Protein AF-0000000068882564 (afdb_homodimer)

Structure (mmCIF, N/CA/C/O backbone):
data_AF-0000000068882564-model_v1
#
loop_
_entity.id
_entity.type
_entity.pdbx_description
1 polymer 'Aryl-alcohol dehydrogenase, putative'
#
loop_
_atom_site.group_PDB
_atom_site.id
_atom_site.type_symbol
_atom_site.label_atom_id
_atom_site.label_alt_id
_atom_site.label_comp_id
_atom_site.label_asym_id
_atom_site.label_entity_id
_atom_site.label_seq_id
_atom_site.pdbx_PDB_ins_code
_atom_site.Cartn_x
_atom_site.Cartn_y
_atom_site.Cartn_z
_atom_site.occupancy
_atom_site.B_iso_or_equiv
_atom_site.auth_seq_id
_atom_site.auth_comp_id
_atom_site.auth_asym_id
_atom_site.auth_atom_id
_atom_site.pdbx_PDB_model_num
ATOM 1 N N . MET A 1 1 ? 10.969 13.859 -4.238 1 62.41 1 MET A N 1
ATOM 2 C CA . MET A 1 1 ? 9.977 13.25 -3.352 1 62.41 1 MET A CA 1
ATOM 3 C C . MET A 1 1 ? 8.797 14.195 -3.123 1 62.41 1 MET A C 1
ATOM 5 O O . MET A 1 1 ? 8.992 15.383 -2.855 1 62.41 1 MET A O 1
ATOM 9 N N . GLY A 1 2 ? 7.652 13.617 -3.479 1 63.91 2 GLY A N 1
ATOM 10 C CA . GLY A 1 2 ? 6.457 14.438 -3.377 1 63.91 2 GLY A CA 1
ATOM 11 C C . GLY A 1 2 ? 5.922 14.539 -1.962 1 63.91 2 GLY A C 1
ATOM 12 O O . GLY A 1 2 ? 6.246 13.711 -1.108 1 63.91 2 GLY A O 1
ATOM 13 N N . HIS A 1 3 ? 5.293 15.609 -1.608 1 79.38 3 HIS A N 1
ATOM 14 C CA . HIS A 1 3 ? 4.648 15.891 -0.331 1 79.38 3 HIS A CA 1
ATOM 15 C C . HIS A 1 3 ? 3.418 15.016 -0.127 1 79.38 3 HIS A C 1
ATOM 17 O O . HIS A 1 3 ? 2.646 14.789 -1.062 1 79.38 3 HIS A O 1
ATOM 23 N N . ILE A 1 4 ? 3.332 14.312 1.027 1 82.31 4 ILE A N 1
ATOM 24 C CA . ILE A 1 4 ? 2.111 13.609 1.411 1 82.31 4 ILE A CA 1
ATOM 25 C C . ILE A 1 4 ? 1.214 14.547 2.223 1 82.31 4 ILE A C 1
ATOM 27 O O . ILE A 1 4 ? 1.592 14.992 3.309 1 82.31 4 ILE A O 1
ATOM 31 N N . ASN A 1 5 ? 0.05 14.805 1.687 1 87.19 5 ASN A N 1
ATOM 32 C CA . ASN A 1 5 ? -0.824 15.727 2.404 1 87.19 5 ASN A CA 1
ATOM 33 C C . ASN A 1 5 ? -1.399 15.086 3.664 1 87.19 5 ASN A C 1
ATOM 35 O O . ASN A 1 5 ? -1.358 13.859 3.82 1 87.19 5 ASN A O 1
ATOM 39 N N . MET A 1 6 ? -1.905 15.859 4.504 1 89 6 MET A N 1
ATOM 40 C CA . MET A 1 6 ? -2.322 15.469 5.848 1 89 6 MET A CA 1
ATOM 41 C C . MET A 1 6 ? -3.443 14.43 5.793 1 89 6 MET A C 1
ATOM 43 O O . MET A 1 6 ? -3.41 13.438 6.516 1 89 6 MET A O 1
ATOM 47 N N . MET A 1 7 ? -4.391 14.625 4.977 1 92.5 7 MET A N 1
ATOM 48 C CA . MET A 1 7 ? -5.527 13.711 4.93 1 92.5 7 MET A CA 1
ATOM 49 C C . MET A 1 7 ? -5.109 12.352 4.371 1 92.5 7 MET A C 1
ATOM 51 O O . MET A 1 7 ? -5.613 11.32 4.805 1 92.5 7 MET A O 1
ATOM 55 N N . ASP A 1 8 ? -4.18 12.32 3.377 1 93.5 8 ASP A N 1
ATOM 56 C CA . ASP A 1 8 ? -3.637 11.055 2.887 1 93.5 8 ASP A CA 1
ATOM 57 C C . ASP A 1 8 ? -2.867 10.328 3.984 1 93.5 8 ASP A C 1
ATOM 59 O O . ASP A 1 8 ? -2.955 9.102 4.102 1 93.5 8 ASP A O 1
ATOM 63 N N . ASP A 1 9 ? -2.135 11.094 4.746 1 94 9 ASP A N 1
ATOM 64 C CA . ASP A 1 9 ? -1.394 10.5 5.855 1 94 9 ASP A CA 1
ATOM 65 C C . ASP A 1 9 ? -2.342 9.883 6.883 1 94 9 ASP A C 1
ATOM 67 O O . ASP A 1 9 ? -2.049 8.828 7.453 1 94 9 ASP A O 1
ATOM 71 N N . VAL A 1 10 ? -3.467 10.555 7.133 1 95.62 10 VAL A N 1
ATOM 72 C CA . VAL A 1 10 ? -4.484 10.031 8.039 1 95.62 10 VAL A CA 1
ATOM 73 C C . VAL A 1 10 ? -5.039 8.719 7.5 1 95.62 10 VAL A C 1
ATOM 75 O O . VAL A 1 10 ? -5.211 7.754 8.25 1 95.62 10 VAL A O 1
ATOM 78 N N . ILE A 1 11 ? -5.223 8.703 6.238 1 97.38 11 ILE A N 1
ATOM 79 C CA . ILE A 1 11 ? -5.734 7.496 5.609 1 97.38 11 ILE A CA 1
ATOM 80 C C . ILE A 1 11 ? -4.723 6.363 5.766 1 97.38 11 ILE A C 1
ATOM 82 O O . ILE A 1 11 ? -5.07 5.27 6.215 1 97.38 11 ILE A O 1
ATOM 86 N N . ILE A 1 12 ? -3.475 6.57 5.461 1 96.94 12 ILE A N 1
ATOM 87 C CA . ILE A 1 12 ? -2.43 5.555 5.547 1 96.94 12 ILE A CA 1
ATOM 88 C C . ILE A 1 12 ? -2.346 5.023 6.977 1 96.94 12 ILE A C 1
ATOM 90 O O . ILE A 1 12 ? -2.234 3.814 7.191 1 96.94 12 ILE A O 1
ATOM 94 N N . GLY A 1 13 ? -2.5 5.898 7.922 1 96 13 GLY A N 1
ATOM 95 C CA . GLY A 1 13 ? -2.318 5.535 9.32 1 96 13 GLY A CA 1
ATOM 96 C C . GLY A 1 13 ? -3.514 4.812 9.906 1 96 13 GLY A C 1
ATOM 97 O O . GLY A 1 13 ? -3.4 4.156 10.945 1 96 13 GLY A O 1
ATOM 98 N N . ASN A 1 14 ? -4.703 4.895 9.227 1 96.62 14 ASN A N 1
ATOM 99 C CA . ASN A 1 14 ? -5.906 4.402 9.883 1 96.62 14 ASN A CA 1
ATOM 100 C C . ASN A 1 14 ? -6.582 3.303 9.07 1 96.62 14 ASN A C 1
ATOM 102 O O . ASN A 1 14 ? -7.445 2.586 9.586 1 96.62 14 ASN A O 1
ATOM 106 N N . LEU A 1 15 ? -6.219 3.186 7.828 1 96.69 15 LEU A N 1
ATOM 107 C CA . LEU A 1 15 ? -6.871 2.213 6.961 1 96.69 15 LEU A CA 1
ATOM 108 C C . LEU A 1 15 ? -6.629 0.792 7.457 1 96.69 15 LEU A C 1
ATOM 110 O O . LEU A 1 15 ? -5.508 0.447 7.836 1 96.69 15 LEU A O 1
ATOM 114 N N . PRO A 1 16 ? -7.664 -0.031 7.535 1 95.19 16 PRO A N 1
ATOM 115 C CA . PRO A 1 16 ? -7.465 -1.428 7.93 1 95.19 16 PRO A CA 1
ATOM 116 C C . PRO A 1 16 ? -6.445 -2.15 7.055 1 95.19 16 PRO A C 1
ATOM 118 O O . PRO A 1 16 ? -6.352 -1.872 5.855 1 95.19 16 PRO A O 1
ATOM 121 N N . PRO A 1 17 ? -5.723 -3.115 7.633 1 94.81 17 PRO A N 1
ATOM 122 C CA . PRO A 1 17 ? -4.656 -3.797 6.895 1 94.81 17 PRO A CA 1
ATOM 123 C C . PRO A 1 17 ? -5.152 -4.43 5.594 1 94.81 17 PRO A C 1
ATOM 125 O O . PRO A 1 17 ? -4.453 -4.383 4.578 1 94.81 17 PRO A O 1
ATOM 128 N N . GLU A 1 18 ? -6.355 -5.02 5.586 1 95.12 18 GLU A N 1
ATOM 129 C CA . GLU A 1 18 ? -6.883 -5.645 4.379 1 95.12 18 GLU A CA 1
ATOM 130 C C . GLU A 1 18 ? -7.086 -4.617 3.268 1 95.12 18 GLU A C 1
ATOM 132 O O . GLU A 1 18 ? -6.836 -4.906 2.094 1 95.12 18 GLU A O 1
ATOM 137 N N . HIS A 1 19 ? -7.523 -3.412 3.662 1 95.69 19 HIS A N 1
ATOM 138 C CA . HIS A 1 19 ? -7.707 -2.352 2.678 1 95.69 19 HIS A CA 1
ATOM 139 C C . HIS A 1 19 ? -6.363 -1.797 2.213 1 95.69 19 HIS A C 1
ATOM 141 O O . HIS A 1 19 ? -6.211 -1.43 1.045 1 95.69 19 HIS A O 1
ATOM 147 N N . LEU A 1 20 ? -5.367 -1.725 3.18 1 97 20 LEU A N 1
ATOM 148 C CA . LEU A 1 20 ? -4.02 -1.322 2.789 1 97 20 LEU A CA 1
ATOM 149 C C . LEU A 1 20 ? -3.479 -2.234 1.694 1 97 20 LEU A C 1
ATOM 151 O O . LEU A 1 20 ? -2.914 -1.758 0.706 1 97 20 LEU A O 1
ATOM 155 N N . ARG A 1 21 ? -3.678 -3.498 1.852 1 97.06 21 ARG A N 1
ATOM 156 C CA . ARG A 1 21 ? -3.189 -4.488 0.898 1 97.06 21 ARG A CA 1
ATOM 157 C C . ARG A 1 21 ? -3.863 -4.32 -0.459 1 97.06 21 ARG A C 1
ATOM 159 O O . ARG A 1 21 ? -3.197 -4.336 -1.496 1 97.06 21 ARG A O 1
ATOM 166 N N . SER A 1 22 ? -5.168 -4.141 -0.417 1 95 22 SER A N 1
ATOM 167 C CA . SER A 1 22 ? -5.926 -3.98 -1.654 1 95 22 SER A CA 1
ATOM 168 C C . SER A 1 22 ? -5.504 -2.719 -2.4 1 95 22 SER A C 1
ATOM 170 O O . SER A 1 22 ? -5.355 -2.736 -3.625 1 95 22 SER A O 1
ATOM 172 N N . VAL A 1 23 ? -5.34 -1.654 -1.65 1 96.31 23 VAL A N 1
ATOM 173 C CA . VAL A 1 23 ? -4.93 -0.389 -2.248 1 96.31 23 VAL A CA 1
ATOM 174 C C . VAL A 1 23 ? -3.527 -0.529 -2.842 1 96.31 23 VAL A C 1
ATOM 176 O O . VAL A 1 23 ? -3.273 -0.073 -3.959 1 96.31 23 VAL A O 1
ATOM 179 N N . LEU A 1 24 ? -2.627 -1.156 -2.121 1 96.44 24 LEU A N 1
ATOM 180 C CA . LEU A 1 24 ? -1.271 -1.384 -2.609 1 96.44 24 LEU A CA 1
ATOM 181 C C . LEU A 1 24 ? -1.289 -2.182 -3.91 1 96.44 24 LEU A C 1
ATOM 183 O O . LEU A 1 24 ? -0.578 -1.845 -4.859 1 96.44 24 LEU A O 1
ATOM 187 N N . ARG A 1 25 ? -2.076 -3.211 -3.951 1 94 25 ARG A N 1
ATOM 188 C CA . ARG A 1 25 ? -2.209 -4.023 -5.156 1 94 25 ARG A CA 1
ATOM 189 C C . ARG A 1 25 ? -2.668 -3.176 -6.34 1 94 25 ARG A C 1
ATOM 191 O O . ARG A 1 25 ? -2.143 -3.311 -7.445 1 94 25 ARG A O 1
ATOM 198 N N . SER A 1 26 ? -3.641 -2.314 -6.109 1 92.12 26 SER A N 1
ATOM 199 C CA . SER A 1 26 ? -4.141 -1.427 -7.156 1 92.12 26 SER A CA 1
ATOM 200 C C . SER A 1 26 ? -3.041 -0.516 -7.684 1 92.12 26 SER A C 1
ATOM 202 O O . SER A 1 26 ? -2.957 -0.268 -8.891 1 92.12 26 SER A O 1
ATOM 204 N N . LEU A 1 27 ? -2.203 -0.008 -6.801 1 94.25 27 LEU A N 1
ATOM 205 C CA . LEU A 1 27 ? -1.11 0.866 -7.215 1 94.25 27 LEU A CA 1
ATOM 206 C C . LEU A 1 27 ? -0.096 0.104 -8.062 1 94.25 27 LEU A C 1
ATOM 208 O O . LEU A 1 27 ? 0.388 0.62 -9.07 1 94.25 27 LEU A O 1
ATOM 212 N N . LEU A 1 28 ? 0.193 -1.15 -7.73 1 91.69 28 LEU A N 1
ATOM 213 C CA . LEU A 1 28 ? 1.182 -1.952 -8.445 1 91.69 28 LEU A CA 1
ATOM 214 C C . LEU A 1 28 ? 0.703 -2.281 -9.852 1 91.69 28 LEU A C 1
ATOM 216 O O . LEU A 1 28 ? 1.515 -2.469 -10.766 1 91.69 28 LEU A O 1
ATOM 220 N N . SER A 1 29 ? -0.594 -2.324 -10.016 1 84.56 29 SER A N 1
ATOM 221 C CA . SER A 1 29 ? -1.167 -2.688 -11.312 1 84.56 29 SER A CA 1
ATOM 222 C C . SER A 1 29 ? -1.028 -1.548 -12.312 1 84.56 29 SER A C 1
ATOM 224 O O . SER A 1 29 ? -1.325 -1.719 -13.5 1 84.56 29 SER A O 1
ATOM 226 N N . THR A 1 30 ? -0.481 -0.341 -11.836 1 83.69 30 THR A N 1
ATOM 227 C CA . THR A 1 30 ? -0.379 0.814 -12.719 1 83.69 30 THR A CA 1
ATOM 228 C C . THR A 1 30 ? 0.802 0.664 -13.672 1 83.69 30 THR A C 1
ATOM 230 O O . THR A 1 30 ? 0.832 1.286 -14.734 1 83.69 30 THR A O 1
ATOM 233 N N . GLY A 1 31 ? 1.863 -0.155 -13.227 1 81.44 31 GLY A N 1
ATOM 234 C CA . GLY A 1 31 ? 2.936 -0.37 -14.188 1 81.44 31 GLY A CA 1
ATOM 235 C C . GLY A 1 31 ? 4.242 -0.785 -13.539 1 81.44 31 GLY A C 1
ATOM 236 O O . GLY A 1 31 ? 4.348 -0.812 -12.305 1 81.44 31 GLY A O 1
ATOM 237 N N . PRO A 1 32 ? 5.242 -1.063 -14.359 1 83.38 32 PRO A N 1
ATOM 238 C CA . PRO A 1 32 ? 6.508 -1.621 -13.883 1 83.38 32 PRO A CA 1
ATOM 239 C C . PRO A 1 32 ? 7.316 -0.624 -13.055 1 83.38 32 PRO A C 1
ATOM 241 O O . PRO A 1 32 ? 8.055 -1.021 -12.148 1 83.38 32 PRO A O 1
ATOM 244 N N . GLU A 1 33 ? 7.113 0.671 -13.312 1 85.75 33 GLU A N 1
ATOM 245 C CA . GLU A 1 33 ? 7.875 1.673 -12.57 1 85.75 33 GLU A CA 1
ATOM 246 C C . GLU A 1 33 ? 7.48 1.682 -11.094 1 85.75 33 GLU A C 1
ATOM 248 O O . GLU A 1 33 ? 8.344 1.771 -10.219 1 85.75 33 GLU A O 1
ATOM 253 N N . ILE A 1 34 ? 6.195 1.552 -10.859 1 90.81 34 ILE A N 1
ATOM 254 C CA . ILE A 1 34 ? 5.699 1.548 -9.484 1 90.81 34 ILE A CA 1
ATOM 255 C C . ILE A 1 34 ? 6.102 0.246 -8.797 1 90.81 34 ILE A C 1
ATOM 257 O O . ILE A 1 34 ? 6.414 0.239 -7.602 1 90.81 34 ILE A O 1
ATOM 261 N N . GLN A 1 35 ? 6.168 -0.816 -9.547 1 90.75 35 GLN A N 1
ATOM 262 C CA . GLN A 1 35 ? 6.594 -2.098 -8.992 1 90.75 35 GLN A CA 1
ATOM 263 C C . GLN A 1 35 ? 8.055 -2.051 -8.547 1 90.75 35 GLN A C 1
ATOM 265 O O . GLN A 1 35 ? 8.414 -2.635 -7.523 1 90.75 35 GLN A O 1
ATOM 270 N N . THR A 1 36 ? 8.852 -1.339 -9.289 1 91 36 THR A N 1
ATOM 271 C CA . THR A 1 36 ? 10.258 -1.194 -8.945 1 91 36 THR A CA 1
ATOM 272 C C . THR A 1 36 ? 10.414 -0.449 -7.621 1 91 36 THR A C 1
ATOM 274 O O . THR A 1 36 ? 11.18 -0.87 -6.75 1 91 36 THR A O 1
ATOM 277 N N . VAL A 1 37 ? 9.641 0.677 -7.48 1 92.31 37 VAL A N 1
ATOM 278 C CA . VAL A 1 37 ? 9.688 1.449 -6.242 1 92.31 37 VAL A CA 1
ATOM 279 C C . VAL A 1 37 ? 9.172 0.601 -5.082 1 92.31 37 VAL A C 1
ATOM 281 O O . VAL A 1 37 ? 9.727 0.634 -3.984 1 92.31 37 VAL A O 1
ATOM 284 N N . PHE A 1 38 ? 8.164 -0.149 -5.383 1 95.81 38 PHE A N 1
ATOM 285 C CA . PHE A 1 38 ? 7.59 -1.048 -4.391 1 95.81 38 PHE A CA 1
ATOM 286 C C . PHE A 1 38 ? 8.633 -2.035 -3.883 1 95.81 38 PHE A C 1
ATOM 288 O O . PHE A 1 38 ? 8.859 -2.145 -2.676 1 95.81 38 PHE A O 1
ATOM 295 N N . ARG A 1 39 ? 9.297 -2.744 -4.707 1 95.06 39 ARG A N 1
ATOM 296 C CA . ARG A 1 39 ? 10.273 -3.764 -4.328 1 95.06 39 ARG A CA 1
ATOM 297 C C . ARG A 1 39 ? 11.438 -3.152 -3.562 1 95.06 39 ARG A C 1
ATOM 299 O O . ARG A 1 39 ? 11.898 -3.717 -2.568 1 95.06 39 ARG A O 1
ATOM 306 N N . ALA A 1 40 ? 11.859 -2.004 -4.055 1 94.81 40 ALA A N 1
ATOM 307 C CA . ALA A 1 40 ? 12.961 -1.326 -3.375 1 94.81 40 ALA A CA 1
ATOM 308 C C . ALA A 1 40 ? 12.562 -0.927 -1.955 1 94.81 40 ALA A C 1
ATOM 310 O O . ALA A 1 40 ? 13.352 -1.082 -1.019 1 94.81 40 ALA A O 1
ATOM 311 N N . SER A 1 41 ? 11.352 -0.419 -1.795 1 94.75 41 SER A N 1
ATOM 312 C CA . SER A 1 41 ? 10.867 0.011 -0.487 1 94.75 41 SER A CA 1
ATOM 313 C C . SER A 1 41 ? 10.703 -1.174 0.459 1 94.75 41 SER A C 1
ATOM 315 O O . SER A 1 41 ? 11.062 -1.089 1.635 1 94.75 41 SER A O 1
ATOM 317 N N . VAL A 1 42 ? 10.18 -2.256 -0.01 1 97.06 42 VAL A N 1
ATOM 318 C CA . VAL A 1 42 ? 10 -3.467 0.784 1 97.06 42 VAL A CA 1
ATOM 319 C C . VAL A 1 42 ? 11.359 -3.971 1.272 1 97.06 42 VAL A C 1
ATOM 321 O O . VAL A 1 42 ? 11.523 -4.277 2.455 1 97.06 42 VAL A O 1
ATOM 324 N N . ARG A 1 43 ? 12.32 -4.051 0.33 1 96.56 43 ARG A N 1
ATOM 325 C CA . ARG A 1 43 ? 13.648 -4.523 0.69 1 96.56 43 ARG A CA 1
ATOM 326 C C . ARG A 1 43 ? 14.258 -3.666 1.794 1 96.56 43 ARG A C 1
ATOM 328 O O . ARG A 1 43 ? 14.812 -4.191 2.764 1 96.56 43 ARG A O 1
ATOM 335 N N . GLN A 1 44 ? 14.07 -2.379 1.646 1 92.56 44 GLN A N 1
ATOM 336 C CA . GLN A 1 44 ? 14.617 -1.47 2.646 1 92.56 44 GLN A CA 1
ATOM 337 C C . GLN A 1 44 ? 13.984 -1.704 4.012 1 92.56 44 GLN A C 1
ATOM 339 O O . GLN A 1 44 ? 14.672 -1.738 5.031 1 92.56 44 GLN A O 1
ATOM 344 N N . ARG A 1 45 ? 12.656 -1.91 4.062 1 93.75 45 ARG A N 1
ATOM 345 C CA . ARG A 1 45 ? 11.961 -2.145 5.324 1 93.75 45 ARG A CA 1
ATOM 346 C C . ARG A 1 45 ? 12.453 -3.428 5.988 1 93.75 45 ARG A C 1
ATOM 348 O O . ARG A 1 45 ? 12.695 -3.457 7.195 1 93.75 45 ARG A O 1
ATOM 355 N N . LEU A 1 46 ? 12.609 -4.453 5.207 1 95.62 46 LEU A N 1
ATOM 356 C CA . LEU A 1 46 ? 12.977 -5.766 5.734 1 95.62 46 LEU A CA 1
ATOM 357 C C . LEU A 1 46 ? 14.422 -5.766 6.234 1 95.62 46 LEU A C 1
ATOM 359 O O . LEU A 1 46 ? 14.758 -6.484 7.176 1 95.62 46 LEU A O 1
ATOM 363 N N . LEU A 1 47 ? 15.258 -4.973 5.586 1 93.12 47 LEU A N 1
ATOM 364 C CA . LEU A 1 47 ? 16.641 -4.863 6.023 1 93.12 47 LEU A CA 1
ATOM 365 C C . LEU A 1 47 ? 16.75 -4 7.273 1 93.12 47 LEU A C 1
ATOM 367 O O . LEU A 1 47 ? 17.562 -4.293 8.164 1 93.12 47 LEU A O 1
ATOM 371 N N . ASP A 1 48 ? 15.906 -2.941 7.328 1 89.19 48 ASP A N 1
ATOM 372 C CA . ASP A 1 48 ? 15.922 -2.043 8.477 1 89.19 48 ASP A CA 1
ATOM 373 C C . ASP A 1 48 ? 15.336 -2.725 9.719 1 89.19 48 ASP A C 1
ATOM 375 O O . ASP A 1 48 ? 15.75 -2.434 10.844 1 89.19 48 ASP A O 1
ATOM 379 N N . PHE A 1 49 ? 14.359 -3.578 9.492 1 89.56 49 PHE A N 1
ATOM 380 C CA . PHE A 1 49 ? 13.656 -4.246 10.578 1 89.56 49 PHE A CA 1
ATOM 381 C C . PHE A 1 49 ? 13.594 -5.75 10.344 1 89.56 49 PHE A C 1
ATOM 383 O O . PHE A 1 49 ? 12.523 -6.301 10.078 1 89.56 49 PHE A O 1
ATOM 390 N N . PRO A 1 50 ? 14.672 -6.445 10.539 1 89.81 50 PRO A N 1
ATOM 391 C CA . PRO A 1 50 ? 14.711 -7.891 10.305 1 89.81 50 PRO A CA 1
ATOM 392 C C . PRO A 1 50 ? 13.875 -8.68 11.312 1 89.81 50 PRO A C 1
ATOM 394 O O . PRO A 1 50 ? 13.5 -8.141 12.359 1 89.81 50 PRO A O 1
ATOM 397 N N . ALA A 1 51 ? 13.523 -9.914 11.016 1 88.31 51 ALA A N 1
ATOM 398 C CA . ALA A 1 51 ? 12.68 -10.766 11.852 1 88.31 51 ALA A CA 1
ATOM 399 C C . ALA A 1 51 ? 13.391 -11.141 13.148 1 88.31 51 ALA A C 1
ATOM 401 O O . ALA A 1 51 ? 12.75 -11.523 14.125 1 88.31 51 ALA A O 1
ATOM 402 N N . GLY A 1 52 ? 14.68 -11.102 13.195 1 91.31 52 GLY A N 1
ATOM 403 C CA . GLY A 1 52 ? 15.43 -11.531 14.359 1 91.31 52 GLY A CA 1
ATOM 404 C C . GLY A 1 52 ? 15.453 -13.039 14.531 1 91.31 52 GLY A C 1
ATOM 405 O O . GLY A 1 52 ? 15.336 -13.781 13.555 1 91.31 52 GLY A O 1
ATOM 406 N N . ALA A 1 53 ? 15.789 -13.586 15.664 1 95.62 53 ALA A N 1
ATOM 407 C CA . ALA A 1 53 ? 15.852 -15.008 16.016 1 95.62 53 ALA A CA 1
ATOM 408 C C . ALA A 1 53 ? 15.156 -15.266 17.359 1 95.62 53 ALA A C 1
ATOM 410 O O . ALA A 1 53 ? 15.812 -15.484 18.375 1 95.62 53 ALA A O 1
ATOM 411 N N . PRO A 1 54 ? 13.805 -15.234 17.25 1 96.62 54 PRO A N 1
ATOM 412 C CA . PRO A 1 54 ? 13.086 -15.523 18.484 1 96.62 54 PRO A CA 1
ATOM 413 C C . PRO A 1 54 ? 13.484 -16.859 19.109 1 96.62 54 PRO A C 1
ATOM 415 O O . PRO A 1 54 ? 13.844 -17.797 18.375 1 96.62 54 PRO A O 1
ATOM 418 N N . ALA A 1 55 ? 13.336 -16.938 20.438 1 97.44 55 ALA A N 1
ATOM 419 C CA . ALA A 1 55 ? 13.633 -18.203 21.125 1 97.44 55 ALA A CA 1
ATOM 420 C C . ALA A 1 55 ? 12.766 -19.328 20.578 1 97.44 55 ALA A C 1
ATOM 422 O O . ALA A 1 55 ? 11.578 -19.141 20.297 1 97.44 55 ALA A O 1
ATOM 423 N N . PRO A 1 56 ? 13.406 -20.516 20.406 1 97.12 56 PRO A N 1
ATOM 424 C CA . PRO A 1 56 ? 12.625 -21.656 19.891 1 97.12 56 PRO A CA 1
ATOM 425 C C . PRO A 1 56 ? 11.328 -21.875 20.656 1 97.12 56 PRO A C 1
ATOM 427 O O . PRO A 1 56 ? 10.289 -22.172 20.047 1 97.12 56 PRO A O 1
ATOM 430 N N . SER A 1 57 ? 11.328 -21.625 21.969 1 96.25 57 SER A N 1
ATOM 431 C CA . SER A 1 57 ? 10.148 -21.828 22.797 1 96.25 57 SER A CA 1
ATOM 432 C C . SER A 1 57 ? 9.086 -20.766 22.516 1 96.25 57 SER A C 1
ATOM 434 O O . SER A 1 57 ? 7.906 -20.969 22.812 1 96.25 57 SER A O 1
ATOM 436 N N . ALA A 1 58 ? 9.484 -19.672 21.969 1 96.62 58 ALA A N 1
ATOM 437 C CA . ALA A 1 58 ? 8.531 -18.625 21.594 1 96.62 58 ALA A CA 1
ATOM 438 C C . ALA A 1 58 ? 7.789 -19 20.312 1 96.62 58 ALA A C 1
ATOM 440 O O . ALA A 1 58 ? 6.629 -18.625 20.125 1 96.62 58 ALA A O 1
ATOM 441 N N . LEU A 1 59 ? 8.469 -19.75 19.422 1 96.69 59 LEU A N 1
ATOM 442 C CA . LEU A 1 59 ? 7.879 -20.172 18.156 1 96.69 59 LEU A CA 1
ATOM 443 C C . LEU A 1 59 ? 6.996 -21.406 18.359 1 96.69 59 LEU A C 1
ATOM 445 O O . LEU A 1 59 ? 5.91 -21.484 17.781 1 96.69 59 LEU A O 1
ATOM 449 N N . PHE A 1 60 ? 7.508 -22.312 19.234 1 96.75 60 PHE A N 1
ATOM 450 C CA . PHE A 1 60 ? 6.812 -23.578 19.484 1 96.75 60 PHE A CA 1
ATOM 451 C C . PHE A 1 60 ? 6.66 -23.828 20.969 1 96.75 60 PHE A C 1
ATOM 453 O O . PHE A 1 60 ? 7.324 -24.703 21.531 1 96.75 60 PHE A O 1
ATOM 460 N N . PRO A 1 61 ? 5.66 -23.203 21.547 1 94.94 61 PRO A N 1
ATOM 461 C CA . PRO A 1 61 ? 5.57 -23.25 23.016 1 94.94 61 PRO A CA 1
ATOM 462 C C . PRO A 1 61 ? 4.918 -24.531 23.516 1 94.94 61 PRO A C 1
ATOM 464 O O . PRO A 1 61 ? 5.258 -25.016 24.609 1 94.94 61 PRO A O 1
ATOM 467 N N . THR A 1 62 ? 3.818 -25.016 22.859 1 93 62 THR A N 1
ATOM 468 C CA . THR A 1 62 ? 3.064 -26.188 23.297 1 93 62 THR A CA 1
ATOM 469 C C . THR A 1 62 ? 2.713 -27.094 22.125 1 93 62 THR A C 1
ATOM 471 O O . THR A 1 62 ? 2.689 -26.625 20.969 1 93 62 THR A O 1
ATOM 474 N N . PRO A 1 63 ? 2.564 -28.328 22.375 1 90.88 63 PRO A N 1
ATOM 475 C CA . PRO A 1 63 ? 2.217 -29.25 21.297 1 90.88 63 PRO A CA 1
ATOM 476 C C . PRO A 1 63 ? 0.978 -28.797 20.516 1 90.88 63 PRO A C 1
ATOM 478 O O . PRO A 1 63 ? 0.021 -28.297 21.109 1 90.88 63 PRO A O 1
ATOM 481 N N . ASP A 1 64 ? 1.054 -28.844 19.25 1 91.94 64 ASP A N 1
ATOM 482 C CA . ASP A 1 64 ? -0.046 -28.734 18.297 1 91.94 64 ASP A CA 1
ATOM 483 C C . ASP A 1 64 ? -0.563 -27.312 18.219 1 91.94 64 ASP A C 1
ATOM 485 O O . ASP A 1 64 ? -1.606 -27.047 17.609 1 91.94 64 ASP A O 1
ATOM 489 N N . VAL A 1 65 ? 0.139 -26.453 18.922 1 88.88 65 VAL A N 1
ATOM 490 C CA . VAL A 1 65 ? -0.282 -25.047 18.891 1 88.88 65 VAL A CA 1
ATOM 491 C C . VAL A 1 65 ? 0.746 -24.219 18.141 1 88.88 65 VAL A C 1
ATOM 493 O O . VAL A 1 65 ? 1.952 -24.438 18.266 1 88.88 65 VAL A O 1
ATOM 496 N N . VAL A 1 66 ? 0.226 -23.344 17.266 1 90 66 VAL A N 1
ATOM 497 C CA . VAL A 1 66 ? 1.075 -22.391 16.562 1 90 66 VAL A CA 1
ATOM 498 C C . VAL A 1 66 ? 1.05 -21.047 17.297 1 90 66 VAL A C 1
ATOM 500 O O . VAL A 1 66 ? 0.011 -20.391 17.375 1 90 66 VAL A O 1
ATOM 503 N N . ALA A 1 67 ? 2.115 -20.656 17.859 1 94.75 67 ALA A N 1
ATOM 504 C CA . ALA A 1 67 ? 2.197 -19.375 18.562 1 94.75 67 ALA A CA 1
ATOM 505 C C . ALA A 1 67 ? 2.082 -18.203 17.594 1 94.75 67 ALA A C 1
ATOM 507 O O . ALA A 1 67 ? 2.547 -18.281 16.453 1 94.75 67 ALA A O 1
ATOM 508 N N . PRO A 1 68 ? 1.451 -17.062 18.016 1 94.31 68 PRO A N 1
ATOM 509 C CA . PRO A 1 68 ? 1.418 -15.867 17.172 1 94.31 68 PRO A CA 1
ATOM 510 C C . PRO A 1 68 ? 2.809 -15.43 16.703 1 94.31 68 PRO A C 1
ATOM 512 O O . PRO A 1 68 ? 2.979 -15.008 15.555 1 94.31 68 PRO A O 1
ATOM 515 N N . ALA A 1 69 ? 3.73 -15.633 17.562 1 95.38 69 ALA A N 1
ATOM 516 C CA . ALA A 1 69 ? 5.105 -15.266 17.219 1 95.38 69 ALA A CA 1
ATOM 517 C C . ALA A 1 69 ? 5.625 -16.094 16.047 1 95.38 69 ALA A C 1
ATOM 519 O O . ALA A 1 69 ? 6.391 -15.594 15.219 1 95.38 69 ALA A O 1
ATOM 520 N N . CYS A 1 70 ? 5.25 -17.344 16 1 96.94 70 CYS A N 1
ATOM 521 C CA . CYS A 1 70 ? 5.652 -18.203 14.898 1 96.94 70 CYS A CA 1
ATOM 522 C C . CYS A 1 70 ? 5.023 -17.75 13.586 1 96.94 70 CYS A C 1
ATOM 524 O O . CYS A 1 70 ? 5.711 -17.641 12.57 1 96.94 70 CYS A O 1
ATOM 526 N N . ALA A 1 71 ? 3.746 -17.469 13.672 1 96 71 ALA A N 1
ATOM 527 C CA . ALA A 1 71 ? 3.035 -17 12.484 1 96 71 ALA A CA 1
ATOM 528 C C . ALA A 1 71 ? 3.641 -15.703 11.953 1 96 71 ALA A C 1
ATOM 530 O O . ALA A 1 71 ? 3.83 -15.547 10.75 1 96 71 ALA A O 1
ATOM 531 N N . GLU A 1 72 ? 3.975 -14.781 12.836 1 96 72 GLU A N 1
ATOM 532 C CA . GLU A 1 72 ? 4.574 -13.508 12.461 1 96 72 GLU A CA 1
ATOM 533 C C . GLU A 1 72 ? 5.961 -13.703 11.852 1 96 72 GLU A C 1
ATOM 535 O O . GLU A 1 72 ? 6.305 -13.062 10.859 1 96 72 GLU A O 1
ATOM 540 N N . TYR A 1 73 ? 6.727 -14.562 12.469 1 97.62 73 TYR A N 1
ATOM 541 C CA . TYR A 1 73 ? 8.07 -14.852 11.992 1 97.62 73 TYR A CA 1
ATOM 542 C C . TYR A 1 73 ? 8.039 -15.422 10.578 1 97.62 73 TYR A C 1
ATOM 544 O O . TYR A 1 73 ? 8.797 -14.984 9.711 1 97.62 73 TYR A O 1
ATOM 552 N N . LEU A 1 74 ? 7.137 -16.344 10.344 1 97.81 74 LEU A N 1
ATOM 553 C CA . LEU A 1 74 ? 7.023 -16.984 9.039 1 97.81 74 LEU A CA 1
ATOM 554 C C . LEU A 1 74 ? 6.543 -15.992 7.984 1 97.81 74 LEU A C 1
ATOM 556 O O . LEU A 1 74 ? 6.965 -16.047 6.828 1 97.81 74 LEU A O 1
ATOM 560 N N . ALA A 1 75 ? 5.66 -15.086 8.375 1 97.19 75 ALA A N 1
ATOM 561 C CA . ALA A 1 75 ? 5.195 -14.055 7.453 1 97.19 75 ALA A CA 1
ATOM 562 C C . ALA A 1 75 ? 6.352 -13.188 6.965 1 97.19 75 ALA A C 1
ATOM 564 O O . ALA A 1 75 ? 6.473 -12.914 5.77 1 97.19 75 ALA A O 1
ATOM 565 N N . VAL A 1 76 ? 7.227 -12.789 7.859 1 97.88 76 VAL A N 1
ATOM 566 C CA . VAL A 1 76 ? 8.367 -11.953 7.504 1 97.88 76 VAL A CA 1
ATOM 567 C C . VAL A 1 76 ? 9.352 -12.758 6.656 1 97.88 76 VAL A C 1
ATOM 569 O O . VAL A 1 76 ? 9.945 -12.227 5.711 1 97.88 76 VAL A O 1
ATOM 572 N N . LEU A 1 77 ? 9.516 -14.031 6.98 1 98 77 LEU A N 1
ATOM 573 C CA . LEU A 1 77 ? 10.383 -14.906 6.188 1 98 77 LEU A CA 1
ATOM 574 C C . LEU A 1 77 ? 9.891 -14.984 4.746 1 98 77 LEU A C 1
ATOM 576 O O . LEU A 1 77 ? 10.688 -14.867 3.811 1 98 77 LEU A O 1
ATOM 580 N N . ARG A 1 78 ? 8.578 -15.156 4.555 1 98.12 78 ARG A N 1
ATOM 581 C CA . ARG A 1 78 ? 7.973 -15.219 3.229 1 98.12 78 ARG A CA 1
ATOM 582 C C . ARG A 1 78 ? 8.25 -13.938 2.445 1 98.12 78 ARG A C 1
ATOM 584 O O . ARG A 1 78 ? 8.578 -13.984 1.26 1 98.12 78 ARG A O 1
ATOM 591 N N . CYS A 1 79 ? 8.117 -12.82 3.143 1 98.31 79 CYS A N 1
ATOM 592 C CA . CYS A 1 79 ? 8.406 -11.547 2.492 1 98.31 79 CYS A CA 1
ATOM 593 C C . CYS A 1 79 ? 9.883 -11.438 2.133 1 98.31 79 CYS A C 1
ATOM 595 O O . CYS A 1 79 ? 10.227 -10.953 1.056 1 98.31 79 CYS A O 1
ATOM 597 N N . THR A 1 80 ? 10.766 -11.914 2.957 1 98.19 80 THR A N 1
ATOM 598 C CA . THR A 1 80 ? 12.211 -11.75 2.816 1 98.19 80 THR A CA 1
ATOM 599 C C . THR A 1 80 ? 12.727 -12.516 1.606 1 98.19 80 THR A C 1
ATOM 601 O O . THR A 1 80 ? 13.469 -11.969 0.783 1 98.19 80 THR A O 1
ATOM 604 N N . PHE A 1 81 ? 12.32 -13.758 1.47 1 97.88 81 PHE A N 1
ATOM 605 C CA . PHE A 1 81 ? 12.828 -14.492 0.312 1 97.88 81 PHE A CA 1
ATOM 606 C C . PHE A 1 81 ? 12.117 -14.039 -0.96 1 97.88 81 PHE A C 1
ATOM 608 O O . PHE A 1 81 ? 12.703 -14.07 -2.045 1 97.88 81 PHE A O 1
ATOM 615 N N . SER A 1 82 ? 10.828 -13.633 -0.848 1 97.56 82 SER A N 1
ATOM 616 C CA . SER A 1 82 ? 10.109 -13.133 -2.016 1 97.56 82 SER A CA 1
ATOM 617 C C . SER A 1 82 ? 10.727 -11.836 -2.533 1 97.56 82 SER A C 1
ATOM 619 O O . SER A 1 82 ? 10.648 -11.539 -3.727 1 97.56 82 SER A O 1
ATOM 621 N N . ALA A 1 83 ? 11.336 -11.094 -1.621 1 97.25 83 ALA A N 1
ATOM 622 C CA . ALA A 1 83 ? 12.031 -9.859 -1.99 1 97.25 83 ALA A CA 1
ATOM 623 C C . ALA A 1 83 ? 13.453 -10.148 -2.459 1 97.25 83 ALA A C 1
ATOM 625 O O . ALA A 1 83 ? 14.258 -9.227 -2.633 1 97.25 83 ALA A O 1
ATOM 626 N N . LYS A 1 84 ? 13.844 -11.391 -2.58 1 97.06 84 LYS A N 1
ATOM 627 C CA . LYS A 1 84 ? 15.133 -11.844 -3.08 1 97.06 84 LYS A CA 1
ATOM 628 C C . LYS A 1 84 ? 16.266 -11.43 -2.145 1 97.06 84 LYS A C 1
ATOM 630 O O . LYS A 1 84 ? 17.359 -11.078 -2.598 1 97.06 84 LYS A O 1
ATOM 635 N N . LEU A 1 85 ? 15.945 -11.375 -0.878 1 97.12 85 LEU A N 1
ATOM 636 C CA . LEU A 1 85 ? 16.969 -11.07 0.119 1 97.12 85 LEU A CA 1
ATOM 637 C C . LEU A 1 85 ? 17.578 -12.352 0.673 1 97.12 85 LEU A C 1
ATOM 639 O O . LEU A 1 85 ? 17.391 -12.68 1.843 1 97.12 85 LEU A O 1
ATOM 643 N N . PHE A 1 86 ? 18.453 -12.961 -0.093 1 96.69 86 PHE A N 1
ATOM 644 C CA . PHE A 1 86 ? 19.062 -14.266 0.154 1 96.69 86 PHE A CA 1
ATOM 645 C C . PHE A 1 86 ? 19.812 -14.266 1.479 1 96.69 86 PHE A C 1
ATOM 647 O O . PHE A 1 86 ? 19.609 -15.141 2.318 1 96.69 86 PHE A O 1
ATOM 654 N N . ALA A 1 87 ? 20.594 -13.25 1.709 1 95.88 87 ALA A N 1
ATOM 655 C CA . ALA A 1 87 ? 21.484 -13.203 2.867 1 95.88 87 ALA A CA 1
ATOM 656 C C . ALA A 1 87 ? 20.688 -13.133 4.168 1 95.88 87 ALA A C 1
ATOM 658 O O . ALA A 1 87 ? 21.141 -13.633 5.203 1 95.88 87 ALA A O 1
ATOM 659 N N . ALA A 1 88 ? 19.531 -12.562 4.098 1 96.69 88 ALA A N 1
ATOM 660 C CA . ALA A 1 88 ? 18.672 -12.438 5.281 1 96.69 88 ALA A CA 1
ATOM 661 C C . ALA A 1 88 ? 17.75 -13.641 5.426 1 96.69 88 ALA A C 1
ATOM 663 O O . ALA A 1 88 ? 17.438 -14.062 6.543 1 96.69 88 ALA A O 1
ATOM 664 N N . ALA A 1 89 ? 17.297 -14.258 4.359 1 97.81 89 ALA A N 1
ATOM 665 C CA . ALA A 1 89 ? 16.281 -15.305 4.359 1 97.81 89 ALA A CA 1
ATOM 666 C C . ALA A 1 89 ? 16.859 -16.625 4.852 1 97.81 89 ALA A C 1
ATOM 668 O O . ALA A 1 89 ? 16.203 -17.375 5.578 1 97.81 89 ALA A O 1
ATOM 669 N N . ILE A 1 90 ? 18.125 -16.938 4.512 1 97.75 90 ILE A N 1
ATOM 670 C CA . ILE A 1 90 ? 18.688 -18.25 4.746 1 97.75 90 ILE A CA 1
ATOM 671 C C . ILE A 1 90 ? 18.875 -18.484 6.246 1 97.75 90 ILE A C 1
ATOM 673 O O . ILE A 1 90 ? 18.422 -19.484 6.789 1 97.75 90 ILE A O 1
ATOM 677 N N . PRO A 1 91 ? 19.484 -17.484 6.953 1 97.62 91 PRO A N 1
ATOM 678 C CA . PRO A 1 91 ? 19.609 -17.688 8.398 1 97.62 91 PRO A CA 1
ATOM 679 C C . PRO A 1 91 ? 18.25 -17.828 9.078 1 97.62 91 PRO A C 1
ATOM 681 O O . PRO A 1 91 ? 18.094 -18.641 10.008 1 97.62 91 PRO A O 1
ATOM 684 N N . SER A 1 92 ? 17.266 -17.094 8.672 1 97.88 92 SER A N 1
ATOM 685 C CA . SER A 1 92 ? 15.922 -17.172 9.242 1 97.88 92 SER A CA 1
ATOM 686 C C . SER A 1 92 ? 15.281 -18.531 8.984 1 97.88 92 SER A C 1
ATOM 688 O O . SER A 1 92 ? 14.625 -19.094 9.867 1 97.88 92 SER A O 1
ATOM 690 N N . LEU A 1 93 ? 15.438 -19.031 7.762 1 98.12 93 LEU A N 1
ATOM 691 C CA . LEU A 1 93 ? 14.922 -20.344 7.379 1 98.12 93 LEU A CA 1
ATOM 692 C C . LEU A 1 93 ? 15.555 -21.438 8.219 1 98.12 93 LEU A C 1
ATOM 694 O O . LEU A 1 93 ? 14.852 -22.312 8.75 1 98.12 93 LEU A O 1
ATOM 698 N N . CYS A 1 94 ? 16.875 -21.406 8.367 1 98.31 94 CYS A N 1
ATOM 699 C CA . CYS A 1 94 ? 17.594 -22.391 9.164 1 98.31 94 CYS A CA 1
ATOM 700 C C . CYS A 1 94 ? 17.141 -22.344 10.625 1 98.31 94 CYS A C 1
ATOM 702 O O . CYS A 1 94 ? 16.953 -23.375 11.258 1 98.31 94 CYS A O 1
ATOM 704 N N . HIS A 1 95 ? 16.891 -21.141 11.078 1 98.31 95 HIS A N 1
ATOM 705 C CA . HIS A 1 95 ? 16.531 -20.953 12.477 1 98.31 95 HIS A CA 1
ATOM 706 C C . HIS A 1 95 ? 15.188 -21.609 12.781 1 98.31 95 HIS A C 1
ATOM 708 O O . HIS A 1 95 ? 15.07 -22.344 13.773 1 98.31 95 HIS A O 1
ATOM 714 N N . VAL A 1 96 ? 14.188 -21.375 11.977 1 98.12 96 VAL A N 1
ATOM 715 C CA . VAL A 1 96 ? 12.852 -21.891 12.289 1 98.12 96 VAL A CA 1
ATOM 716 C C . VAL A 1 96 ? 12.836 -23.406 12.156 1 98.12 96 VAL A C 1
ATOM 718 O O . VAL A 1 96 ? 12.164 -24.094 12.93 1 98.12 96 VAL A O 1
ATOM 721 N N . VAL A 1 97 ? 13.539 -24 11.203 1 98.25 97 VAL A N 1
ATOM 722 C CA . VAL A 1 97 ? 13.594 -25.438 11.031 1 98.25 97 VAL A CA 1
ATOM 723 C C . VAL A 1 97 ? 14.297 -26.078 12.227 1 98.25 97 VAL A C 1
ATOM 725 O O . VAL A 1 97 ? 13.812 -27.062 12.797 1 98.25 97 VAL A O 1
ATOM 728 N N . ALA A 1 98 ? 15.414 -25.469 12.648 1 98.12 98 ALA A N 1
ATOM 729 C CA . ALA A 1 98 ? 16.156 -25.984 13.805 1 98.12 98 ALA A CA 1
ATOM 730 C C . ALA A 1 98 ? 15.328 -25.844 15.086 1 98.12 98 ALA A C 1
ATOM 732 O O . ALA A 1 98 ? 15.438 -26.672 15.992 1 98.12 98 ALA A O 1
ATOM 733 N N . ALA A 1 99 ? 14.523 -24.812 15.141 1 97.69 99 ALA A N 1
ATOM 734 C CA . ALA A 1 99 ? 13.734 -24.516 16.328 1 97.69 99 ALA A CA 1
ATOM 735 C C . ALA A 1 99 ? 12.734 -25.641 16.625 1 97.69 99 ALA A C 1
ATOM 737 O O . ALA A 1 99 ? 12.305 -25.812 17.766 1 97.69 99 ALA A O 1
ATOM 738 N N . VAL A 1 100 ? 12.336 -26.391 15.586 1 97.75 100 VAL A N 1
ATOM 739 C CA . VAL A 1 100 ? 11.414 -27.5 15.773 1 97.75 100 VAL A CA 1
ATOM 740 C C . VAL A 1 100 ? 12.008 -28.516 16.75 1 97.75 100 VAL A C 1
ATOM 742 O O . VAL A 1 100 ? 11.359 -28.922 17.703 1 97.75 100 VAL A O 1
ATOM 745 N N . ALA A 1 101 ? 13.297 -28.844 16.5 1 97.81 101 ALA A N 1
ATOM 746 C CA . ALA A 1 101 ? 13.992 -29.781 17.375 1 97.81 101 ALA A CA 1
ATOM 747 C C . ALA A 1 101 ? 14.352 -29.125 18.703 1 97.81 101 ALA A C 1
ATOM 749 O O . ALA A 1 101 ? 14.18 -29.734 19.766 1 97.81 101 ALA A O 1
ATOM 750 N N . ASP A 1 102 ? 14.812 -27.906 18.641 1 97.69 102 ASP A N 1
ATOM 751 C CA . ASP A 1 102 ? 15.297 -27.203 19.828 1 97.69 102 ASP A CA 1
ATOM 752 C C . ASP A 1 102 ? 14.18 -27.016 20.844 1 97.69 102 ASP A C 1
ATOM 754 O O . ASP A 1 102 ? 14.422 -27.031 22.047 1 97.69 102 ASP A O 1
ATOM 758 N N . ALA A 1 103 ? 12.984 -26.844 20.359 1 97.38 103 ALA A N 1
ATOM 759 C CA . ALA A 1 103 ? 11.836 -26.625 21.25 1 97.38 103 ALA A CA 1
ATOM 760 C C . ALA A 1 103 ? 11.125 -27.938 21.547 1 97.38 103 ALA A C 1
ATOM 762 O O . ALA A 1 103 ? 10.133 -27.953 22.281 1 97.38 103 ALA A O 1
ATOM 763 N N . ARG A 1 104 ? 11.586 -29.016 20.891 1 96.88 104 ARG A N 1
ATOM 764 C CA . ARG A 1 104 ? 10.938 -30.328 21 1 96.88 104 ARG A CA 1
ATOM 765 C C . ARG A 1 104 ? 9.461 -30.234 20.625 1 96.88 104 ARG A C 1
ATOM 767 O O . ARG A 1 104 ? 8.594 -30.703 21.359 1 96.88 104 ARG A O 1
ATOM 774 N N . ALA A 1 105 ? 9.25 -29.531 19.578 1 97.44 105 ALA A N 1
ATOM 775 C CA . ALA A 1 105 ? 7.883 -29.406 19.062 1 97.44 105 ALA A CA 1
ATOM 776 C C . ALA A 1 105 ? 7.309 -30.766 18.688 1 97.44 105 ALA A C 1
ATOM 778 O O . ALA A 1 105 ? 8.016 -31.609 18.156 1 97.44 105 ALA A O 1
ATOM 779 N N . SER A 1 106 ? 6.043 -31 18.953 1 97.25 106 SER A N 1
ATOM 780 C CA . SER A 1 106 ? 5.359 -32.25 18.609 1 97.25 106 SER A CA 1
ATOM 781 C C . SER A 1 106 ? 3.963 -31.969 18.062 1 97.25 106 SER A C 1
ATOM 783 O O . SER A 1 106 ? 3.311 -31 18.469 1 97.25 106 SER A O 1
ATOM 785 N N . TRP A 1 107 ? 3.59 -32.812 17.062 1 96.81 107 TRP A N 1
ATOM 786 C CA . TRP A 1 107 ? 2.316 -32.562 16.391 1 96.81 107 TRP A CA 1
ATOM 787 C C . TRP A 1 107 ? 1.632 -33.875 16.031 1 96.81 107 TRP A C 1
ATOM 789 O O . TRP A 1 107 ? 2.27 -34.938 16.016 1 96.81 107 TRP A O 1
ATOM 799 N N . THR A 1 108 ? 0.335 -33.812 15.852 1 95.75 108 THR A N 1
ATOM 800 C CA . THR A 1 108 ? -0.474 -34.938 15.375 1 95.75 108 THR A CA 1
ATOM 801 C C . THR A 1 108 ? -0.981 -34.656 13.961 1 95.75 108 THR A C 1
ATOM 803 O O . THR A 1 108 ? -1.012 -33.5 13.516 1 95.75 108 THR A O 1
ATOM 806 N N . PRO A 1 109 ? -1.269 -35.75 13.227 1 91.5 109 PRO A N 1
ATOM 807 C CA . PRO A 1 109 ? -1.784 -35.562 11.875 1 91.5 109 PRO A CA 1
ATOM 808 C C . PRO A 1 109 ? -3.016 -34.656 11.836 1 91.5 109 PRO A C 1
ATOM 810 O O . PRO A 1 109 ? -3.963 -34.844 12.602 1 91.5 109 PRO A O 1
ATOM 813 N N . GLY A 1 110 ? -2.939 -33.688 11.031 1 90.88 110 GLY A N 1
ATOM 814 C CA . GLY A 1 110 ? -4.082 -32.781 10.852 1 90.88 110 GLY A CA 1
ATOM 815 C C . GLY A 1 110 ? -4.074 -31.609 11.797 1 90.88 110 GLY A C 1
ATOM 816 O O . GLY A 1 110 ? -4.898 -30.703 11.664 1 90.88 110 GLY A O 1
ATOM 817 N N . SER A 1 111 ? -3.143 -31.578 12.734 1 94.94 111 SER A N 1
ATOM 818 C CA . SER A 1 111 ? -3.092 -30.5 13.711 1 94.94 111 SER A CA 1
ATOM 819 C C . SER A 1 111 ? -2.66 -29.188 13.062 1 94.94 111 SER A C 1
ATOM 821 O O . SER A 1 111 ? -2.17 -29.172 11.93 1 94.94 111 SER A O 1
ATOM 823 N N . ALA A 1 112 ? -2.898 -28.125 13.781 1 94.38 112 ALA A N 1
ATOM 824 C CA . ALA A 1 112 ? -2.512 -26.797 13.297 1 94.38 112 ALA A CA 1
ATOM 825 C C . ALA A 1 112 ? -1.002 -26.703 13.102 1 94.38 112 ALA A C 1
ATOM 827 O O . ALA A 1 112 ? -0.529 -26.094 12.141 1 94.38 112 ALA A O 1
ATOM 828 N N . LEU A 1 113 ? -0.29 -27.328 13.977 1 96.19 113 LEU A N 1
ATOM 829 C CA . LEU A 1 113 ? 1.164 -27.266 13.875 1 96.19 113 LEU A CA 1
ATOM 830 C C . LEU A 1 113 ? 1.649 -28.062 12.664 1 96.19 113 LEU A C 1
ATOM 832 O O . LEU A 1 113 ? 2.527 -27.609 11.93 1 96.19 113 LEU A O 1
ATOM 836 N N . GLU A 1 114 ? 1.081 -29.234 12.453 1 95.62 114 GLU A N 1
ATOM 837 C CA . GLU A 1 114 ? 1.466 -30 11.273 1 95.62 114 GLU A CA 1
ATOM 838 C C . GLU A 1 114 ? 1.217 -29.188 9.992 1 95.62 114 GLU A C 1
ATOM 840 O O . GLU A 1 114 ? 2.074 -29.141 9.109 1 95.62 114 GLU A O 1
ATOM 845 N N . GLN A 1 115 ? 0.049 -28.562 9.953 1 94.81 115 GLN A N 1
ATOM 846 C CA . GLN A 1 115 ? -0.295 -27.766 8.781 1 94.81 115 GLN A CA 1
ATOM 847 C C . GLN A 1 115 ? 0.702 -26.641 8.57 1 94.81 115 GLN A C 1
ATOM 849 O O . GLN A 1 115 ? 1.065 -26.328 7.438 1 94.81 115 GLN A O 1
ATOM 854 N N . THR A 1 116 ? 1.11 -26.078 9.641 1 96.69 116 THR A N 1
ATOM 855 C CA . THR A 1 116 ? 2.086 -25 9.578 1 96.69 116 THR A CA 1
ATOM 856 C C . THR A 1 116 ? 3.426 -25.5 9.055 1 96.69 116 THR A C 1
ATOM 858 O O . THR A 1 116 ? 4.074 -24.828 8.242 1 96.69 116 THR A O 1
ATOM 861 N N . LEU A 1 117 ? 3.799 -26.641 9.453 1 97.25 117 LEU A N 1
ATOM 862 C CA . LEU A 1 117 ? 5.066 -27.219 9.016 1 97.25 117 LEU A CA 1
ATOM 863 C C . LEU A 1 117 ? 5.004 -27.609 7.551 1 97.25 117 LEU A C 1
ATOM 865 O O . LEU A 1 117 ? 5.977 -27.438 6.812 1 97.25 117 LEU A O 1
ATOM 869 N N . VAL A 1 118 ? 3.883 -28.109 7.148 1 96.56 118 VAL A N 1
ATOM 870 C CA . VAL A 1 118 ? 3.678 -28.453 5.746 1 96.56 118 VAL A CA 1
ATOM 871 C C . VAL A 1 118 ? 3.736 -27.188 4.891 1 96.56 118 VAL A C 1
ATOM 873 O O . VAL A 1 118 ? 4.32 -27.188 3.803 1 96.56 118 VAL A O 1
ATOM 876 N N . ARG A 1 119 ? 3.152 -26.141 5.387 1 96.81 119 ARG A N 1
ATOM 877 C CA . ARG A 1 119 ? 3.215 -24.875 4.68 1 96.81 119 ARG A CA 1
ATOM 878 C C . ARG A 1 119 ? 4.645 -24.344 4.621 1 96.81 119 ARG A C 1
ATOM 880 O O . ARG A 1 119 ? 5.07 -23.797 3.598 1 96.81 119 ARG A O 1
ATOM 887 N N . LEU A 1 120 ? 5.363 -24.484 5.719 1 98 120 LEU A N 1
ATOM 888 C CA . LEU A 1 120 ? 6.766 -24.094 5.75 1 98 120 LEU A CA 1
ATOM 889 C C . LEU A 1 120 ? 7.578 -24.875 4.723 1 98 120 LEU A C 1
ATOM 891 O O . LEU A 1 120 ? 8.477 -24.328 4.086 1 98 120 LEU A O 1
ATOM 895 N N . ASP A 1 121 ? 7.258 -26.141 4.594 1 97.69 121 ASP A N 1
ATOM 896 C CA . ASP A 1 121 ? 7.879 -26.969 3.561 1 97.69 121 ASP A CA 1
ATOM 897 C C . ASP A 1 121 ? 7.707 -26.344 2.178 1 97.69 121 ASP A C 1
ATOM 899 O O . ASP A 1 121 ? 8.664 -26.25 1.408 1 97.69 121 ASP A O 1
ATOM 903 N N . GLY A 1 122 ? 6.5 -25.875 1.909 1 96.81 122 GLY A N 1
ATOM 904 C CA . GLY A 1 122 ? 6.215 -25.172 0.664 1 96.81 122 GLY A CA 1
ATOM 905 C C . GLY A 1 122 ? 6.922 -23.844 0.553 1 96.81 122 GLY A C 1
ATOM 906 O O . GLY A 1 122 ? 7.348 -23.438 -0.534 1 96.81 122 GLY A O 1
ATOM 907 N N . ASP A 1 123 ? 7.055 -23.125 1.706 1 97.75 123 ASP A N 1
ATOM 908 C CA . ASP A 1 123 ? 7.773 -21.859 1.724 1 97.75 123 ASP A CA 1
ATOM 909 C C . ASP A 1 123 ? 9.227 -22.047 1.296 1 97.75 123 ASP A C 1
ATOM 911 O O . ASP A 1 123 ? 9.773 -21.219 0.551 1 97.75 123 ASP A O 1
ATOM 915 N N . VAL A 1 124 ? 9.805 -23.109 1.745 1 97.94 124 VAL A N 1
ATOM 916 C CA . VAL A 1 124 ? 11.203 -23.375 1.406 1 97.94 124 VAL A CA 1
ATOM 917 C C . VAL A 1 124 ? 11.32 -23.672 -0.086 1 97.94 124 VAL A C 1
ATOM 919 O O . VAL A 1 124 ? 12.273 -23.25 -0.738 1 97.94 124 VAL A O 1
ATOM 922 N N . VAL A 1 125 ? 10.352 -24.391 -0.616 1 97.31 125 VAL A N 1
ATOM 923 C CA . VAL A 1 125 ? 10.32 -24.656 -2.051 1 97.31 125 VAL A CA 1
ATOM 924 C C . VAL A 1 125 ? 10.32 -23.328 -2.816 1 97.31 125 VAL A C 1
ATOM 926 O O . VAL A 1 125 ? 11.102 -23.141 -3.754 1 97.31 125 VAL A O 1
ATOM 929 N N . GLN A 1 126 ? 9.508 -22.453 -2.393 1 96.88 126 GLN A N 1
ATOM 930 C CA . GLN A 1 126 ? 9.43 -21.156 -3.064 1 96.88 126 GLN A CA 1
ATOM 931 C C . GLN A 1 126 ? 10.703 -20.344 -2.854 1 96.88 126 GLN A C 1
ATOM 933 O O . GLN A 1 126 ? 11.141 -19.625 -3.754 1 96.88 126 GLN A O 1
ATOM 938 N N . ALA A 1 127 ? 11.289 -20.438 -1.656 1 97.94 127 ALA A N 1
ATOM 939 C CA . ALA A 1 127 ? 12.547 -19.75 -1.39 1 97.94 127 ALA A CA 1
ATOM 940 C C . ALA A 1 127 ? 13.641 -20.219 -2.346 1 97.94 127 ALA A C 1
ATOM 942 O O . ALA A 1 127 ? 14.43 -19.406 -2.836 1 97.94 127 ALA A O 1
ATOM 943 N N . MET A 1 128 ? 13.68 -21.484 -2.602 1 97.5 128 MET A N 1
ATOM 944 C CA . MET A 1 128 ? 14.664 -22.016 -3.545 1 97.5 128 MET A CA 1
ATOM 945 C C . MET A 1 128 ? 14.398 -21.5 -4.953 1 97.5 128 MET A C 1
ATOM 947 O O . MET A 1 128 ? 15.336 -21.234 -5.711 1 97.5 128 MET A O 1
ATOM 951 N N . GLN A 1 129 ? 13.109 -21.422 -5.262 1 96.19 129 GLN A N 1
ATOM 952 C CA . GLN A 1 129 ? 12.773 -20.828 -6.559 1 96.19 129 GLN A CA 1
ATOM 953 C C . GLN A 1 129 ? 13.281 -19.391 -6.66 1 96.19 129 GLN A C 1
ATOM 955 O O . GLN A 1 129 ? 13.805 -18.984 -7.699 1 96.19 129 GLN A O 1
ATOM 960 N N . ALA A 1 130 ? 13.125 -18.625 -5.609 1 96.19 130 ALA A N 1
ATOM 961 C CA . ALA A 1 130 ? 13.617 -17.25 -5.578 1 96.19 130 ALA A CA 1
ATOM 962 C C . ALA A 1 130 ? 15.125 -17.203 -5.809 1 96.19 130 ALA A C 1
ATOM 964 O O . ALA A 1 130 ? 15.625 -16.344 -6.535 1 96.19 130 ALA A O 1
ATOM 965 N N . ILE A 1 131 ? 15.828 -18.109 -5.254 1 96.94 131 ILE A N 1
ATOM 966 C CA . ILE A 1 131 ? 17.281 -18.203 -5.383 1 96.94 131 ILE A CA 1
ATOM 967 C C . ILE A 1 131 ? 17.656 -18.516 -6.832 1 96.94 131 ILE A C 1
ATOM 969 O O . ILE A 1 131 ? 18.594 -17.922 -7.379 1 96.94 131 ILE A O 1
ATOM 973 N N . LYS A 1 132 ? 16.906 -19.406 -7.445 1 95.06 132 LYS A N 1
ATOM 974 C CA . LYS A 1 132 ? 17.172 -19.75 -8.844 1 95.06 132 LYS A CA 1
ATOM 975 C C . LYS A 1 132 ? 16.922 -18.547 -9.75 1 95.06 132 LYS A C 1
ATOM 977 O O . LYS A 1 132 ? 17.609 -18.375 -10.758 1 95.06 132 LYS A O 1
ATOM 982 N N . GLU A 1 133 ? 15.984 -17.734 -9.375 1 92.56 133 GLU A N 1
ATOM 983 C CA . GLU A 1 133 ? 15.656 -16.562 -10.18 1 92.56 133 GLU A CA 1
ATOM 984 C C . GLU A 1 133 ? 16.703 -15.469 -10 1 92.56 133 GLU A C 1
ATOM 986 O O . GLU A 1 133 ? 16.938 -14.68 -10.914 1 92.56 133 GLU A O 1
ATOM 991 N N . ALA A 1 134 ? 17.203 -15.375 -8.789 1 93.94 134 ALA A N 1
ATOM 992 C CA . ALA A 1 134 ? 18.25 -14.406 -8.461 1 93.94 134 ALA A CA 1
ATOM 993 C C . ALA A 1 134 ? 19.344 -15.047 -7.629 1 93.94 134 ALA A C 1
ATOM 995 O O . ALA A 1 134 ? 19.438 -14.805 -6.422 1 93.94 134 ALA A O 1
ATOM 996 N N . PRO A 1 135 ? 20.203 -15.742 -8.281 1 95.94 135 PRO A N 1
ATOM 997 C CA . PRO A 1 135 ? 21.203 -16.531 -7.555 1 95.94 135 PRO A CA 1
ATOM 998 C C . PRO A 1 135 ? 22.266 -15.656 -6.891 1 95.94 135 PRO A C 1
ATOM 1000 O O . PRO A 1 135 ? 22.703 -14.664 -7.473 1 95.94 135 PRO A O 1
ATOM 1003 N N . PRO A 1 136 ? 22.609 -16.031 -5.641 1 96.88 136 PRO A N 1
ATOM 1004 C CA . PRO A 1 136 ? 23.812 -15.445 -5.055 1 96.88 136 PRO A CA 1
ATOM 1005 C C . PRO A 1 136 ? 25.094 -16 -5.664 1 96.88 136 PRO A C 1
ATOM 1007 O O . PRO A 1 136 ? 25.047 -16.75 -6.652 1 96.88 136 PRO A O 1
ATOM 1010 N N . SER A 1 137 ? 26.297 -15.586 -5.078 1 96.56 137 SER A N 1
ATOM 1011 C CA . SER A 1 137 ? 27.562 -16.172 -5.527 1 96.56 137 SER A CA 1
ATOM 1012 C C . SER A 1 137 ? 27.609 -17.672 -5.215 1 96.56 137 SER A C 1
ATOM 1014 O O . SER A 1 137 ? 26.953 -18.141 -4.277 1 96.56 137 SER A O 1
ATOM 1016 N N . ALA A 1 138 ? 28.328 -18.391 -5.992 1 96.56 138 ALA A N 1
ATOM 1017 C CA . ALA A 1 138 ? 28.484 -19.828 -5.785 1 96.56 138 ALA A CA 1
ATOM 1018 C C . ALA A 1 138 ? 28.969 -20.125 -4.371 1 96.56 138 ALA A C 1
ATOM 1020 O O . ALA A 1 138 ? 28.516 -21.062 -3.732 1 96.56 138 ALA A O 1
ATOM 1021 N N . ALA A 1 139 ? 29.859 -19.312 -3.91 1 96.75 139 ALA A N 1
ATOM 1022 C CA . ALA A 1 139 ? 30.422 -19.516 -2.578 1 96.75 139 ALA A CA 1
ATOM 1023 C C . ALA A 1 139 ? 29.359 -19.328 -1.498 1 96.75 139 ALA A C 1
ATOM 1025 O O . ALA A 1 139 ? 29.266 -20.109 -0.558 1 96.75 139 ALA A O 1
ATOM 1026 N N . GLU A 1 140 ? 28.578 -18.281 -1.657 1 97.31 140 GLU A N 1
ATOM 1027 C CA . GLU A 1 140 ? 27.516 -18 -0.697 1 97.31 140 GLU A CA 1
ATOM 1028 C C . GLU A 1 140 ? 26.453 -19.109 -0.705 1 97.31 140 GLU A C 1
ATOM 1030 O O . GLU A 1 140 ? 25.984 -19.516 0.353 1 97.31 140 GLU A O 1
ATOM 1035 N N . LEU A 1 141 ? 26.125 -19.516 -1.896 1 97.81 141 LEU A N 1
ATOM 1036 C CA . LEU A 1 141 ? 25.109 -20.562 -2.016 1 97.81 141 LEU A CA 1
ATOM 1037 C C . LEU A 1 141 ? 25.625 -21.891 -1.439 1 97.81 141 LEU A C 1
ATOM 1039 O O . LEU A 1 141 ? 24.875 -22.609 -0.792 1 97.81 141 LEU A O 1
ATOM 1043 N N . ASP A 1 142 ? 26.859 -22.188 -1.71 1 97.75 142 ASP A N 1
ATOM 1044 C CA . ASP A 1 142 ? 27.469 -23.406 -1.194 1 97.75 142 ASP A CA 1
ATOM 1045 C C . ASP A 1 142 ? 27.375 -23.469 0.33 1 97.75 142 ASP A C 1
ATOM 1047 O O . ASP A 1 142 ? 26.953 -24.469 0.899 1 97.75 142 ASP A O 1
ATOM 1051 N N . ALA A 1 143 ? 27.766 -22.375 0.944 1 97.44 143 ALA A N 1
ATOM 1052 C CA . ALA A 1 143 ? 27.703 -22.281 2.4 1 97.44 143 ALA A CA 1
ATOM 1053 C C . ALA A 1 143 ? 26.25 -22.359 2.891 1 97.44 143 ALA A C 1
ATOM 1055 O O . ALA A 1 143 ? 25.984 -22.984 3.92 1 97.44 143 ALA A O 1
ATOM 1056 N N . ALA A 1 144 ? 25.375 -21.75 2.217 1 97.5 144 ALA A N 1
ATOM 1057 C CA . ALA A 1 144 ? 23.953 -21.75 2.578 1 97.5 144 ALA A CA 1
ATOM 1058 C C . ALA A 1 144 ? 23.391 -23.172 2.516 1 97.5 144 ALA A C 1
ATOM 1060 O O . ALA A 1 144 ? 22.641 -23.578 3.404 1 97.5 144 ALA A O 1
ATOM 1061 N N . VAL A 1 145 ? 23.703 -23.906 1.442 1 97.38 145 VAL A N 1
ATOM 1062 C CA . VAL A 1 145 ? 23.203 -25.266 1.271 1 97.38 145 VAL A CA 1
ATOM 1063 C C . VAL A 1 145 ? 23.672 -26.141 2.438 1 97.38 145 VAL A C 1
ATOM 1065 O O . VAL A 1 145 ? 22.891 -26.906 2.988 1 97.38 145 VAL A O 1
ATOM 1068 N N . ASP A 1 146 ? 24.922 -25.984 2.828 1 97.06 146 ASP A N 1
ATOM 1069 C CA . ASP A 1 146 ? 25.453 -26.719 3.971 1 97.06 146 ASP A CA 1
ATOM 1070 C C . ASP A 1 146 ? 24.656 -26.406 5.238 1 97.06 146 ASP A C 1
ATOM 1072 O O . ASP A 1 146 ? 24.297 -27.297 5.992 1 97.06 146 ASP A O 1
ATOM 1076 N N . SER A 1 147 ? 24.422 -25.125 5.465 1 97.5 147 SER A N 1
ATOM 1077 C CA . SER A 1 147 ? 23.703 -24.688 6.652 1 97.5 147 SER A CA 1
ATOM 1078 C C . SER A 1 147 ? 22.266 -25.219 6.652 1 97.5 147 SER A C 1
ATOM 1080 O O . SER A 1 147 ? 21.766 -25.656 7.688 1 97.5 147 SER A O 1
ATOM 1082 N N . ILE A 1 148 ? 21.594 -25.203 5.543 1 97.69 148 ILE A N 1
ATOM 1083 C CA . ILE A 1 148 ? 20.219 -25.656 5.414 1 97.69 148 ILE A CA 1
ATOM 1084 C C . ILE A 1 148 ? 20.141 -27.156 5.68 1 97.69 148 ILE A C 1
ATOM 1086 O O . ILE A 1 148 ? 19.312 -27.609 6.469 1 97.69 148 ILE A O 1
ATOM 1090 N N . LEU A 1 149 ? 21.031 -27.844 5.055 1 95.25 149 LEU A N 1
ATOM 1091 C CA . LEU A 1 149 ? 21.031 -29.297 5.199 1 95.25 149 LEU A CA 1
ATOM 1092 C C . LEU A 1 149 ? 21.312 -29.703 6.641 1 95.25 149 LEU A C 1
ATOM 1094 O O . LEU A 1 149 ? 20.781 -30.703 7.133 1 95.25 149 LEU A O 1
ATOM 1098 N N . ALA A 1 150 ? 22.188 -28.938 7.266 1 96.5 150 ALA A N 1
ATOM 1099 C CA . ALA A 1 150 ? 22.469 -29.203 8.672 1 96.5 150 ALA A CA 1
ATOM 1100 C C . ALA A 1 150 ? 21.219 -29.016 9.523 1 96.5 150 ALA A C 1
ATOM 1102 O O . ALA A 1 150 ? 20.922 -29.844 10.391 1 96.5 150 ALA A O 1
ATOM 1103 N N . ALA A 1 151 ? 20.5 -27.953 9.328 1 97.88 151 ALA A N 1
ATOM 1104 C CA . ALA A 1 151 ? 19.25 -27.688 10.062 1 97.88 151 ALA A CA 1
ATOM 1105 C C . ALA A 1 151 ? 18.219 -28.781 9.789 1 97.88 151 ALA A C 1
ATOM 1107 O O . ALA A 1 151 ? 17.531 -29.234 10.711 1 97.88 151 ALA A O 1
ATOM 1108 N N . PHE A 1 152 ? 18.125 -29.219 8.555 1 96.94 152 PHE A N 1
ATOM 1109 C CA . PHE A 1 152 ? 17.172 -30.234 8.164 1 96.94 152 PHE A CA 1
ATOM 1110 C C . PHE A 1 152 ? 17.531 -31.594 8.773 1 96.94 152 PHE A C 1
ATOM 1112 O O . PHE A 1 152 ? 16.656 -32.344 9.211 1 96.94 152 PHE A O 1
ATOM 1119 N N . SER A 1 153 ? 18.797 -31.859 8.766 1 95.94 153 SER A N 1
ATOM 1120 C CA . SER A 1 153 ? 19.266 -33.094 9.375 1 95.94 153 SER A CA 1
ATOM 1121 C C . SER A 1 153 ? 18.953 -33.125 10.867 1 95.94 153 SER A C 1
ATOM 1123 O O . SER A 1 153 ? 18.5 -34.156 11.391 1 95.94 153 SER A O 1
ATOM 1125 N N . LYS A 1 154 ? 19.172 -32.062 11.492 1 97.56 154 LYS A N 1
ATOM 1126 C CA . LYS A 1 154 ? 18.828 -31.938 12.906 1 97.56 154 LYS A CA 1
ATOM 1127 C C . LYS A 1 154 ? 17.344 -32.219 13.141 1 97.56 154 LYS A C 1
ATOM 1129 O O . LYS A 1 154 ? 17 -32.969 14.055 1 97.56 154 LYS A O 1
ATOM 1134 N N . CYS A 1 155 ? 16.547 -31.672 12.352 1 97.81 155 CYS A N 1
ATOM 1135 C CA . CYS A 1 155 ? 15.102 -31.875 12.484 1 97.81 155 CYS A CA 1
ATOM 1136 C C . CYS A 1 155 ? 14.734 -33.312 12.203 1 97.81 155 CYS A C 1
ATOM 1138 O O . CYS A 1 155 ? 13.898 -33.906 12.898 1 97.81 155 CYS A O 1
ATOM 1140 N N . GLN A 1 156 ? 15.32 -33.906 11.219 1 96.25 156 GLN A N 1
ATOM 1141 C CA . GLN A 1 156 ? 15.039 -35.312 10.852 1 96.25 156 GLN A CA 1
ATOM 1142 C C . GLN A 1 156 ? 15.406 -36.25 11.992 1 96.25 156 GLN A C 1
ATOM 1144 O O . GLN A 1 156 ? 14.625 -37.156 12.328 1 96.25 156 GLN A O 1
ATOM 1149 N N . ILE A 1 157 ? 16.547 -36.031 12.547 1 97.5 157 ILE A N 1
ATOM 1150 C CA . ILE A 1 157 ? 17.016 -36.844 13.656 1 97.5 157 ILE A CA 1
ATOM 1151 C C . ILE A 1 157 ? 16.016 -36.75 14.812 1 97.5 157 ILE A C 1
ATOM 1153 O O . ILE A 1 157 ? 15.633 -37.781 15.391 1 97.5 157 ILE A O 1
ATOM 1157 N N . TYR A 1 158 ? 15.617 -35.594 15.039 1 98.31 158 TYR A N 1
ATOM 1158 C CA . TYR A 1 158 ? 14.641 -35.375 16.109 1 98.31 158 TYR A CA 1
ATOM 1159 C C . TYR A 1 158 ? 13.336 -36.125 15.797 1 98.31 158 TYR A C 1
ATOM 1161 O O . TYR A 1 158 ? 12.781 -36.781 16.672 1 98.31 158 TYR A O 1
ATOM 1169 N N . CYS A 1 159 ? 12.797 -35.938 14.602 1 97.56 159 CYS A N 1
ATOM 1170 C CA . CYS A 1 159 ? 11.531 -36.562 14.227 1 97.56 159 CYS A CA 1
ATOM 1171 C C . CYS A 1 159 ? 11.617 -38.094 14.359 1 97.56 159 CYS A C 1
ATOM 1173 O O . CYS A 1 159 ? 10.703 -38.719 14.883 1 97.56 159 CYS A O 1
ATOM 1175 N N . ASP A 1 160 ? 12.719 -38.625 13.969 1 96.81 160 ASP A N 1
ATOM 1176 C CA . ASP A 1 160 ? 12.922 -40.062 14.07 1 96.81 160 ASP A CA 1
ATOM 1177 C C . ASP A 1 160 ? 12.906 -40.5 15.523 1 96.81 160 ASP A C 1
ATOM 1179 O O . ASP A 1 160 ? 12.258 -41.5 15.859 1 96.81 160 ASP A O 1
ATOM 1183 N N . ALA A 1 161 ? 13.547 -39.781 16.281 1 98 161 ALA A N 1
ATOM 1184 C CA . ALA A 1 161 ? 13.648 -40.156 17.703 1 98 161 ALA A CA 1
ATOM 1185 C C . ALA A 1 161 ? 12.297 -40 18.406 1 98 161 ALA A C 1
ATOM 1187 O O . ALA A 1 161 ? 11.969 -40.781 19.297 1 98 161 ALA A O 1
ATOM 1188 N N . ALA A 1 162 ? 11.562 -39.062 17.984 1 97.06 162 ALA A N 1
ATOM 1189 C CA . ALA A 1 162 ? 10.312 -38.719 18.656 1 97.06 162 ALA A CA 1
ATOM 1190 C C . ALA A 1 162 ? 9.133 -39.469 18.031 1 97.06 162 ALA A C 1
ATOM 1192 O O . ALA A 1 162 ? 8 -39.375 18.516 1 97.06 162 ALA A O 1
ATOM 1193 N N . GLY A 1 163 ? 9.328 -40.188 16.953 1 96.38 163 GLY A N 1
ATOM 1194 C CA . GLY A 1 163 ? 8.266 -40.906 16.266 1 96.38 163 GLY A CA 1
ATOM 1195 C C . GLY A 1 163 ? 7.34 -40 15.5 1 96.38 163 GLY A C 1
ATOM 1196 O O . GLY A 1 163 ? 6.129 -40.219 15.445 1 96.38 163 GLY A O 1
ATOM 1197 N N . LEU A 1 164 ? 7.816 -38.875 15.055 1 96.12 164 LEU A N 1
ATOM 1198 C CA . LEU A 1 164 ? 7.055 -37.906 14.281 1 96.12 164 LEU A CA 1
ATOM 1199 C C . LEU A 1 164 ? 7.336 -38.062 12.789 1 96.12 164 LEU A C 1
ATOM 1201 O O . LEU A 1 164 ? 8.445 -38.406 12.398 1 96.12 164 LEU A O 1
ATOM 1205 N N . GLN A 1 165 ? 6.355 -37.812 11.969 1 93.81 165 GLN A N 1
ATOM 1206 C CA . GLN A 1 165 ? 6.578 -37.812 10.523 1 93.81 165 GLN A CA 1
ATOM 1207 C C . GLN A 1 165 ? 7.383 -36.562 10.102 1 93.81 165 GLN A C 1
ATOM 1209 O O . GLN A 1 165 ? 7.016 -35.438 10.43 1 93.81 165 GLN A O 1
ATOM 1214 N N . TYR A 1 166 ? 8.438 -36.812 9.414 1 94.94 166 TYR A N 1
ATOM 1215 C CA . TYR A 1 166 ? 9.273 -35.75 8.922 1 94.94 166 TYR A CA 1
ATOM 1216 C C . TYR A 1 166 ? 8.523 -34.875 7.902 1 94.94 166 TYR A C 1
ATOM 1218 O O . TYR A 1 166 ? 8.094 -35.406 6.863 1 94.94 166 TYR A O 1
ATOM 1226 N N . PRO A 1 167 ? 8.398 -33.562 8.086 1 95.19 167 PRO A N 1
ATOM 1227 C CA . PRO A 1 167 ? 7.484 -32.75 7.262 1 95.19 167 PRO A CA 1
ATOM 1228 C C . PRO A 1 167 ? 8.18 -32.125 6.062 1 95.19 167 PRO A C 1
ATOM 1230 O O . PRO A 1 167 ? 7.516 -31.531 5.203 1 95.19 167 PRO A O 1
ATOM 1233 N N . PHE A 1 168 ? 9.5 -32.188 5.867 1 96.06 168 PHE A N 1
ATOM 1234 C CA . PHE A 1 168 ? 10.211 -31.344 4.918 1 96.06 168 PHE A CA 1
ATOM 1235 C C . PHE A 1 168 ? 10.758 -32.188 3.76 1 96.06 168 PHE A C 1
ATOM 1237 O O . PHE A 1 168 ? 11.906 -32 3.352 1 96.06 168 PHE A O 1
ATOM 1244 N N . GLN A 1 169 ? 9.938 -33.031 3.189 1 92.38 169 GLN A N 1
ATOM 1245 C CA . GLN A 1 169 ? 10.359 -33.875 2.078 1 92.38 169 GLN A CA 1
ATOM 1246 C C . GLN A 1 169 ? 10.484 -33.062 0.789 1 92.38 169 GLN A C 1
ATOM 1248 O O . GLN A 1 169 ? 11.453 -33.219 0.043 1 92.38 169 GLN A O 1
ATOM 1253 N N . ARG A 1 170 ? 9.523 -32.219 0.512 1 94.44 170 ARG A N 1
ATOM 1254 C CA . ARG A 1 170 ? 9.508 -31.438 -0.714 1 94.44 170 ARG A CA 1
ATOM 1255 C C . ARG A 1 170 ? 10.68 -30.453 -0.749 1 94.44 170 ARG A C 1
ATOM 1257 O O . ARG A 1 170 ? 11.359 -30.328 -1.771 1 94.44 170 ARG A O 1
ATOM 1264 N N . SER A 1 171 ? 10.898 -29.797 0.419 1 95.62 171 SER A N 1
ATOM 1265 C CA . SER A 1 171 ? 11.984 -28.828 0.512 1 95.62 171 SER A CA 1
ATOM 1266 C C . SER A 1 171 ? 13.344 -29.5 0.32 1 95.62 171 SER A C 1
ATOM 1268 O O . SER A 1 171 ? 14.219 -28.953 -0.352 1 95.62 171 SER A O 1
ATOM 1270 N N . THR A 1 172 ? 13.484 -30.656 0.844 1 93.81 172 THR A N 1
ATOM 1271 C CA . THR A 1 172 ? 14.75 -31.375 0.709 1 93.81 172 THR A CA 1
ATOM 1272 C C . THR A 1 172 ? 15.039 -31.672 -0.756 1 93.81 172 THR A C 1
ATOM 1274 O O . THR A 1 172 ? 16.172 -31.484 -1.223 1 93.81 172 THR A O 1
ATOM 1277 N N . ARG A 1 173 ? 14.039 -32.125 -1.456 1 93.12 173 ARG A N 1
ATOM 1278 C CA . ARG A 1 173 ? 14.18 -32.406 -2.881 1 93.12 173 ARG A CA 1
ATOM 1279 C C . ARG A 1 173 ? 14.523 -31.141 -3.658 1 93.12 173 ARG A C 1
ATOM 1281 O O . ARG A 1 173 ? 15.391 -31.156 -4.535 1 93.12 173 ARG A O 1
ATOM 1288 N N . GLN A 1 174 ? 13.859 -30.047 -3.361 1 95.75 174 GLN A N 1
ATOM 1289 C CA . GLN A 1 174 ? 14.07 -28.781 -4.066 1 95.75 174 GLN A CA 1
ATOM 1290 C C . GLN A 1 174 ? 15.461 -28.234 -3.789 1 95.75 174 GLN A C 1
ATOM 1292 O O . GLN A 1 174 ? 16.078 -27.625 -4.672 1 95.75 174 GLN A O 1
ATOM 1297 N N . ILE A 1 175 ? 15.938 -28.328 -2.557 1 96.44 175 ILE A N 1
ATOM 1298 C CA . ILE A 1 175 ? 17.266 -27.859 -2.195 1 96.44 175 ILE A CA 1
ATOM 1299 C C . ILE A 1 175 ? 18.312 -28.625 -3.002 1 96.44 175 ILE A C 1
ATOM 1301 O O . ILE A 1 175 ? 19.25 -28.031 -3.541 1 96.44 175 ILE A O 1
ATOM 1305 N N . ARG A 1 176 ? 18.172 -29.906 -3.131 1 94.75 176 ARG A N 1
ATOM 1306 C CA . ARG A 1 176 ? 19.078 -30.734 -3.916 1 94.75 176 ARG A CA 1
ATOM 1307 C C . ARG A 1 176 ? 19.062 -30.328 -5.387 1 94.75 176 ARG A C 1
ATOM 1309 O O . ARG A 1 176 ? 20.109 -30.266 -6.031 1 94.75 176 ARG A O 1
ATOM 1316 N N . ASP A 1 177 ? 17.891 -30.094 -5.871 1 96.06 177 ASP A N 1
ATOM 1317 C CA . ASP A 1 177 ? 17.734 -29.641 -7.254 1 96.06 177 ASP A CA 1
ATOM 1318 C C . ASP A 1 177 ? 18.453 -28.312 -7.477 1 96.06 177 ASP A C 1
ATOM 1320 O O . ASP A 1 177 ? 19.125 -28.125 -8.492 1 96.06 177 ASP A O 1
ATOM 1324 N N . THR A 1 178 ? 18.266 -27.359 -6.527 1 97 178 THR A N 1
ATOM 1325 C CA . THR A 1 178 ? 18.906 -26.062 -6.621 1 97 178 THR A CA 1
ATOM 1326 C C . THR A 1 178 ? 20.422 -26.188 -6.625 1 97 178 THR A C 1
ATOM 1328 O O . THR A 1 178 ? 21.109 -25.547 -7.414 1 97 178 THR A O 1
ATOM 1331 N N . ALA A 1 179 ? 20.922 -27.062 -5.785 1 96.12 179 ALA A N 1
ATOM 1332 C CA . ALA A 1 179 ? 22.359 -27.328 -5.746 1 96.12 179 ALA A CA 1
ATOM 1333 C C . ALA A 1 179 ? 22.844 -27.938 -7.059 1 96.12 179 ALA A C 1
ATOM 1335 O O . ALA A 1 179 ? 23.906 -27.547 -7.578 1 96.12 179 ALA A O 1
ATOM 1336 N N . ALA A 1 180 ? 22.125 -28.844 -7.598 1 94 180 ALA A N 1
ATOM 1337 C CA . ALA A 1 180 ? 22.5 -29.5 -8.852 1 94 180 ALA A CA 1
ATOM 1338 C C . ALA A 1 180 ? 22.578 -28.484 -9.984 1 94 180 ALA A C 1
ATOM 1340 O O . ALA A 1 180 ? 23.453 -28.594 -10.859 1 94 180 ALA A O 1
ATOM 1341 N N . LEU A 1 181 ? 21.703 -27.594 -9.953 1 94.69 181 LEU A N 1
ATOM 1342 C CA . LEU A 1 181 ? 21.625 -26.594 -11.016 1 94.69 181 LEU A CA 1
ATOM 1343 C C . LEU A 1 181 ? 22.734 -25.547 -10.867 1 94.69 181 LEU A C 1
ATOM 1345 O O . LEU A 1 181 ? 23.391 -25.188 -11.844 1 94.69 181 LEU A O 1
ATOM 1349 N N . LEU A 1 182 ? 22.969 -25.062 -9.633 1 96.12 182 LEU A N 1
ATOM 1350 C CA . LEU A 1 182 ? 23.781 -23.859 -9.453 1 96.12 182 LEU A CA 1
ATOM 1351 C C . LEU A 1 182 ? 25.156 -24.203 -8.883 1 96.12 182 LEU A C 1
ATOM 1353 O O . LEU A 1 182 ? 26.062 -23.375 -8.906 1 96.12 182 LEU A O 1
ATOM 1357 N N . LEU A 1 183 ? 25.266 -25.438 -8.328 1 96.56 183 LEU A N 1
ATOM 1358 C CA . LEU A 1 183 ? 26.516 -25.953 -7.781 1 96.56 183 LEU A CA 1
ATOM 1359 C C . LEU A 1 183 ? 26.828 -27.328 -8.336 1 96.56 183 LEU A C 1
ATOM 1361 O O . LEU A 1 183 ? 26.922 -28.297 -7.586 1 96.56 183 LEU A O 1
ATOM 1365 N N . PRO A 1 184 ? 27.141 -27.406 -9.57 1 92.12 184 PRO A N 1
ATOM 1366 C CA . PRO A 1 184 ? 27.281 -28.719 -10.211 1 92.12 184 PRO A CA 1
ATOM 1367 C C . PRO A 1 184 ? 28.406 -29.562 -9.609 1 92.12 184 PRO A C 1
ATOM 1369 O O . PRO A 1 184 ? 28.375 -30.797 -9.672 1 92.12 184 PRO A O 1
ATOM 1372 N N . ASP A 1 185 ? 29.359 -28.969 -8.969 1 93.94 185 ASP A N 1
ATOM 1373 C CA . ASP A 1 185 ? 30.516 -29.688 -8.445 1 93.94 185 ASP A CA 1
ATOM 1374 C C . ASP A 1 185 ? 30.297 -30.078 -6.984 1 93.94 185 ASP A C 1
ATOM 1376 O O . ASP A 1 185 ? 31.125 -30.781 -6.398 1 93.94 185 ASP A O 1
ATOM 1380 N N . LYS A 1 186 ? 29.219 -29.609 -6.387 1 95.12 186 LYS A N 1
ATOM 1381 C CA . LYS A 1 186 ? 28.969 -29.922 -4.984 1 95.12 186 LYS A CA 1
ATOM 1382 C C . LYS A 1 186 ? 28.469 -31.359 -4.828 1 95.12 186 LYS A C 1
ATOM 1384 O O . LYS A 1 186 ? 27.547 -31.781 -5.539 1 95.12 186 LYS A O 1
ATOM 1389 N N . VAL A 1 187 ? 29.016 -32.031 -3.928 1 93 187 VAL A N 1
ATOM 1390 C CA . VAL A 1 187 ? 28.625 -33.406 -3.65 1 93 187 VAL A CA 1
ATOM 1391 C C . VAL A 1 187 ? 27.656 -33.438 -2.471 1 93 187 VAL A C 1
ATOM 1393 O O . VAL A 1 187 ? 27.969 -32.938 -1.392 1 93 187 VAL A O 1
ATOM 1396 N N . LEU A 1 188 ? 26.484 -34 -2.707 1 92 188 LEU A N 1
ATOM 1397 C CA . LEU A 1 188 ? 25.469 -34.125 -1.662 1 92 188 LEU A CA 1
ATOM 1398 C C . LEU A 1 188 ? 25.266 -35.562 -1.274 1 92 188 LEU A C 1
ATOM 1400 O O . LEU A 1 188 ? 25.562 -36.469 -2.062 1 92 188 LEU A O 1
ATOM 1404 N N . PRO A 1 189 ? 24.781 -35.781 -0.019 1 86 189 PRO A N 1
ATOM 1405 C CA . PRO A 1 189 ? 24.438 -37.156 0.339 1 86 189 PRO A CA 1
ATOM 1406 C C . PRO A 1 189 ? 23.359 -37.75 -0.573 1 86 189 PRO A C 1
ATOM 1408 O O . PRO A 1 189 ? 22.562 -37 -1.144 1 86 189 PRO A O 1
ATOM 1411 N N . PRO A 1 190 ? 23.422 -39.031 -0.682 1 83.5 190 PRO A N 1
ATOM 1412 C CA . PRO A 1 190 ? 22.422 -39.656 -1.557 1 83.5 190 PRO A CA 1
ATOM 1413 C C . PRO A 1 190 ? 21 -39.406 -1.087 1 83.5 190 PRO A C 1
ATOM 1415 O O . PRO A 1 190 ? 20.734 -39.344 0.118 1 83.5 190 PRO A O 1
ATOM 1418 N N . ALA A 1 191 ? 20.078 -39.375 -2.061 1 81.56 191 ALA A N 1
ATOM 1419 C CA . ALA A 1 191 ? 18.656 -39.219 -1.763 1 81.56 191 ALA A CA 1
ATOM 1420 C C . ALA A 1 191 ? 18.094 -40.531 -1.223 1 81.56 191 ALA A C 1
ATOM 1422 O O . ALA A 1 191 ? 18.625 -41.625 -1.497 1 81.56 191 ALA A O 1
ATOM 1423 N N . PRO A 1 192 ? 17.078 -40.344 -0.393 1 77.94 192 PRO A N 1
ATOM 1424 C CA . PRO A 1 192 ? 16.438 -41.594 0.083 1 77.94 192 PRO A CA 1
ATOM 1425 C C . PRO A 1 192 ? 15.891 -42.438 -1.055 1 77.94 192 PRO A C 1
ATOM 1427 O O . PRO A 1 192 ? 15.539 -41.938 -2.115 1 77.94 192 PRO A O 1
ATOM 1430 N N . PRO A 1 193 ? 15.859 -43.75 -0.777 1 77.19 193 PRO A N 1
ATOM 1431 C CA . PRO A 1 193 ? 15.344 -44.656 -1.815 1 77.19 193 PRO A CA 1
ATOM 1432 C C . PRO A 1 193 ? 13.859 -44.438 -2.092 1 77.19 193 PRO A C 1
ATOM 1434 O O . PRO A 1 193 ? 13.117 -44 -1.204 1 77.19 193 PRO A O 1
ATOM 1437 N N . SER A 1 194 ? 13.531 -44.625 -3.371 1 82 194 SER A N 1
ATOM 1438 C CA . SER A 1 194 ? 12.133 -44.5 -3.764 1 82 194 SER A CA 1
ATOM 1439 C C . SER A 1 194 ? 11.516 -45.844 -4.105 1 82 194 SER A C 1
ATOM 1441 O O . SER A 1 194 ? 12.211 -46.75 -4.559 1 82 194 SER A O 1
ATOM 1443 N N . HIS A 1 195 ? 10.289 -46.031 -3.734 1 89.44 195 HIS A N 1
ATOM 1444 C CA . HIS A 1 195 ? 9.562 -47.25 -4.023 1 89.44 195 HIS A CA 1
ATOM 1445 C C . HIS A 1 195 ? 8.68 -47.094 -5.258 1 89.44 195 HIS A C 1
ATOM 1447 O O . HIS A 1 195 ? 8.242 -46 -5.578 1 89.44 195 HIS A O 1
ATOM 1453 N N . ALA A 1 196 ? 8.422 -48.219 -5.883 1 93.19 196 ALA A N 1
ATOM 1454 C CA . ALA A 1 196 ? 7.555 -48.219 -7.059 1 93.19 196 ALA A CA 1
ATOM 1455 C C . ALA A 1 196 ? 6.105 -47.906 -6.68 1 93.19 196 ALA A C 1
ATOM 1457 O O . ALA A 1 196 ? 5.672 -48.219 -5.57 1 93.19 196 ALA A O 1
ATOM 1458 N N . LEU A 1 197 ? 5.449 -47.281 -7.621 1 95.06 197 LEU A N 1
ATOM 1459 C CA . LEU A 1 197 ? 4.031 -46.969 -7.465 1 95.06 197 LEU A CA 1
ATOM 1460 C C . LEU A 1 197 ? 3.193 -47.719 -8.492 1 95.06 197 LEU A C 1
ATOM 1462 O O . LEU A 1 197 ? 3.471 -47.656 -9.695 1 95.06 197 LEU A O 1
ATOM 1466 N N . THR A 1 198 ? 2.248 -48.406 -8.016 1 95.12 198 THR A N 1
ATOM 1467 C CA . THR A 1 198 ? 1.391 -49.156 -8.93 1 95.12 198 THR A CA 1
ATOM 1468 C C . THR A 1 198 ? 0.072 -48.406 -9.156 1 95.12 198 THR A C 1
ATOM 1470 O O . THR A 1 198 ? -0.623 -48.062 -8.203 1 95.12 198 THR A O 1
ATOM 1473 N N . VAL A 1 199 ? -0.213 -48.156 -10.438 1 94.62 199 VAL A N 1
ATOM 1474 C CA . VAL A 1 199 ? -1.473 -47.531 -10.805 1 94.62 199 VAL A CA 1
ATOM 1475 C C . VAL A 1 199 ? -2.154 -48.312 -11.906 1 94.62 199 VAL A C 1
ATOM 1477 O O . VAL A 1 199 ? -1.508 -48.75 -12.867 1 94.62 199 VAL A O 1
ATOM 1480 N N . THR A 1 200 ? -3.404 -48.594 -11.719 1 91.56 200 THR A N 1
ATOM 1481 C CA . THR A 1 200 ? -4.215 -49.219 -12.75 1 91.56 200 THR A CA 1
ATOM 1482 C C . THR A 1 200 ? -5.008 -48.188 -13.539 1 91.56 200 THR A C 1
ATOM 1484 O O . THR A 1 200 ? -5.781 -47.438 -12.961 1 91.56 200 THR A O 1
ATOM 1487 N N . LEU A 1 201 ? -4.809 -48.188 -14.836 1 90.88 201 LEU A N 1
ATOM 1488 C CA . LEU A 1 201 ? -5.566 -47.281 -15.695 1 90.88 201 LEU A CA 1
ATOM 1489 C C . LEU A 1 201 ? -7.004 -47.781 -15.859 1 90.88 201 LEU A C 1
ATOM 1491 O O . LEU A 1 201 ? -7.266 -48.969 -15.797 1 90.88 201 LEU A O 1
ATOM 1495 N N . PRO A 1 202 ? -7.867 -46.875 -16.016 1 87.94 202 PRO A N 1
ATOM 1496 C CA . PRO A 1 202 ? -9.25 -47.344 -16.219 1 87.94 202 PRO A CA 1
ATOM 1497 C C . PRO A 1 202 ? -9.453 -48.062 -17.547 1 87.94 202 PRO A C 1
ATOM 1499 O O . PRO A 1 202 ? -8.812 -47.719 -18.547 1 87.94 202 PRO A O 1
ATOM 1502 N N . ALA A 1 203 ? -10.352 -49.062 -17.484 1 84.19 203 ALA A N 1
ATOM 1503 C CA . ALA A 1 203 ? -10.672 -49.812 -18.688 1 84.19 203 ALA A CA 1
ATOM 1504 C C . ALA A 1 203 ? -11.344 -48.938 -19.734 1 84.19 203 ALA A C 1
ATOM 1506 O O . ALA A 1 203 ? -11.086 -49.062 -20.938 1 84.19 203 ALA A O 1
ATOM 1507 N N . SER A 1 204 ? -12.227 -48.062 -19.297 1 81.5 204 SER A N 1
ATOM 1508 C CA . SER A 1 204 ? -12.883 -47.062 -20.141 1 81.5 204 SER A CA 1
ATOM 1509 C C . SER A 1 204 ? -12.898 -45.688 -19.453 1 81.5 204 SER A C 1
ATOM 1511 O O . SER A 1 204 ? -12.961 -45.625 -18.234 1 81.5 204 SER A O 1
ATOM 1513 N N . SER A 1 205 ? -12.57 -44.75 -20.344 1 79.38 205 SER A N 1
ATOM 1514 C CA . SER A 1 205 ? -12.555 -43.406 -19.781 1 79.38 205 SER A CA 1
ATOM 1515 C C . SER A 1 205 ? -13.609 -42.5 -20.438 1 79.38 205 SER A C 1
ATOM 1517 O O . SER A 1 205 ? -13.844 -42.594 -21.641 1 79.38 205 SER A O 1
ATOM 1519 N N . ALA A 1 206 ? -14.305 -41.844 -19.562 1 81.12 206 ALA A N 1
ATOM 1520 C CA . ALA A 1 206 ? -15.32 -40.906 -20.062 1 81.12 206 ALA A CA 1
ATOM 1521 C C . ALA A 1 206 ? -14.672 -39.625 -20.594 1 81.12 206 ALA A C 1
ATOM 1523 O O . ALA A 1 206 ? -15.344 -38.781 -21.219 1 81.12 206 ALA A O 1
ATOM 1524 N N . VAL A 1 207 ? -13.359 -39.562 -20.516 1 88.81 207 VAL A N 1
ATOM 1525 C CA . VAL A 1 207 ? -12.68 -38.312 -20.891 1 88.81 207 VAL A CA 1
ATOM 1526 C C . VAL A 1 207 ? -12.547 -38.25 -22.406 1 88.81 207 VAL A C 1
ATOM 1528 O O . VAL A 1 207 ? -12.078 -39.188 -23.047 1 88.81 207 VAL A O 1
ATOM 1531 N N . GLU A 1 208 ? -13.023 -37.125 -22.922 1 94.75 208 GLU A N 1
ATOM 1532 C CA . GLU A 1 208 ? -12.812 -36.906 -24.344 1 94.75 208 GLU A CA 1
ATOM 1533 C C . GLU A 1 208 ? -11.336 -36.719 -24.672 1 94.75 208 GLU A C 1
ATOM 1535 O O . GLU A 1 208 ? -10.555 -36.312 -23.797 1 94.75 208 GLU A O 1
ATOM 1540 N N . THR A 1 209 ? -10.977 -37.062 -25.906 1 95.62 209 THR A N 1
ATOM 1541 C CA . THR A 1 209 ? -9.57 -36.938 -26.297 1 95.62 209 THR A CA 1
ATOM 1542 C C . THR A 1 209 ? -9.43 -36.094 -27.547 1 95.62 209 THR A C 1
ATOM 1544 O O . THR A 1 209 ? -10.43 -35.75 -28.203 1 95.62 209 THR A O 1
ATOM 1547 N N . PHE A 1 210 ? -8.336 -35.656 -27.859 1 96.88 210 PHE A N 1
ATOM 1548 C CA . PHE A 1 210 ? -7.941 -34.969 -29.062 1 96.88 210 PHE A CA 1
ATOM 1549 C C . PHE A 1 210 ? -6.504 -35.312 -29.438 1 96.88 210 PHE A C 1
ATOM 1551 O O . PHE A 1 210 ? -5.785 -35.938 -28.672 1 96.88 210 PHE A O 1
ATOM 1558 N N . THR A 1 211 ? -6.164 -34.938 -30.594 1 95.75 211 THR A N 1
ATOM 1559 C CA . THR A 1 211 ? -4.812 -35.25 -31.062 1 95.75 211 THR A CA 1
ATOM 1560 C C . THR A 1 211 ? -3.941 -34 -31 1 95.75 211 THR A C 1
ATOM 1562 O O . THR A 1 211 ? -4.344 -32.906 -31.469 1 95.75 211 THR A O 1
ATOM 1565 N N . LEU A 1 212 ? -2.84 -34.125 -30.438 1 95.19 212 LEU A N 1
ATOM 1566 C CA . LEU A 1 212 ? -1.81 -33.094 -30.359 1 95.19 212 LEU A CA 1
ATOM 1567 C C . LEU A 1 212 ? -0.466 -33.625 -30.844 1 95.19 212 LEU A C 1
ATOM 1569 O O . LEU A 1 212 ? 0.123 -34.5 -30.203 1 95.19 212 LEU A O 1
ATOM 1573 N N . GLY A 1 213 ? -0.014 -33.094 -31.906 1 87.56 213 GLY A N 1
ATOM 1574 C CA . GLY A 1 213 ? 1.116 -33.781 -32.531 1 87.56 213 GLY A CA 1
ATOM 1575 C C . GLY A 1 213 ? 0.823 -35.219 -32.906 1 87.56 213 GLY A C 1
ATOM 1576 O O . GLY A 1 213 ? -0.136 -35.5 -33.625 1 87.56 213 GLY A O 1
ATOM 1577 N N . ALA A 1 214 ? 1.605 -36.156 -32.281 1 86.5 214 ALA A N 1
ATOM 1578 C CA . ALA A 1 214 ? 1.434 -37.562 -32.625 1 86.5 214 ALA A CA 1
ATOM 1579 C C . ALA A 1 214 ? 0.764 -38.312 -31.484 1 86.5 214 ALA A C 1
ATOM 1581 O O . ALA A 1 214 ? 0.707 -39.531 -31.5 1 86.5 214 ALA A O 1
ATOM 1582 N N . ARG A 1 215 ? 0.175 -37.5 -30.531 1 93.75 215 ARG A N 1
ATOM 1583 C CA . ARG A 1 215 ? -0.375 -38.156 -29.344 1 93.75 215 ARG A CA 1
ATOM 1584 C C . ARG A 1 215 ? -1.865 -37.844 -29.203 1 93.75 215 ARG A C 1
ATOM 1586 O O . ARG A 1 215 ? -2.316 -36.75 -29.5 1 93.75 215 ARG A O 1
ATOM 1593 N N . THR A 1 216 ? -2.582 -38.844 -28.828 1 94.88 216 THR A N 1
ATOM 1594 C CA . THR A 1 216 ? -3.961 -38.656 -28.391 1 94.88 216 THR A CA 1
ATOM 1595 C C . THR A 1 216 ? -4.023 -38.375 -26.891 1 94.88 216 THR A C 1
ATOM 1597 O O . THR A 1 216 ? -3.518 -39.156 -26.094 1 94.88 216 THR A O 1
ATOM 1600 N N . LEU A 1 217 ? -4.574 -37.312 -26.547 1 96.38 217 LEU A N 1
ATOM 1601 C CA . LEU A 1 217 ? -4.523 -36.812 -25.172 1 96.38 217 LEU A CA 1
ATOM 1602 C C . LEU A 1 217 ? -5.922 -36.469 -24.672 1 96.38 217 LEU A C 1
ATOM 1604 O O . LEU A 1 217 ? -6.824 -36.188 -25.453 1 96.38 217 LEU A O 1
ATOM 1608 N N . PRO A 1 218 ? -6.09 -36.594 -23.359 1 95.81 218 PRO A N 1
ATOM 1609 C CA . PRO A 1 218 ? -7.367 -36.125 -22.812 1 95.81 218 PRO A CA 1
ATOM 1610 C C . PRO A 1 218 ? -7.602 -34.625 -23.047 1 95.81 218 PRO A C 1
ATOM 1612 O O . PRO A 1 218 ? -6.648 -33.844 -23.062 1 95.81 218 PRO A O 1
ATOM 1615 N N . ARG A 1 219 ? -8.812 -34.156 -23.156 1 97.81 219 ARG A N 1
ATOM 1616 C CA . ARG A 1 219 ? -9.141 -32.75 -23.406 1 97.81 219 ARG A CA 1
ATOM 1617 C C . ARG A 1 219 ? -9.172 -31.938 -22.125 1 97.81 219 ARG A C 1
ATOM 1619 O O . ARG A 1 219 ? -9.672 -30.812 -22.094 1 97.81 219 ARG A O 1
ATOM 1626 N N . LEU A 1 220 ? -8.656 -32.562 -21.062 1 96.56 220 LEU A N 1
ATOM 1627 C CA . LEU A 1 220 ? -8.445 -31.891 -19.781 1 96.56 220 LEU A CA 1
ATOM 1628 C C . LEU A 1 220 ? -7.066 -32.219 -19.219 1 96.56 220 LEU A C 1
ATOM 1630 O O . LEU A 1 220 ? -6.727 -33.406 -19.031 1 96.56 220 LEU A O 1
ATOM 1634 N N . PHE A 1 221 ? -6.27 -31.219 -19.016 1 97.5 221 PHE A N 1
ATOM 1635 C CA . PHE A 1 221 ? -4.961 -31.344 -18.391 1 97.5 221 PHE A CA 1
ATOM 1636 C C . PHE A 1 221 ? -5.012 -30.922 -16.922 1 97.5 221 PHE A C 1
ATOM 1638 O O . PHE A 1 221 ? -5.75 -30 -16.562 1 97.5 221 PHE A O 1
ATOM 1645 N N . ASN A 1 222 ? -4.254 -31.609 -16.078 1 96.88 222 ASN A N 1
ATOM 1646 C CA . ASN A 1 222 ? -4.043 -31.172 -14.711 1 96.88 222 ASN A CA 1
ATOM 1647 C C . ASN A 1 222 ? -2.984 -30.078 -14.633 1 96.88 222 ASN A C 1
ATOM 1649 O O . ASN A 1 222 ? -1.793 -30.344 -14.797 1 96.88 222 ASN A O 1
ATOM 1653 N N . GLY A 1 223 ? -3.426 -28.844 -14.398 1 97.06 223 GLY A N 1
ATOM 1654 C CA . GLY A 1 223 ? -2.49 -27.734 -14.258 1 97.06 223 GLY A CA 1
ATOM 1655 C C . GLY A 1 223 ? -1.888 -27.641 -12.867 1 97.06 223 GLY A C 1
ATOM 1656 O O . GLY A 1 223 ? -2.611 -27.656 -11.867 1 97.06 223 GLY A O 1
ATOM 1657 N N . LEU A 1 224 ? -0.568 -27.406 -12.797 1 96.94 224 LEU A N 1
ATOM 1658 C CA . LEU A 1 224 ? 0.103 -27.484 -11.5 1 96.94 224 LEU A CA 1
ATOM 1659 C C . LEU A 1 224 ? 0.661 -26.141 -11.094 1 96.94 224 LEU A C 1
ATOM 1661 O O . LEU A 1 224 ? 1.588 -26.062 -10.281 1 96.94 224 LEU A O 1
ATOM 1665 N N . TRP A 1 225 ? 0.106 -25.016 -11.586 1 94.31 225 TRP A N 1
ATOM 1666 C CA . TRP A 1 225 ? 0.587 -23.688 -11.25 1 94.31 225 TRP A CA 1
ATOM 1667 C C . TRP A 1 225 ? 0.475 -23.422 -9.75 1 94.31 225 TRP A C 1
ATOM 1669 O O . TRP A 1 225 ? 1.245 -22.641 -9.188 1 94.31 225 TRP A O 1
ATOM 1679 N N . GLN A 1 226 ? -0.413 -24.078 -9.062 1 91.81 226 GLN A N 1
ATOM 1680 C CA . GLN A 1 226 ? -0.654 -23.859 -7.641 1 91.81 226 GLN A CA 1
ATOM 1681 C C . GLN A 1 226 ? 0.506 -24.391 -6.801 1 91.81 226 GLN A C 1
ATOM 1683 O O . GLN A 1 226 ? 0.598 -24.094 -5.609 1 91.81 226 GLN A O 1
ATOM 1688 N N . MET A 1 227 ? 1.359 -25.156 -7.41 1 93.38 227 MET A N 1
ATOM 1689 C CA . MET A 1 227 ? 2.541 -25.641 -6.707 1 93.38 227 MET A CA 1
ATOM 1690 C C . MET A 1 227 ? 3.615 -24.562 -6.629 1 93.38 227 MET A C 1
ATOM 1692 O O . MET A 1 227 ? 4.613 -24.719 -5.922 1 93.38 227 MET A O 1
ATOM 1696 N N . ALA A 1 228 ? 3.342 -23.453 -7.277 1 92.62 228 ALA A N 1
ATOM 1697 C CA . ALA A 1 228 ? 4.32 -22.359 -7.309 1 92.62 228 ALA A CA 1
ATOM 1698 C C . ALA A 1 228 ? 4.387 -21.641 -5.965 1 92.62 228 ALA A C 1
ATOM 1700 O O . ALA A 1 228 ? 5.352 -20.938 -5.684 1 92.62 228 ALA A O 1
ATOM 1701 N N . SER A 1 229 ? 3.312 -21.844 -5.137 1 94.38 229 SER A N 1
ATOM 1702 C CA . SER A 1 229 ? 3.289 -21.141 -3.859 1 94.38 229 SER A CA 1
ATOM 1703 C C . SER A 1 229 ? 2.355 -21.828 -2.869 1 94.38 229 SER A C 1
ATOM 1705 O O . SER A 1 229 ? 1.287 -22.312 -3.246 1 94.38 229 SER A O 1
ATOM 1707 N N . PRO A 1 230 ? 2.709 -21.734 -1.608 1 94.56 230 PRO A N 1
ATOM 1708 C CA . PRO A 1 230 ? 1.79 -22.25 -0.589 1 94.56 230 PRO A CA 1
ATOM 1709 C C . PRO A 1 230 ? 0.548 -21.375 -0.419 1 94.56 230 PRO A C 1
ATOM 1711 O O . PRO A 1 230 ? -0.369 -21.734 0.322 1 94.56 230 PRO A O 1
ATOM 1714 N N . ALA A 1 231 ? 0.518 -20.297 -1.091 1 91.62 231 ALA A N 1
ATOM 1715 C CA . ALA A 1 231 ? -0.611 -19.375 -0.99 1 91.62 231 ALA A CA 1
ATOM 1716 C C . ALA A 1 231 ? -1.907 -20.047 -1.438 1 91.62 231 ALA A C 1
ATOM 1718 O O . ALA A 1 231 ? -3 -19.594 -1.085 1 91.62 231 ALA A O 1
ATOM 1719 N N . TRP A 1 232 ? -1.816 -21.125 -2.229 1 91.81 232 TRP A N 1
ATOM 1720 C CA . TRP A 1 232 ? -2.996 -21.875 -2.625 1 91.81 232 TRP A CA 1
ATOM 1721 C C . TRP A 1 232 ? -3.275 -23 -1.639 1 91.81 232 TRP A C 1
ATOM 1723 O O . TRP A 1 232 ? -4.215 -23.781 -1.824 1 91.81 232 TRP A O 1
ATOM 1733 N N . GLY A 1 233 ? -2.477 -23.109 -0.667 1 88.81 233 GLY A N 1
ATOM 1734 C CA . GLY A 1 233 ? -2.449 -24.281 0.198 1 88.81 233 GLY A CA 1
ATOM 1735 C C . GLY A 1 233 ? -1.245 -25.172 -0.042 1 88.81 233 GLY A C 1
ATOM 1736 O O . GLY A 1 233 ? -0.594 -25.078 -1.085 1 88.81 233 GLY A O 1
ATOM 1737 N N . SER A 1 234 ? -0.946 -25.922 0.96 1 89.31 234 SER A N 1
ATOM 1738 C CA . SER A 1 234 ? 0.204 -26.797 0.838 1 89.31 234 SER A CA 1
ATOM 1739 C C . SER A 1 234 ? -0.13 -28.203 1.329 1 89.31 234 SER A C 1
ATOM 1741 O O . SER A 1 234 ? -1.017 -28.391 2.166 1 89.31 234 SER A O 1
ATOM 1743 N N . SER A 1 235 ? 0.537 -29.141 0.696 1 92.5 235 SER A N 1
ATOM 1744 C CA . SER A 1 235 ? 0.384 -30.547 1.069 1 92.5 235 SER A CA 1
ATOM 1745 C C . SER A 1 235 ? 1.738 -31.234 1.187 1 92.5 235 SER A C 1
ATOM 1747 O O . SER A 1 235 ? 2.746 -30.734 0.687 1 92.5 235 SER A O 1
ATOM 1749 N N . SER A 1 236 ? 1.693 -32.406 1.876 1 92.19 236 SER A N 1
ATOM 1750 C CA . SER A 1 236 ? 2.91 -33.188 2.01 1 92.19 236 SER A CA 1
ATOM 1751 C C . SER A 1 236 ? 3.225 -33.938 0.722 1 92.19 236 SER A C 1
ATOM 1753 O O . SER A 1 236 ? 2.365 -34.062 -0.152 1 92.19 236 SER A O 1
ATOM 1755 N N . GLY A 1 237 ? 4.465 -34.406 0.652 1 91.31 237 GLY A N 1
ATOM 1756 C CA . GLY A 1 237 ? 4.84 -35.25 -0.486 1 91.31 237 GLY A CA 1
ATOM 1757 C C . GLY A 1 237 ? 3.967 -36.469 -0.644 1 91.31 237 GLY A C 1
ATOM 1758 O O . GLY A 1 237 ? 3.572 -36.812 -1.759 1 91.31 237 GLY A O 1
ATOM 1759 N N . SER A 1 238 ? 3.625 -37.031 0.453 1 90.25 238 SER A N 1
ATOM 1760 C CA . SER A 1 238 ? 2.793 -38.219 0.429 1 90.25 238 SER A CA 1
ATOM 1761 C C . SER A 1 238 ? 1.389 -37.906 -0.079 1 90.25 238 SER A C 1
ATOM 1763 O O . SER A 1 238 ? 0.812 -38.688 -0.841 1 90.25 238 SER A O 1
ATOM 1765 N N . GLN A 1 239 ? 0.884 -36.812 0.372 1 92.12 239 GLN A N 1
ATOM 1766 C CA . GLN A 1 239 ? -0.439 -36.406 -0.083 1 92.12 239 GLN A CA 1
ATOM 1767 C C . GLN A 1 239 ? -0.44 -36.094 -1.582 1 92.12 239 GLN A C 1
ATOM 1769 O O . GLN A 1 239 ? -1.402 -36.438 -2.281 1 92.12 239 GLN A O 1
ATOM 1774 N N . GLN A 1 240 ? 0.613 -35.531 -2.051 1 94.12 240 GLN A N 1
ATOM 1775 C CA . GLN A 1 240 ? 0.731 -35.25 -3.477 1 94.12 240 GLN A CA 1
ATOM 1776 C C . GLN A 1 240 ? 0.811 -36.531 -4.293 1 94.12 240 GLN A C 1
ATOM 1778 O O . GLN A 1 240 ? 0.171 -36.656 -5.344 1 94.12 240 GLN A O 1
ATOM 1783 N N . GLU A 1 241 ? 1.55 -37.469 -3.787 1 93 241 GLU A N 1
ATOM 1784 C CA . GLU A 1 241 ? 1.687 -38.75 -4.453 1 93 241 GLU A CA 1
ATOM 1785 C C . GLU A 1 241 ? 0.341 -39.469 -4.562 1 93 241 GLU A C 1
ATOM 1787 O O . GLU A 1 241 ? -0.011 -39.969 -5.625 1 93 241 GLU A O 1
ATOM 1792 N N . GLN A 1 242 ? -0.365 -39.438 -3.49 1 92.94 242 GLN A N 1
ATOM 1793 C CA . GLN A 1 242 ? -1.68 -40.062 -3.486 1 92.94 242 GLN A CA 1
ATOM 1794 C C . GLN A 1 242 ? -2.615 -39.406 -4.492 1 92.94 242 GLN A C 1
ATOM 1796 O O . GLN A 1 242 ? -3.381 -40.062 -5.18 1 92.94 242 GLN A O 1
ATOM 1801 N N . ALA A 1 243 ? -2.541 -38.156 -4.559 1 94.38 243 ALA A N 1
ATOM 1802 C CA . ALA A 1 243 ? -3.371 -37.406 -5.504 1 94.38 243 ALA A CA 1
ATOM 1803 C C . ALA A 1 243 ? -3.021 -37.75 -6.945 1 94.38 243 ALA A C 1
ATOM 1805 O O . ALA A 1 243 ? -3.91 -37.938 -7.781 1 94.38 243 ALA A O 1
ATOM 18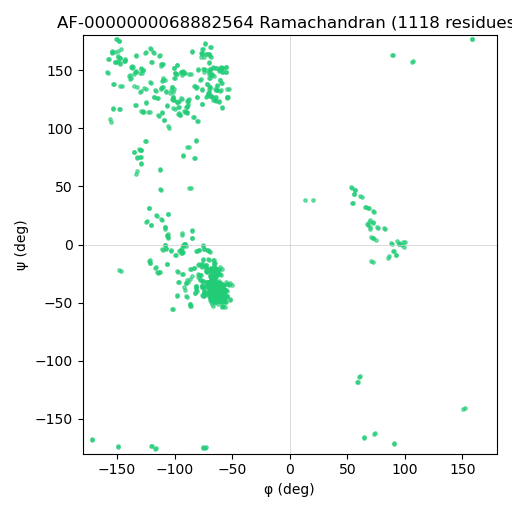06 N N . LEU A 1 244 ? -1.739 -37.875 -7.242 1 95.62 244 LEU A N 1
ATOM 1807 C CA . LEU A 1 244 ? -1.285 -38.219 -8.586 1 95.62 244 LEU A CA 1
ATOM 1808 C C . LEU A 1 244 ? -1.76 -39.594 -8.977 1 95.62 244 LEU A C 1
ATOM 1810 O O . LEU A 1 244 ? -2.221 -39.812 -10.102 1 95.62 244 LEU A O 1
ATOM 1814 N N . VAL A 1 245 ? -1.67 -40.5 -8.016 1 94.5 245 VAL A N 1
ATOM 1815 C CA . VAL A 1 245 ? -2.129 -41.875 -8.25 1 94.5 245 VAL A CA 1
ATOM 1816 C C . VAL A 1 245 ? -3.615 -41.875 -8.602 1 94.5 245 VAL A C 1
ATOM 1818 O O . VAL A 1 245 ? -4.039 -42.531 -9.555 1 94.5 245 VAL A O 1
ATOM 1821 N N . ALA A 1 246 ? -4.328 -41.094 -7.855 1 92.69 246 ALA A N 1
ATOM 1822 C CA . ALA A 1 246 ? -5.773 -41.031 -8.062 1 92.69 246 ALA A CA 1
ATOM 1823 C C . ALA A 1 246 ? -6.109 -40.406 -9.414 1 92.69 246 ALA A C 1
ATOM 1825 O O . ALA A 1 246 ? -7.02 -40.875 -10.109 1 92.69 246 ALA A O 1
ATOM 1826 N N . LEU A 1 247 ? -5.414 -39.375 -9.812 1 93.06 247 LEU A N 1
ATOM 1827 C CA . LEU A 1 247 ? -5.668 -38.688 -11.078 1 93.06 247 LEU A CA 1
ATOM 1828 C C . LEU A 1 247 ? -5.371 -39.625 -12.266 1 93.06 247 LEU A C 1
ATOM 1830 O O . LEU A 1 247 ? -6.215 -39.781 -13.148 1 93.06 247 LEU A O 1
ATOM 1834 N N . VAL A 1 248 ? -4.227 -40.25 -12.25 1 93.38 248 VAL A N 1
ATOM 1835 C CA . VAL A 1 248 ? -3.836 -41.125 -13.336 1 93.38 248 VAL A CA 1
ATOM 1836 C C . VAL A 1 248 ? -4.762 -42.344 -13.367 1 93.38 248 VAL A C 1
ATOM 1838 O O . VAL A 1 248 ? -5.191 -42.781 -14.438 1 93.38 248 VAL A O 1
ATOM 1841 N N . GLY A 1 249 ? -5.074 -42.812 -12.172 1 91.31 249 GLY A N 1
ATOM 1842 C CA . GLY A 1 249 ? -6.004 -43.938 -12.078 1 91.31 249 GLY A CA 1
ATOM 1843 C C . GLY A 1 249 ? -7.387 -43.594 -12.602 1 91.31 249 GLY A C 1
ATOM 1844 O O . GLY A 1 249 ? -8.133 -44.5 -13.016 1 91.31 249 GLY A O 1
ATOM 1845 N N . GLY A 1 250 ? -7.742 -42.344 -12.609 1 88.75 250 GLY A N 1
ATOM 1846 C CA . GLY A 1 250 ? -9.031 -41.906 -13.109 1 88.75 250 GLY A CA 1
ATOM 1847 C C . GLY A 1 250 ? -8.992 -41.531 -14.586 1 88.75 250 GLY A C 1
ATOM 1848 O O . GLY A 1 250 ? -10.016 -41.156 -15.156 1 88.75 250 GLY A O 1
ATOM 1849 N N . GLY A 1 251 ? -7.82 -41.656 -15.203 1 89.88 251 GLY A N 1
ATOM 1850 C CA . GLY A 1 251 ? -7.699 -41.406 -16.625 1 89.88 251 GLY A CA 1
ATOM 1851 C C . GLY A 1 251 ? -7.254 -39.969 -16.938 1 89.88 251 GLY A C 1
ATOM 1852 O O . GLY A 1 251 ? -7.199 -39.594 -18.109 1 89.88 251 GLY A O 1
ATOM 1853 N N . LEU A 1 252 ? -7.027 -39.188 -16 1 92.75 252 LEU A N 1
ATOM 1854 C CA . LEU A 1 252 ? -6.504 -37.844 -16.188 1 92.75 252 LEU A CA 1
ATOM 1855 C C . LEU A 1 252 ? -4.98 -37.844 -16.188 1 92.75 252 LEU A C 1
ATOM 1857 O O . LEU A 1 252 ? -4.355 -37.438 -15.203 1 92.75 252 LEU A O 1
ATOM 1861 N N . THR A 1 253 ? -4.406 -38.125 -17.328 1 95.44 253 THR A N 1
ATOM 1862 C CA . THR A 1 253 ? -3.01 -38.531 -17.406 1 95.44 253 THR A CA 1
ATOM 1863 C C . THR A 1 253 ? -2.129 -37.375 -17.891 1 95.44 253 THR A C 1
ATOM 1865 O O . THR A 1 253 ? -0.912 -37.531 -18.016 1 95.44 253 THR A O 1
ATOM 1868 N N . ALA A 1 254 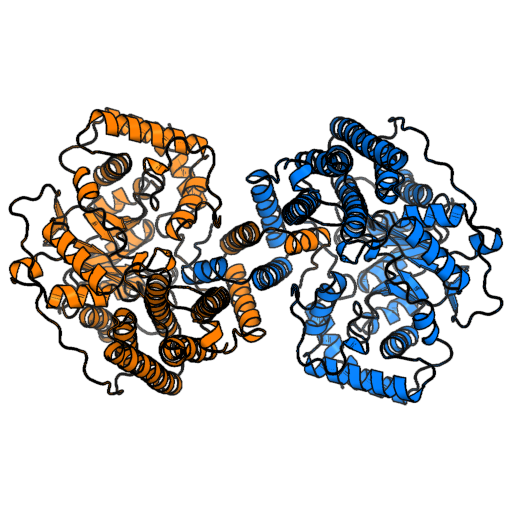? -2.738 -36.281 -18.266 1 97.25 254 ALA A N 1
ATOM 1869 C CA . ALA A 1 254 ? -1.961 -35.156 -18.797 1 97.25 254 ALA A CA 1
ATOM 1870 C C . ALA A 1 254 ? -1.748 -34.094 -17.75 1 97.25 254 ALA A C 1
ATOM 1872 O O . ALA A 1 254 ? -2.686 -33.688 -17.047 1 97.25 254 ALA A O 1
ATOM 1873 N N . PHE A 1 255 ? -0.497 -33.594 -17.625 1 97.94 255 PHE A N 1
ATOM 1874 C CA . PHE A 1 255 ? -0.124 -32.594 -16.625 1 97.94 255 PHE A CA 1
ATOM 1875 C C . PHE A 1 255 ? 0.548 -31.406 -17.281 1 97.94 255 PHE A C 1
ATOM 1877 O O . PHE A 1 255 ? 1.351 -31.562 -18.203 1 97.94 255 PHE A O 1
ATOM 1884 N N . ASP A 1 256 ? 0.146 -30.281 -16.891 1 98.5 256 ASP A N 1
ATOM 1885 C CA . ASP A 1 256 ? 0.782 -29.031 -17.297 1 98.5 256 ASP A CA 1
ATOM 1886 C C . ASP A 1 256 ? 1.572 -28.406 -16.156 1 98.5 256 ASP A C 1
ATOM 1888 O O . ASP A 1 256 ? 1.077 -28.328 -15.023 1 98.5 256 ASP A O 1
ATOM 1892 N N . MET A 1 257 ? 2.773 -28.016 -16.375 1 98.19 257 MET A N 1
ATOM 1893 C CA . MET A 1 257 ? 3.643 -27.422 -15.367 1 98.19 257 MET A CA 1
ATOM 1894 C C . MET A 1 257 ? 4.605 -26.422 -16 1 98.19 257 MET A C 1
ATOM 1896 O O . MET A 1 257 ? 4.426 -26.031 -17.156 1 98.19 257 MET A O 1
ATOM 1900 N N . SER A 1 258 ? 5.523 -25.906 -15.234 1 97.69 258 SER A N 1
ATOM 1901 C CA . SER A 1 258 ? 6.488 -24.922 -15.711 1 97.69 258 SER A CA 1
ATOM 1902 C C . SER A 1 258 ? 7.816 -25.047 -14.969 1 97.69 258 SER A C 1
ATOM 1904 O O . SER A 1 258 ? 7.887 -25.672 -13.906 1 97.69 258 SER A O 1
ATOM 1906 N N . ASP A 1 259 ? 8.797 -24.469 -15.594 1 96.69 259 ASP A N 1
ATOM 1907 C CA . ASP A 1 259 ? 10.141 -24.453 -15.008 1 96.69 259 ASP A CA 1
ATOM 1908 C C . ASP A 1 259 ? 10.164 -23.625 -13.727 1 96.69 259 ASP A C 1
ATOM 1910 O O . ASP A 1 259 ? 11.062 -23.781 -12.898 1 96.69 259 ASP A O 1
ATOM 1914 N N . HIS A 1 260 ? 9.117 -22.797 -13.5 1 93.81 260 HIS A N 1
ATOM 1915 C CA . HIS A 1 260 ? 9.156 -21.938 -12.32 1 93.81 260 HIS A CA 1
ATOM 1916 C C . HIS A 1 260 ? 7.988 -22.219 -11.391 1 93.81 260 HIS A C 1
ATOM 1918 O O . HIS A 1 260 ? 7.648 -21.391 -10.547 1 93.81 260 HIS A O 1
ATOM 1924 N N . TYR A 1 261 ? 7.344 -23.344 -11.562 1 95.81 261 TYR A N 1
ATOM 1925 C CA . TYR A 1 261 ? 6.293 -23.766 -10.648 1 95.81 261 TYR A CA 1
ATOM 1926 C C . TYR A 1 261 ? 6.875 -24.547 -9.477 1 95.81 261 TYR A C 1
ATOM 1928 O O . TYR A 1 261 ? 6.445 -25.672 -9.188 1 95.81 261 TYR A O 1
ATOM 1936 N N . GLY A 1 262 ? 7.906 -24.031 -8.836 1 94.62 262 GLY A N 1
ATOM 1937 C CA . GLY A 1 262 ? 8.508 -24.688 -7.676 1 94.62 262 GLY A CA 1
ATOM 1938 C C . GLY A 1 262 ? 9.055 -26.062 -7.98 1 94.62 262 GLY A C 1
ATOM 1939 O O . GLY A 1 262 ? 9.938 -26.219 -8.828 1 94.62 262 GLY A O 1
ATOM 1940 N N . ASP A 1 263 ? 8.414 -27.078 -7.363 1 96.5 263 ASP A N 1
ATOM 1941 C CA . ASP A 1 263 ? 8.93 -28.438 -7.496 1 96.5 263 ASP A CA 1
ATOM 1942 C C . ASP A 1 263 ? 7.992 -29.312 -8.328 1 96.5 263 ASP A C 1
ATOM 1944 O O . ASP A 1 263 ? 8.023 -30.531 -8.234 1 96.5 263 ASP A O 1
ATOM 1948 N N . ALA A 1 264 ? 7.164 -28.656 -9.125 1 97.12 264 ALA A N 1
ATOM 1949 C CA . ALA A 1 264 ? 6.172 -29.391 -9.906 1 97.12 264 ALA A CA 1
ATOM 1950 C C . ALA A 1 264 ? 6.836 -30.406 -10.82 1 97.12 264 ALA A C 1
ATOM 1952 O O . ALA A 1 264 ? 6.422 -31.562 -10.867 1 97.12 264 ALA A O 1
ATOM 1953 N N . GLU A 1 265 ? 7.875 -29.969 -11.57 1 98.12 265 GLU A N 1
ATOM 1954 C CA . GLU A 1 265 ? 8.578 -30.891 -12.461 1 98.12 265 GLU A CA 1
ATOM 1955 C C . GLU A 1 265 ? 9.195 -32.031 -11.672 1 98.12 265 GLU A C 1
ATOM 1957 O O . GLU A 1 265 ? 9.148 -33.188 -12.102 1 98.12 265 GLU A O 1
ATOM 1962 N N . LEU A 1 266 ? 9.727 -31.719 -10.523 1 96.94 266 LEU A N 1
ATOM 1963 C CA . LEU A 1 266 ? 10.383 -32.719 -9.695 1 96.94 266 LEU A CA 1
ATOM 1964 C C . LEU A 1 266 ? 9.375 -33.75 -9.18 1 96.94 266 LEU A C 1
ATOM 1966 O O . LEU A 1 266 ? 9.633 -34.969 -9.203 1 96.94 266 LEU A O 1
ATOM 1970 N N . VAL A 1 267 ? 8.297 -33.281 -8.703 1 96.38 267 VAL A N 1
ATOM 1971 C CA . VAL A 1 267 ? 7.242 -34.125 -8.156 1 96.38 267 VAL A CA 1
ATOM 1972 C C . VAL A 1 267 ? 6.699 -35.031 -9.258 1 96.38 267 VAL A C 1
ATOM 1974 O O . VAL A 1 267 ? 6.59 -36.25 -9.062 1 96.38 267 VAL A O 1
ATOM 1977 N N . CYS A 1 268 ? 6.418 -34.5 -10.398 1 96.94 268 CYS A N 1
ATOM 1978 C CA . CYS A 1 268 ? 5.871 -35.281 -11.508 1 96.94 268 CYS A CA 1
ATOM 1979 C C . CYS A 1 268 ? 6.91 -36.25 -12.07 1 96.94 268 CYS A C 1
ATOM 1981 O O . CYS A 1 268 ? 6.582 -37.375 -12.445 1 96.94 268 CYS A O 1
ATOM 1983 N N . GLY A 1 269 ? 8.156 -35.75 -12.195 1 96.75 269 GLY A N 1
ATOM 1984 C CA . GLY A 1 269 ? 9.227 -36.594 -12.664 1 96.75 269 GLY A CA 1
ATOM 1985 C C . GLY A 1 269 ? 9.453 -37.812 -11.789 1 96.75 269 GLY A C 1
ATOM 1986 O O . GLY A 1 269 ? 9.578 -38.938 -12.281 1 96.75 269 GLY A O 1
ATOM 1987 N N . ASP A 1 270 ? 9.539 -37.562 -10.5 1 95.19 270 ASP A N 1
ATOM 1988 C CA . ASP A 1 270 ? 9.695 -38.656 -9.547 1 95.19 270 ASP A CA 1
ATOM 1989 C C . ASP A 1 270 ? 8.531 -39.625 -9.641 1 95.19 270 ASP A C 1
ATOM 1991 O O . ASP A 1 270 ? 8.734 -40.844 -9.633 1 95.19 270 ASP A O 1
ATOM 1995 N N . PHE A 1 271 ? 7.363 -39.156 -9.695 1 96.12 271 PHE A N 1
ATOM 1996 C CA . PHE A 1 271 ? 6.156 -39.969 -9.805 1 96.12 271 PHE A CA 1
ATOM 1997 C C . PHE A 1 271 ? 6.207 -40.844 -11.055 1 96.12 271 PHE A C 1
ATOM 1999 O O . PHE A 1 271 ? 6.055 -42.062 -10.969 1 96.12 271 PHE A O 1
ATOM 2006 N N . ARG A 1 272 ? 6.453 -40.219 -12.234 1 96.38 272 ARG A N 1
ATOM 2007 C CA . ARG A 1 272 ? 6.457 -40.906 -13.508 1 96.38 272 ARG A CA 1
ATOM 2008 C C . ARG A 1 272 ? 7.52 -42 -13.516 1 96.38 272 ARG A C 1
ATOM 2010 O O . ARG A 1 272 ? 7.277 -43.125 -14 1 96.38 272 ARG A O 1
ATOM 2017 N N . ALA A 1 273 ? 8.68 -41.688 -12.992 1 94.94 273 ALA A N 1
ATOM 2018 C CA . ALA A 1 273 ? 9.797 -42.625 -12.992 1 94.94 273 ALA A CA 1
ATOM 2019 C C . ALA A 1 273 ? 9.469 -43.875 -12.164 1 94.94 273 ALA A C 1
ATOM 2021 O O . ALA A 1 273 ? 9.992 -44.969 -12.43 1 94.94 273 ALA A O 1
ATOM 2022 N N . ARG A 1 274 ? 8.578 -43.719 -11.227 1 95.25 274 ARG A N 1
ATOM 2023 C CA . ARG A 1 274 ? 8.281 -44.812 -10.289 1 95.25 274 ARG A CA 1
ATOM 2024 C C . ARG A 1 274 ? 7.012 -45.562 -10.695 1 95.25 274 ARG A C 1
ATOM 2026 O O . ARG A 1 274 ? 6.668 -46.562 -10.102 1 95.25 274 ARG A O 1
ATOM 2033 N N . LEU A 1 275 ? 6.383 -45.062 -11.586 1 95.69 275 LEU A N 1
ATOM 2034 C CA . LEU A 1 275 ? 5.07 -45.594 -11.961 1 95.69 275 LEU A CA 1
ATOM 2035 C C . LEU A 1 275 ? 5.199 -46.938 -12.641 1 95.69 275 LEU A C 1
ATOM 2037 O O . LEU A 1 275 ? 6.035 -47.125 -13.523 1 95.69 275 LEU A O 1
ATOM 2041 N N . ARG A 1 276 ? 4.41 -47.938 -12.156 1 94.88 276 ARG A N 1
ATOM 2042 C CA . ARG A 1 276 ? 4.281 -49.25 -12.734 1 94.88 276 ARG A CA 1
ATOM 2043 C C . ARG A 1 276 ? 2.816 -49.625 -12.953 1 94.88 276 ARG A C 1
ATOM 2045 O O . ARG A 1 276 ? 1.942 -49.188 -12.203 1 94.88 276 ARG A O 1
ATOM 2052 N N . PRO A 1 277 ? 2.531 -50.438 -14.031 1 95.06 277 PRO A N 1
ATOM 2053 C CA . PRO A 1 277 ? 3.449 -50.938 -15.039 1 95.06 277 PRO A CA 1
ATOM 2054 C C . PRO A 1 277 ? 3.871 -49.906 -16.062 1 95.06 277 PRO A C 1
ATOM 2056 O O . PRO A 1 277 ? 3.432 -48.75 -15.977 1 95.06 277 PRO A O 1
ATOM 2059 N N . ASP A 1 278 ? 4.598 -50.25 -17.047 1 93.38 278 ASP A N 1
ATOM 2060 C CA . ASP A 1 278 ? 5.113 -49.344 -18.062 1 93.38 278 ASP A CA 1
ATOM 2061 C C . ASP A 1 278 ? 3.973 -48.656 -18.828 1 93.38 278 ASP A C 1
ATOM 2063 O O . ASP A 1 278 ? 4.094 -47.5 -19.234 1 93.38 278 ASP A O 1
ATOM 2067 N N . ALA A 1 279 ? 2.93 -49.375 -18.938 1 92.12 279 ALA A N 1
ATOM 2068 C CA . ALA A 1 279 ? 1.775 -48.812 -19.641 1 92.12 279 ALA A CA 1
ATOM 2069 C C . ALA A 1 279 ? 1.26 -47.562 -18.953 1 92.12 279 ALA A C 1
ATOM 2071 O O . ALA A 1 279 ? 0.839 -46.625 -19.609 1 92.12 279 ALA A O 1
ATOM 2072 N N . ALA A 1 280 ? 1.229 -47.625 -17.672 1 92.94 280 ALA A N 1
ATOM 2073 C CA . ALA A 1 280 ? 0.812 -46.438 -16.906 1 92.94 280 ALA A CA 1
ATOM 2074 C C . ALA A 1 280 ? 1.794 -45.281 -17.094 1 92.94 280 ALA A C 1
ATOM 2076 O O . ALA A 1 280 ? 1.386 -44.125 -17.219 1 92.94 280 ALA A O 1
ATOM 2077 N N . ARG A 1 281 ? 3.049 -45.562 -17.156 1 94.12 281 ARG A N 1
ATOM 2078 C CA . ARG A 1 281 ? 4.09 -44.562 -17.375 1 94.12 281 ARG A CA 1
ATOM 2079 C C . ARG A 1 281 ? 3.947 -43.938 -18.75 1 94.12 281 ARG A C 1
ATOM 2081 O O . ARG A 1 281 ? 4.027 -42.719 -18.875 1 94.12 281 ARG A O 1
ATOM 2088 N N . HIS A 1 282 ? 3.678 -44.75 -19.703 1 92.44 282 HIS A N 1
ATOM 2089 C CA . HIS A 1 282 ? 3.584 -44.281 -21.094 1 92.44 282 HIS A CA 1
ATOM 2090 C C . HIS A 1 282 ? 2.305 -43.469 -21.312 1 92.44 282 HIS A C 1
ATOM 2092 O O . HIS A 1 282 ? 2.232 -42.656 -22.234 1 92.44 282 HIS A O 1
ATOM 2098 N N . ALA A 1 283 ? 1.35 -43.719 -20.453 1 92.75 283 ALA A N 1
ATOM 2099 C CA . ALA A 1 283 ? 0.072 -43.031 -20.594 1 92.75 283 ALA A CA 1
ATOM 2100 C C . ALA A 1 283 ? 0.174 -41.594 -20.094 1 92.75 283 ALA A C 1
ATOM 2102 O O . ALA A 1 283 ? -0.645 -40.75 -20.469 1 92.75 283 ALA A O 1
ATOM 2103 N N . THR A 1 284 ? 1.179 -41.281 -19.297 1 96.31 284 THR A N 1
ATOM 2104 C CA . THR A 1 284 ? 1.305 -39.938 -18.75 1 96.31 284 THR A CA 1
ATOM 2105 C C . THR A 1 284 ? 1.859 -38.969 -19.812 1 96.31 284 THR A C 1
ATOM 2107 O O . THR A 1 284 ? 2.617 -39.406 -20.688 1 96.31 284 THR A O 1
ATOM 2110 N N . TYR A 1 285 ? 1.393 -37.812 -19.844 1 97.56 285 TYR A N 1
ATOM 2111 C CA . TYR A 1 285 ? 1.848 -36.719 -20.703 1 97.56 285 TYR A CA 1
ATOM 2112 C C . TYR A 1 285 ? 2.287 -35.531 -19.875 1 97.56 285 TYR A C 1
ATOM 2114 O O . TYR A 1 285 ? 1.476 -34.906 -19.188 1 97.56 285 TYR A O 1
ATOM 2122 N N . MET A 1 286 ? 3.576 -35.219 -19.922 1 98.25 286 MET A N 1
ATOM 2123 C CA . MET A 1 286 ? 4.152 -34.125 -19.141 1 98.25 286 MET A CA 1
ATOM 2124 C C . MET A 1 286 ? 4.457 -32.906 -20.031 1 98.25 286 MET A C 1
ATOM 2126 O O . MET A 1 286 ? 5.477 -32.906 -20.734 1 98.25 286 MET A O 1
ATOM 2130 N N . ALA A 1 287 ? 3.576 -31.906 -20 1 98.56 287 ALA A N 1
ATOM 2131 C CA . ALA A 1 287 ? 3.781 -30.625 -20.688 1 98.56 287 ALA A CA 1
ATOM 2132 C C . ALA A 1 287 ? 4.371 -29.578 -19.75 1 98.56 287 ALA A C 1
ATOM 2134 O O . ALA A 1 287 ? 3.725 -29.172 -18.781 1 98.56 287 ALA A O 1
ATOM 2135 N N . THR A 1 288 ? 5.613 -29.156 -19.938 1 98.62 288 THR A N 1
ATOM 2136 C CA . THR A 1 288 ? 6.254 -28.156 -19.094 1 98.62 288 THR A CA 1
ATOM 2137 C C . THR A 1 288 ? 6.598 -26.906 -19.922 1 98.62 288 THR A C 1
ATOM 2139 O O . THR A 1 288 ? 6.125 -26.75 -21.047 1 98.62 288 THR A O 1
ATOM 2142 N N . LYS A 1 289 ? 7.258 -25.953 -19.328 1 98.56 289 LYS A N 1
ATOM 2143 C CA . LYS A 1 289 ? 7.516 -24.688 -20 1 98.56 289 LYS A CA 1
ATOM 2144 C C . LYS A 1 289 ? 8.969 -24.25 -19.812 1 98.56 289 LYS A C 1
ATOM 2146 O O . LYS A 1 289 ? 9.625 -24.656 -18.859 1 98.56 289 LYS A O 1
ATOM 2151 N N . TRP A 1 290 ? 9.453 -23.594 -20.766 1 98.38 290 TRP A N 1
ATOM 2152 C CA . TRP A 1 290 ? 10.625 -22.734 -20.656 1 98.38 290 TRP A CA 1
ATOM 2153 C C . TRP A 1 290 ? 10.227 -21.266 -20.766 1 98.38 290 TRP A C 1
ATOM 2155 O O . TRP A 1 290 ? 9.93 -20.781 -21.859 1 98.38 290 TRP A O 1
ATOM 2165 N N . CYS A 1 291 ? 10.258 -20.547 -19.641 1 96.56 291 CYS A N 1
ATOM 2166 C CA . CYS A 1 291 ? 9.805 -19.172 -19.609 1 96.56 291 CYS A CA 1
ATOM 2167 C C . CYS A 1 291 ? 10.992 -18.203 -19.5 1 96.56 291 CYS A C 1
ATOM 2169 O O . CYS A 1 291 ? 11.734 -18.234 -18.531 1 96.56 291 CYS A O 1
ATOM 2171 N N . VAL A 1 292 ? 11.133 -17.359 -20.484 1 95.69 292 VAL A N 1
ATOM 2172 C CA . VAL A 1 292 ? 12.141 -16.297 -20.469 1 95.69 292 VAL A CA 1
ATOM 2173 C C . VAL A 1 292 ? 11.508 -14.977 -20.078 1 95.69 292 VAL A C 1
ATOM 2175 O O . VAL A 1 292 ? 10.688 -14.422 -20.812 1 95.69 292 VAL A O 1
ATOM 2178 N N . PHE A 1 293 ? 11.945 -14.43 -18.938 1 91.12 293 PHE A N 1
ATOM 2179 C CA . PHE A 1 293 ? 11.266 -13.273 -18.359 1 91.12 293 PHE A CA 1
ATOM 2180 C C . PHE A 1 293 ? 12.141 -12.023 -18.469 1 91.12 293 PHE A C 1
ATOM 2182 O O . PHE A 1 293 ? 11.727 -10.938 -18.062 1 91.12 293 PHE A O 1
ATOM 2189 N N . ARG A 1 294 ? 13.367 -12.211 -18.969 1 90 294 ARG A N 1
ATOM 2190 C CA . ARG A 1 294 ? 14.289 -11.094 -19.109 1 90 294 ARG A CA 1
ATOM 2191 C C . ARG A 1 294 ? 15.211 -11.281 -20.312 1 90 294 ARG A C 1
ATOM 2193 O O . ARG A 1 294 ? 15.164 -12.32 -20.969 1 90 294 ARG A O 1
ATOM 2200 N N . ASP A 1 295 ? 15.969 -10.289 -20.531 1 92.81 295 ASP A N 1
ATOM 2201 C CA . ASP A 1 295 ? 16.938 -10.344 -21.625 1 92.81 295 ASP A CA 1
ATOM 2202 C C . ASP A 1 295 ? 17.922 -11.492 -21.422 1 92.81 295 ASP A C 1
ATOM 2204 O O . ASP A 1 295 ? 18.453 -11.672 -20.328 1 92.81 295 ASP A O 1
ATOM 2208 N N . ILE A 1 296 ? 18.109 -12.227 -22.453 1 94.31 296 ILE A N 1
ATOM 2209 C CA . ILE A 1 296 ? 18.953 -13.414 -22.312 1 94.31 296 ILE A CA 1
ATOM 2210 C C . ILE A 1 296 ? 20.422 -13.008 -22.312 1 94.31 296 ILE A C 1
ATOM 2212 O O . ILE A 1 296 ? 21.266 -13.711 -21.766 1 94.31 296 ILE A O 1
ATOM 2216 N N . GLY A 1 297 ? 20.734 -11.891 -23.016 1 93.44 297 GLY A N 1
ATOM 2217 C CA . GLY A 1 297 ? 22.078 -11.328 -22.953 1 93.44 297 GLY A CA 1
ATOM 2218 C C . GLY A 1 297 ? 23.125 -12.203 -23.594 1 93.44 297 GLY A C 1
ATOM 2219 O O . GLY A 1 297 ? 24.297 -12.172 -23.203 1 93.44 297 GLY A O 1
ATOM 2220 N N . ARG A 1 298 ? 22.734 -13.141 -24.406 1 95.31 298 ARG A N 1
ATOM 2221 C CA . ARG A 1 298 ? 23.656 -14.055 -25.062 1 95.31 298 ARG A CA 1
ATOM 2222 C C . ARG A 1 298 ? 23.141 -14.453 -26.453 1 95.31 298 ARG A C 1
ATOM 2224 O O . ARG A 1 298 ? 21.953 -14.258 -26.75 1 95.31 298 ARG A O 1
ATOM 2231 N N . PRO A 1 299 ? 24.078 -14.953 -27.312 1 96.44 299 PRO A N 1
ATOM 2232 C CA . PRO A 1 299 ? 23.609 -15.453 -28.609 1 96.44 299 PRO A CA 1
ATOM 2233 C C . PRO A 1 299 ? 22.797 -16.734 -28.5 1 96.44 299 PRO A C 1
ATOM 2235 O O . PRO A 1 299 ? 23.062 -17.562 -27.609 1 96.44 299 PRO A O 1
ATOM 2238 N N . VAL A 1 300 ? 21.891 -16.906 -29.438 1 98.12 300 VAL A N 1
ATOM 2239 C CA . VAL A 1 300 ? 21.094 -18.125 -29.5 1 98.12 300 VAL A CA 1
ATOM 2240 C C . VAL A 1 300 ? 21.875 -19.219 -30.234 1 98.12 300 VAL A C 1
ATOM 2242 O O . VAL A 1 300 ? 22.125 -19.109 -31.438 1 98.12 300 VAL A O 1
ATOM 2245 N N . THR A 1 301 ? 22.297 -20.188 -29.516 1 97.62 301 THR A N 1
ATOM 2246 C CA . THR A 1 301 ? 23.016 -21.312 -30.109 1 97.62 301 THR A CA 1
ATOM 2247 C C . THR A 1 301 ? 22.266 -22.625 -29.844 1 97.62 301 THR A C 1
ATOM 2249 O O . THR A 1 301 ? 21.469 -22.719 -28.922 1 97.62 301 THR A O 1
ATOM 2252 N N . THR A 1 302 ? 22.547 -23.547 -30.672 1 97.19 302 THR A N 1
ATOM 2253 C CA . THR A 1 302 ? 21.938 -24.875 -30.5 1 97.19 302 THR A CA 1
ATOM 2254 C C . THR A 1 302 ? 22.297 -25.453 -29.141 1 97.19 302 THR A C 1
ATOM 2256 O O . THR A 1 302 ? 21.453 -26.016 -28.453 1 97.19 302 THR A O 1
ATOM 2259 N N . ALA A 1 303 ? 23.531 -25.266 -28.797 1 97.69 303 ALA A N 1
ATOM 2260 C CA . ALA A 1 303 ? 24.016 -25.812 -27.531 1 97.69 303 ALA A CA 1
ATOM 2261 C C . ALA A 1 303 ? 23.281 -25.188 -26.344 1 97.69 303 ALA A C 1
ATOM 2263 O O . ALA A 1 303 ? 22.922 -25.891 -25.391 1 97.69 303 ALA A O 1
ATOM 2264 N N . TRP A 1 304 ? 23.078 -23.938 -26.391 1 97.88 304 TRP A N 1
ATOM 2265 C CA . TRP A 1 304 ? 22.422 -23.25 -25.281 1 97.88 304 TRP A CA 1
ATOM 2266 C C . TRP A 1 304 ? 20.969 -23.672 -25.172 1 97.88 304 TRP A C 1
ATOM 2268 O O . TRP A 1 304 ? 20.484 -24 -24.078 1 97.88 304 TRP A O 1
ATOM 2278 N N . VAL A 1 305 ? 20.281 -23.656 -26.297 1 98.62 305 VAL A N 1
ATOM 2279 C CA . VAL A 1 305 ? 18.875 -24.016 -26.281 1 98.62 305 VAL A CA 1
ATOM 2280 C C . VAL A 1 305 ? 18.719 -25.484 -25.859 1 98.62 305 VAL A C 1
ATOM 2282 O O . VAL A 1 305 ? 17.828 -25.812 -25.062 1 98.62 305 VAL A O 1
ATOM 2285 N N . LEU A 1 306 ? 19.625 -26.328 -26.375 1 98.44 306 LEU A N 1
ATOM 2286 C CA . LEU A 1 306 ? 19.594 -27.734 -25.984 1 98.44 306 LEU A CA 1
ATOM 2287 C C . LEU A 1 306 ? 19.781 -27.891 -24.484 1 98.44 306 LEU A C 1
ATOM 2289 O O . LEU A 1 306 ? 19.141 -28.734 -23.859 1 98.44 306 LEU A O 1
ATOM 2293 N N . SER A 1 307 ? 20.625 -27.125 -23.922 1 97.5 307 SER A N 1
ATOM 2294 C CA . SER A 1 307 ? 20.859 -27.203 -22.484 1 97.5 307 SER A CA 1
ATOM 2295 C C . SER A 1 307 ? 19.609 -26.875 -21.688 1 97.5 307 SER A C 1
ATOM 2297 O O . SER A 1 307 ? 19.391 -27.438 -20.609 1 97.5 307 SER A O 1
ATOM 2299 N N . GLN A 1 308 ? 18.766 -25.938 -22.172 1 97.75 308 GLN A N 1
ATOM 2300 C CA . GLN A 1 308 ? 17.5 -25.625 -21.5 1 97.75 308 GLN A CA 1
ATOM 2301 C C . GLN A 1 308 ? 16.531 -26.781 -21.562 1 97.75 308 GLN A C 1
ATOM 2303 O O . GLN A 1 308 ? 15.82 -27.062 -20.594 1 97.75 308 GLN A O 1
ATOM 2308 N N . VAL A 1 309 ? 16.516 -27.5 -22.672 1 98.5 309 VAL A N 1
ATOM 2309 C CA . VAL A 1 309 ? 15.672 -28.688 -22.828 1 98.5 309 VAL A CA 1
ATOM 2310 C C . VAL A 1 309 ? 16.141 -29.797 -21.891 1 98.5 309 VAL A C 1
ATOM 2312 O O . VAL A 1 309 ? 15.344 -30.422 -21.203 1 98.5 309 VAL A O 1
ATOM 2315 N N . GLU A 1 310 ? 17.438 -29.938 -21.844 1 98.06 310 GLU A N 1
ATOM 2316 C CA . GLU A 1 310 ? 18.031 -30.984 -21.016 1 98.06 310 GLU A CA 1
ATOM 2317 C C . GLU A 1 310 ? 17.734 -30.75 -19.531 1 98.06 310 GLU A C 1
ATOM 2319 O O . GLU A 1 310 ? 17.531 -31.703 -18.781 1 98.06 310 GLU A O 1
ATOM 2324 N N . GLU A 1 311 ? 17.703 -29.562 -19.125 1 96.94 311 GLU A N 1
ATOM 2325 C CA . GLU A 1 311 ? 17.391 -29.234 -17.734 1 96.94 311 GLU A CA 1
ATOM 2326 C C . GLU A 1 311 ? 15.961 -29.641 -17.391 1 96.94 311 GLU A C 1
ATOM 2328 O O . GLU A 1 311 ? 15.711 -30.156 -16.297 1 96.94 311 GLU A O 1
ATOM 2333 N N . ARG A 1 312 ? 15 -29.391 -18.281 1 97.69 312 ARG A N 1
ATOM 2334 C CA . ARG A 1 312 ? 13.625 -29.844 -18.078 1 97.69 312 ARG A CA 1
ATOM 2335 C C . ARG A 1 312 ? 13.57 -31.359 -17.938 1 97.69 312 ARG A C 1
ATOM 2337 O O . ARG A 1 312 ? 12.891 -31.891 -17.062 1 97.69 312 ARG A O 1
ATOM 2344 N N . CYS A 1 313 ? 14.305 -32.031 -18.766 1 97.69 313 CYS A N 1
ATOM 2345 C CA . CYS A 1 313 ? 14.312 -33.5 -18.781 1 97.69 313 CYS A CA 1
ATOM 2346 C C . CYS A 1 313 ? 14.953 -34.031 -17.516 1 97.69 313 CYS A C 1
ATOM 2348 O O . CYS A 1 313 ? 14.508 -35.062 -16.984 1 97.69 313 CYS A O 1
ATOM 2350 N N . ARG A 1 314 ? 16.016 -33.406 -17.109 1 95.94 314 ARG A N 1
ATOM 2351 C CA . ARG A 1 314 ? 16.641 -33.812 -15.859 1 95.94 314 ARG A CA 1
ATOM 2352 C C . ARG A 1 314 ? 15.656 -33.75 -14.695 1 95.94 314 ARG A C 1
ATOM 2354 O O . ARG A 1 314 ? 15.539 -34.719 -13.93 1 95.94 314 ARG A O 1
ATOM 2361 N N . ARG A 1 315 ? 14.93 -32.688 -14.57 1 97.44 315 ARG A N 1
ATOM 2362 C CA . ARG A 1 315 ? 13.977 -32.5 -13.477 1 97.44 315 ARG A CA 1
ATOM 2363 C C . ARG A 1 315 ? 12.812 -33.469 -13.594 1 97.44 315 ARG A C 1
ATOM 2365 O O . ARG A 1 315 ? 12.344 -34 -12.586 1 97.44 315 ARG A O 1
ATOM 2372 N N . LEU A 1 316 ? 12.391 -33.75 -14.812 1 97.5 316 LEU A N 1
ATOM 2373 C CA . LEU A 1 316 ? 11.281 -34.688 -15.055 1 97.5 316 LEU A CA 1
ATOM 2374 C C . LEU A 1 316 ? 11.742 -36.125 -14.992 1 97.5 316 LEU A C 1
ATOM 2376 O O . LEU A 1 316 ? 10.93 -37.062 -15.07 1 97.5 316 LEU A O 1
ATOM 2380 N N . ARG A 1 317 ? 13.094 -36.406 -14.836 1 93.75 317 ARG A N 1
ATOM 2381 C CA . ARG A 1 317 ? 13.695 -37.719 -14.82 1 93.75 317 ARG A CA 1
ATOM 2382 C C . ARG A 1 317 ? 13.312 -38.531 -16.078 1 93.75 317 ARG A C 1
ATOM 2384 O O . ARG A 1 317 ? 12.844 -39.656 -15.977 1 93.75 317 ARG A O 1
ATOM 2391 N N . GLY A 1 318 ? 13.492 -37.812 -17.188 1 93.44 318 GLY A N 1
ATOM 2392 C CA . GLY A 1 318 ? 13.133 -38.375 -18.469 1 93.44 318 GLY A CA 1
ATOM 2393 C C . GLY A 1 318 ? 12.742 -37.312 -19.5 1 93.44 318 GLY A C 1
ATOM 2394 O O . GLY A 1 318 ? 13.359 -36.25 -19.547 1 93.44 318 GLY A O 1
ATOM 2395 N N . ARG A 1 319 ? 11.75 -37.625 -20.266 1 94.44 319 ARG A N 1
ATOM 2396 C CA . ARG A 1 319 ? 11.422 -36.781 -21.391 1 94.44 319 ARG A CA 1
ATOM 2397 C C . ARG A 1 319 ? 10.367 -35.75 -21 1 94.44 319 ARG A C 1
ATOM 2399 O O . ARG A 1 319 ? 9.531 -36 -20.141 1 94.44 319 ARG A O 1
ATOM 2406 N N . ALA A 1 320 ? 10.406 -34.594 -21.609 1 97.25 320 ALA A N 1
ATOM 2407 C CA . ALA A 1 320 ? 9.289 -33.656 -21.703 1 97.25 320 ALA A CA 1
ATOM 2408 C C . ALA A 1 320 ? 8.43 -33.938 -22.938 1 97.25 320 ALA A C 1
ATOM 2410 O O . ALA A 1 320 ? 8.906 -33.812 -24.062 1 97.25 320 ALA A O 1
ATOM 2411 N N . ASP A 1 321 ? 7.195 -34.375 -22.688 1 97.88 321 ASP A N 1
ATOM 2412 C CA . ASP A 1 321 ? 6.352 -34.656 -23.844 1 97.88 321 ASP A CA 1
ATOM 2413 C C . ASP A 1 321 ? 6.102 -33.375 -24.672 1 97.88 321 ASP A C 1
ATOM 2415 O O . ASP A 1 321 ? 6.004 -33.438 -25.891 1 97.88 321 ASP A O 1
ATOM 2419 N N . MET A 1 322 ? 6.031 -32.281 -23.984 1 98.25 322 MET A N 1
ATOM 2420 C CA . MET A 1 322 ? 5.875 -31 -24.641 1 98.25 322 MET A CA 1
ATOM 2421 C C . MET A 1 322 ? 6.605 -29.906 -23.875 1 98.25 322 MET A C 1
ATOM 2423 O O . MET A 1 322 ? 6.566 -29.875 -22.641 1 98.25 322 MET A O 1
ATOM 2427 N N . LEU A 1 323 ? 7.312 -29.047 -24.578 1 98.75 323 LEU A N 1
ATOM 2428 C CA . LEU A 1 323 ? 7.906 -27.844 -24.031 1 98.75 323 LEU A CA 1
ATOM 2429 C C . LEU A 1 323 ? 7.211 -26.594 -24.562 1 98.75 323 LEU A C 1
ATOM 2431 O O . LEU A 1 323 ? 7.23 -26.344 -25.781 1 98.75 323 LEU A O 1
ATOM 2435 N N . GLN A 1 324 ? 6.547 -25.875 -23.734 1 98.81 324 GLN A N 1
ATOM 2436 C CA . GLN A 1 324 ? 5.863 -24.641 -24.094 1 98.81 324 GLN A CA 1
ATOM 2437 C C . GLN A 1 324 ? 6.746 -23.422 -23.844 1 98.81 324 GLN A C 1
ATOM 2439 O O . GLN A 1 324 ? 7.242 -23.234 -22.719 1 98.81 324 GLN A O 1
ATOM 2444 N N . PHE A 1 325 ? 6.949 -22.609 -24.812 1 98.81 325 PHE A N 1
ATOM 2445 C CA . PHE A 1 325 ? 7.926 -21.516 -24.75 1 98.81 325 PHE A CA 1
ATOM 2446 C C . PHE A 1 325 ? 7.238 -20.188 -24.484 1 98.81 325 PHE A C 1
ATOM 2448 O O . PHE A 1 325 ? 6.27 -19.828 -25.156 1 98.81 325 PHE A O 1
ATOM 2455 N N . HIS A 1 326 ? 7.668 -19.484 -23.453 1 98 326 HIS A N 1
ATOM 2456 C CA . HIS A 1 326 ? 7.227 -18.141 -23.141 1 98 326 HIS A CA 1
ATOM 2457 C C . HIS A 1 326 ? 8.344 -17.125 -23.375 1 98 326 HIS A C 1
ATOM 2459 O O . HIS A 1 326 ? 9.508 -17.391 -23.047 1 98 326 HIS A O 1
ATOM 2465 N N . TRP A 1 327 ? 7.977 -15.93 -23.906 1 97.12 327 TRP A N 1
ATOM 2466 C CA . TRP A 1 327 ? 8.93 -14.867 -24.203 1 97.12 327 TRP A CA 1
ATOM 2467 C C . TRP A 1 327 ? 8.5 -13.547 -23.562 1 97.12 327 TRP A C 1
ATOM 2469 O O . TRP A 1 327 ? 7.309 -13.25 -23.484 1 97.12 327 TRP A O 1
ATOM 2479 N N . HIS A 1 328 ? 9.398 -12.68 -23.203 1 92.69 328 HIS A N 1
ATOM 2480 C CA . HIS A 1 328 ? 9.133 -11.562 -22.312 1 92.69 328 HIS A CA 1
ATOM 2481 C C . HIS A 1 328 ? 8.859 -10.281 -23.094 1 92.69 328 HIS A C 1
ATOM 2483 O O . HIS A 1 328 ? 8.117 -9.414 -22.625 1 92.69 328 HIS A O 1
ATOM 2489 N N . ASN A 1 329 ? 9.516 -10.141 -24.281 1 94.06 329 ASN A N 1
ATOM 2490 C CA . ASN A 1 329 ? 9.492 -8.867 -25 1 94.06 329 ASN A CA 1
ATOM 2491 C C . ASN A 1 329 ? 9.539 -9.086 -26.5 1 94.06 329 ASN A C 1
ATOM 2493 O O . ASN A 1 329 ? 10.594 -9.422 -27.047 1 94.06 329 ASN A O 1
ATOM 2497 N N . TYR A 1 330 ? 8.508 -8.68 -27.156 1 95.25 330 TYR A N 1
ATOM 2498 C CA . TYR A 1 330 ? 8.383 -8.977 -28.578 1 95.25 330 TYR A CA 1
ATOM 2499 C C . TYR A 1 330 ? 9.289 -8.078 -29.406 1 95.25 330 TYR A C 1
ATOM 2501 O O . TYR A 1 330 ? 9.547 -8.352 -30.578 1 95.25 330 TYR A O 1
ATOM 2509 N N . GLU A 1 331 ? 9.75 -6.98 -28.781 1 94 331 GLU A N 1
ATOM 2510 C CA . GLU A 1 331 ? 10.688 -6.121 -29.484 1 94 331 GLU A CA 1
ATOM 2511 C C . GLU A 1 331 ? 12.031 -6.816 -29.688 1 94 331 GLU A C 1
ATOM 2513 O O . GLU A 1 331 ? 12.805 -6.461 -30.578 1 94 331 GLU A O 1
ATOM 2518 N N . LYS A 1 332 ? 12.336 -7.734 -28.828 1 95.12 332 LYS A N 1
ATOM 2519 C CA . LYS A 1 332 ? 13.516 -8.586 -28.953 1 95.12 332 LYS A CA 1
ATOM 2520 C C . LYS A 1 332 ? 13.188 -9.859 -29.734 1 95.12 332 LYS A C 1
ATOM 2522 O O . LYS A 1 332 ? 12.516 -10.758 -29.219 1 95.12 332 LYS A O 1
ATOM 2527 N N . LYS A 1 333 ? 13.711 -10.062 -30.844 1 97.31 333 LYS A N 1
ATOM 2528 C CA . LYS A 1 333 ? 13.227 -11.062 -31.797 1 97.31 333 LYS A CA 1
ATOM 2529 C C . LYS A 1 333 ? 13.984 -12.383 -31.625 1 97.31 333 LYS A C 1
ATOM 2531 O O . LYS A 1 333 ? 13.773 -13.32 -32.406 1 97.31 333 LYS A O 1
ATOM 2536 N N . GLU A 1 334 ? 14.797 -12.508 -30.594 1 97.94 334 GLU A N 1
ATOM 2537 C CA . GLU A 1 334 ? 15.57 -13.727 -30.375 1 97.94 334 GLU A CA 1
ATOM 2538 C C . GLU A 1 334 ? 14.664 -14.938 -30.234 1 97.94 334 GLU A C 1
ATOM 2540 O O . GLU A 1 334 ? 15.094 -16.078 -30.438 1 97.94 334 GLU A O 1
ATOM 2545 N N . TYR A 1 335 ? 13.359 -14.688 -29.891 1 98.12 335 TYR A N 1
ATOM 2546 C CA . TYR A 1 335 ? 12.453 -15.805 -29.672 1 98.12 335 TYR A CA 1
ATOM 2547 C C . TYR A 1 335 ? 12.234 -16.594 -30.953 1 98.12 335 TYR A C 1
ATOM 2549 O O . TYR A 1 335 ? 11.984 -17.797 -30.922 1 98.12 335 TYR A O 1
ATOM 2557 N N . LEU A 1 336 ? 12.398 -15.969 -32.125 1 98.62 336 LEU A N 1
ATOM 2558 C CA . LEU A 1 336 ? 12.227 -16.641 -33.406 1 98.62 336 LEU A CA 1
ATOM 2559 C C . LEU A 1 336 ? 13.328 -17.672 -33.625 1 98.62 336 LEU A C 1
ATOM 2561 O O . LEU A 1 336 ? 13.047 -18.812 -34 1 98.62 336 LEU A O 1
ATOM 2565 N N . ASP A 1 337 ? 14.539 -17.25 -33.375 1 98.56 337 ASP A N 1
ATOM 2566 C CA . ASP A 1 337 ? 15.664 -18.172 -33.531 1 98.56 337 ASP A CA 1
ATOM 2567 C C . ASP A 1 337 ? 15.594 -19.297 -32.5 1 98.56 337 ASP A C 1
ATOM 2569 O O . ASP A 1 337 ? 15.961 -20.438 -32.781 1 98.56 337 ASP A O 1
ATOM 2573 N N . ILE A 1 338 ? 15.172 -18.984 -31.297 1 98.81 338 ILE A N 1
ATOM 2574 C CA . ILE A 1 338 ? 15.016 -19.984 -30.25 1 98.81 338 ILE A CA 1
ATOM 2575 C C . ILE A 1 338 ? 14 -21.031 -30.688 1 98.81 338 ILE A C 1
ATOM 2577 O O . ILE A 1 338 ? 14.227 -22.234 -30.516 1 98.81 338 ILE A O 1
ATOM 2581 N N . LEU A 1 3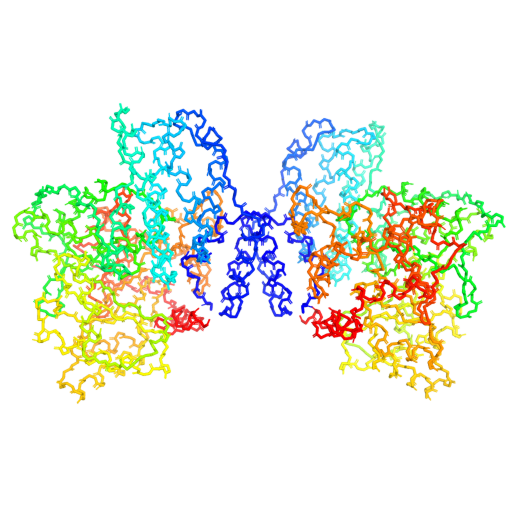39 ? 12.938 -20.609 -31.312 1 98.88 339 LEU A N 1
ATOM 2582 C CA . LEU A 1 339 ? 11.883 -21.516 -31.75 1 98.88 339 LEU A CA 1
ATOM 2583 C C . LEU A 1 339 ? 12.391 -22.438 -32.875 1 98.88 339 LEU A C 1
ATOM 2585 O O . LEU A 1 339 ? 12.023 -23.609 -32.938 1 98.88 339 LEU A O 1
ATOM 2589 N N . VAL A 1 340 ? 13.227 -21.859 -33.75 1 98.69 340 VAL A N 1
ATOM 2590 C CA . VAL A 1 340 ? 13.836 -22.688 -34.781 1 98.69 340 VAL A CA 1
ATOM 2591 C C . VAL A 1 340 ? 14.672 -23.797 -34.156 1 98.69 340 VAL A C 1
ATOM 2593 O O . VAL A 1 340 ? 14.578 -24.969 -34.531 1 98.69 340 VAL A O 1
ATOM 2596 N N . GLU A 1 341 ? 15.469 -23.406 -33.156 1 98.62 341 GLU A N 1
ATOM 2597 C CA . GLU A 1 341 ? 16.297 -24.375 -32.438 1 98.62 341 GLU A CA 1
ATOM 2598 C C . GLU A 1 341 ? 15.43 -25.438 -31.75 1 98.62 341 GLU A C 1
ATOM 2600 O O . GLU A 1 341 ? 15.742 -26.625 -31.797 1 98.62 341 GLU A O 1
ATOM 2605 N N . LEU A 1 342 ? 14.375 -25.047 -31.125 1 98.75 342 LEU A N 1
ATOM 2606 C CA . LEU A 1 342 ? 13.516 -25.953 -30.375 1 98.75 342 LEU A CA 1
ATOM 2607 C C . LEU A 1 342 ? 12.844 -26.969 -31.312 1 98.75 342 LEU A C 1
ATOM 2609 O O . LEU A 1 342 ? 12.82 -28.156 -31.031 1 98.75 342 LEU A O 1
ATOM 2613 N N . VAL A 1 343 ? 12.328 -26.484 -32.438 1 98.06 343 VAL A N 1
ATOM 2614 C CA . VAL A 1 343 ? 11.68 -27.359 -33.406 1 98.06 343 VAL A CA 1
ATOM 2615 C C . VAL A 1 343 ? 12.703 -28.344 -34 1 98.06 343 VAL A C 1
ATOM 2617 O O . VAL A 1 343 ? 12.398 -29.531 -34.156 1 98.06 343 VAL A O 1
ATOM 2620 N N . THR A 1 344 ? 13.898 -27.844 -34.219 1 97.88 344 THR A N 1
ATOM 2621 C CA . THR A 1 344 ? 14.969 -28.703 -34.75 1 97.88 344 THR A CA 1
ATOM 2622 C C . THR A 1 344 ? 15.328 -29.781 -33.719 1 97.88 344 THR A C 1
ATOM 2624 O O . THR A 1 344 ? 15.555 -30.938 -34.094 1 97.88 344 THR A O 1
ATOM 2627 N N . ILE A 1 345 ? 15.352 -29.438 -32.5 1 97.88 345 ILE A N 1
ATOM 2628 C CA . ILE A 1 345 ? 15.727 -30.344 -31.406 1 97.88 345 ILE A CA 1
ATOM 2629 C C . ILE A 1 345 ? 14.719 -31.484 -31.312 1 97.88 345 ILE A C 1
ATOM 2631 O O . ILE A 1 345 ? 15.086 -32.625 -31.016 1 97.88 345 ILE A O 1
ATOM 2635 N N . THR A 1 346 ? 13.406 -31.281 -31.609 1 97.12 346 THR A N 1
ATOM 2636 C CA . THR A 1 346 ? 12.406 -32.344 -31.578 1 97.12 346 THR A CA 1
ATOM 2637 C C . THR A 1 346 ? 12.742 -33.406 -32.594 1 97.12 346 THR A C 1
ATOM 2639 O O . THR A 1 346 ? 12.367 -34.594 -32.438 1 97.12 346 THR A O 1
ATOM 2642 N N . LYS A 1 347 ? 13.508 -33.062 -33.656 1 96.25 347 LYS A N 1
ATOM 2643 C CA . LYS A 1 347 ? 13.891 -34.031 -34.688 1 96.25 347 LYS A CA 1
ATOM 2644 C C . LYS A 1 347 ? 15.211 -34.688 -34.375 1 96.25 347 LYS A C 1
ATOM 2646 O O . LYS A 1 347 ? 15.359 -35.906 -34.562 1 96.25 347 LYS A O 1
ATOM 2651 N N . THR A 1 348 ? 16.094 -33.906 -33.812 1 97.31 348 THR A N 1
ATOM 2652 C CA . THR A 1 348 ? 17.438 -34.406 -33.594 1 97.31 348 THR A CA 1
ATOM 2653 C C . THR A 1 348 ? 17.5 -35.156 -32.25 1 97.31 348 THR A C 1
ATOM 2655 O O . THR A 1 348 ? 18.328 -36.062 -32.062 1 97.31 348 THR A O 1
ATOM 2658 N N . HIS A 1 349 ? 16.641 -34.75 -31.266 1 97.69 349 HIS A N 1
ATOM 2659 C CA . HIS A 1 349 ? 16.625 -35.344 -29.938 1 97.69 349 HIS A CA 1
ATOM 2660 C C . HIS A 1 349 ? 15.211 -35.688 -29.5 1 97.69 349 HIS A C 1
ATOM 2662 O O . HIS A 1 349 ? 14.742 -35.219 -28.453 1 97.69 349 HIS A O 1
ATOM 2668 N N . PRO A 1 350 ? 14.5 -36.625 -30.219 1 95.81 350 PRO A N 1
ATOM 2669 C CA . PRO A 1 350 ? 13.117 -36.969 -29.891 1 95.81 350 PRO A CA 1
ATOM 2670 C C . PRO A 1 350 ? 12.984 -37.656 -28.531 1 95.81 350 PRO A C 1
ATOM 2672 O O . PRO A 1 350 ? 11.883 -37.719 -27.969 1 95.81 350 PRO A O 1
ATOM 2675 N N . GLU A 1 351 ? 14.078 -38.188 -28 1 96 351 GLU A N 1
ATOM 2676 C CA . GLU A 1 351 ? 14.062 -38.812 -26.688 1 96 351 GLU A CA 1
ATOM 2677 C C . GLU A 1 351 ? 13.938 -37.781 -25.562 1 96 351 GLU A C 1
ATOM 2679 O O . GLU A 1 351 ? 13.555 -38.125 -24.438 1 96 351 GLU A O 1
ATOM 2684 N N . LEU A 1 352 ? 14.234 -36.5 -25.891 1 97.81 352 LEU A N 1
ATOM 2685 C CA . LEU A 1 352 ? 14.188 -35.438 -24.875 1 97.81 352 LEU A CA 1
ATOM 2686 C C . LEU A 1 352 ? 12.867 -34.688 -24.938 1 97.81 352 LEU A C 1
ATOM 2688 O O . LEU A 1 352 ? 12.281 -34.375 -23.906 1 97.81 352 LEU A O 1
ATOM 2692 N N . VAL A 1 353 ? 12.43 -34.375 -26.109 1 97.69 353 VAL A N 1
ATOM 2693 C CA . VAL A 1 353 ? 11.219 -33.594 -26.281 1 97.69 353 VAL A CA 1
ATOM 2694 C C . VAL A 1 353 ? 10.586 -33.906 -27.641 1 97.69 353 VAL A C 1
ATOM 2696 O O . VAL A 1 353 ? 11.281 -34.031 -28.641 1 97.69 353 VAL A O 1
ATOM 2699 N N . THR A 1 354 ? 9.258 -34.031 -27.656 1 96.19 354 THR A N 1
ATOM 2700 C CA . THR A 1 354 ? 8.609 -34.5 -28.891 1 96.19 354 THR A CA 1
ATOM 2701 C C . THR A 1 354 ? 7.762 -33.375 -29.484 1 96.19 354 THR A C 1
ATOM 2703 O O . THR A 1 354 ? 7.457 -33.375 -30.688 1 96.19 354 THR A O 1
ATOM 2706 N N . SER A 1 355 ? 7.336 -32.406 -28.672 1 97.5 355 SER A N 1
ATOM 2707 C CA . SER A 1 355 ? 6.453 -31.359 -29.156 1 97.5 355 SER A CA 1
ATOM 2708 C C . SER A 1 355 ? 6.832 -30 -28.578 1 97.5 355 SER A C 1
ATOM 2710 O O . SER A 1 355 ? 7.285 -29.922 -27.438 1 97.5 355 SER A O 1
ATOM 2712 N N . ILE A 1 356 ? 6.66 -28.953 -29.375 1 98.56 356 ILE A N 1
ATOM 2713 C CA . ILE A 1 356 ? 6.895 -27.578 -28.953 1 98.56 356 ILE A CA 1
ATOM 2714 C C . ILE A 1 356 ? 5.594 -26.781 -29.031 1 98.56 356 ILE A C 1
ATOM 2716 O O . ILE A 1 356 ? 4.871 -26.859 -30.031 1 98.56 356 ILE A O 1
ATOM 2720 N N . GLY A 1 357 ? 5.195 -26.141 -28.016 1 98.69 357 GLY A N 1
ATOM 2721 C CA . GLY A 1 357 ? 4.074 -25.219 -27.984 1 98.69 357 GLY A CA 1
ATOM 2722 C C . GLY A 1 357 ? 4.465 -23.828 -27.562 1 98.69 357 GLY A C 1
ATOM 2723 O O . GLY A 1 357 ? 5.613 -23.578 -27.172 1 98.69 357 GLY A O 1
ATOM 2724 N N . LEU A 1 358 ? 3.572 -22.875 -27.734 1 98.81 358 LEU A N 1
ATOM 2725 C CA . LEU A 1 358 ? 3.719 -21.5 -27.25 1 98.81 358 LEU A CA 1
ATOM 2726 C C . LEU A 1 358 ? 2.92 -21.281 -25.969 1 98.81 358 LEU A C 1
ATOM 2728 O O . LEU A 1 358 ? 1.96 -22.016 -25.703 1 98.81 358 LEU A O 1
ATOM 2732 N N . CYS A 1 359 ? 3.387 -20.391 -25.203 1 98.38 359 CYS A N 1
ATOM 2733 C CA . CYS A 1 359 ? 2.664 -19.984 -24 1 98.38 359 CYS A CA 1
ATOM 2734 C C . CYS A 1 359 ? 2.49 -18.469 -23.969 1 98.38 359 CYS A C 1
ATOM 2736 O O . CYS A 1 359 ? 3.475 -17.719 -23.906 1 98.38 359 CYS A O 1
ATOM 2738 N N . ASN A 1 360 ? 1.271 -17.984 -24.047 1 97.25 360 ASN A N 1
ATOM 2739 C CA . ASN A 1 360 ? 0.868 -16.594 -23.875 1 97.25 360 ASN A CA 1
ATOM 2740 C C . ASN A 1 360 ? 1.392 -15.711 -25.016 1 97.25 360 ASN A C 1
ATOM 2742 O O . ASN A 1 360 ? 1.788 -14.57 -24.781 1 97.25 360 ASN A O 1
ATOM 2746 N N . PHE A 1 361 ? 1.519 -16.266 -26.188 1 98.38 361 PHE A N 1
ATOM 2747 C CA . PHE A 1 361 ? 1.786 -15.422 -27.359 1 98.38 361 PHE A CA 1
ATOM 2748 C C . PHE A 1 361 ? 0.5 -14.789 -27.875 1 98.38 361 PHE A C 1
ATOM 2750 O O . PHE A 1 361 ? -0.534 -15.461 -27.953 1 98.38 361 PHE A O 1
ATOM 2757 N N . ASP A 1 362 ? 0.586 -13.531 -28.172 1 97.69 362 ASP A N 1
ATOM 2758 C CA . ASP A 1 362 ? -0.579 -12.898 -28.797 1 97.69 362 ASP A CA 1
ATOM 2759 C C . ASP A 1 362 ? -0.738 -13.336 -30.25 1 97.69 362 ASP A C 1
ATOM 2761 O O . ASP A 1 362 ? 0.078 -14.102 -30.766 1 97.69 362 ASP A O 1
ATOM 2765 N N . THR A 1 363 ? -1.813 -12.938 -30.828 1 98.38 363 THR A N 1
ATOM 2766 C CA . THR A 1 363 ? -2.164 -13.414 -32.156 1 98.38 363 THR A CA 1
ATOM 2767 C C . THR A 1 363 ? -1.087 -13.031 -33.188 1 98.38 363 THR A C 1
ATOM 2769 O O . THR A 1 363 ? -0.614 -13.875 -33.938 1 98.38 363 THR A O 1
ATOM 2772 N N . GLN A 1 364 ? -0.698 -11.789 -33.094 1 98.12 364 GLN A N 1
ATOM 2773 C CA . GLN A 1 364 ? 0.281 -11.281 -34.062 1 98.12 364 GLN A CA 1
ATOM 2774 C C . GLN A 1 364 ? 1.591 -12.055 -33.969 1 98.12 364 GLN A C 1
ATOM 2776 O O . GLN A 1 364 ? 2.16 -12.445 -35 1 98.12 364 GLN A O 1
ATOM 2781 N N . HIS A 1 365 ? 2.023 -12.32 -32.875 1 98.38 365 HIS A N 1
ATOM 2782 C CA . HIS A 1 365 ? 3.334 -12.938 -32.719 1 98.38 365 HIS A CA 1
ATOM 2783 C C . HIS A 1 365 ? 3.246 -14.453 -32.812 1 98.38 365 HIS A C 1
ATOM 2785 O O . HIS A 1 365 ? 4.25 -15.117 -33.062 1 98.38 365 HIS A O 1
ATOM 2791 N N . THR A 1 366 ? 2.066 -15.062 -32.594 1 98.75 366 THR A N 1
ATOM 2792 C CA . THR A 1 366 ? 1.835 -16.453 -32.969 1 98.75 366 THR A CA 1
ATOM 2793 C C . THR A 1 366 ? 1.993 -16.641 -34.469 1 98.75 366 THR A C 1
ATOM 2795 O O . THR A 1 366 ? 2.699 -17.547 -34.906 1 98.75 366 THR A O 1
ATOM 2798 N N . ILE A 1 367 ? 1.385 -15.742 -35.25 1 98.75 367 ILE A N 1
ATOM 2799 C CA . ILE A 1 367 ? 1.474 -15.797 -36.688 1 98.75 367 ILE A CA 1
ATOM 2800 C C . ILE A 1 367 ? 2.924 -15.602 -37.125 1 98.75 367 ILE A C 1
ATOM 2802 O O . ILE A 1 367 ? 3.436 -16.359 -37.969 1 98.75 367 ILE A O 1
ATOM 2806 N N . GLU A 1 368 ? 3.551 -14.633 -36.5 1 98.81 368 GLU A N 1
ATOM 2807 C CA . GLU A 1 368 ? 4.949 -14.352 -36.812 1 98.81 368 GLU A CA 1
ATOM 2808 C C . GLU A 1 368 ? 5.82 -15.578 -36.594 1 98.81 368 GLU A C 1
ATOM 2810 O O . GLU A 1 368 ? 6.664 -15.914 -37.406 1 98.81 368 GLU A O 1
ATOM 2815 N N . ALA A 1 369 ? 5.633 -16.25 -35.5 1 98.81 369 ALA A N 1
ATOM 2816 C CA . ALA A 1 369 ? 6.395 -17.453 -35.156 1 98.81 369 ALA A CA 1
ATOM 2817 C C . ALA A 1 369 ? 6.145 -18.547 -36.188 1 98.81 369 ALA A C 1
ATOM 2819 O O . ALA A 1 369 ? 7.09 -19.172 -36.688 1 98.81 369 ALA A O 1
ATOM 2820 N N . CYS A 1 370 ? 4.898 -18.781 -36.562 1 98.75 370 CYS A N 1
ATOM 2821 C CA . CYS A 1 370 ? 4.535 -19.844 -37.5 1 98.75 370 CYS A CA 1
ATOM 2822 C C . CYS A 1 370 ? 5.137 -19.578 -38.875 1 98.75 370 CYS A C 1
ATOM 2824 O O . CYS A 1 370 ? 5.723 -20.469 -39.5 1 98.75 370 CYS A O 1
ATOM 2826 N N . GLU A 1 371 ? 4.984 -18.344 -39.312 1 98.7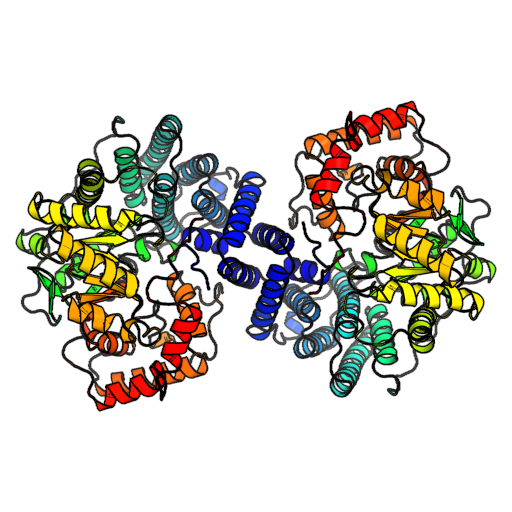5 371 GLU A N 1
ATOM 2827 C CA . GLU A 1 371 ? 5.496 -17.984 -40.625 1 98.75 371 GLU A CA 1
ATOM 2828 C C . GLU A 1 371 ? 7.016 -18.094 -40.688 1 98.75 371 GLU A C 1
ATOM 2830 O O . GLU A 1 371 ? 7.578 -18.562 -41.656 1 98.75 371 GLU A O 1
ATOM 2835 N N . TYR A 1 372 ? 7.617 -17.625 -39.625 1 98.75 372 TYR A N 1
ATOM 2836 C CA . TYR A 1 372 ? 9.078 -17.688 -39.562 1 98.75 372 TYR A CA 1
ATOM 2837 C C . TYR A 1 372 ? 9.562 -19.125 -39.562 1 98.75 372 TYR A C 1
ATOM 2839 O O . TYR A 1 372 ? 10.508 -19.453 -40.281 1 98.75 372 TYR A O 1
ATOM 2847 N N . LEU A 1 373 ? 8.969 -19.969 -38.812 1 98.62 373 LEU A N 1
ATOM 2848 C CA . LEU A 1 373 ? 9.336 -21.375 -38.75 1 98.62 373 LEU A CA 1
ATOM 2849 C C . LEU A 1 373 ? 9.117 -22.062 -40.094 1 98.62 373 LEU A C 1
ATOM 2851 O O . LEU A 1 373 ? 9.953 -22.844 -40.531 1 98.62 373 LEU A O 1
ATOM 2855 N N . LEU A 1 374 ? 8 -21.797 -40.719 1 97.88 374 LEU A N 1
ATOM 2856 C CA . LEU A 1 374 ? 7.715 -22.344 -42.031 1 97.88 374 LEU A CA 1
ATOM 2857 C C . LEU A 1 374 ? 8.805 -21.969 -43.031 1 97.88 374 LEU A C 1
ATOM 2859 O O . LEU A 1 374 ? 9.266 -22.812 -43.812 1 97.88 374 LEU A O 1
ATOM 2863 N N . ALA A 1 375 ? 9.203 -20.75 -42.969 1 98.12 375 ALA A N 1
ATOM 2864 C CA . ALA A 1 375 ? 10.219 -20.25 -43.906 1 98.12 375 ALA A CA 1
ATOM 2865 C C . ALA A 1 375 ? 11.578 -20.875 -43.594 1 98.12 375 ALA A C 1
ATOM 2867 O O . ALA A 1 375 ? 12.336 -21.172 -44.531 1 98.12 375 ALA A O 1
ATOM 2868 N N . LYS A 1 376 ? 11.852 -21.062 -42.375 1 97.62 376 LYS A N 1
ATOM 2869 C CA . LYS A 1 376 ? 13.195 -21.469 -41.969 1 97.62 376 LYS A CA 1
ATOM 2870 C C . LYS A 1 376 ? 13.336 -22.984 -41.969 1 97.62 376 LYS A C 1
ATOM 2872 O O . LYS A 1 376 ? 14.414 -23.516 -42.219 1 97.62 376 LYS A O 1
ATOM 2877 N N . THR A 1 377 ? 12.25 -23.703 -41.656 1 96.06 377 THR A N 1
ATOM 2878 C CA . THR A 1 377 ? 12.383 -25.125 -41.438 1 96.06 377 THR A CA 1
ATOM 2879 C C . THR A 1 377 ? 11.5 -25.922 -42.406 1 96.06 377 THR A C 1
ATOM 2881 O O . THR A 1 377 ? 11.586 -27.156 -42.469 1 96.06 377 THR A O 1
ATOM 2884 N N . GLY A 1 378 ? 10.594 -25.297 -43.062 1 95.69 378 GLY A N 1
ATOM 2885 C CA . GLY A 1 378 ? 9.672 -25.938 -44 1 95.69 378 GLY A CA 1
ATOM 2886 C C . GLY A 1 378 ? 8.414 -26.453 -43.312 1 95.69 378 GLY A C 1
ATOM 2887 O O . GLY A 1 378 ? 7.539 -27.031 -43.969 1 95.69 378 GLY A O 1
ATOM 2888 N N . SER A 1 379 ? 8.344 -26.234 -42.094 1 95.25 379 SER A N 1
ATOM 2889 C CA . SER A 1 379 ? 7.16 -26.641 -41.344 1 95.25 379 SER A CA 1
ATOM 2890 C C . SER A 1 379 ? 6.914 -25.703 -40.156 1 95.25 379 SER A C 1
ATOM 2892 O O . SER A 1 379 ? 7.84 -25.047 -39.656 1 95.25 379 SER A O 1
ATOM 2894 N N . VAL A 1 380 ? 5.695 -25.656 -39.688 1 96.06 380 VAL A N 1
ATOM 2895 C CA . VAL A 1 380 ? 5.363 -24.828 -38.531 1 96.06 380 VAL A CA 1
ATOM 2896 C C . VAL A 1 380 ? 6.012 -25.406 -37.281 1 96.06 380 VAL A C 1
ATOM 2898 O O . VAL A 1 380 ? 6.613 -24.672 -36.469 1 96.06 380 VAL A O 1
ATOM 2901 N N . GLY A 1 381 ? 5.859 -26.766 -37.125 1 96.69 381 GLY A N 1
ATOM 2902 C CA . GLY A 1 381 ? 6.543 -27.453 -36.062 1 96.69 381 GLY A CA 1
ATOM 2903 C C . GLY A 1 381 ? 5.965 -27.156 -34.688 1 96.69 381 GLY A C 1
ATOM 2904 O O . GLY A 1 381 ? 6.293 -27.828 -33.719 1 96.69 381 GLY A O 1
ATOM 2905 N N . LEU A 1 382 ? 5.152 -26.156 -34.5 1 98.38 382 LEU A N 1
ATOM 2906 C CA . LEU A 1 382 ? 4.43 -25.844 -33.281 1 98.38 382 LEU A CA 1
ATOM 2907 C C . LEU A 1 382 ? 3.107 -26.609 -33.219 1 98.38 382 LEU A C 1
ATOM 2909 O O . LEU A 1 382 ? 2.443 -26.781 -34.25 1 98.38 382 LEU A O 1
ATOM 2913 N N . VAL A 1 383 ? 2.682 -26.984 -32 1 98.44 383 VAL A N 1
ATOM 2914 C CA . VAL A 1 383 ? 1.474 -27.797 -31.953 1 98.44 383 VAL A CA 1
ATOM 2915 C C . VAL A 1 383 ? 0.373 -27.047 -31.203 1 98.44 383 VAL A C 1
ATOM 2917 O O . VAL A 1 383 ? -0.806 -27.406 -31.312 1 98.44 383 VAL A O 1
ATOM 2920 N N . SER A 1 384 ? 0.759 -26.047 -30.391 1 98.75 384 SER A N 1
ATOM 2921 C CA . SER A 1 384 ? -0.262 -25.438 -29.547 1 98.75 384 SER A CA 1
ATOM 2922 C C . SER A 1 384 ? 0.145 -24.031 -29.125 1 98.75 384 SER A C 1
ATOM 2924 O O . SER A 1 384 ? 1.304 -23.641 -29.281 1 98.75 384 SER A O 1
ATOM 2926 N N . ASN A 1 385 ? -0.777 -23.203 -28.719 1 98.81 385 ASN A N 1
ATOM 2927 C CA . ASN A 1 385 ? -0.616 -21.984 -27.922 1 98.81 385 ASN A CA 1
ATOM 2928 C C . ASN A 1 385 ? -1.479 -22.016 -26.672 1 98.81 385 ASN A C 1
ATOM 2930 O O . ASN A 1 385 ? -2.686 -22.266 -26.75 1 98.81 385 ASN A O 1
ATOM 2934 N N . GLN A 1 386 ? -0.846 -21.906 -25.516 1 98.75 386 GLN A N 1
ATOM 2935 C CA . GLN A 1 386 ? -1.549 -21.875 -24.25 1 98.75 386 GLN A CA 1
ATOM 2936 C C . GLN A 1 386 ? -1.95 -20.438 -23.875 1 98.75 386 GLN A C 1
ATOM 2938 O O . GLN A 1 386 ? -1.093 -19.562 -23.734 1 98.75 386 GLN A O 1
ATOM 2943 N N . VAL A 1 387 ? -3.246 -20.141 -23.703 1 98.06 387 VAL A N 1
ATOM 2944 C CA . VAL A 1 387 ? -3.727 -18.781 -23.469 1 98.06 387 VAL A CA 1
ATOM 2945 C C . VAL A 1 387 ? -4.898 -18.812 -22.484 1 98.06 387 VAL A C 1
ATOM 2947 O O . VAL A 1 387 ? -5.523 -19.859 -22.297 1 98.06 387 VAL A O 1
ATOM 2950 N N . PRO A 1 388 ? -5.18 -17.688 -21.828 1 96.62 388 PRO A N 1
ATOM 2951 C CA . PRO A 1 388 ? -6.395 -17.641 -21.016 1 96.62 388 PRO A CA 1
ATOM 2952 C C . PRO A 1 388 ? -7.672 -17.656 -21.844 1 96.62 388 PRO A C 1
ATOM 2954 O O . PRO A 1 388 ? -7.719 -17.031 -22.922 1 96.62 388 PRO A O 1
ATOM 2957 N N . PHE A 1 389 ? -8.633 -18.438 -21.484 1 98.19 389 PHE A N 1
ATOM 2958 C CA . PHE A 1 389 ? -9.898 -18.516 -22.188 1 98.19 389 PHE A CA 1
ATOM 2959 C C . PHE A 1 389 ? -11.016 -18.969 -21.266 1 98.19 389 PHE A C 1
ATOM 2961 O O . PHE A 1 389 ? -10.938 -20.047 -20.672 1 98.19 389 PHE A O 1
ATOM 2968 N N . SER A 1 390 ? -12.016 -18.172 -21.031 1 98.25 390 SER A N 1
ATOM 2969 C CA . SER A 1 390 ? -13.18 -18.469 -20.203 1 98.25 390 SER A CA 1
ATOM 2970 C C . SER A 1 390 ? -14.406 -17.703 -20.688 1 98.25 390 SER A C 1
ATOM 2972 O O . SER A 1 390 ? -14.312 -16.891 -21.609 1 98.25 390 SER A O 1
ATOM 2974 N N . VAL A 1 391 ? -15.461 -17.984 -20.031 1 98.19 391 VAL A N 1
ATOM 2975 C CA . VAL A 1 391 ? -16.688 -17.281 -20.344 1 98.19 391 VAL A CA 1
ATOM 2976 C C . VAL A 1 391 ? -16.531 -15.789 -20.016 1 98.19 391 VAL A C 1
ATOM 2978 O O . VAL A 1 391 ? -17.219 -14.945 -20.594 1 98.19 391 VAL A O 1
ATOM 2981 N N . LEU A 1 392 ? -15.547 -15.406 -19.141 1 97.19 392 LEU A N 1
ATOM 2982 C CA . LEU A 1 392 ? -15.297 -14.016 -18.781 1 97.19 392 LEU A CA 1
ATOM 2983 C C . LEU A 1 392 ? -14.227 -13.414 -19.688 1 97.19 392 LEU A C 1
ATOM 2985 O O . LEU A 1 392 ? -14.164 -12.195 -19.859 1 97.19 392 LEU A O 1
ATOM 2989 N N . ASP A 1 393 ? -13.375 -14.266 -20.219 1 97 393 ASP A N 1
ATOM 2990 C CA . ASP A 1 393 ? -12.25 -13.836 -21.047 1 97 393 ASP A CA 1
ATOM 2991 C C . ASP A 1 393 ? -12.266 -14.539 -22.391 1 97 393 ASP A C 1
ATOM 2993 O O . ASP A 1 393 ? -11.586 -15.547 -22.594 1 97 393 ASP A O 1
ATOM 2997 N N . ALA A 1 394 ? -12.969 -13.898 -23.328 1 97.44 394 ALA A N 1
ATOM 2998 C CA . ALA A 1 394 ? -13.148 -14.508 -24.641 1 97.44 394 ALA A CA 1
ATOM 2999 C C . ALA A 1 394 ? -12.281 -13.812 -25.688 1 97.44 394 ALA A C 1
ATOM 3001 O O . ALA A 1 394 ? -12.578 -13.875 -26.891 1 97.44 394 ALA A O 1
ATOM 3002 N N . ARG A 1 395 ? -11.195 -13.219 -25.312 1 96.19 395 ARG A N 1
ATOM 3003 C CA . ARG A 1 395 ? -10.281 -12.5 -26.203 1 96.19 395 ARG A CA 1
ATOM 3004 C C . ARG A 1 395 ? -9.82 -13.391 -27.359 1 96.19 395 ARG A C 1
ATOM 3006 O O . ARG A 1 395 ? -9.641 -12.914 -28.484 1 96.19 395 ARG A O 1
ATOM 3013 N N . PRO A 1 396 ? -9.648 -14.781 -27.094 1 97.69 396 PRO A N 1
ATOM 3014 C CA . PRO A 1 396 ? -9.164 -15.633 -28.172 1 97.69 396 PRO A CA 1
ATOM 3015 C C . PRO A 1 396 ? -10.117 -15.672 -29.375 1 97.69 396 PRO A C 1
ATOM 3017 O O . PRO A 1 396 ? -9.688 -15.914 -30.5 1 97.69 396 PRO A O 1
ATOM 3020 N N . LEU A 1 397 ? -11.359 -15.43 -29.156 1 97.12 397 LEU A N 1
ATOM 3021 C CA . LEU A 1 397 ? -12.367 -15.516 -30.203 1 97.12 397 LEU A CA 1
ATOM 3022 C C . LEU A 1 397 ? -12.18 -14.398 -31.234 1 97.12 397 LEU 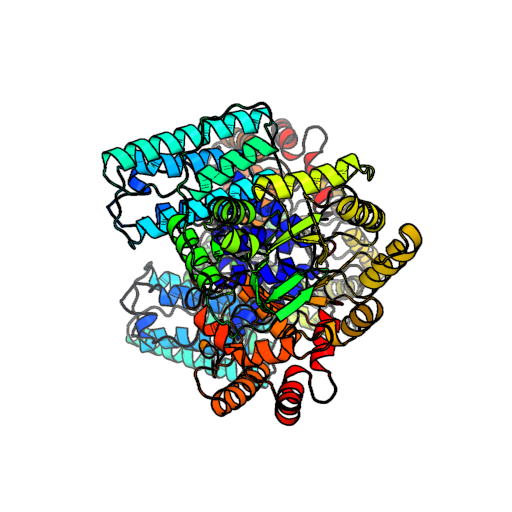A C 1
ATOM 3024 O O . LEU A 1 397 ? -12.68 -14.492 -32.344 1 97.12 397 LEU A O 1
ATOM 3028 N N . ARG A 1 398 ? -11.508 -13.391 -30.844 1 95.31 398 ARG A N 1
ATOM 3029 C CA . ARG A 1 398 ? -11.344 -12.242 -31.719 1 95.31 398 ARG A CA 1
ATOM 3030 C C . ARG A 1 398 ? -10.484 -12.594 -32.938 1 95.31 398 ARG A C 1
ATOM 3032 O O . ARG A 1 398 ? -10.867 -12.328 -34.062 1 95.31 398 ARG A O 1
ATOM 3039 N N . ALA A 1 399 ? -9.289 -13.188 -32.656 1 96.94 399 ALA A N 1
ATOM 3040 C CA . ALA A 1 399 ? -8.406 -13.445 -33.781 1 96.94 399 ALA A CA 1
ATOM 3041 C C . ALA A 1 399 ? -7.574 -14.703 -33.531 1 96.94 399 ALA A C 1
ATOM 3043 O O . ALA A 1 399 ? -7.133 -15.344 -34.5 1 96.94 399 ALA A O 1
ATOM 3044 N N . MET A 1 400 ? -7.371 -15.141 -32.375 1 98.31 400 MET A N 1
ATOM 3045 C CA . MET A 1 400 ? -6.469 -16.234 -32.031 1 98.31 400 MET A CA 1
ATOM 3046 C C . MET A 1 400 ? -6.973 -17.562 -32.625 1 98.31 400 MET A C 1
ATOM 3048 O O . MET A 1 400 ? -6.188 -18.344 -33.125 1 98.31 400 MET A O 1
ATOM 3052 N N . VAL A 1 401 ? -8.273 -17.797 -32.531 1 98.31 401 VAL A N 1
ATOM 3053 C CA . VAL A 1 401 ? -8.844 -19.047 -33 1 98.31 401 VAL A CA 1
ATOM 3054 C C . VAL A 1 401 ? -8.625 -19.172 -34.5 1 98.31 401 VAL A C 1
ATOM 3056 O O . VAL A 1 401 ? -8.398 -20.281 -35.031 1 98.31 401 VAL A O 1
ATOM 3059 N N . HIS A 1 402 ? -8.625 -18.062 -35.219 1 98.25 402 HIS A N 1
ATOM 3060 C CA . HIS A 1 402 ? -8.422 -18.078 -36.656 1 98.25 402 HIS A CA 1
ATOM 3061 C C . HIS A 1 402 ? -6.961 -18.359 -37 1 98.25 402 HIS A C 1
ATOM 3063 O O . HIS A 1 402 ? -6.676 -19.125 -37.938 1 98.25 402 HIS A O 1
ATOM 3069 N N . ALA A 1 403 ? -6.078 -17.719 -36.25 1 98.56 403 ALA A N 1
ATOM 3070 C CA . ALA A 1 403 ? -4.652 -18 -36.438 1 98.56 403 ALA A CA 1
ATOM 3071 C C . ALA A 1 403 ? -4.336 -19.469 -36.156 1 98.56 403 ALA A C 1
ATOM 3073 O O . ALA A 1 403 ? -3.6 -20.094 -36.938 1 98.56 403 ALA A O 1
ATOM 3074 N N . CYS A 1 404 ? -4.898 -19.984 -35.094 1 98.56 404 CYS A N 1
ATOM 3075 C CA . CYS A 1 404 ? -4.656 -21.391 -34.75 1 98.56 404 CYS A CA 1
ATOM 3076 C C . CYS A 1 404 ? -5.211 -22.328 -35.812 1 98.56 404 CYS A C 1
ATOM 3078 O O . CYS A 1 404 ? -4.59 -23.344 -36.125 1 98.56 404 CYS A O 1
ATOM 3080 N N . ALA A 1 405 ? -6.367 -21.969 -36.344 1 98.44 405 ALA A N 1
ATOM 3081 C CA . ALA A 1 405 ? -6.938 -22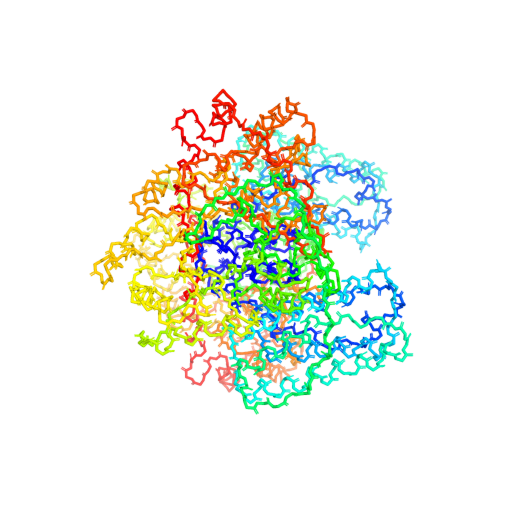.781 -37.438 1 98.44 405 ALA A CA 1
ATOM 3082 C C . ALA A 1 405 ? -6.035 -22.75 -38.656 1 98.44 405 ALA A C 1
ATOM 3084 O O . ALA A 1 405 ? -5.805 -23.797 -39.312 1 98.44 405 ALA A O 1
ATOM 3085 N N . LYS A 1 406 ? -5.582 -21.625 -39 1 98.38 406 LYS A N 1
ATOM 3086 C CA . LYS A 1 406 ? -4.762 -21.453 -40.188 1 98.38 406 LYS A CA 1
ATOM 3087 C C . LYS A 1 406 ? -3.49 -22.297 -40.125 1 98.38 406 LYS A C 1
ATOM 3089 O O . LYS A 1 406 ? -3.076 -22.891 -41.094 1 98.38 406 LYS A O 1
ATOM 3094 N N . TYR A 1 407 ? -2.867 -22.344 -39 1 98.19 407 TYR A N 1
ATOM 3095 C CA . TYR A 1 407 ? -1.557 -22.984 -38.875 1 98.19 407 TYR A CA 1
ATOM 3096 C C . TYR A 1 407 ? -1.658 -24.328 -38.156 1 98.19 407 TYR A C 1
ATOM 3098 O O . TYR A 1 407 ? -0.641 -24.938 -37.812 1 98.19 407 TYR A O 1
ATOM 3106 N N . ASN A 1 408 ? -2.908 -24.781 -37.875 1 97.25 408 ASN A N 1
ATOM 3107 C CA . ASN A 1 408 ? -3.215 -26.078 -37.281 1 97.25 408 ASN A CA 1
ATOM 3108 C C . ASN A 1 408 ? -2.611 -26.203 -35.875 1 97.25 408 ASN A C 1
ATOM 3110 O O . ASN A 1 408 ? -1.951 -27.188 -35.594 1 97.25 408 ASN A O 1
ATOM 3114 N N . LEU A 1 409 ? -2.691 -25.172 -35.125 1 98.38 409 LEU A N 1
ATOM 3115 C CA . LEU A 1 409 ? -2.363 -25.203 -33.719 1 98.38 409 LEU A CA 1
ATOM 3116 C C . LEU A 1 409 ? -3.609 -25.453 -32.875 1 98.38 409 LEU A C 1
ATOM 3118 O O . LEU A 1 409 ? -4.719 -25.094 -33.281 1 98.38 409 LEU A O 1
ATOM 3122 N N . ARG A 1 410 ? -3.438 -26.125 -31.781 1 98.69 410 ARG A N 1
ATOM 3123 C CA . ARG A 1 410 ? -4.516 -26.25 -30.812 1 98.69 410 ARG A CA 1
ATOM 3124 C C . ARG A 1 410 ? -4.332 -25.266 -29.656 1 98.69 410 ARG A C 1
ATOM 3126 O O . ARG A 1 410 ? -3.203 -24.969 -29.266 1 98.69 410 ARG A O 1
ATOM 3133 N N . LEU A 1 411 ? -5.43 -24.797 -29.125 1 98.75 411 LEU A N 1
ATOM 3134 C CA . LEU A 1 411 ? -5.387 -23.953 -27.922 1 98.75 411 LEU A CA 1
ATOM 3135 C C . LEU A 1 411 ? -5.422 -24.828 -26.672 1 98.75 411 LEU A C 1
ATOM 3137 O O . LEU A 1 411 ? -6.258 -25.719 -26.547 1 98.75 411 LEU A O 1
ATOM 3141 N N . LEU A 1 412 ? -4.488 -24.703 -25.828 1 98.81 412 LEU A N 1
ATOM 3142 C CA . LEU A 1 412 ? -4.562 -25.125 -24.438 1 98.81 412 LEU A CA 1
ATOM 3143 C C . LEU A 1 412 ? -4.945 -23.969 -23.531 1 98.81 412 LEU A C 1
ATOM 3145 O O . LEU A 1 412 ? -4.223 -22.969 -23.438 1 98.81 412 LEU A O 1
ATOM 3149 N N . THR A 1 413 ? -6.074 -24.078 -22.844 1 98.69 413 THR A N 1
ATOM 3150 C CA . THR A 1 413 ? -6.645 -22.891 -22.219 1 98.69 413 THR A CA 1
ATOM 3151 C C . THR A 1 413 ? -6.57 -22.984 -20.703 1 98.69 413 THR A C 1
ATOM 3153 O O . THR A 1 413 ? -6.797 -24.047 -20.125 1 98.69 413 THR A O 1
ATOM 3156 N N . TYR A 1 414 ? -6.145 -21.922 -20.078 1 97.81 414 TYR A N 1
ATOM 3157 C CA . TYR A 1 414 ? -6.152 -21.844 -18.625 1 97.81 414 TYR A CA 1
ATOM 3158 C C . TYR A 1 414 ? -7.047 -20.703 -18.141 1 97.81 414 TYR A C 1
ATOM 3160 O O . TYR A 1 414 ? -7.516 -19.906 -18.938 1 97.81 414 TYR A O 1
ATOM 3168 N N . GLY A 1 415 ? -7.355 -20.734 -16.859 1 96.81 415 GLY A N 1
ATOM 3169 C CA . GLY A 1 415 ? -8.242 -19.719 -16.312 1 96.81 415 GLY A CA 1
ATOM 3170 C C . GLY A 1 415 ? -9.703 -19.953 -16.656 1 96.81 415 GLY A C 1
ATOM 3171 O O . GLY A 1 415 ? -10.539 -19.062 -16.469 1 96.81 415 GLY A O 1
ATOM 3172 N N . SER A 1 416 ? -10.023 -21.109 -17.125 1 97.81 416 SER A N 1
ATOM 3173 C CA . SER A 1 416 ? -11.352 -21.406 -17.641 1 97.81 416 SER A CA 1
ATOM 3174 C C . SER A 1 416 ? -12.398 -21.422 -16.531 1 97.81 416 SER A C 1
ATOM 3176 O O . SER A 1 416 ? -13.586 -21.234 -16.797 1 97.81 416 SER A O 1
ATOM 3178 N N . LEU A 1 417 ? -11.883 -21.594 -15.312 1 96.81 417 LEU A N 1
ATOM 3179 C CA . LEU A 1 417 ? -12.789 -21.594 -14.172 1 96.81 417 LEU A CA 1
ATOM 3180 C C . LEU A 1 417 ? -12.633 -20.328 -13.344 1 96.81 417 LEU A C 1
ATOM 3182 O O . LEU A 1 417 ? -13.258 -20.188 -12.289 1 96.81 417 LEU A O 1
ATOM 3186 N N . CYS A 1 418 ? -11.781 -19.484 -13.727 1 96.5 418 CYS A N 1
ATOM 3187 C CA . CYS A 1 418 ? -11.547 -18.172 -13.117 1 96.5 418 CYS A CA 1
ATOM 3188 C C . CYS A 1 418 ? -11.219 -18.312 -11.633 1 96.5 418 CYS A C 1
ATOM 3190 O O . CYS A 1 418 ? -11.844 -17.656 -10.797 1 96.5 418 CYS A O 1
ATOM 3192 N N . GLY A 1 419 ? -10.32 -19.25 -11.391 1 94 419 GLY A N 1
ATOM 3193 C CA . GLY A 1 419 ? -9.875 -19.422 -10.023 1 94 419 GLY A CA 1
ATOM 3194 C C . GLY A 1 419 ? -10.945 -20 -9.117 1 94 419 GLY A C 1
ATOM 3195 O O . GLY A 1 419 ? -10.891 -19.844 -7.898 1 94 419 GLY A O 1
ATOM 3196 N N . GLY A 1 420 ? -12 -20.547 -9.68 1 94.69 420 GLY A N 1
ATOM 3197 C CA . GLY A 1 420 ? -13.07 -21.125 -8.883 1 94.69 420 GLY A CA 1
ATOM 3198 C C . GLY A 1 420 ? -14.258 -20.188 -8.703 1 94.69 420 GLY A C 1
ATOM 3199 O O . GLY A 1 420 ? -15.211 -20.516 -8 1 94.69 420 GLY A O 1
ATOM 3200 N N . PHE A 1 421 ? -14.227 -19.031 -9.289 1 96.62 421 PHE A N 1
ATOM 3201 C CA . PHE A 1 421 ? -15.359 -18.109 -9.188 1 96.62 421 PHE A CA 1
ATOM 3202 C C . PHE A 1 421 ? -16.562 -18.656 -9.938 1 96.62 421 PHE A C 1
ATOM 3204 O O . PHE A 1 421 ? -17.703 -18.344 -9.594 1 96.62 421 PHE A O 1
ATOM 3211 N N . LEU A 1 422 ? -16.328 -19.453 -11.039 1 97.75 422 LEU A N 1
ATOM 3212 C CA . LEU A 1 422 ? -17.406 -20.094 -11.773 1 97.75 422 LEU A CA 1
ATOM 3213 C C . LEU A 1 422 ? -17.844 -21.391 -11.078 1 97.75 422 LEU A C 1
ATOM 3215 O O . LEU A 1 422 ? -17.578 -22.484 -11.578 1 97.75 422 LEU A O 1
ATOM 3219 N N . ALA A 1 423 ? -18.547 -21.266 -9.984 1 96.25 423 ALA A N 1
ATOM 3220 C CA . ALA A 1 423 ? -18.969 -22.375 -9.133 1 96.25 423 ALA A CA 1
ATOM 3221 C C . ALA A 1 423 ? -20.219 -22.016 -8.352 1 96.25 423 ALA A C 1
ATOM 3223 O O . ALA A 1 423 ? -20.547 -20.828 -8.195 1 96.25 423 ALA A O 1
ATOM 3224 N N . GLU A 1 424 ? -20.891 -22.984 -7.773 1 96.38 424 GLU A N 1
ATOM 3225 C CA . GLU A 1 424 ? -22.125 -22.812 -7.027 1 96.38 424 GLU A CA 1
ATOM 3226 C C . GLU A 1 424 ? -21.906 -21.969 -5.773 1 96.38 424 GLU A C 1
ATOM 3228 O O . GLU A 1 424 ? -22.781 -21.219 -5.355 1 96.38 424 GLU A O 1
ATOM 3233 N N . ALA A 1 425 ? -20.719 -22.016 -5.27 1 94.5 425 ALA A N 1
ATOM 3234 C CA . ALA A 1 425 ? -20.391 -21.344 -4.02 1 94.5 425 ALA A CA 1
ATOM 3235 C C . ALA A 1 425 ? -20.531 -19.828 -4.168 1 94.5 425 ALA A C 1
ATOM 3237 O O . ALA A 1 425 ? -20.734 -19.109 -3.178 1 94.5 425 ALA A O 1
ATOM 3238 N N . TRP A 1 426 ? -20.5 -19.281 -5.355 1 96.69 426 TRP A N 1
ATOM 3239 C CA . TRP A 1 426 ? -20.516 -17.844 -5.578 1 96.69 426 TRP A CA 1
ATOM 3240 C C . TRP A 1 426 ? -21.875 -17.391 -6.129 1 96.69 426 TRP A C 1
ATOM 3242 O O . TRP A 1 426 ? -22.094 -16.203 -6.34 1 96.69 426 TRP A O 1
ATOM 3252 N N . LEU A 1 427 ? -22.75 -18.375 -6.387 1 97.06 427 LEU A N 1
ATOM 3253 C CA . LEU A 1 427 ? -24.078 -18.062 -6.891 1 97.06 427 LEU A CA 1
ATOM 3254 C C . LEU A 1 427 ? -24.891 -17.281 -5.859 1 97.06 427 LEU A C 1
ATOM 3256 O O . LEU A 1 427 ? -24.938 -17.672 -4.688 1 97.06 427 LEU A O 1
ATOM 3260 N N . ARG A 1 428 ? -25.422 -16.094 -6.168 1 95.12 428 ARG A N 1
ATOM 3261 C CA . ARG A 1 428 ? -26.281 -15.234 -5.367 1 95.12 428 ARG A CA 1
ATOM 3262 C C . ARG A 1 428 ? -25.5 -14.586 -4.234 1 95.12 428 ARG A C 1
ATOM 3264 O O . ARG A 1 428 ? -26.047 -14.328 -3.158 1 95.12 428 ARG A O 1
ATOM 3271 N N . HIS A 1 429 ? -24.219 -14.555 -4.363 1 93 429 HIS A N 1
ATOM 3272 C CA . HIS A 1 429 ? -23.438 -13.758 -3.432 1 93 429 HIS A CA 1
ATOM 3273 C C . HIS A 1 429 ? -23.75 -12.273 -3.59 1 93 429 HIS A C 1
ATOM 3275 O O . HIS A 1 429 ? -23.766 -11.75 -4.707 1 93 429 HIS A O 1
ATOM 3281 N N . PRO A 1 430 ? -23.953 -11.586 -2.547 1 88.69 430 PRO A N 1
ATOM 3282 C CA . PRO A 1 430 ? -24.5 -10.227 -2.625 1 88.69 430 PRO A CA 1
ATOM 3283 C C . PRO A 1 430 ? -23.484 -9.219 -3.166 1 88.69 430 PRO A C 1
ATOM 3285 O O . PRO A 1 430 ? -23.875 -8.188 -3.723 1 88.69 430 PRO A O 1
ATOM 3288 N N . ALA A 1 431 ? -22.172 -9.438 -2.883 1 88.31 431 ALA A N 1
ATOM 3289 C CA . ALA A 1 431 ? -21.125 -8.516 -3.305 1 88.31 431 ALA A CA 1
ATOM 3290 C C . ALA A 1 431 ? -19.828 -9.273 -3.605 1 88.31 431 ALA A C 1
ATOM 3292 O O . ALA A 1 431 ? -19.656 -10.414 -3.182 1 88.31 431 ALA A O 1
ATOM 3293 N N . PRO A 1 432 ? -19.016 -8.594 -4.457 1 90.25 432 PRO A N 1
ATOM 3294 C CA . PRO A 1 432 ? -17.703 -9.211 -4.625 1 90.25 432 PRO A CA 1
ATOM 3295 C C . PRO A 1 432 ? -16.938 -9.344 -3.309 1 90.25 432 PRO A C 1
ATOM 3297 O O . PRO A 1 432 ? -17.109 -8.516 -2.406 1 90.25 432 PRO A O 1
ATOM 3300 N N . PRO A 1 433 ? -16.125 -10.359 -3.18 1 91.75 433 PRO A N 1
ATOM 3301 C CA . PRO A 1 433 ? -15.312 -10.492 -1.968 1 91.75 433 PRO A CA 1
ATOM 3302 C C . PRO A 1 433 ? -14.211 -9.43 -1.879 1 91.75 433 PRO A C 1
ATOM 3304 O O . PRO A 1 433 ? -13.805 -8.875 -2.9 1 91.75 433 PRO A O 1
ATOM 3307 N N . ASP A 1 434 ? -13.82 -9.219 -0.628 1 89.5 434 ASP A N 1
ATOM 3308 C CA . ASP A 1 434 ? -12.656 -8.367 -0.425 1 89.5 434 ASP A CA 1
ATOM 3309 C C . ASP A 1 434 ? -11.375 -9.062 -0.886 1 89.5 434 ASP A C 1
ATOM 3311 O O . ASP A 1 434 ? -11.125 -10.219 -0.525 1 89.5 434 ASP A O 1
ATOM 3315 N N . VAL A 1 435 ? -10.57 -8.508 -1.636 1 92 435 VAL A N 1
ATOM 3316 C CA . VAL A 1 435 ? -9.414 -9.07 -2.322 1 92 435 VAL A CA 1
ATOM 3317 C C . VAL A 1 435 ? -8.461 -9.703 -1.306 1 92 435 VAL A C 1
ATOM 3319 O O . VAL A 1 435 ? -7.871 -10.75 -1.569 1 92 435 VAL A O 1
ATOM 3322 N N . TYR A 1 436 ? -8.273 -9.047 -0.144 1 93.12 436 TYR A N 1
ATOM 3323 C CA . TYR A 1 436 ? -7.41 -9.578 0.904 1 93.12 436 TYR A CA 1
ATOM 3324 C C . TYR A 1 436 ? -8.18 -9.742 2.211 1 93.12 436 TYR A C 1
ATOM 3326 O O . TYR A 1 436 ? -7.617 -9.555 3.295 1 93.12 436 TYR A O 1
ATOM 3334 N N . GLY A 1 437 ? -9.43 -10.016 2.125 1 91.19 437 GLY A N 1
ATOM 3335 C CA . GLY A 1 437 ? -10.281 -10.148 3.299 1 91.19 437 GLY A CA 1
ATOM 3336 C C . GLY A 1 437 ? -9.961 -11.383 4.125 1 91.19 437 GLY A C 1
ATOM 3337 O O . GLY A 1 437 ? -9.672 -12.445 3.576 1 91.19 437 GLY A O 1
ATOM 3338 N N . ALA A 1 438 ? -10.047 -11.266 5.406 1 84.25 438 ALA A N 1
ATOM 3339 C CA . ALA A 1 438 ? -9.766 -12.367 6.32 1 84.25 438 ALA A CA 1
ATOM 3340 C C . ALA A 1 438 ? -10.945 -13.328 6.398 1 84.25 438 ALA A C 1
ATOM 3342 O O . ALA A 1 438 ? -10.766 -14.531 6.633 1 84.25 438 ALA A O 1
ATOM 3343 N N . GLN A 1 439 ? -12.125 -12.805 6.129 1 83.06 439 GLN A N 1
ATOM 3344 C CA . GLN A 1 439 ? -13.328 -13.625 6.277 1 83.06 439 GLN A CA 1
ATOM 3345 C C . GLN A 1 439 ? -13.445 -14.641 5.145 1 83.06 439 GLN A C 1
ATOM 3347 O O . GLN A 1 439 ? -13.836 -15.781 5.371 1 83.06 439 GLN A O 1
ATOM 3352 N N . THR A 1 440 ? -13.086 -14.164 3.93 1 88.31 440 THR A N 1
ATOM 3353 C CA . THR A 1 440 ? -13.047 -15.016 2.746 1 88.31 440 THR A CA 1
ATOM 3354 C C . THR A 1 440 ? -11.703 -14.875 2.029 1 88.31 440 THR A C 1
ATOM 3356 O O . THR A 1 440 ? -11.602 -14.156 1.032 1 88.31 440 THR A O 1
ATOM 3359 N N . PRO A 1 441 ? -10.758 -15.602 2.574 1 90.81 441 PRO A N 1
ATOM 3360 C CA . PRO A 1 441 ? -9.438 -15.461 1.961 1 90.81 441 PRO A CA 1
ATOM 3361 C C . PRO A 1 441 ? -9.398 -15.961 0.519 1 90.81 441 PRO A C 1
ATOM 3363 O O . PRO A 1 441 ? -9.867 -17.062 0.233 1 90.81 441 PRO A O 1
ATOM 3366 N N . LEU A 1 442 ? -8.945 -15.125 -0.32 1 94.06 442 LEU A N 1
ATOM 3367 C CA . LEU A 1 442 ? -8.836 -15.469 -1.733 1 94.06 442 LEU A CA 1
ATOM 3368 C C . LEU A 1 442 ? -7.441 -15.992 -2.057 1 94.06 442 LEU A C 1
ATOM 3370 O O . LEU A 1 442 ? -6.449 -15.516 -1.503 1 94.06 442 LEU A O 1
ATOM 3374 N N . THR A 1 443 ? -7.344 -16.891 -3.01 1 93.12 443 THR A N 1
ATOM 3375 C CA . THR A 1 443 ? -6.07 -17.328 -3.578 1 93.12 443 THR A CA 1
ATOM 3376 C C . THR A 1 443 ? -5.523 -16.281 -4.539 1 93.12 443 THR A C 1
ATOM 3378 O O . THR A 1 443 ? -6.254 -15.375 -4.965 1 93.12 443 THR A O 1
ATOM 3381 N N . PRO A 1 444 ? -4.254 -16.406 -4.867 1 92.31 444 PRO A N 1
ATOM 3382 C CA . PRO A 1 444 ? -3.699 -15.5 -5.875 1 92.31 444 PRO A CA 1
ATOM 3383 C C . PRO A 1 444 ? -4.449 -15.562 -7.203 1 92.31 444 PRO A C 1
ATOM 3385 O O . PRO A 1 444 ? -4.66 -14.523 -7.844 1 92.31 444 PRO A O 1
ATOM 3388 N N . SER A 1 445 ? -4.93 -16.703 -7.582 1 93.38 445 SER A N 1
ATOM 3389 C CA . SER A 1 445 ? -5.695 -16.844 -8.82 1 93.38 445 SER A CA 1
ATOM 3390 C C . SER A 1 445 ? -7.023 -16.094 -8.734 1 93.38 445 SER A C 1
ATOM 3392 O O . SER A 1 445 ? -7.41 -15.398 -9.672 1 93.38 445 SER A O 1
ATOM 3394 N N . GLN A 1 446 ? -7.656 -16.281 -7.609 1 93.94 446 GLN A N 1
ATOM 3395 C CA . GLN A 1 446 ? -8.938 -15.609 -7.434 1 93.94 446 GLN A CA 1
ATOM 3396 C C . GLN A 1 446 ? -8.781 -14.094 -7.52 1 93.94 446 GLN A C 1
ATOM 3398 O O . GLN A 1 446 ? -9.602 -13.414 -8.133 1 93.94 446 GLN A O 1
ATOM 3403 N N . ARG A 1 447 ? -7.742 -13.625 -6.926 1 93.12 447 ARG A N 1
ATOM 3404 C CA . ARG A 1 447 ? -7.496 -12.188 -6.977 1 93.12 447 ARG A CA 1
ATOM 3405 C C . ARG A 1 447 ? -7.258 -11.719 -8.406 1 93.12 447 ARG A C 1
ATOM 3407 O O . ARG A 1 447 ? -7.785 -10.688 -8.828 1 93.12 447 ARG A O 1
ATOM 3414 N N . LYS A 1 448 ? -6.531 -12.492 -9.164 1 91.31 448 LYS A N 1
ATOM 3415 C CA . LYS A 1 448 ? -6.266 -12.195 -10.57 1 91.31 448 LYS A CA 1
ATOM 3416 C C . LYS A 1 448 ? -7.559 -12.18 -11.383 1 91.31 448 LYS A C 1
ATOM 3418 O O . LYS A 1 448 ? -7.793 -11.258 -12.164 1 91.31 448 LYS A O 1
ATOM 3423 N N . TYR A 1 449 ? -8.367 -13.125 -11.141 1 94.44 449 TYR A N 1
ATOM 3424 C CA . TYR A 1 449 ? -9.547 -13.258 -11.992 1 94.44 449 TYR A CA 1
ATOM 3425 C C . TYR A 1 449 ? -10.656 -12.328 -11.531 1 94.44 449 TYR A C 1
ATOM 3427 O O . TYR A 1 449 ? -11.586 -12.039 -12.289 1 94.44 449 TYR A O 1
ATOM 3435 N N . LEU A 1 450 ? -10.57 -11.898 -10.281 1 92.12 450 LEU A N 1
ATOM 3436 C CA . LEU A 1 450 ? -11.469 -10.82 -9.875 1 92.12 450 LEU A CA 1
ATOM 3437 C C . LEU A 1 450 ? -11.188 -9.547 -10.672 1 92.12 450 LEU A C 1
ATOM 3439 O O . LEU A 1 450 ? -12.117 -8.828 -11.039 1 92.12 450 LEU A O 1
ATOM 3443 N N . ASP A 1 451 ? -9.969 -9.305 -10.953 1 88.19 451 ASP A N 1
ATOM 3444 C CA . ASP A 1 451 ? -9.609 -8.195 -11.82 1 88.19 451 ASP A CA 1
ATOM 3445 C C . ASP A 1 451 ? -10.203 -8.367 -13.219 1 88.19 451 ASP A C 1
ATOM 3447 O O . ASP A 1 451 ? -10.711 -7.406 -13.805 1 88.19 451 ASP A O 1
ATOM 3451 N N . THR A 1 452 ? -10.117 -9.602 -13.719 1 91.62 452 THR A N 1
ATOM 3452 C CA . THR A 1 452 ? -10.688 -9.906 -15.023 1 91.62 452 THR A CA 1
ATOM 3453 C C . THR A 1 452 ? -12.195 -9.68 -15.016 1 91.62 452 THR A C 1
ATOM 3455 O O . THR A 1 452 ? -12.75 -9.141 -15.977 1 91.62 452 THR A O 1
ATOM 3458 N N . LEU A 1 453 ? -12.781 -10.117 -13.938 1 94.19 453 LEU A N 1
ATOM 3459 C CA . LEU A 1 453 ? -14.227 -9.93 -13.781 1 94.19 453 LEU A CA 1
ATOM 3460 C C . LEU A 1 453 ? -14.586 -8.445 -13.836 1 94.19 453 LEU A C 1
ATOM 3462 O O . LEU A 1 453 ? -15.523 -8.062 -14.531 1 94.19 453 LEU A O 1
ATOM 3466 N N . HIS A 1 454 ? -13.781 -7.578 -13.234 1 89.19 454 HIS A N 1
ATOM 3467 C CA . HIS A 1 454 ? -14.047 -6.145 -13.203 1 89.19 454 HIS A CA 1
ATOM 3468 C C . HIS A 1 454 ? -13.867 -5.516 -14.578 1 89.19 454 HIS A C 1
ATOM 3470 O O . HIS A 1 454 ? -14.555 -4.551 -14.922 1 89.19 454 HIS A O 1
ATOM 3476 N N . ALA A 1 455 ? -12.945 -6.047 -15.32 1 88.81 455 ALA A N 1
ATOM 3477 C CA . ALA A 1 455 ? -12.742 -5.574 -16.688 1 88.81 455 ALA A CA 1
ATOM 3478 C C . ALA A 1 455 ? -13.883 -6.023 -17.594 1 88.81 455 ALA A C 1
ATOM 3480 O O . ALA A 1 455 ? -14.188 -5.363 -18.594 1 88.81 455 ALA A O 1
ATOM 3481 N N . TRP A 1 456 ? -14.531 -7.062 -17.219 1 94.94 456 TRP A N 1
ATOM 3482 C CA . TRP A 1 456 ? -15.57 -7.707 -18.016 1 94.94 456 TRP A CA 1
ATOM 3483 C C . TRP A 1 456 ? -16.922 -7.059 -17.781 1 94.94 456 TRP A C 1
ATOM 3485 O O . TRP A 1 456 ? -17.609 -6.68 -18.734 1 94.94 456 TRP A O 1
ATOM 3495 N N . GLY A 1 457 ? -17.312 -6.957 -16.562 1 93.94 457 GLY A N 1
ATOM 3496 C CA . GLY A 1 457 ? -18.609 -6.41 -16.219 1 93.94 457 GLY A CA 1
ATOM 3497 C C . GLY A 1 457 ? -18.781 -6.195 -14.719 1 93.94 457 GLY A C 1
ATOM 3498 O O . GLY A 1 457 ? -17.828 -6.285 -13.961 1 93.94 457 GLY A O 1
ATOM 3499 N N . SER A 1 458 ? -20.062 -5.922 -14.281 1 93.25 458 SER A N 1
ATOM 3500 C CA . SER A 1 458 ? -20.391 -5.695 -12.875 1 93.25 458 SER A CA 1
ATOM 3501 C C . SER A 1 458 ? -20.625 -7.012 -12.141 1 93.25 458 SER A C 1
ATOM 3503 O O . SER A 1 458 ? -20.719 -8.07 -12.766 1 93.25 458 SER A O 1
ATOM 3505 N N . TRP A 1 459 ? -20.656 -6.961 -10.805 1 93.81 459 TRP A N 1
ATOM 3506 C CA . TRP A 1 459 ? -20.969 -8.141 -10.008 1 93.81 459 TRP A CA 1
ATOM 3507 C C . TRP A 1 459 ? -22.359 -8.648 -10.312 1 93.81 459 TRP A C 1
ATOM 3509 O O . TRP A 1 459 ? -22.609 -9.859 -10.32 1 93.81 459 TRP A O 1
ATOM 3519 N N . ALA A 1 460 ? -23.281 -7.703 -10.633 1 95.69 460 ALA A N 1
ATOM 3520 C CA . ALA A 1 460 ? -24.641 -8.094 -11.023 1 95.69 460 ALA A CA 1
ATOM 3521 C C . ALA A 1 460 ? -24.625 -8.867 -12.336 1 95.69 460 ALA A C 1
ATOM 3523 O O . ALA A 1 460 ? -25.359 -9.844 -12.492 1 95.69 460 ALA A O 1
ATOM 3524 N N . ASP A 1 461 ? -23.812 -8.438 -13.266 1 96.06 461 ASP A N 1
ATOM 3525 C CA . ASP A 1 461 ? -23.656 -9.164 -14.523 1 96.06 461 ASP A CA 1
ATOM 3526 C C . ASP A 1 461 ? -23.109 -10.57 -14.273 1 96.06 461 ASP A C 1
ATOM 3528 O O . ASP A 1 461 ? -23.547 -11.531 -14.914 1 96.06 461 ASP A O 1
ATOM 3532 N N . PHE A 1 462 ? -22.172 -10.656 -13.359 1 97.5 462 PHE A N 1
ATOM 3533 C CA . PHE A 1 462 ? -21.562 -11.938 -13.023 1 97.5 462 PHE A CA 1
ATOM 3534 C C . PHE A 1 462 ? -22.594 -12.883 -12.414 1 97.5 462 PHE A C 1
ATOM 3536 O O . PHE A 1 462 ? -22.625 -14.07 -12.742 1 97.5 462 PHE A O 1
ATOM 3543 N N . GLN A 1 463 ? -23.469 -12.352 -11.57 1 98 463 GLN A N 1
ATOM 3544 C CA . GLN A 1 463 ? -24.531 -13.172 -10.992 1 98 463 GLN A CA 1
ATOM 3545 C C . GLN A 1 463 ? -25.484 -13.664 -12.07 1 98 463 GLN A C 1
ATOM 3547 O O . GLN A 1 463 ? -25.938 -14.812 -12.023 1 98 463 GLN A O 1
ATOM 3552 N N . ALA A 1 464 ? -25.781 -12.805 -13.008 1 97.75 464 ALA A N 1
ATOM 3553 C CA . ALA A 1 464 ? -26.641 -13.211 -14.125 1 97.75 464 ALA A CA 1
ATOM 3554 C C . ALA A 1 464 ? -26 -14.344 -14.922 1 97.75 464 ALA A C 1
ATOM 3556 O O . ALA A 1 464 ? -26.688 -15.281 -15.344 1 97.75 464 ALA A O 1
ATOM 3557 N N . LEU A 1 465 ? -24.719 -14.273 -15.109 1 98.38 465 LEU A N 1
ATOM 3558 C CA . LEU A 1 465 ? -23.984 -15.328 -15.812 1 98.38 465 LEU A CA 1
ATOM 3559 C C . LEU A 1 465 ? -24.047 -16.641 -15.039 1 98.38 465 LEU A C 1
ATOM 3561 O O . LEU A 1 465 ? -24.312 -17.688 -15.617 1 98.38 465 LEU A O 1
ATOM 3565 N N . LEU A 1 466 ? -23.781 -16.562 -13.719 1 98.62 466 LEU A N 1
ATOM 3566 C CA . LEU A 1 466 ? -23.844 -17.766 -12.883 1 98.62 466 LEU A CA 1
ATOM 3567 C C . LEU A 1 466 ? -25.234 -18.391 -12.93 1 98.62 466 LEU A C 1
ATOM 3569 O O . LEU A 1 466 ? -25.359 -19.609 -12.938 1 98.62 466 LEU A O 1
ATOM 3573 N N . ASP A 1 467 ? -26.266 -17.547 -13.016 1 98.31 467 ASP A N 1
ATOM 3574 C CA . ASP A 1 467 ? -27.641 -18.031 -13.086 1 98.31 467 ASP A CA 1
ATOM 3575 C C . ASP A 1 467 ? -27.875 -18.828 -14.367 1 98.31 467 ASP A C 1
ATOM 3577 O O . ASP A 1 467 ? -28.5 -19.891 -14.328 1 98.31 467 ASP A O 1
ATOM 3581 N N . VAL A 1 468 ? -27.375 -18.297 -15.422 1 98.19 468 VAL A N 1
ATOM 3582 C CA . VAL A 1 468 ? -27.547 -18.969 -16.703 1 98.19 468 VAL A CA 1
ATOM 3583 C C . VAL A 1 468 ? -26.797 -20.297 -16.703 1 98.19 468 VAL A C 1
ATOM 3585 O O . VAL A 1 468 ? -27.312 -21.328 -17.141 1 98.19 468 VAL A O 1
ATOM 3588 N N . LEU A 1 469 ? -25.547 -20.312 -16.234 1 98.69 469 LEU A N 1
ATOM 3589 C CA . LEU A 1 469 ? -24.75 -21.531 -16.156 1 98.69 469 LEU A CA 1
ATOM 3590 C C . LEU A 1 469 ? -25.422 -22.562 -15.258 1 98.69 469 LEU A C 1
ATOM 3592 O O . LEU A 1 469 ? -25.438 -23.75 -15.578 1 98.69 469 LEU A O 1
ATOM 3596 N N . ASP A 1 470 ? -25.938 -22.062 -14.156 1 98.25 470 ASP A N 1
ATOM 3597 C CA . ASP A 1 470 ? -26.625 -22.938 -13.219 1 98.25 470 ASP A CA 1
ATOM 3598 C C . ASP A 1 470 ? -27.859 -23.562 -13.852 1 98.25 470 ASP A C 1
ATOM 3600 O O . ASP A 1 470 ? -28.141 -24.75 -13.656 1 98.25 470 ASP A O 1
ATOM 3604 N N . ALA A 1 471 ? -28.641 -22.766 -14.562 1 97.5 471 ALA A N 1
ATOM 3605 C CA . ALA A 1 471 ? -29.844 -23.266 -15.227 1 97.5 471 ALA A CA 1
ATOM 3606 C C . ALA A 1 471 ? -29.5 -24.359 -16.234 1 97.5 471 ALA A C 1
ATOM 3608 O O . ALA A 1 471 ? -30.203 -25.375 -16.312 1 97.5 471 ALA A O 1
ATOM 3609 N N . VAL A 1 472 ? -28.469 -24.125 -16.984 1 97.56 472 VAL A N 1
ATOM 3610 C CA . VAL A 1 472 ? -28.031 -25.125 -17.969 1 97.56 472 VAL A CA 1
ATOM 3611 C C . VAL A 1 472 ? -27.578 -26.391 -17.25 1 97.56 472 VAL A C 1
ATOM 3613 O O . VAL A 1 472 ? -27.875 -27.5 -17.688 1 97.56 472 VAL A O 1
ATOM 3616 N N . ALA A 1 473 ? -26.844 -26.266 -16.141 1 97.69 473 ALA A N 1
ATOM 3617 C CA . ALA A 1 473 ? -26.359 -27.406 -15.367 1 97.69 473 ALA A CA 1
ATOM 3618 C C . ALA A 1 473 ? -27.516 -28.25 -14.82 1 97.69 473 ALA A C 1
ATOM 3620 O O . ALA A 1 473 ? -27.484 -29.469 -14.898 1 97.69 473 ALA A O 1
ATOM 3621 N N . ARG A 1 474 ? -28.5 -27.609 -14.375 1 96.12 474 ARG A N 1
ATOM 3622 C CA . ARG A 1 474 ? -29.641 -28.297 -13.758 1 96.12 474 ARG A CA 1
ATOM 3623 C C . ARG A 1 474 ? -30.406 -29.109 -14.789 1 96.12 474 ARG A C 1
ATOM 3625 O O . ARG A 1 474 ? -30.953 -30.172 -14.461 1 96.12 474 ARG A O 1
ATOM 3632 N N . LYS A 1 475 ? -30.422 -28.672 -15.938 1 94.69 475 LYS A N 1
ATOM 3633 C CA . LYS A 1 475 ? -31.109 -29.391 -17 1 94.69 475 LYS A CA 1
ATOM 3634 C C . LYS A 1 475 ? -30.422 -30.719 -17.312 1 94.69 475 LYS A C 1
ATOM 3636 O O . LYS A 1 475 ? -31.062 -31.672 -17.766 1 94.69 475 LYS A O 1
ATOM 3641 N N . ARG A 1 476 ? -29.219 -30.766 -17.156 1 90.44 476 ARG A N 1
ATOM 3642 C CA . ARG A 1 476 ? -28.438 -31.953 -17.484 1 90.44 476 ARG A CA 1
ATOM 3643 C C . ARG A 1 476 ? -28.516 -32.969 -16.359 1 90.44 476 ARG A C 1
ATOM 3645 O O . ARG A 1 476 ? -28.562 -34.188 -16.609 1 90.44 476 ARG A O 1
ATOM 3652 N N . GLY A 1 477 ? -28.562 -32.531 -15.141 1 84.06 477 GLY A N 1
ATOM 3653 C CA . GLY A 1 477 ? -28.516 -33.438 -14 1 84.06 477 GLY A CA 1
ATOM 3654 C C . GLY A 1 477 ? -27.203 -34.188 -13.891 1 84.06 477 GLY A C 1
ATOM 3655 O O . GLY A 1 477 ? -26.188 -33.75 -14.43 1 84.06 477 GLY A O 1
ATOM 3656 N N . GLY A 1 478 ? -27.141 -35.281 -13.039 1 80.94 478 GLY A N 1
ATOM 3657 C CA . GLY A 1 478 ? -26.047 -36.25 -12.953 1 80.94 478 GLY A CA 1
ATOM 3658 C C . GLY A 1 478 ? -24.781 -35.656 -12.367 1 80.94 478 GLY A C 1
ATOM 3659 O O . GLY A 1 478 ? -23.672 -36.062 -12.734 1 80.94 478 GLY A O 1
ATOM 3660 N N . GLY A 1 479 ? -24.891 -34.594 -11.656 1 89.38 479 GLY A N 1
ATOM 3661 C CA . GLY A 1 479 ? -23.703 -34.062 -11 1 89.38 479 GLY A CA 1
ATOM 3662 C C . GLY A 1 479 ? -23.047 -32.938 -11.766 1 89.38 479 GLY A C 1
ATOM 3663 O O . GLY A 1 479 ? -22.031 -32.375 -11.328 1 89.38 479 GLY A O 1
ATOM 3664 N N . VAL A 1 480 ? -23.609 -32.594 -12.891 1 95.44 480 VAL A N 1
ATOM 3665 C CA . VAL A 1 480 ? -23.078 -31.484 -13.688 1 95.44 480 VAL A CA 1
ATOM 3666 C C . VAL A 1 480 ? -23.328 -30.172 -12.961 1 95.44 480 VAL A C 1
ATOM 3668 O O . VAL A 1 480 ? -24.453 -29.906 -12.508 1 95.44 480 VAL A O 1
ATOM 3671 N N . GLY A 1 481 ? -22.281 -29.406 -12.789 1 96.88 481 GLY A N 1
ATOM 3672 C CA . GLY A 1 481 ? -22.391 -28.125 -12.125 1 96.88 481 GLY A CA 1
ATOM 3673 C C . GLY A 1 481 ? -21.969 -26.969 -13 1 96.88 481 GLY A C 1
ATOM 3674 O O . GLY A 1 481 ? -21.688 -27.141 -14.188 1 96.88 481 GLY A O 1
ATOM 3675 N N . ILE A 1 482 ? -21.922 -25.781 -12.406 1 97.88 482 ILE A N 1
ATOM 3676 C CA . ILE A 1 482 ? -21.594 -24.547 -13.086 1 97.88 482 ILE A CA 1
ATOM 3677 C C . ILE A 1 482 ? -20.203 -24.656 -13.727 1 97.88 482 ILE A C 1
ATOM 3679 O O . ILE A 1 482 ? -20.016 -24.297 -14.891 1 97.88 482 ILE A O 1
ATOM 3683 N N . ALA A 1 483 ? -19.25 -25.203 -12.977 1 97.81 483 ALA A N 1
ATOM 3684 C CA . ALA A 1 483 ? -17.891 -25.344 -13.453 1 97.81 483 ALA A CA 1
ATOM 3685 C C . ALA A 1 483 ? -17.828 -26.234 -14.695 1 97.81 483 ALA A C 1
ATOM 3687 O O . ALA A 1 483 ? -17.047 -25.969 -15.625 1 97.81 483 ALA A O 1
ATOM 3688 N N . ASN A 1 484 ? -18.609 -27.234 -14.711 1 97.62 484 ASN A N 1
ATOM 3689 C CA . ASN A 1 484 ? -18.641 -28.141 -15.852 1 97.62 484 ASN A CA 1
ATOM 3690 C C . ASN A 1 484 ? -19.203 -27.469 -17.094 1 97.62 484 ASN A C 1
ATOM 3692 O O . ASN A 1 484 ? -18.672 -27.641 -18.203 1 97.62 484 ASN A O 1
ATOM 3696 N N . VAL A 1 485 ? -20.234 -26.719 -16.922 1 98.38 485 VAL A N 1
ATOM 3697 C CA . VAL A 1 485 ? -20.859 -26.016 -18.047 1 98.38 485 VAL A CA 1
ATOM 3698 C C . VAL A 1 485 ? -19.875 -24.984 -18.609 1 98.38 485 VAL A C 1
ATOM 3700 O O . VAL A 1 485 ? -19.719 -24.859 -19.828 1 98.38 485 VAL A O 1
ATOM 3703 N N . ALA A 1 486 ? -19.234 -24.25 -17.703 1 98.62 486 ALA A N 1
ATOM 3704 C CA . ALA A 1 486 ? -18.25 -23.25 -18.125 1 98.62 486 ALA A CA 1
ATOM 3705 C C . ALA A 1 486 ? -17.109 -23.922 -18.891 1 98.62 486 ALA A C 1
ATOM 3707 O O . ALA A 1 486 ? -16.672 -23.406 -19.922 1 98.62 486 ALA A O 1
ATOM 3708 N N . THR A 1 487 ? -16.625 -25.016 -18.438 1 98.06 487 THR A N 1
ATOM 3709 C CA . THR A 1 487 ? -15.562 -25.766 -19.094 1 98.06 487 THR A CA 1
ATOM 3710 C 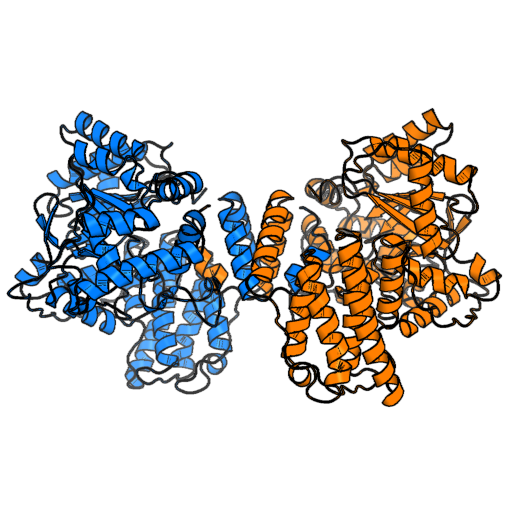C . THR A 1 487 ? -16.016 -26.266 -20.453 1 98.06 487 THR A C 1
ATOM 3712 O O . THR A 1 487 ? -15.273 -26.188 -21.438 1 98.06 487 THR A O 1
ATOM 3715 N N . ARG A 1 488 ? -17.219 -26.812 -20.516 1 98 488 ARG A N 1
ATOM 3716 C CA . ARG A 1 488 ? -17.781 -27.312 -21.766 1 98 488 ARG A CA 1
ATOM 3717 C C . ARG A 1 488 ? -17.875 -26.203 -22.797 1 98 488 ARG A C 1
ATOM 3719 O O . ARG A 1 488 ? -17.594 -26.422 -23.984 1 98 488 ARG A O 1
ATOM 3726 N N . TRP A 1 489 ? -18.297 -25.031 -22.344 1 98.75 489 TRP A N 1
ATOM 3727 C CA . TRP A 1 489 ? -18.375 -23.891 -23.234 1 98.75 489 TRP A CA 1
ATOM 3728 C C . TRP A 1 489 ? -17.031 -23.625 -23.906 1 98.75 489 TRP A C 1
ATOM 3730 O O . TRP A 1 489 ? -16.969 -23.422 -25.109 1 98.75 489 TRP A O 1
ATOM 3740 N N . VAL A 1 490 ? -15.945 -23.656 -23.172 1 98.75 490 VAL A N 1
ATOM 3741 C CA . VAL A 1 490 ? -14.609 -23.406 -23.688 1 98.75 490 VAL A CA 1
ATOM 3742 C C . VAL A 1 490 ? -14.203 -24.531 -24.641 1 98.75 490 VAL A C 1
ATOM 3744 O O . VAL A 1 490 ? -13.719 -24.281 -25.75 1 98.75 490 VAL A O 1
ATOM 3747 N N . LEU A 1 491 ? -14.461 -25.797 -24.25 1 98.5 491 LEU A N 1
ATOM 3748 C CA . LEU A 1 491 ? -14.047 -26.969 -25.016 1 98.5 491 LEU A CA 1
ATOM 3749 C C . LEU A 1 491 ? -14.734 -27 -26.375 1 98.5 491 LEU A C 1
ATOM 3751 O O . LEU A 1 491 ? -14.219 -27.609 -27.328 1 98.5 491 LEU A O 1
ATOM 3755 N N . GLN A 1 492 ? -15.867 -26.359 -26.5 1 98.38 492 GLN A N 1
ATOM 3756 C CA . GLN A 1 492 ? -16.641 -26.406 -27.75 1 98.38 492 GLN A CA 1
ATOM 3757 C C . GLN A 1 492 ? -16.281 -25.234 -28.656 1 98.38 492 GLN A C 1
ATOM 3759 O O . GLN A 1 492 ? -16.844 -25.094 -29.734 1 98.38 492 GLN A O 1
ATOM 3764 N N . GLN A 1 493 ? -15.391 -24.359 -28.219 1 98.25 493 GLN A N 1
ATOM 3765 C CA . GLN A 1 493 ? -14.938 -23.281 -29.078 1 98.25 493 GLN A CA 1
ATOM 3766 C C . GLN A 1 493 ? -13.977 -23.781 -30.141 1 98.25 493 GLN A C 1
ATOM 3768 O O . GLN A 1 493 ? -13.336 -24.828 -29.969 1 98.25 493 GLN A O 1
ATOM 3773 N N . PRO A 1 494 ? -13.805 -22.984 -31.188 1 97.62 494 PRO A N 1
ATOM 3774 C CA . PRO A 1 494 ? -12.93 -23.422 -32.25 1 97.62 494 PRO A CA 1
ATOM 3775 C C . PRO A 1 494 ? -11.477 -23.594 -31.812 1 97.62 494 PRO A C 1
ATOM 3777 O O . PRO A 1 494 ? -10.977 -22.781 -31.031 1 97.62 494 PRO A O 1
ATOM 3780 N N . THR A 1 495 ? -10.852 -24.672 -32.25 1 98.06 495 THR A N 1
ATOM 3781 C CA . THR A 1 495 ? -9.422 -24.953 -32.188 1 98.06 495 THR A CA 1
ATOM 3782 C C . THR A 1 495 ? -9 -25.234 -30.734 1 98.06 495 THR A C 1
ATOM 3784 O O . THR A 1 495 ? -7.812 -25.406 -30.469 1 98.06 495 THR A O 1
ATOM 3787 N N . VAL A 1 496 ? -9.961 -25.312 -29.812 1 98.75 496 VAL A N 1
ATOM 3788 C CA . VAL A 1 496 ? -9.586 -25.656 -28.438 1 98.75 496 VAL A CA 1
ATOM 3789 C C . VAL A 1 496 ? -9.305 -27.141 -28.344 1 98.75 496 VAL A C 1
ATOM 3791 O O . VAL A 1 496 ? -10.148 -27.969 -28.703 1 98.75 496 VAL A O 1
ATOM 3794 N N . GLY A 1 497 ? -8.141 -27.453 -27.953 1 98.56 497 GLY A N 1
ATOM 3795 C CA . GLY A 1 497 ? -7.781 -28.844 -27.719 1 98.56 497 GLY A CA 1
ATOM 3796 C C . GLY A 1 497 ? -8.117 -29.328 -26.328 1 98.56 497 GLY A C 1
ATOM 3797 O O . GLY A 1 497 ? -8.805 -30.344 -26.172 1 98.56 497 GLY A O 1
ATOM 3798 N N . ALA A 1 498 ? -7.684 -28.578 -25.359 1 98.56 498 ALA A N 1
ATOM 3799 C CA . ALA A 1 498 ? -7.898 -29 -23.984 1 98.56 498 ALA A CA 1
ATOM 3800 C C . ALA A 1 498 ? -7.973 -27.781 -23.047 1 98.56 498 ALA A C 1
ATOM 3802 O O . ALA A 1 498 ? -7.461 -26.719 -23.375 1 98.56 498 ALA A O 1
ATOM 3803 N N . VAL A 1 499 ? -8.641 -28.016 -21.891 1 98.12 499 VAL A N 1
ATOM 3804 C CA . VAL A 1 499 ? -8.664 -27.047 -20.797 1 98.12 499 VAL A CA 1
ATOM 3805 C C . VAL A 1 499 ? -7.691 -27.5 -19.703 1 98.12 499 VAL A C 1
ATOM 3807 O O . VAL A 1 499 ? -7.594 -28.688 -19.406 1 98.12 499 VAL A O 1
ATOM 3810 N N . LEU A 1 500 ? -6.93 -26.547 -19.203 1 97.81 500 LEU A N 1
ATOM 3811 C CA . LEU A 1 500 ? -6.09 -26.781 -18.031 1 97.81 500 LEU A CA 1
ATOM 3812 C C . LEU A 1 500 ? -6.828 -26.422 -16.75 1 97.81 500 LEU A C 1
ATOM 3814 O O . LEU A 1 500 ? -7.188 -25.25 -16.531 1 97.81 500 LEU A O 1
ATOM 3818 N N . VAL A 1 501 ? -7.078 -27.359 -15.953 1 95.12 501 VAL A N 1
ATOM 3819 C CA . VAL A 1 501 ? -7.754 -27.125 -14.68 1 95.12 501 VAL A CA 1
ATOM 3820 C C . VAL A 1 501 ? -6.73 -27.125 -13.547 1 95.12 501 VAL A C 1
ATOM 3822 O O . VAL A 1 501 ? -5.922 -28.047 -13.43 1 95.12 501 VAL A O 1
ATOM 3825 N N . GLY A 1 502 ? -6.797 -26.047 -12.797 1 92.06 502 GLY A N 1
ATOM 3826 C CA . GLY A 1 502 ? -5.887 -25.984 -11.656 1 92.06 502 GLY A CA 1
ATOM 3827 C C . GLY A 1 502 ? -6.113 -27.109 -10.656 1 92.06 502 GLY A C 1
ATOM 3828 O O . GLY A 1 502 ? -7.223 -27.281 -10.148 1 92.06 502 GLY A O 1
ATOM 3829 N N . THR A 1 503 ? -5.074 -27.828 -10.445 1 86.94 503 THR A N 1
ATOM 3830 C CA . THR A 1 503 ? -5.113 -28.938 -9.5 1 86.94 503 THR A CA 1
ATOM 3831 C C . THR A 1 503 ? -4.223 -28.656 -8.297 1 86.94 503 THR A C 1
ATOM 3833 O O . THR A 1 503 ? -2.998 -28.609 -8.414 1 86.94 503 THR A O 1
ATOM 3836 N N . ARG A 1 504 ? -4.836 -28.453 -7.18 1 86 504 ARG A N 1
ATOM 3837 C CA . ARG A 1 504 ? -4.074 -28.328 -5.941 1 86 504 ARG A CA 1
ATOM 3838 C C . ARG A 1 504 ? -3.707 -29.703 -5.387 1 86 504 ARG A C 1
ATOM 3840 O O . ARG A 1 504 ? -4.418 -30.234 -4.535 1 86 504 ARG A O 1
ATOM 3847 N N . LEU A 1 505 ? -2.621 -30.125 -5.805 1 88.81 505 LEU A N 1
ATOM 3848 C CA . LEU A 1 505 ? -2.201 -31.5 -5.547 1 88.81 505 LEU A CA 1
ATOM 3849 C C . LEU A 1 505 ? -2.133 -31.781 -4.047 1 88.81 505 LEU A C 1
ATOM 3851 O O . LEU A 1 505 ? -1.41 -31.094 -3.32 1 88.81 505 LEU A O 1
ATOM 3855 N N . GLY A 1 506 ? -2.916 -32.688 -3.586 1 86.88 506 GLY A N 1
ATOM 3856 C CA . GLY A 1 506 ? -2.922 -33.062 -2.184 1 86.88 506 GLY A CA 1
ATOM 3857 C C . GLY A 1 506 ? -3.809 -32.188 -1.324 1 86.88 506 GLY A C 1
ATOM 3858 O O . GLY A 1 506 ? -4.035 -32.469 -0.15 1 86.88 506 GLY A O 1
ATOM 3859 N N . VAL A 1 507 ? -4.242 -31.125 -1.866 1 83.44 507 VAL A N 1
ATOM 3860 C CA . VAL A 1 507 ? -5.145 -30.219 -1.171 1 83.44 507 VAL A CA 1
ATOM 3861 C C . VAL A 1 507 ? -6.574 -30.438 -1.669 1 83.44 507 VAL A C 1
ATOM 3863 O O . VAL A 1 507 ? -7.469 -30.766 -0.887 1 83.44 507 VAL A O 1
ATOM 3866 N N . SER A 1 508 ? -6.738 -30.328 -3.002 1 79.38 508 SER A N 1
ATOM 3867 C CA . SER A 1 508 ? -8.016 -30.562 -3.666 1 79.38 508 SER A CA 1
ATOM 3868 C C . SER A 1 508 ? -7.82 -30.953 -5.125 1 79.38 508 SER A C 1
ATOM 3870 O O . SER A 1 508 ? -7.266 -30.188 -5.91 1 79.38 508 SER A O 1
ATOM 3872 N N . ALA A 1 509 ? -8.023 -32.25 -5.645 1 71.69 509 ALA A N 1
ATOM 3873 C CA . ALA A 1 509 ? -7.801 -32.656 -7.023 1 71.69 509 ALA A CA 1
ATOM 3874 C C . ALA A 1 509 ? -9.125 -32.906 -7.742 1 71.69 509 ALA A C 1
ATOM 3876 O O . ALA A 1 509 ? -9.188 -32.812 -8.977 1 71.69 509 ALA A O 1
ATOM 3877 N N . ARG A 1 510 ? -10.219 -32.594 -7.383 1 77.25 510 ARG A N 1
ATOM 3878 C CA . ARG A 1 510 ? -11.594 -32.625 -7.855 1 77.25 510 ARG A CA 1
ATOM 3879 C C . ARG A 1 510 ? -11.727 -33.531 -9.086 1 77.25 510 ARG A C 1
ATOM 3881 O O . ARG A 1 510 ? -12.414 -33.188 -10.047 1 77.25 510 ARG A O 1
ATOM 3888 N N . GLY A 1 511 ? -11.023 -34.688 -9.164 1 79.5 511 GLY A N 1
ATOM 3889 C CA . GLY A 1 511 ? -11 -35.594 -10.297 1 79.5 511 GLY A CA 1
ATOM 3890 C C . GLY A 1 511 ? -12.383 -36 -10.758 1 79.5 511 GLY A C 1
ATOM 3891 O O . GLY A 1 511 ? -12.75 -35.781 -11.914 1 79.5 511 GLY A O 1
ATOM 3892 N N . ASP A 1 512 ? -13.195 -36.375 -9.859 1 82 512 ASP A N 1
ATOM 3893 C CA . ASP A 1 512 ? -14.531 -36.844 -10.188 1 82 512 ASP A CA 1
ATOM 3894 C C . ASP A 1 512 ? -15.422 -35.688 -10.688 1 82 512 ASP A C 1
ATOM 3896 O O . ASP A 1 512 ? -16.156 -35.875 -11.664 1 82 512 ASP A O 1
ATOM 3900 N N . ASP A 1 513 ? -15.25 -34.625 -10.125 1 88.31 513 ASP A N 1
ATOM 3901 C CA . ASP A 1 513 ? -16.031 -33.438 -10.531 1 88.31 513 ASP A CA 1
ATOM 3902 C C . ASP A 1 513 ? -15.664 -33.031 -11.953 1 88.31 513 ASP A C 1
ATOM 3904 O O . ASP A 1 513 ? -16.547 -32.625 -12.734 1 88.31 513 ASP A O 1
ATOM 3908 N N . ASN A 1 514 ? -14.406 -33.125 -12.258 1 90.62 514 ASN A N 1
ATOM 3909 C CA . ASN A 1 514 ? -13.945 -32.719 -13.586 1 90.62 514 ASN A CA 1
ATOM 3910 C C . ASN A 1 514 ? -14.461 -33.656 -14.664 1 90.62 514 ASN A C 1
ATOM 3912 O O . ASN A 1 514 ? -14.703 -33.25 -15.797 1 90.62 514 ASN A O 1
ATOM 3916 N N . LEU A 1 515 ? -14.656 -34.875 -14.273 1 89.75 515 LEU A N 1
ATOM 3917 C CA . LEU A 1 515 ? -15.109 -35.875 -15.234 1 89.75 515 LEU A CA 1
ATOM 3918 C C . LEU A 1 515 ? -16.547 -35.625 -15.672 1 89.75 515 LEU A C 1
ATOM 3920 O O . LEU A 1 515 ? -16.938 -36 -16.781 1 89.75 515 LEU A O 1
ATOM 3924 N N . ALA A 1 516 ? -17.281 -34.906 -14.852 1 92.38 516 ALA A N 1
ATOM 3925 C CA . ALA A 1 516 ? -18.672 -34.594 -15.156 1 92.38 516 ALA A CA 1
ATOM 3926 C C . ALA A 1 516 ? -18.781 -33.594 -16.328 1 92.38 516 ALA A C 1
ATOM 3928 O O . ALA A 1 516 ? -19.859 -33.406 -16.875 1 92.38 516 ALA A O 1
ATOM 3929 N N . THR A 1 517 ? -17.672 -33.094 -16.781 1 94.5 517 THR A N 1
ATOM 3930 C CA . THR A 1 517 ? -17.625 -32.188 -17.891 1 94.5 517 THR A CA 1
ATOM 3931 C C . THR A 1 517 ? -17.844 -32.906 -19.219 1 94.5 517 THR A C 1
ATOM 3933 O O . THR A 1 517 ? -18.125 -32.281 -20.25 1 94.5 517 THR A O 1
ATOM 3936 N N . PHE A 1 518 ? -17.781 -34.219 -19.203 1 93.75 518 PHE A N 1
ATOM 3937 C CA . PHE A 1 518 ? -17.766 -35 -20.438 1 93.75 518 PHE A CA 1
ATOM 3938 C C . PHE A 1 518 ? -19.047 -35.844 -20.562 1 93.75 518 PHE A C 1
ATOM 3940 O O . PHE A 1 518 ? -19.781 -36 -19.594 1 93.75 518 PHE A O 1
ATOM 3947 N N . GLY A 1 519 ? -19.281 -36.281 -21.781 1 91.56 519 GLY A N 1
ATOM 3948 C CA . GLY A 1 519 ? -20.438 -37.125 -22.047 1 91.56 519 GLY A CA 1
ATOM 3949 C C . GLY A 1 519 ? -21.641 -36.344 -22.531 1 91.56 519 GLY A C 1
ATOM 3950 O O . GLY A 1 519 ? -22.703 -36.938 -22.75 1 91.56 519 GLY A O 1
ATOM 3951 N N . TRP A 1 520 ? -21.516 -35.094 -22.656 1 94.5 520 TRP A N 1
ATOM 3952 C CA . TRP A 1 520 ? -22.578 -34.219 -23.141 1 94.5 520 TRP A CA 1
ATOM 3953 C C . TRP A 1 520 ? -22 -33 -23.828 1 94.5 520 TRP A C 1
ATOM 3955 O O . TRP A 1 520 ? -20.781 -32.75 -23.781 1 94.5 520 TRP A O 1
ATOM 3965 N N . GLU A 1 521 ? -22.844 -32.25 -24.578 1 96.31 521 GLU A N 1
ATOM 3966 C CA . GLU A 1 521 ? -22.453 -30.984 -25.219 1 96.31 521 GLU A CA 1
ATOM 3967 C C . GLU A 1 521 ? -23.516 -29.922 -25.062 1 96.31 521 GLU A C 1
ATOM 3969 O O . GLU A 1 521 ? -24.703 -30.234 -24.859 1 96.31 521 GLU A O 1
ATOM 3974 N N . LEU A 1 522 ? -23.094 -28.734 -25.094 1 98.19 522 LEU A N 1
ATOM 3975 C CA . LEU A 1 522 ? -24.031 -27.625 -25.141 1 98.19 522 LEU A CA 1
ATOM 3976 C C . LEU A 1 522 ? -24.75 -27.562 -26.484 1 98.19 522 LEU A C 1
ATOM 3978 O O . LEU A 1 522 ? -24.125 -27.672 -27.531 1 98.19 522 LEU A O 1
ATOM 3982 N N . THR A 1 523 ? -26.047 -27.359 -26.406 1 97.69 523 THR A N 1
ATOM 3983 C CA . THR A 1 523 ? -26.812 -27.125 -27.625 1 97.69 523 THR A CA 1
ATOM 3984 C C . THR A 1 523 ? -26.578 -25.719 -28.156 1 97.69 523 THR A C 1
ATOM 3986 O O . THR A 1 523 ? -26.031 -24.859 -27.453 1 97.69 523 THR A O 1
ATOM 3989 N N . ASP A 1 524 ? -27.047 -25.547 -29.391 1 97.62 524 ASP A N 1
ATOM 3990 C CA . ASP A 1 524 ? -26.953 -24.219 -29.984 1 97.62 524 ASP A CA 1
ATOM 3991 C C . ASP A 1 524 ? -27.719 -23.188 -29.156 1 97.62 524 ASP A C 1
ATOM 3993 O O . ASP A 1 524 ? -27.281 -22.047 -29 1 97.62 524 ASP A O 1
ATOM 3997 N N . GLU A 1 525 ? -28.812 -23.625 -28.688 1 97.25 525 GLU A N 1
ATOM 3998 C CA . GLU A 1 525 ? -29.656 -22.734 -27.891 1 97.25 525 GLU A CA 1
ATOM 3999 C C . GLU A 1 525 ? -28.969 -22.375 -26.562 1 97.25 525 GLU A C 1
ATOM 4001 O O . GLU A 1 525 ? -28.984 -21.219 -26.156 1 97.25 525 GLU A O 1
ATOM 4006 N N . GLU A 1 526 ? -28.406 -23.375 -25.953 1 97.75 526 GLU A N 1
ATOM 4007 C CA . GLU A 1 526 ? -27.703 -23.141 -24.688 1 97.75 526 GLU A CA 1
ATOM 4008 C C . GLU A 1 526 ? -26.484 -22.266 -24.891 1 97.75 526 GLU A C 1
ATOM 4010 O O . GLU A 1 526 ? -26.203 -21.359 -24.094 1 97.75 526 GLU A O 1
ATOM 4015 N N . MET A 1 527 ? -25.766 -22.5 -25.969 1 97.75 527 MET A N 1
ATOM 4016 C CA . MET A 1 527 ? -24.609 -21.672 -26.312 1 97.75 527 MET A CA 1
ATOM 4017 C C . MET A 1 527 ? -25.031 -20.219 -26.5 1 97.75 527 MET A C 1
ATOM 4019 O O . MET A 1 527 ? -24.344 -19.297 -26.031 1 97.75 527 MET A O 1
ATOM 4023 N N . ALA A 1 528 ? -26.156 -20.047 -27.141 1 97 528 ALA A N 1
ATOM 4024 C CA . ALA A 1 528 ? -26.656 -18.688 -27.406 1 97 528 ALA A CA 1
ATOM 4025 C C . ALA A 1 528 ? -27.031 -17.984 -26.109 1 97 528 ALA A C 1
ATOM 4027 O O . ALA A 1 528 ? -26.766 -16.781 -25.953 1 97 528 ALA A O 1
ATOM 4028 N N . LEU A 1 529 ? -27.625 -18.719 -25.219 1 96.56 529 LEU A N 1
ATOM 4029 C CA . LEU A 1 529 ? -28.016 -18.156 -23.922 1 96.56 529 LEU A CA 1
ATOM 4030 C C . LEU A 1 529 ? -26.797 -17.703 -23.141 1 96.56 529 LEU A C 1
ATOM 4032 O O . LEU A 1 529 ? -26.797 -16.625 -22.547 1 96.56 529 LEU A O 1
ATOM 4036 N N . ILE A 1 530 ? -25.766 -18.531 -23.109 1 98.19 530 ILE A N 1
ATOM 4037 C CA . ILE A 1 530 ? -24.547 -18.219 -22.391 1 98.19 530 ILE A CA 1
ATOM 4038 C C . ILE A 1 530 ? -23.844 -17.031 -23.062 1 98.19 530 ILE A C 1
ATOM 4040 O O . ILE A 1 530 ? -23.422 -16.094 -22.391 1 98.19 530 ILE A O 1
ATOM 4044 N N . ASN A 1 531 ? -23.797 -17.016 -24.391 1 97.88 531 ASN A N 1
ATOM 4045 C CA . ASN A 1 531 ? -23.125 -15.977 -25.141 1 97.88 531 ASN A CA 1
ATOM 4046 C C . ASN A 1 531 ? -23.766 -14.609 -24.906 1 97.88 531 ASN A C 1
ATOM 4048 O O . ASN A 1 531 ? -23.062 -13.594 -24.844 1 97.88 531 ASN A O 1
ATOM 4052 N N . GLU A 1 532 ? -25.031 -14.594 -24.797 1 96.75 532 GLU A N 1
ATOM 4053 C CA . GLU A 1 532 ? -25.734 -13.336 -24.594 1 96.75 532 GLU A CA 1
ATOM 4054 C C . GLU A 1 532 ? -25.234 -12.625 -23.328 1 96.75 532 GLU A C 1
ATOM 4056 O O . GLU A 1 532 ? -25.078 -11.398 -23.328 1 96.75 532 GLU A O 1
ATOM 4061 N N . VAL A 1 533 ? -24.969 -13.398 -22.328 1 96.88 533 VAL A N 1
ATOM 4062 C CA . VAL A 1 533 ? -24.531 -12.797 -21.062 1 96.88 533 VAL A CA 1
ATOM 4063 C C . VAL A 1 533 ? -23 -12.664 -21.062 1 96.88 533 VAL A C 1
ATOM 4065 O O . VAL A 1 533 ? -22.469 -11.617 -20.703 1 96.88 533 VAL A O 1
ATOM 4068 N N . ALA A 1 534 ? -22.281 -13.695 -21.484 1 97.5 534 ALA A N 1
ATOM 4069 C CA . ALA A 1 534 ? -20.828 -13.773 -21.391 1 97.5 534 ALA A CA 1
ATOM 4070 C C . ALA A 1 534 ? -20.156 -12.789 -22.359 1 97.5 534 ALA A C 1
ATOM 4072 O O . ALA A 1 534 ? -19.219 -12.094 -21.984 1 97.5 534 ALA A O 1
ATOM 4073 N N . LEU A 1 535 ? -20.688 -12.773 -23.578 1 96.69 535 LEU A N 1
ATOM 4074 C CA . LEU A 1 535 ? -20.047 -11.961 -24.625 1 96.69 535 LEU A CA 1
ATOM 4075 C C . LEU A 1 535 ? -20.766 -10.617 -24.766 1 96.69 535 LEU A C 1
ATOM 4077 O O . LEU A 1 535 ? -20.172 -9.641 -25.234 1 96.69 535 LEU A O 1
ATOM 4081 N N . GLY A 1 536 ? -21.969 -10.547 -24.375 1 92.81 536 GLY A N 1
ATOM 4082 C CA . GLY A 1 536 ? -22.828 -9.398 -24.641 1 92.81 536 GLY A CA 1
ATOM 4083 C C . GLY A 1 536 ? -23.594 -9.523 -25.953 1 92.81 536 GLY A C 1
ATOM 4084 O O . GLY A 1 536 ? -23.219 -10.32 -26.812 1 92.81 536 GLY A O 1
ATOM 4085 N N . ASN A 1 537 ? -24.609 -8.766 -26.141 1 88.06 537 ASN A N 1
ATOM 4086 C CA . ASN A 1 537 ? -25.484 -8.844 -27.297 1 88.06 537 ASN A CA 1
ATOM 4087 C C . ASN A 1 537 ? -24.703 -8.609 -28.594 1 88.06 537 ASN A C 1
ATOM 4089 O O . ASN A 1 537 ? -25 -9.211 -29.625 1 88.06 537 ASN A O 1
ATOM 4093 N N . ASN A 1 538 ? -23.719 -7.781 -28.5 1 88.44 538 ASN A N 1
ATOM 4094 C CA . ASN A 1 538 ? -22.922 -7.48 -29.688 1 88.44 538 ASN A CA 1
ATOM 4095 C C . ASN A 1 538 ? -21.438 -7.746 -29.438 1 88.44 538 ASN A C 1
ATOM 4097 O O . ASN A 1 538 ? -20.578 -7.141 -30.078 1 88.44 538 ASN A O 1
ATOM 4101 N N . GLY A 1 539 ? -21.172 -8.523 -28.453 1 90.81 539 GLY A N 1
ATOM 4102 C CA . GLY A 1 539 ? -19.781 -8.875 -28.156 1 90.81 539 GLY A CA 1
ATOM 4103 C C . GLY A 1 539 ? -19.078 -7.812 -27.328 1 90.81 539 GLY A C 1
ATOM 4104 O O . GLY A 1 539 ? -17.844 -7.82 -27.234 1 90.81 539 GLY A O 1
ATOM 4105 N N . GLU A 1 540 ? -19.766 -6.906 -26.766 1 91.5 540 GLU A N 1
ATOM 4106 C CA . GLU A 1 540 ? -19.188 -5.73 -26.125 1 91.5 540 GLU A CA 1
ATOM 4107 C C . GLU A 1 540 ? -18.406 -6.117 -24.875 1 91.5 540 GLU A C 1
ATOM 4109 O O . GLU A 1 540 ? -17.438 -5.445 -24.5 1 91.5 540 GLU A O 1
ATOM 4114 N N . ARG A 1 541 ? -18.781 -7.156 -24.219 1 92.62 541 ARG A N 1
ATOM 4115 C CA . ARG A 1 541 ? -18.062 -7.547 -23.016 1 92.62 541 ARG A CA 1
ATOM 4116 C C . ARG A 1 541 ? -16.703 -8.141 -23.359 1 92.62 541 ARG A C 1
ATOM 4118 O O . ARG A 1 541 ? -15.711 -7.891 -22.672 1 92.62 541 ARG A O 1
ATOM 4125 N N . ALA A 1 542 ? -16.688 -8.938 -24.375 1 90.5 542 ALA A N 1
ATOM 4126 C CA . ALA A 1 542 ? -15.414 -9.461 -24.844 1 90.5 542 ALA A CA 1
ATOM 4127 C C . ALA A 1 542 ? -14.492 -8.336 -25.312 1 90.5 542 ALA A C 1
ATOM 4129 O O . ALA A 1 542 ? -13.281 -8.367 -25.047 1 90.5 542 ALA A O 1
ATOM 4130 N N . GLU A 1 543 ? -15.047 -7.355 -25.906 1 92.06 543 GLU A N 1
ATOM 4131 C CA . GLU A 1 543 ? -14.281 -6.207 -26.375 1 92.06 543 GLU A CA 1
ATOM 4132 C C . GLU A 1 543 ? -13.758 -5.375 -25.219 1 92.06 543 GLU A C 1
ATOM 4134 O O . GLU A 1 543 ? -12.672 -4.805 -25.297 1 92.06 543 GLU A O 1
ATOM 4139 N N . ALA A 1 544 ? -14.555 -5.34 -24.234 1 91.94 544 ALA A N 1
ATOM 4140 C CA . ALA A 1 544 ? -14.148 -4.578 -23.062 1 91.94 544 ALA A CA 1
ATOM 4141 C C . ALA A 1 544 ? -12.891 -5.18 -22.422 1 91.94 544 ALA A C 1
ATOM 4143 O O . ALA A 1 544 ? -11.977 -4.453 -22.031 1 91.94 544 ALA A O 1
ATOM 4144 N N . VAL A 1 545 ? -12.812 -6.457 -22.328 1 92.56 545 VAL A N 1
ATOM 4145 C CA . VAL A 1 545 ? -11.648 -7.133 -21.75 1 92.56 545 VAL A CA 1
ATOM 4146 C C . VAL A 1 545 ? -10.43 -6.906 -22.656 1 92.56 545 VAL A C 1
ATOM 4148 O O . VAL A 1 545 ? -9.344 -6.598 -22.156 1 92.56 545 VAL A O 1
ATOM 4151 N N . PHE A 1 546 ? -10.664 -6.988 -23.953 1 93.12 546 PHE A N 1
ATOM 4152 C CA . PHE A 1 546 ? -9.586 -6.766 -24.906 1 93.12 546 PHE A CA 1
ATOM 4153 C C . PHE A 1 546 ? -9.062 -5.336 -24.812 1 93.12 546 PHE A C 1
ATOM 4155 O O . PHE A 1 546 ? -7.852 -5.109 -24.859 1 93.12 546 PHE A O 1
ATOM 4162 N N . ALA A 1 547 ? -9.945 -4.395 -24.672 1 91.75 547 ALA A N 1
ATOM 4163 C CA . ALA A 1 547 ? -9.578 -2.984 -24.578 1 91.75 547 ALA A CA 1
ATOM 4164 C C . ALA A 1 547 ? -8.789 -2.701 -23.312 1 91.75 547 ALA A C 1
ATOM 4166 O O . ALA A 1 547 ? -7.875 -1.875 -23.297 1 91.75 547 ALA A O 1
ATOM 4167 N N . ASN A 1 548 ? -9.141 -3.373 -22.281 1 88.12 548 ASN A N 1
ATOM 4168 C CA . ASN A 1 548 ? -8.531 -3.133 -20.969 1 88.12 548 ASN A CA 1
ATOM 4169 C C . ASN A 1 548 ? -7.188 -3.84 -20.844 1 88.12 548 ASN A C 1
ATOM 4171 O O . ASN A 1 548 ? -6.246 -3.291 -20.266 1 88.12 548 ASN A O 1
ATOM 4175 N N . ILE A 1 549 ? -7.023 -5.094 -21.422 1 88.5 549 ILE A N 1
ATOM 4176 C CA . ILE A 1 549 ? -5.871 -5.93 -21.109 1 88.5 549 ILE A CA 1
ATOM 4177 C C . ILE A 1 549 ? -5.004 -6.102 -22.359 1 88.5 549 ILE A C 1
ATOM 4179 O O . ILE A 1 549 ? -3.809 -6.383 -22.266 1 88.5 549 ILE A O 1
ATOM 4183 N N . GLY A 1 550 ? -5.613 -5.953 -23.562 1 91.12 550 GLY A N 1
ATOM 4184 C CA . GLY A 1 550 ? -4.934 -6.262 -24.812 1 91.12 550 GLY A CA 1
ATOM 4185 C C . GLY A 1 550 ? -5.137 -7.699 -25.25 1 91.12 550 GLY A C 1
ATOM 4186 O O . GLY A 1 550 ? -5.965 -8.422 -24.703 1 91.12 550 GLY A O 1
ATOM 4187 N N . ASP A 1 551 ? -4.426 -8.078 -26.25 1 94.56 551 ASP A N 1
ATOM 4188 C CA . ASP A 1 551 ? -4.535 -9.445 -26.766 1 94.56 551 ASP A CA 1
ATOM 4189 C C . ASP A 1 551 ? -3.977 -10.453 -25.766 1 94.56 551 ASP A C 1
ATOM 4191 O O . ASP A 1 551 ? -3.395 -10.078 -24.75 1 94.56 551 ASP A O 1
ATOM 4195 N N . CYS A 1 552 ? -4.203 -11.742 -26.031 1 92 552 CYS A N 1
ATOM 4196 C CA . CYS A 1 552 ? -3.803 -12.828 -25.141 1 92 552 CYS A CA 1
ATOM 4197 C C . CYS A 1 552 ? -2.314 -12.75 -24.812 1 92 552 CYS A C 1
ATOM 4199 O O . CYS A 1 552 ? -1.485 -12.648 -25.719 1 92 552 CYS A O 1
ATOM 4201 N N . GLY A 1 553 ? -2.037 -12.742 -23.516 1 90.44 553 GLY A N 1
ATOM 4202 C CA . GLY A 1 553 ? -0.646 -12.805 -23.094 1 90.44 553 GLY A CA 1
ATOM 4203 C C . GLY A 1 553 ? -0.027 -11.43 -22.891 1 90.44 553 GLY A C 1
ATOM 4204 O O . GLY A 1 553 ? 1.066 -11.32 -22.328 1 90.44 553 GLY A O 1
ATOM 4205 N N . GLN A 1 554 ? -0.686 -10.391 -23.266 1 88.12 554 GLN A N 1
ATOM 4206 C CA . GLN A 1 554 ? -0.141 -9.039 -23.156 1 88.12 554 GLN A CA 1
ATOM 4207 C C . GLN A 1 554 ? 0.162 -8.695 -21.703 1 88.12 554 GLN A C 1
ATOM 4209 O O . GLN A 1 554 ? 1.123 -7.977 -21.406 1 88.12 554 GLN A O 1
ATOM 4214 N N . GLU A 1 555 ? -0.584 -9.125 -20.75 1 85.5 555 GLU A N 1
ATOM 4215 C CA . GLU A 1 555 ? -0.438 -8.805 -19.328 1 85.5 555 GLU A CA 1
ATOM 4216 C C . GLU A 1 555 ? 0.857 -9.375 -18.766 1 85.5 555 GLU A C 1
ATOM 4218 O O . GLU A 1 555 ? 1.286 -9 -17.672 1 85.5 555 GLU A O 1
ATOM 4223 N N . TYR A 1 556 ? 1.504 -10.273 -19.516 1 87.69 556 TYR A N 1
ATOM 4224 C CA . TYR A 1 556 ? 2.719 -10.914 -19.016 1 87.69 556 TYR A CA 1
ATOM 4225 C C . TYR A 1 556 ? 3.951 -10.359 -19.719 1 87.69 556 TYR A C 1
ATOM 4227 O O . TYR A 1 556 ? 5.039 -10.93 -19.625 1 87.69 556 TYR A O 1
ATOM 4235 N N . ARG A 1 557 ? 3.746 -9.273 -20.531 1 84.69 557 ARG A N 1
ATOM 4236 C CA . ARG A 1 557 ? 4.867 -8.672 -21.25 1 84.69 557 ARG A CA 1
ATOM 4237 C C . ARG A 1 557 ? 5.512 -7.562 -20.422 1 84.69 557 ARG A C 1
ATOM 4239 O O . ARG A 1 557 ? 4.824 -6.832 -19.703 1 84.69 557 ARG A O 1
ATOM 4246 N N . ASN A 1 558 ? 6.676 -7.352 -20.516 1 66.06 558 ASN A N 1
ATOM 4247 C CA . ASN A 1 558 ? 7.492 -6.289 -19.938 1 66.06 558 ASN A CA 1
ATOM 4248 C C . ASN A 1 558 ? 7.32 -6.203 -18.422 1 66.06 558 ASN A C 1
ATOM 4250 O O . ASN A 1 558 ? 7.203 -5.105 -17.859 1 66.06 558 ASN A O 1
ATOM 4254 N N . MET A 1 559 ? 7.16 -7.266 -17.766 1 60.72 559 MET A N 1
ATOM 4255 C CA . MET A 1 559 ? 6.941 -7.328 -16.328 1 60.72 559 MET A CA 1
ATOM 4256 C C . MET A 1 559 ? 8.211 -6.965 -15.562 1 60.72 559 MET A C 1
ATOM 4258 O O . MET A 1 559 ? 8.148 -6.484 -14.43 1 60.72 559 MET A O 1
ATOM 4262 N N . HIS A 1 560 ? 9.328 -7.336 -16.141 1 56.19 560 HIS A N 1
ATOM 4263 C CA . HIS A 1 560 ? 10.57 -7.133 -15.398 1 56.19 560 HIS A CA 1
ATOM 4264 C C . HIS A 1 560 ? 11.445 -6.078 -16.062 1 56.19 560 HIS A C 1
ATOM 4266 O O . HIS A 1 560 ? 12.344 -6.414 -16.828 1 56.19 560 HIS A O 1
ATOM 4272 N N . LYS A 1 561 ? 10.977 -4.984 -16.078 1 48.91 561 LYS A N 1
ATOM 4273 C CA . LYS A 1 561 ? 11.906 -3.979 -16.562 1 48.91 561 LYS A CA 1
ATOM 4274 C C . LYS A 1 561 ? 12.977 -3.648 -15.523 1 48.91 561 LYS A C 1
ATOM 4276 O O . LYS A 1 561 ? 12.711 -3.701 -14.32 1 48.91 561 LYS A O 1
ATOM 4281 N N . MET B 1 1 ? -4.227 -2.781 -16.984 1 62.75 1 MET B N 1
ATOM 4282 C CA . MET B 1 1 ? -3.873 -3.281 -15.664 1 62.75 1 MET B CA 1
ATOM 4283 C C . MET B 1 1 ? -2.736 -4.297 -15.75 1 62.75 1 MET B C 1
ATOM 4285 O O . MET B 1 1 ? -2.76 -5.191 -16.594 1 62.75 1 MET B O 1
ATOM 4289 N N . GLY B 1 2 ? -1.7 -3.92 -14.992 1 64 2 GLY B N 1
ATOM 4290 C CA . GLY B 1 2 ? -0.521 -4.77 -15.047 1 64 2 GLY B CA 1
ATOM 4291 C C . GLY B 1 2 ? -0.644 -6.012 -14.188 1 64 2 GLY B C 1
ATOM 4292 O O . GLY B 1 2 ? -1.472 -6.062 -13.273 1 64 2 GLY B O 1
ATOM 4293 N N . HIS B 1 3 ? -0.015 -7.074 -14.523 1 79.5 3 HIS B N 1
ATOM 4294 C CA . HIS B 1 3 ? 0.054 -8.352 -13.828 1 79.5 3 HIS B CA 1
ATOM 4295 C C . HIS B 1 3 ? 0.845 -8.227 -12.523 1 79.5 3 HIS B C 1
ATOM 4297 O O . HIS B 1 3 ? 1.875 -7.555 -12.484 1 79.5 3 HIS B O 1
ATOM 4303 N N . ILE B 1 4 ? 0.258 -8.688 -11.398 1 82.44 4 ILE B N 1
ATOM 4304 C CA . ILE B 1 4 ? 1 -8.805 -10.148 1 82.44 4 ILE B CA 1
ATOM 4305 C C . ILE B 1 4 ? 1.635 -10.188 -10.047 1 82.44 4 ILE B C 1
ATOM 4307 O O . ILE B 1 4 ? 0.931 -11.203 -10.016 1 82.44 4 ILE B O 1
ATOM 4311 N N . ASN B 1 5 ? 2.943 -10.203 -9.992 1 87.31 5 ASN B N 1
ATOM 4312 C CA . ASN B 1 5 ? 3.596 -11.508 -9.945 1 87.31 5 ASN B CA 1
ATOM 4313 C C . ASN B 1 5 ? 3.408 -12.18 -8.586 1 87.31 5 ASN B C 1
ATOM 4315 O O . ASN B 1 5 ? 3.041 -11.523 -7.613 1 87.31 5 ASN B O 1
ATOM 4319 N N . MET B 1 6 ? 3.648 -13.406 -8.523 1 89.12 6 MET B N 1
ATOM 4320 C CA . MET B 1 6 ? 3.344 -14.258 -7.379 1 89.12 6 MET B CA 1
ATOM 4321 C C . MET B 1 6 ? 4.129 -13.82 -6.148 1 89.12 6 MET B C 1
ATOM 4323 O O . MET B 1 6 ? 3.572 -13.734 -5.051 1 89.12 6 MET B O 1
ATOM 4327 N N . MET B 1 7 ? 5.355 -13.539 -6.293 1 92.75 7 MET B N 1
ATOM 4328 C CA . MET B 1 7 ? 6.172 -13.172 -5.141 1 92.75 7 MET B CA 1
ATOM 4329 C C . MET B 1 7 ? 5.754 -11.82 -4.582 1 92.75 7 MET B C 1
ATOM 4331 O O . MET B 1 7 ? 5.777 -11.609 -3.365 1 92.75 7 MET B O 1
ATOM 4335 N N . ASP B 1 8 ? 5.367 -10.852 -5.457 1 93.56 8 ASP B N 1
ATOM 4336 C CA . ASP B 1 8 ? 4.832 -9.57 -4.992 1 93.56 8 ASP B CA 1
ATOM 4337 C C . ASP B 1 8 ? 3.52 -9.773 -4.23 1 93.56 8 ASP B C 1
ATOM 4339 O O . ASP B 1 8 ? 3.279 -9.117 -3.217 1 93.56 8 ASP B O 1
ATOM 4343 N N . ASP B 1 9 ? 2.717 -10.656 -4.742 1 94.12 9 ASP B N 1
ATOM 4344 C CA . ASP B 1 9 ? 1.457 -10.953 -4.066 1 94.12 9 ASP B CA 1
ATOM 4345 C C . ASP B 1 9 ? 1.702 -11.547 -2.682 1 94.12 9 ASP B C 1
ATOM 4347 O O . ASP B 1 9 ? 0.97 -11.25 -1.735 1 94.12 9 ASP B O 1
ATOM 4351 N N . VAL B 1 10 ? 2.723 -12.398 -2.572 1 95.75 10 VAL B N 1
ATOM 4352 C CA . VAL B 1 10 ? 3.105 -12.977 -1.286 1 95.75 10 VAL B CA 1
ATOM 4353 C C . VAL B 1 10 ? 3.535 -11.867 -0.33 1 95.75 10 VAL B C 1
ATOM 4355 O O . VAL B 1 10 ? 3.146 -11.859 0.841 1 95.75 10 VAL B O 1
ATOM 4358 N N . ILE B 1 11 ? 4.238 -10.953 -0.867 1 97.5 11 ILE B N 1
ATOM 4359 C CA . ILE B 1 11 ? 4.699 -9.836 -0.051 1 97.5 11 ILE B CA 1
ATOM 4360 C C . ILE B 1 11 ? 3.502 -9.023 0.435 1 97.5 11 ILE B C 1
ATOM 4362 O O . ILE B 1 11 ? 3.371 -8.758 1.631 1 97.5 11 ILE B O 1
ATOM 4366 N N . ILE B 1 12 ? 2.586 -8.656 -0.416 1 96.94 12 ILE B N 1
ATOM 4367 C CA . ILE B 1 12 ? 1.414 -7.859 -0.068 1 96.94 12 ILE B CA 1
ATOM 4368 C C . ILE B 1 12 ? 0.603 -8.578 1.007 1 96.94 12 ILE B C 1
ATOM 4370 O O . ILE B 1 12 ? 0.15 -7.957 1.972 1 96.94 12 ILE B O 1
ATOM 4374 N N . GLY B 1 13 ? 0.519 -9.859 0.899 1 96 13 GLY B N 1
ATOM 4375 C CA . GLY B 1 13 ? -0.33 -10.641 1.787 1 96 13 GLY B CA 1
ATOM 4376 C C . GLY B 1 13 ? 0.3 -10.891 3.143 1 96 13 GLY B C 1
ATOM 4377 O O . GLY B 1 13 ? -0.394 -11.242 4.102 1 96 13 GLY B O 1
ATOM 4378 N N . ASN B 1 14 ? 1.655 -10.703 3.252 1 96.69 14 ASN B N 1
ATOM 4379 C CA . ASN B 1 14 ? 2.312 -11.156 4.473 1 96.69 14 ASN B CA 1
ATOM 4380 C C . ASN B 1 14 ? 3.018 -10.008 5.188 1 96.69 14 ASN B C 1
ATOM 4382 O O . ASN B 1 14 ? 3.393 -10.141 6.355 1 96.69 14 ASN B O 1
ATOM 4386 N N . LEU B 1 15 ? 3.217 -8.922 4.504 1 96.75 15 LEU B N 1
ATOM 4387 C CA . LEU B 1 15 ? 3.955 -7.812 5.09 1 96.75 15 LEU B CA 1
ATOM 4388 C C . LEU B 1 15 ? 3.217 -7.242 6.301 1 96.75 15 LEU B C 1
ATOM 4390 O O . LEU B 1 15 ? 1.997 -7.066 6.258 1 96.75 15 LEU B O 1
ATOM 4394 N N . PRO B 1 16 ? 3.908 -7.02 7.41 1 95.25 16 PRO B N 1
ATOM 4395 C CA . PRO B 1 16 ? 3.256 -6.402 8.57 1 95.25 16 PRO B CA 1
ATOM 4396 C C . PRO B 1 16 ? 2.596 -5.066 8.234 1 95.25 16 PRO B C 1
ATOM 4398 O O . PRO B 1 16 ? 3.098 -4.32 7.387 1 95.25 16 PRO B O 1
ATOM 4401 N N . PRO B 1 17 ? 1.507 -4.738 8.922 1 94.94 17 PRO B N 1
ATOM 4402 C CA . PRO B 1 17 ? 0.751 -3.523 8.602 1 94.94 17 PRO B CA 1
ATOM 4403 C C . PRO B 1 17 ? 1.614 -2.264 8.648 1 94.94 17 PRO B C 1
ATOM 4405 O O . PRO B 1 17 ? 1.459 -1.376 7.801 1 94.94 17 PRO B O 1
ATOM 4408 N N . GLU B 1 18 ? 2.541 -2.146 9.609 1 95.25 18 GLU B N 1
ATOM 4409 C CA . GLU B 1 18 ? 3.395 -0.966 9.711 1 95.25 18 GLU B CA 1
ATOM 4410 C C . GLU B 1 18 ? 4.277 -0.819 8.477 1 95.25 18 GLU B C 1
ATOM 4412 O O . GLU B 1 18 ? 4.508 0.295 8 1 95.25 18 GLU B O 1
ATOM 4417 N N . HIS B 1 19 ? 4.746 -1.974 7.953 1 95.75 19 HIS B N 1
ATOM 4418 C CA . HIS B 1 19 ? 5.562 -1.938 6.746 1 95.75 19 HIS B CA 1
ATOM 4419 C C . HIS B 1 19 ? 4.715 -1.642 5.516 1 95.75 19 HIS B C 1
ATOM 4421 O O . HIS B 1 19 ? 5.168 -0.96 4.594 1 95.75 19 HIS B O 1
ATOM 4427 N N . LEU B 1 20 ? 3.438 -2.189 5.516 1 97.12 20 LEU B N 1
ATOM 4428 C CA . LEU B 1 20 ? 2.52 -1.854 4.43 1 97.12 20 LEU B CA 1
ATOM 4429 C C . LEU B 1 20 ? 2.322 -0.344 4.336 1 97.12 20 LEU B C 1
ATOM 4431 O O . LEU B 1 20 ? 2.363 0.223 3.24 1 97.12 20 LEU B O 1
ATOM 4435 N N . ARG B 1 21 ? 2.15 0.286 5.445 1 97.06 21 ARG B N 1
ATOM 4436 C CA . ARG B 1 21 ? 1.922 1.727 5.504 1 97.06 21 ARG B CA 1
ATOM 4437 C C . ARG B 1 21 ? 3.139 2.494 4.996 1 97.06 21 ARG B C 1
ATOM 4439 O O . ARG B 1 21 ? 3.006 3.424 4.199 1 97.06 21 ARG B O 1
ATOM 4446 N N . SER B 1 22 ? 4.305 2.066 5.453 1 95.12 22 SER B N 1
ATOM 4447 C CA . SER B 1 22 ? 5.539 2.73 5.047 1 95.12 22 SER B CA 1
ATOM 4448 C C . SER B 1 22 ? 5.77 2.598 3.545 1 95.12 22 SER B C 1
ATOM 4450 O O . SER B 1 22 ? 6.168 3.559 2.885 1 95.12 22 SER B O 1
ATOM 4452 N N . VAL B 1 23 ? 5.527 1.408 3.043 1 96.38 23 VAL B N 1
ATOM 4453 C CA . VAL B 1 23 ? 5.707 1.158 1.616 1 96.38 23 VAL B CA 1
ATOM 4454 C C . VAL B 1 23 ? 4.711 1.997 0.816 1 96.38 23 VAL B C 1
ATOM 4456 O O . VAL B 1 23 ? 5.074 2.607 -0.191 1 96.38 23 VAL B O 1
ATOM 4459 N N . LEU B 1 24 ? 3.477 2.039 1.257 1 96.5 24 LEU B N 1
ATOM 4460 C CA . LEU B 1 24 ? 2.455 2.844 0.595 1 96.5 24 LEU B CA 1
ATOM 4461 C C . LEU B 1 24 ? 2.861 4.312 0.556 1 96.5 24 LEU B C 1
ATOM 4463 O O . LEU B 1 24 ? 2.727 4.973 -0.479 1 96.5 24 LEU B O 1
ATOM 4467 N N . ARG B 1 25 ? 3.342 4.812 1.651 1 94.06 25 ARG B N 1
ATOM 4468 C CA . ARG B 1 25 ? 3.805 6.195 1.719 1 94.06 25 ARG B CA 1
ATOM 4469 C C . ARG B 1 25 ? 4.906 6.457 0.695 1 94.06 25 ARG B C 1
ATOM 4471 O O . ARG B 1 25 ? 4.898 7.488 0.017 1 94.06 25 ARG B O 1
ATOM 4478 N N . SER B 1 26 ? 5.84 5.535 0.587 1 92.25 26 SER B N 1
ATOM 4479 C CA . SER B 1 26 ? 6.926 5.656 -0.379 1 92.25 26 SER B CA 1
ATOM 4480 C C . SER B 1 26 ? 6.395 5.723 -1.806 1 92.25 26 SER B C 1
ATOM 4482 O O . SER B 1 26 ? 6.898 6.492 -2.629 1 92.25 26 SER B O 1
ATOM 4484 N N . LEU B 1 27 ? 5.391 4.934 -2.115 1 94.25 27 LEU B N 1
ATOM 4485 C CA . LEU B 1 27 ? 4.809 4.934 -3.453 1 94.25 27 LEU B CA 1
ATOM 4486 C C . LEU B 1 27 ? 4.117 6.262 -3.746 1 94.25 27 LEU B C 1
ATOM 4488 O O . LEU B 1 27 ? 4.238 6.797 -4.852 1 94.25 27 LEU B O 1
ATOM 4492 N N . LEU B 1 28 ? 3.451 6.863 -2.766 1 91.69 28 LEU B N 1
ATOM 4493 C CA . LEU B 1 28 ? 2.723 8.109 -2.949 1 91.69 28 LEU B CA 1
ATOM 4494 C C . LEU B 1 28 ? 3.684 9.273 -3.199 1 91.69 28 LEU B C 1
ATOM 4496 O O . LEU B 1 28 ? 3.328 10.242 -3.865 1 91.69 28 LEU B O 1
ATOM 4500 N N . SER B 1 29 ? 4.883 9.133 -2.691 1 84.5 29 SER B N 1
ATOM 4501 C CA . SER B 1 29 ? 5.867 10.203 -2.816 1 84.5 29 SER B CA 1
ATOM 4502 C C . SER B 1 29 ? 6.43 10.273 -4.23 1 84.5 29 SER B C 1
ATOM 4504 O O . SER B 1 29 ? 7.164 11.211 -4.566 1 84.5 29 SER B O 1
ATOM 4506 N N . THR B 1 30 ? 6 9.273 -5.133 1 83.69 30 THR B N 1
ATOM 4507 C CA . THR B 1 30 ? 6.547 9.234 -6.488 1 83.69 30 THR B CA 1
ATOM 4508 C C . THR B 1 30 ? 5.898 10.305 -7.363 1 83.69 30 THR B C 1
ATOM 4510 O O . THR B 1 30 ? 6.473 10.719 -8.375 1 83.69 30 THR B O 1
ATOM 4513 N N . GLY B 1 31 ? 4.598 10.719 -6.988 1 81.44 31 GLY B N 1
ATOM 4514 C CA . GLY B 1 31 ? 4.035 11.805 -7.773 1 81.44 31 GLY B CA 1
ATOM 4515 C C . GLY B 1 31 ? 2.52 11.859 -7.711 1 81.44 31 GLY B C 1
ATOM 4516 O O . GLY B 1 31 ? 1.883 10.984 -7.125 1 81.44 31 GLY B O 1
ATOM 4517 N N . PRO B 1 32 ? 1.946 12.859 -8.344 1 83.31 32 PRO B N 1
ATOM 4518 C CA . PRO B 1 32 ? 0.509 13.133 -8.242 1 83.31 32 PRO B CA 1
ATOM 4519 C C . PRO B 1 32 ? -0.339 12.062 -8.93 1 83.31 32 PRO B C 1
ATOM 4521 O O . PRO B 1 32 ? -1.463 11.789 -8.5 1 83.31 32 PRO B O 1
ATOM 4524 N N . GLU B 1 33 ? 0.233 11.406 -9.945 1 85.69 33 GLU B N 1
ATOM 4525 C CA . GLU B 1 33 ? -0.535 10.391 -10.656 1 85.69 33 GLU B CA 1
ATOM 4526 C C . GLU B 1 33 ? -0.833 9.195 -9.75 1 85.69 33 GLU B C 1
ATOM 4528 O O . GLU B 1 33 ? -1.948 8.672 -9.758 1 85.69 33 GLU B O 1
ATOM 4533 N N . ILE B 1 34 ? 0.158 8.82 -8.977 1 90.75 34 ILE B N 1
ATOM 4534 C CA . ILE B 1 34 ? -0.007 7.691 -8.07 1 90.75 34 ILE B CA 1
ATOM 4535 C C . ILE B 1 34 ? -0.945 8.078 -6.93 1 90.75 34 ILE B C 1
ATOM 4537 O O . ILE B 1 34 ? -1.738 7.254 -6.465 1 90.75 34 ILE B O 1
ATOM 4541 N N . GLN B 1 35 ? -0.909 9.312 -6.531 1 90.75 35 GLN B N 1
ATOM 4542 C CA . GLN B 1 35 ? -1.8 9.797 -5.48 1 90.75 35 GLN B CA 1
ATOM 4543 C C . GLN B 1 35 ? -3.258 9.742 -5.93 1 90.75 35 GLN B C 1
ATOM 4545 O O . GLN B 1 35 ? -4.145 9.422 -5.137 1 90.75 35 GLN B O 1
ATOM 4550 N N . THR B 1 36 ? -3.475 10.023 -7.188 1 91 36 THR B N 1
ATOM 4551 C CA . THR B 1 36 ? -4.828 9.977 -7.734 1 91 36 THR B CA 1
ATOM 4552 C C . THR B 1 36 ? -5.375 8.555 -7.699 1 91 36 THR B C 1
ATOM 4554 O O . THR B 1 36 ? -6.512 8.336 -7.281 1 91 36 THR B O 1
ATOM 4557 N N . VAL B 1 37 ? -4.52 7.582 -8.133 1 92.38 37 VAL B N 1
ATOM 4558 C CA . VAL B 1 37 ? -4.926 6.18 -8.117 1 92.38 37 VAL B CA 1
ATOM 4559 C C . VAL B 1 37 ? -5.164 5.73 -6.676 1 92.38 37 VAL B C 1
ATOM 4561 O O . VAL B 1 37 ? -6.121 5.004 -6.395 1 92.38 37 VAL B O 1
ATOM 4564 N N . PHE B 1 38 ? -4.324 6.199 -5.816 1 95.88 38 PHE B N 1
ATOM 4565 C CA . PHE B 1 38 ? -4.449 5.895 -4.395 1 95.88 38 PHE B CA 1
ATOM 4566 C C . PHE B 1 38 ? -5.797 6.359 -3.859 1 95.88 38 PHE B C 1
ATOM 4568 O O . PHE B 1 38 ? -6.543 5.57 -3.271 1 95.88 38 PHE B O 1
ATOM 4575 N N . ARG B 1 39 ? -6.176 7.566 -4.035 1 95 39 ARG B N 1
ATOM 4576 C CA . ARG B 1 39 ? -7.414 8.133 -3.508 1 95 39 ARG B CA 1
ATOM 4577 C C . ARG B 1 39 ? -8.633 7.426 -4.094 1 95 39 ARG B C 1
ATOM 4579 O O . ARG B 1 39 ? -9.586 7.129 -3.373 1 95 39 ARG B O 1
ATOM 4586 N N . ALA B 1 40 ? -8.531 7.16 -5.387 1 94.75 40 ALA B N 1
ATOM 4587 C CA . ALA B 1 40 ? -9.641 6.465 -6.031 1 94.75 40 ALA B CA 1
ATOM 4588 C C . ALA B 1 40 ? -9.82 5.066 -5.453 1 94.75 40 ALA B C 1
ATOM 4590 O O . ALA B 1 40 ? -10.953 4.629 -5.211 1 94.75 40 ALA B O 1
ATOM 4591 N N . SER B 1 41 ? -8.727 4.375 -5.215 1 94.69 41 SER B N 1
ATOM 4592 C CA . SER B 1 41 ? -8.773 3.021 -4.672 1 94.69 41 SER B CA 1
ATOM 4593 C C . SER B 1 41 ? -9.305 3.018 -3.244 1 94.69 41 SER B C 1
ATOM 4595 O O . SER B 1 41 ? -10.109 2.16 -2.877 1 94.69 41 SER B O 1
ATOM 4597 N N . VAL B 1 42 ? -8.883 3.932 -2.439 1 97 42 VAL B N 1
ATOM 4598 C CA . VAL B 1 42 ? -9.344 4.055 -1.059 1 97 42 VAL B CA 1
ATOM 4599 C C . VAL B 1 42 ? -10.852 4.293 -1.03 1 97 42 VAL B C 1
ATOM 4601 O O . VAL B 1 42 ? -11.578 3.633 -0.283 1 97 42 VAL B O 1
ATOM 4604 N N . ARG B 1 43 ? -11.297 5.258 -1.863 1 96.5 43 ARG B N 1
ATOM 4605 C CA . ARG B 1 43 ? -12.719 5.57 -1.909 1 96.5 43 ARG B CA 1
ATOM 4606 C C . ARG B 1 43 ? -13.539 4.336 -2.27 1 96.5 43 ARG B C 1
ATOM 4608 O O . ARG B 1 43 ? -14.562 4.059 -1.638 1 96.5 43 ARG B O 1
ATOM 4615 N N . GLN B 1 44 ? -13.023 3.602 -3.219 1 92.38 44 GLN B N 1
ATOM 4616 C CA . GLN B 1 44 ? -13.734 2.402 -3.645 1 92.38 44 GLN B CA 1
ATOM 4617 C C . GLN B 1 44 ? -13.828 1.384 -2.512 1 92.38 44 GLN B C 1
ATOM 4619 O O . GLN B 1 44 ? -14.883 0.791 -2.283 1 92.38 44 GLN B O 1
ATOM 4624 N N . ARG B 1 45 ? -12.734 1.192 -1.756 1 93.62 45 ARG B N 1
ATOM 4625 C CA . ARG B 1 45 ? -12.727 0.24 -0.65 1 93.62 45 ARG B CA 1
ATOM 4626 C C . ARG B 1 45 ? -13.727 0.651 0.428 1 93.62 45 ARG B C 1
ATOM 4628 O O . ARG B 1 45 ? -14.469 -0.187 0.948 1 93.62 45 ARG B O 1
ATOM 4635 N N . LEU B 1 46 ? -13.75 1.906 0.74 1 95.5 46 LEU B N 1
ATOM 4636 C CA . LEU B 1 46 ? -14.594 2.408 1.823 1 95.5 46 LEU B CA 1
ATOM 4637 C C . LEU B 1 46 ? -16.062 2.344 1.444 1 95.5 46 LEU B C 1
ATOM 4639 O O . LEU B 1 46 ? -16.922 2.154 2.309 1 95.5 46 LEU B O 1
ATOM 4643 N N . LEU B 1 47 ? -16.344 2.51 0.167 1 92.94 47 LEU B N 1
ATOM 4644 C CA . LEU B 1 47 ? -17.734 2.414 -0.302 1 92.94 47 LEU B CA 1
ATOM 4645 C C . LEU B 1 47 ? -18.188 0.958 -0.37 1 92.94 47 LEU B C 1
ATOM 4647 O O . LEU B 1 47 ? -19.328 0.646 -0.058 1 92.94 47 LEU B O 1
ATOM 4651 N N . ASP B 1 48 ? -17.234 0.068 -0.769 1 88.75 48 ASP B N 1
ATOM 4652 C CA . ASP B 1 48 ? -17.547 -1.354 -0.873 1 88.75 48 ASP B CA 1
ATOM 4653 C C . ASP B 1 48 ? -17.719 -1.979 0.509 1 88.75 48 ASP B C 1
ATOM 4655 O O . ASP B 1 48 ? -18.5 -2.916 0.674 1 88.75 48 ASP B O 1
ATOM 4659 N N . PHE B 1 49 ? -16.953 -1.479 1.461 1 89.38 49 PHE B N 1
ATOM 4660 C CA . PHE B 1 49 ? -16.953 -2.027 2.812 1 89.38 49 PHE B CA 1
ATOM 4661 C C . PHE B 1 49 ? -17.141 -0.922 3.846 1 89.38 49 PHE B C 1
ATOM 4663 O O . PHE B 1 49 ? -16.219 -0.614 4.598 1 89.38 49 PHE B O 1
ATOM 4670 N N . PRO B 1 50 ? -18.312 -0.415 3.994 1 89.75 50 PRO B N 1
ATOM 4671 C CA . PRO B 1 50 ? -18.562 0.676 4.941 1 89.75 50 PRO B CA 1
ATOM 4672 C C . PRO B 1 50 ? -18.438 0.234 6.398 1 89.75 50 PRO B C 1
ATOM 4674 O O . PRO B 1 50 ? -18.438 -0.966 6.684 1 89.75 50 PRO B O 1
ATOM 4677 N N . ALA B 1 51 ? -18.281 1.164 7.32 1 88.31 51 ALA B N 1
ATOM 4678 C CA . ALA B 1 51 ? -18.094 0.892 8.742 1 88.31 51 ALA B CA 1
ATOM 4679 C C . ALA B 1 51 ? -19.359 0.304 9.367 1 88.31 51 ALA B C 1
ATOM 4681 O O . ALA B 1 51 ? -19.312 -0.328 10.422 1 88.31 51 ALA B O 1
ATOM 4682 N N . GLY B 1 52 ? -20.5 0.525 8.797 1 91.38 52 GLY B N 1
ATOM 4683 C CA . GLY B 1 52 ? -21.75 0.082 9.375 1 91.38 52 GLY B CA 1
ATOM 4684 C C . GLY B 1 52 ? -22.188 0.901 10.578 1 91.38 52 GLY B C 1
ATOM 4685 O O . GLY B 1 52 ? -21.828 2.074 10.695 1 91.38 52 GLY B O 1
ATOM 4686 N N . ALA B 1 53 ? -23.078 0.452 11.406 1 95.62 53 ALA B N 1
ATOM 4687 C CA . ALA B 1 53 ? -23.609 1.081 12.617 1 95.62 53 ALA B CA 1
ATOM 4688 C C . ALA B 1 53 ? -23.625 0.094 13.781 1 95.62 53 ALA B C 1
ATOM 4690 O O . ALA B 1 53 ? -24.703 -0.388 14.172 1 95.62 53 ALA B O 1
ATOM 4691 N N . PRO B 1 54 ? -22.406 -0.138 14.289 1 96.62 54 PRO B N 1
ATOM 4692 C CA . PRO B 1 54 ? -22.375 -1.043 15.438 1 96.62 54 PRO B CA 1
ATOM 4693 C C . PRO B 1 54 ? -23.281 -0.583 16.578 1 96.62 54 PRO B C 1
ATOM 4695 O O . PRO B 1 54 ? -23.484 0.619 16.75 1 96.62 54 PRO B O 1
ATOM 4698 N N . ALA B 1 55 ? -23.75 -1.558 17.375 1 97.44 55 ALA B N 1
ATOM 4699 C CA . ALA B 1 55 ? -24.578 -1.214 18.516 1 97.44 55 ALA B CA 1
ATOM 4700 C C . ALA B 1 55 ? -23.828 -0.289 19.484 1 97.44 55 ALA B C 1
ATOM 4702 O O . ALA B 1 55 ? -22.641 -0.47 19.719 1 97.44 55 ALA B O 1
ATOM 4703 N N . PRO B 1 56 ? -24.594 0.714 20 1 97.19 56 PRO B N 1
ATOM 4704 C CA . PRO B 1 56 ? -23.922 1.636 20.922 1 97.19 56 PRO B CA 1
ATOM 4705 C C . PRO B 1 56 ? -23.188 0.913 22.047 1 97.19 56 PRO B C 1
ATOM 4707 O O . PRO B 1 56 ? -22.078 1.323 22.422 1 97.19 56 PRO B O 1
ATOM 4710 N N . SER B 1 57 ? -23.703 -0.229 22.516 1 96.31 57 SER B N 1
ATOM 4711 C CA . SER B 1 57 ? -23.078 -0.99 23.594 1 96.31 57 SER B CA 1
ATOM 4712 C C . SER B 1 57 ? -21.797 -1.67 23.109 1 96.31 57 SER B C 1
ATOM 4714 O O . SER B 1 57 ? -20.938 -2.018 23.922 1 96.31 57 SER B O 1
ATOM 4716 N N . ALA B 1 58 ? -21.656 -1.841 21.844 1 96.62 58 ALA B N 1
ATOM 4717 C CA . ALA B 1 58 ? -20.438 -2.416 21.297 1 96.62 58 ALA B CA 1
ATOM 4718 C C . ALA B 1 58 ? -19.312 -1.384 21.25 1 96.62 58 ALA B C 1
ATOM 4720 O O . ALA B 1 58 ? -18.141 -1.729 21.391 1 96.62 58 ALA B O 1
ATOM 4721 N N . LEU B 1 59 ? -19.688 -0.106 21.078 1 96.75 59 LEU B N 1
ATOM 4722 C CA . LEU B 1 59 ? -18.719 0.985 21.031 1 96.75 59 LEU B CA 1
ATOM 4723 C C . LEU B 1 59 ? -18.297 1.402 22.438 1 96.75 59 LEU B C 1
ATOM 4725 O O . LEU B 1 59 ? -17.109 1.654 22.688 1 96.75 59 LEU B O 1
ATOM 4729 N N . PHE B 1 60 ? -19.328 1.426 23.344 1 96.81 60 PHE B N 1
ATOM 4730 C CA . PHE B 1 60 ? -19.094 1.876 24.703 1 96.81 60 PHE B CA 1
ATOM 4731 C C . PHE B 1 60 ? -19.672 0.879 25.703 1 96.81 60 PHE B C 1
ATOM 4733 O O . PHE B 1 60 ? -20.672 1.155 26.359 1 96.81 60 PHE B O 1
ATOM 4740 N N . PRO B 1 61 ? -18.922 -0.16 25.969 1 95.06 61 PRO B N 1
ATOM 4741 C CA . PRO B 1 61 ? -19.484 -1.245 26.766 1 95.06 61 PRO B CA 1
ATOM 4742 C C . PRO B 1 61 ? -19.422 -0.97 28.266 1 95.06 61 PRO B C 1
ATOM 4744 O O . PRO B 1 61 ? -20.281 -1.411 29.016 1 95.06 61 PRO B O 1
ATOM 4747 N N . THR B 1 62 ? -18.266 -0.409 28.781 1 93.06 62 THR B N 1
ATOM 4748 C CA . THR B 1 62 ? -18.047 -0.18 30.203 1 93.06 62 THR B CA 1
ATOM 4749 C C . THR B 1 62 ? -17.422 1.188 30.438 1 93.06 62 THR B C 1
ATOM 4751 O O . THR B 1 62 ? -16.797 1.756 29.531 1 93.06 62 THR B O 1
ATOM 4754 N N . PRO B 1 63 ? -17.672 1.731 31.562 1 90.88 63 PRO B N 1
ATOM 4755 C CA . PRO B 1 63 ? -17.094 3.045 31.859 1 90.88 63 PRO B CA 1
ATOM 4756 C C . PRO B 1 63 ? -15.586 3.074 31.688 1 90.88 63 PRO B C 1
ATOM 4758 O O . PRO B 1 63 ? -14.898 2.105 32.031 1 90.88 63 PRO B O 1
ATOM 4761 N N . ASP B 1 64 ? -15.109 4.07 31.047 1 92.06 64 ASP B N 1
ATOM 4762 C CA . ASP B 1 64 ? -13.711 4.477 30.984 1 92.06 64 ASP B CA 1
ATOM 4763 C C . ASP B 1 64 ? -12.906 3.535 30.078 1 92.06 64 ASP B C 1
ATOM 4765 O O . ASP B 1 64 ? -11.68 3.611 30.031 1 92.06 64 ASP B O 1
ATOM 4769 N N . VAL B 1 65 ? -13.641 2.627 29.484 1 89.06 65 VAL B N 1
ATOM 4770 C CA . VAL B 1 65 ? -12.953 1.688 28.609 1 89.06 65 VAL B CA 1
ATOM 4771 C C . VAL B 1 65 ? -13.336 1.963 27.156 1 89.06 65 VAL B C 1
ATOM 4773 O O . VAL B 1 65 ? -14.492 2.26 26.859 1 89.06 65 VAL B O 1
ATOM 4776 N N . VAL B 1 66 ? -12.312 1.957 26.297 1 90.06 66 VAL B N 1
ATOM 4777 C CA . VAL B 1 66 ? -12.547 2.062 24.859 1 90.06 66 VAL B CA 1
ATOM 4778 C C . VAL B 1 66 ? -12.555 0.67 24.234 1 90.06 66 VAL B C 1
ATOM 4780 O O . VAL B 1 66 ? -11.531 -0.02 24.219 1 90.06 66 VAL B O 1
ATOM 4783 N N . ALA B 1 67 ? -13.633 0.235 23.75 1 94.81 67 ALA B N 1
ATOM 4784 C CA . ALA B 1 67 ? -13.734 -1.072 23.109 1 94.81 67 ALA B CA 1
ATOM 4785 C C . ALA B 1 67 ? -12.961 -1.1 21.781 1 94.81 67 ALA B C 1
ATOM 4787 O O . ALA B 1 67 ? -12.883 -0.09 21.078 1 94.81 67 ALA B O 1
ATOM 4788 N N . PRO B 1 68 ? -12.352 -2.27 21.406 1 94.31 68 PRO B N 1
ATOM 4789 C CA . PRO B 1 68 ? -11.695 -2.391 20.094 1 94.31 68 PRO B CA 1
ATOM 4790 C C . PRO B 1 68 ? -12.617 -2.014 18.938 1 94.31 68 PRO B C 1
ATOM 4792 O O . PRO B 1 68 ? -12.18 -1.376 17.984 1 94.31 68 PRO B O 1
ATOM 4795 N N . ALA B 1 69 ? -13.836 -2.324 19.125 1 95.31 69 ALA B N 1
ATOM 4796 C CA . ALA B 1 69 ? -14.812 -2.002 18.094 1 95.31 69 ALA B CA 1
ATOM 4797 C C . ALA B 1 69 ? -14.93 -0.494 17.906 1 95.31 69 ALA B C 1
ATOM 4799 O O . ALA B 1 69 ? -15.141 -0.018 16.781 1 95.31 69 ALA B O 1
ATOM 4800 N N . CYS B 1 70 ? -14.852 0.249 18.984 1 97 70 CYS B N 1
ATOM 4801 C CA . CYS B 1 70 ? -14.914 1.704 18.906 1 97 70 CYS B CA 1
ATOM 4802 C C . CYS B 1 70 ? -13.695 2.264 18.188 1 97 70 CYS B C 1
ATOM 4804 O O . CYS B 1 70 ? -13.828 3.104 17.297 1 97 70 CYS B O 1
ATOM 4806 N N . ALA B 1 71 ? -12.555 1.746 18.562 1 96 71 ALA B N 1
ATOM 4807 C CA . ALA B 1 71 ? -11.312 2.191 17.938 1 96 71 ALA B CA 1
ATOM 4808 C C . ALA B 1 71 ? -11.328 1.912 16.438 1 96 71 ALA B C 1
ATOM 4810 O O . ALA B 1 71 ? -10.93 2.764 15.633 1 96 71 ALA B O 1
ATOM 4811 N N . GLU B 1 72 ? -11.805 0.752 16.031 1 96 72 GLU B N 1
ATOM 4812 C CA . GLU B 1 72 ? -11.883 0.366 14.625 1 96 72 GLU B CA 1
ATOM 4813 C C . GLU B 1 72 ? -12.875 1.244 13.867 1 96 72 GLU B C 1
ATOM 4815 O O . GLU B 1 72 ? -12.602 1.666 12.742 1 96 72 GLU B O 1
ATOM 4820 N N . TYR B 1 73 ? -14 1.482 14.492 1 97.62 73 TYR B N 1
ATOM 4821 C CA . TYR B 1 73 ? -15.031 2.318 13.883 1 97.62 73 TYR B CA 1
ATOM 4822 C C . TYR B 1 73 ? -14.508 3.725 13.625 1 97.62 73 TYR B C 1
ATOM 4824 O O . TYR B 1 73 ? -14.703 4.273 12.539 1 97.62 73 TYR B O 1
ATOM 4832 N N . LEU B 1 74 ? -13.82 4.285 14.586 1 97.81 74 LEU B N 1
ATOM 4833 C CA . LEU B 1 74 ? -13.289 5.641 14.469 1 97.81 74 LEU B CA 1
ATOM 4834 C C . LEU B 1 74 ? -12.203 5.703 13.406 1 97.81 74 LEU B C 1
ATOM 4836 O O . LEU B 1 74 ? -12.078 6.703 12.695 1 97.81 74 LEU B O 1
ATOM 4840 N N . ALA B 1 75 ? -11.398 4.652 13.312 1 97.12 75 ALA B N 1
ATOM 4841 C CA . ALA B 1 75 ? -10.367 4.602 12.281 1 97.12 75 ALA B CA 1
ATOM 4842 C C . ALA B 1 75 ? -10.977 4.676 10.891 1 97.12 75 ALA B C 1
ATOM 4844 O O . ALA B 1 75 ? -10.492 5.43 10.031 1 97.12 75 ALA B O 1
ATOM 4845 N N . VAL B 1 76 ? -12.039 3.953 10.648 1 97.81 76 VAL B N 1
ATOM 4846 C CA . VAL B 1 76 ? -12.695 3.945 9.352 1 97.81 76 VAL B CA 1
ATOM 4847 C C . VAL B 1 76 ? -13.367 5.297 9.102 1 97.81 76 VAL B C 1
ATOM 4849 O O . VAL B 1 76 ? -13.352 5.801 7.977 1 97.81 76 VAL B O 1
ATOM 4852 N N . LEU B 1 77 ? -13.938 5.883 10.148 1 98 77 LEU B N 1
ATOM 4853 C CA . LEU B 1 77 ? -14.531 7.207 10.031 1 98 77 LEU B CA 1
ATOM 4854 C C . LEU B 1 77 ? -13.492 8.234 9.578 1 98 77 LEU B C 1
ATOM 4856 O O . LEU B 1 77 ? -13.758 9.039 8.68 1 98 77 LEU B O 1
ATOM 4860 N N . ARG B 1 78 ? -12.305 8.203 10.195 1 98.06 78 ARG B N 1
ATOM 4861 C CA . ARG B 1 78 ? -11.211 9.102 9.844 1 98.06 78 ARG B CA 1
ATOM 4862 C C . ARG B 1 78 ? -10.828 8.953 8.375 1 98.06 78 ARG B C 1
ATOM 4864 O O . ARG B 1 78 ? -10.609 9.945 7.68 1 98.06 78 ARG B O 1
ATOM 4871 N N . CYS B 1 79 ? -10.773 7.699 7.934 1 98.25 79 CYS B N 1
ATOM 4872 C CA . CYS B 1 79 ? -10.461 7.457 6.531 1 98.25 79 CYS B CA 1
ATOM 4873 C C . CYS B 1 79 ? -11.57 7.98 5.625 1 98.25 79 CYS B C 1
ATOM 4875 O O . CYS B 1 79 ? -11.297 8.555 4.574 1 98.25 79 CYS B O 1
ATOM 4877 N N . THR B 1 80 ? -12.805 7.855 6.012 1 98.12 80 THR B N 1
ATOM 4878 C CA . THR B 1 80 ? -13.961 8.172 5.188 1 98.12 80 THR B CA 1
ATOM 4879 C C . THR B 1 80 ? -14.055 9.672 4.938 1 98.12 80 THR B C 1
ATOM 4881 O O . THR B 1 80 ? -14.219 10.109 3.795 1 98.12 80 THR B O 1
ATOM 4884 N N . PHE B 1 81 ? -13.914 10.461 5.977 1 97.88 81 PHE B N 1
ATOM 4885 C CA . PHE B 1 81 ? -14.008 11.898 5.73 1 97.88 81 PHE B CA 1
ATOM 4886 C C . PHE B 1 81 ? -12.742 12.414 5.074 1 97.88 81 PHE B C 1
ATOM 4888 O O . PHE B 1 81 ? -12.781 13.375 4.297 1 97.88 81 PHE B O 1
ATOM 4895 N N . SER B 1 82 ? -11.57 11.797 5.383 1 97.5 82 SER B N 1
ATOM 4896 C CA . SER B 1 82 ? -10.328 12.203 4.738 1 97.5 82 SER B CA 1
ATOM 4897 C C . SER B 1 82 ? -10.359 11.922 3.242 1 97.5 82 SER B C 1
ATOM 4899 O O . SER B 1 82 ? -9.703 12.609 2.459 1 97.5 82 SER B O 1
ATOM 4901 N N . ALA B 1 83 ? -11.125 10.906 2.875 1 97.19 83 ALA B N 1
ATOM 4902 C CA . ALA B 1 83 ? -11.297 10.562 1.466 1 97.19 83 ALA B CA 1
ATOM 4903 C C . ALA B 1 83 ? -12.398 11.398 0.826 1 97.19 83 ALA B C 1
ATOM 4905 O O . ALA B 1 83 ? -12.828 11.125 -0.299 1 97.19 83 ALA B O 1
ATOM 4906 N N . LYS B 1 84 ? -12.961 12.344 1.52 1 97.06 84 LYS B N 1
ATOM 4907 C CA . LYS B 1 84 ? -13.977 13.289 1.051 1 97.06 84 LYS B CA 1
ATOM 4908 C C . LYS B 1 84 ? -15.273 12.57 0.713 1 97.06 84 LYS B C 1
ATOM 4910 O O . LYS B 1 84 ? -15.953 12.93 -0.254 1 97.06 84 LYS B O 1
ATOM 4915 N N . LEU B 1 85 ? -15.539 11.516 1.44 1 97.06 85 LEU B N 1
ATOM 4916 C CA . LEU B 1 85 ? -16.797 10.805 1.264 1 97.06 85 LEU B CA 1
ATOM 4917 C C . LEU B 1 85 ? -17.859 11.32 2.232 1 97.06 85 LEU B C 1
ATOM 4919 O O . LEU B 1 85 ? -18.266 10.609 3.152 1 97.06 85 LEU B O 1
ATOM 4923 N N . PHE B 1 86 ? -18.406 12.469 1.936 1 96.69 86 PHE B N 1
ATOM 4924 C CA . PHE B 1 86 ? -19.328 13.227 2.766 1 96.69 86 PHE B CA 1
ATOM 4925 C C . PHE B 1 86 ? -20.578 12.398 3.096 1 96.69 86 PHE B C 1
ATOM 4927 O O . PHE B 1 86 ? -20.953 12.273 4.262 1 96.69 86 PHE B O 1
ATOM 4934 N N . ALA B 1 87 ? -21.125 11.766 2.109 1 95.88 87 ALA B N 1
ATOM 4935 C CA . ALA B 1 87 ? -22.406 11.062 2.262 1 95.88 87 ALA B CA 1
ATOM 4936 C C . ALA B 1 87 ? -22.266 9.867 3.199 1 95.88 87 ALA B C 1
ATOM 4938 O O . ALA B 1 87 ? -23.203 9.5 3.898 1 95.88 87 ALA B O 1
ATOM 4939 N N . ALA B 1 88 ? -21.094 9.305 3.244 1 96.62 88 ALA B N 1
ATOM 4940 C CA . ALA B 1 88 ? -20.844 8.156 4.109 1 96.62 88 ALA B CA 1
ATOM 4941 C C . ALA B 1 88 ? -20.359 8.602 5.488 1 96.62 88 ALA B C 1
ATOM 4943 O O . ALA B 1 88 ? -20.672 7.957 6.496 1 96.62 88 ALA B O 1
ATOM 4944 N N . ALA B 1 89 ? -19.625 9.68 5.621 1 97.81 89 ALA B N 1
ATOM 4945 C CA . ALA B 1 89 ? -18.969 10.117 6.848 1 97.81 89 ALA B CA 1
ATOM 4946 C C . ALA B 1 89 ? -19.984 10.695 7.836 1 97.81 89 ALA B C 1
ATOM 4948 O O . ALA B 1 89 ? -19.875 10.469 9.039 1 97.81 89 ALA B O 1
ATOM 4949 N N . ILE B 1 90 ? -20.984 11.406 7.352 1 97.75 90 ILE B N 1
ATOM 4950 C CA . ILE B 1 90 ? -21.891 12.18 8.203 1 97.75 90 ILE B CA 1
ATOM 4951 C C . ILE B 1 90 ? -22.75 11.242 9.039 1 97.75 90 ILE B C 1
ATOM 4953 O O . ILE B 1 90 ? -22.812 11.367 10.266 1 97.75 90 ILE B O 1
ATOM 4957 N N . PRO B 1 91 ? -23.375 10.227 8.375 1 97.56 91 PRO B N 1
ATOM 4958 C CA . PRO B 1 91 ? -24.156 9.305 9.211 1 97.56 91 PRO B CA 1
ATOM 4959 C C . PRO B 1 91 ? -23.297 8.586 10.25 1 97.56 91 PRO B C 1
ATOM 4961 O O . PRO B 1 91 ? -23.75 8.359 11.375 1 97.56 91 PRO B O 1
ATOM 4964 N N . SER B 1 92 ? -22.094 8.211 9.922 1 97.88 92 SER B N 1
ATOM 4965 C CA . SER B 1 92 ? -21.188 7.535 10.844 1 97.88 92 SER B CA 1
ATOM 4966 C C . SER B 1 92 ? -20.812 8.438 12.016 1 97.88 92 SER B C 1
ATOM 4968 O O . SER B 1 92 ? -20.75 7.984 13.164 1 97.88 92 SER B O 1
ATOM 4970 N N . LEU B 1 93 ? -20.531 9.703 11.711 1 98.12 93 LEU B N 1
ATOM 4971 C CA . LEU B 1 93 ? -20.188 10.695 12.727 1 98.12 93 LEU B CA 1
ATOM 4972 C C . LEU B 1 93 ? -21.359 10.898 13.695 1 98.12 93 LEU B C 1
ATOM 4974 O O . LEU B 1 93 ? -21.156 10.883 14.914 1 98.12 93 LEU B O 1
ATOM 4978 N N . CYS B 1 94 ? -22.562 11.039 13.164 1 98.31 94 CYS B N 1
ATOM 4979 C CA . CYS B 1 94 ? -23.75 11.211 13.992 1 98.31 94 CYS B CA 1
ATOM 4980 C C . CYS B 1 94 ? -23.984 9.992 14.875 1 98.31 94 CYS B C 1
ATOM 4982 O O . CYS B 1 94 ? -24.328 10.125 16.047 1 98.31 94 CYS B O 1
ATOM 4984 N N . HIS B 1 95 ? -23.703 8.859 14.305 1 98.31 95 HIS B N 1
ATOM 4985 C CA . HIS B 1 95 ? -23.953 7.605 15.016 1 98.31 95 HIS B CA 1
ATOM 4986 C C . HIS B 1 95 ? -23.062 7.5 16.25 1 98.31 95 HIS B C 1
ATOM 4988 O O . HIS B 1 95 ? -23.547 7.184 17.344 1 98.31 95 HIS B O 1
ATOM 4994 N N . VAL B 1 96 ? -21.781 7.734 16.109 1 98.12 96 VAL B N 1
ATOM 4995 C CA . VAL B 1 96 ? -20.875 7.527 17.234 1 98.12 96 VAL B CA 1
ATOM 4996 C C . VAL B 1 96 ? -21.125 8.578 18.312 1 98.12 96 VAL B C 1
ATOM 4998 O O . VAL B 1 96 ? -21.031 8.281 19.5 1 98.12 96 VAL B O 1
ATOM 5001 N N . VAL B 1 97 ? -21.453 9.812 17.969 1 98.25 97 VAL B N 1
ATOM 5002 C CA . VAL B 1 97 ? -21.75 10.859 18.953 1 98.25 97 VAL B CA 1
ATOM 5003 C C . VAL B 1 97 ? -23.016 10.508 19.719 1 98.25 97 VAL B C 1
ATOM 5005 O O . VAL B 1 97 ? -23.062 10.594 20.938 1 98.25 97 VAL B O 1
ATOM 5008 N N . ALA B 1 98 ? -24.047 10.062 18.984 1 98.12 98 ALA B N 1
ATOM 5009 C CA . ALA B 1 98 ? -25.297 9.68 19.625 1 98.12 98 ALA B CA 1
ATOM 5010 C C . ALA B 1 98 ? -25.109 8.453 20.516 1 98.12 98 ALA B C 1
ATOM 5012 O O . ALA B 1 98 ? -25.781 8.312 21.547 1 98.12 98 ALA B O 1
ATOM 5013 N N . ALA B 1 99 ? -24.203 7.586 20.109 1 97.75 99 ALA B N 1
ATOM 5014 C CA . ALA B 1 99 ? -23.969 6.332 20.828 1 97.75 99 ALA B CA 1
ATOM 5015 C C . ALA B 1 99 ? -23.469 6.594 22.234 1 97.75 99 ALA B C 1
ATOM 5017 O O . ALA B 1 99 ? -23.641 5.754 23.125 1 97.75 99 ALA B O 1
ATOM 5018 N N . VAL B 1 100 ? -22.844 7.754 22.469 1 97.81 100 VAL B N 1
ATOM 5019 C CA . VAL B 1 100 ? -22.359 8.102 23.797 1 97.81 100 VAL B CA 1
ATOM 5020 C C . VAL B 1 100 ? -23.531 8.133 24.781 1 97.81 100 VAL B C 1
ATOM 5022 O O . VAL B 1 100 ? -23.469 7.527 25.844 1 97.81 100 VAL B O 1
ATOM 5025 N N . ALA B 1 101 ? -24.609 8.805 24.344 1 97.88 101 ALA B N 1
ATOM 5026 C CA . ALA B 1 101 ? -25.812 8.891 25.188 1 97.88 101 ALA B CA 1
ATOM 5027 C C . ALA B 1 101 ? -26.562 7.562 25.203 1 97.88 101 ALA B C 1
ATOM 5029 O O . ALA B 1 101 ? -27 7.109 26.25 1 97.88 101 ALA B O 1
ATOM 5030 N N . ASP B 1 102 ? -26.656 6.949 24.031 1 97.75 102 ASP B N 1
ATOM 5031 C CA . ASP B 1 102 ? -27.453 5.727 23.891 1 97.75 102 ASP B CA 1
ATOM 5032 C C . ASP B 1 102 ? -26.875 4.598 24.734 1 97.75 102 ASP B C 1
ATOM 5034 O O . ASP B 1 102 ? -27.609 3.754 25.25 1 97.75 102 ASP B O 1
ATOM 5038 N N . ALA B 1 103 ? -25.578 4.59 24.906 1 97.44 103 ALA B N 1
ATOM 5039 C CA . ALA B 1 103 ? -24.922 3.541 25.672 1 97.44 103 ALA B CA 1
ATOM 5040 C C . ALA B 1 103 ? -24.719 3.973 27.125 1 97.44 103 ALA B C 1
ATOM 5042 O O . ALA B 1 103 ? -24.172 3.213 27.938 1 97.44 103 ALA B O 1
ATOM 5043 N N . ARG B 1 104 ? -25.078 5.234 27.406 1 97 104 ARG B N 1
ATOM 5044 C CA . ARG B 1 104 ? -24.844 5.82 28.734 1 97 104 ARG B CA 1
ATOM 5045 C C . ARG B 1 104 ? -23.359 5.73 29.109 1 97 104 ARG B C 1
ATOM 5047 O O . ARG B 1 104 ? -23.031 5.273 30.203 1 97 104 ARG B O 1
ATOM 5054 N N . ALA B 1 105 ? -22.562 6.035 28.156 1 97.5 105 ALA B N 1
ATOM 5055 C CA . ALA B 1 105 ? -21.125 6.035 28.391 1 97.5 105 ALA B CA 1
ATOM 5056 C C . ALA B 1 105 ? -20.75 7.035 29.484 1 97.5 105 ALA B C 1
ATOM 5058 O O . ALA B 1 105 ? -21.312 8.133 29.547 1 97.5 105 ALA B O 1
ATOM 5059 N N . SER B 1 106 ? -19.812 6.715 30.344 1 97.25 106 SER B N 1
ATOM 5060 C CA . SER B 1 106 ? -19.344 7.594 31.406 1 97.25 106 SER B CA 1
ATOM 5061 C C . SER B 1 106 ? -17.828 7.531 31.547 1 97.25 106 SER B C 1
ATOM 5063 O O . SER B 1 106 ? -17.219 6.484 31.297 1 97.25 106 SER B O 1
ATOM 5065 N N . TRP B 1 107 ? -17.25 8.719 31.828 1 96.81 107 TRP B N 1
ATOM 5066 C CA . TRP B 1 107 ? -15.789 8.797 31.875 1 96.81 107 TRP B CA 1
ATOM 5067 C C . TRP B 1 107 ? -15.328 9.742 32.969 1 96.81 107 TRP B C 1
ATOM 5069 O O . TRP B 1 107 ? -16.109 10.547 33.469 1 96.81 107 TRP B O 1
ATOM 5079 N N . THR B 1 108 ? -14.109 9.562 33.406 1 95.81 108 THR B N 1
ATOM 5080 C CA . THR B 1 108 ? -13.445 10.445 34.375 1 95.81 108 THR B CA 1
ATOM 5081 C C . THR B 1 108 ? -12.32 11.219 33.688 1 95.81 108 THR B C 1
ATOM 5083 O O . THR B 1 108 ? -11.844 10.828 32.625 1 95.81 108 THR B O 1
ATOM 5086 N N . PRO B 1 109 ? -11.992 12.383 34.281 1 91.56 109 PRO B N 1
ATOM 5087 C CA . PRO B 1 109 ? -10.898 13.156 33.688 1 91.56 109 PRO B CA 1
ATOM 5088 C C . PRO B 1 109 ? -9.617 12.352 33.531 1 91.56 109 PRO B C 1
ATOM 5090 O O . PRO B 1 109 ? -9.172 11.703 34.469 1 91.56 109 PRO B O 1
ATOM 5093 N N . GLY B 1 110 ? -9.109 12.359 32.344 1 90.88 110 GLY B N 1
ATOM 5094 C CA . GLY B 1 110 ? -7.836 11.695 32.094 1 90.88 110 GLY B CA 1
ATOM 5095 C C . GLY B 1 110 ? -7.996 10.25 31.688 1 90.88 110 GLY B C 1
ATOM 5096 O O . GLY B 1 110 ? -7.023 9.602 31.297 1 90.88 110 GLY B O 1
ATOM 5097 N N . SER B 1 111 ? -9.219 9.727 31.719 1 95 111 SER B N 1
ATOM 5098 C CA . SER B 1 111 ? -9.453 8.328 31.359 1 95 111 SER B CA 1
ATOM 5099 C C . SER B 1 111 ? -9.258 8.102 29.859 1 95 111 SER B C 1
ATOM 5101 O O . SER B 1 111 ? -9.188 9.055 29.078 1 95 111 SER B O 1
ATOM 5103 N N . ALA B 1 112 ? -9.133 6.848 29.531 1 94.5 112 ALA B N 1
ATOM 5104 C CA . ALA B 1 112 ? -8.961 6.473 28.125 1 94.5 112 ALA B CA 1
ATOM 5105 C C . ALA B 1 112 ? -10.18 6.891 27.297 1 94.5 112 ALA B C 1
ATOM 5107 O O . ALA B 1 112 ? -10.039 7.336 26.156 1 94.5 112 ALA B O 1
ATOM 5108 N N . LEU B 1 113 ? -11.32 6.777 27.891 1 96.19 113 LEU B N 1
ATOM 5109 C CA . LEU B 1 113 ? -12.531 7.145 27.156 1 96.19 113 LEU B CA 1
ATOM 5110 C C . LEU B 1 113 ? -12.594 8.648 26.938 1 96.19 113 LEU B C 1
ATOM 5112 O O . LEU B 1 113 ? -12.945 9.109 25.859 1 96.19 113 LEU B O 1
ATOM 5116 N N . GLU B 1 114 ? -12.266 9.406 27.969 1 95.62 114 GLU B N 1
ATOM 5117 C CA . GLU B 1 114 ? -12.25 10.852 27.781 1 95.62 114 GLU B CA 1
ATOM 5118 C C . GLU B 1 114 ? -11.297 11.258 26.656 1 95.62 114 GLU B C 1
ATOM 5120 O O . GLU B 1 114 ? -11.656 12.078 25.812 1 95.62 114 GLU B O 1
ATOM 5125 N N . GLN B 1 115 ? -10.133 10.648 26.672 1 94.81 115 GLN B N 1
ATOM 5126 C CA . GLN B 1 115 ? -9.148 10.953 25.641 1 94.81 115 GLN B CA 1
ATOM 5127 C C . GLN B 1 115 ? -9.68 10.617 24.25 1 94.81 115 GLN B C 1
ATOM 5129 O O . GLN B 1 115 ? -9.43 11.352 23.281 1 94.81 115 GLN B O 1
ATOM 5134 N N . THR B 1 116 ? -10.375 9.562 24.172 1 96.69 116 THR B N 1
ATOM 5135 C CA . THR B 1 116 ? -10.969 9.141 22.906 1 96.69 116 THR B CA 1
ATOM 5136 C C . THR B 1 116 ? -12.023 10.148 22.453 1 96.69 116 THR B C 1
ATOM 5138 O O . THR B 1 116 ? -12.086 10.477 21.266 1 96.69 116 THR B O 1
ATOM 5141 N N . LEU B 1 117 ? -12.766 10.641 23.344 1 97.31 117 LEU B N 1
ATOM 5142 C CA . LEU B 1 117 ? -13.812 11.609 23 1 97.31 117 LEU B CA 1
ATOM 5143 C C . LEU B 1 117 ? -13.203 12.945 22.609 1 97.31 117 LEU B C 1
ATOM 5145 O O . LEU B 1 117 ? -13.695 13.602 21.688 1 97.31 117 LEU B O 1
ATOM 5149 N N . VAL B 1 118 ? -12.156 13.305 23.25 1 96.56 118 VAL B N 1
ATOM 5150 C CA . VAL B 1 118 ? -11.445 14.531 22.906 1 96.56 118 VAL B CA 1
ATOM 5151 C C . VAL B 1 118 ? -10.844 14.398 21.516 1 96.56 118 VAL B C 1
ATOM 5153 O O . VAL B 1 118 ? -10.883 15.344 20.719 1 96.56 118 VAL B O 1
ATOM 5156 N N . ARG B 1 119 ? -10.32 13.25 21.219 1 96.81 119 ARG B N 1
ATOM 5157 C CA . ARG B 1 119 ? -9.789 13 19.891 1 96.81 119 ARG B CA 1
ATOM 5158 C C . ARG B 1 119 ? -10.898 13.023 18.844 1 96.81 119 ARG B C 1
ATOM 5160 O O . ARG B 1 119 ? -10.703 13.547 17.734 1 96.81 119 ARG B O 1
ATOM 5167 N N . LEU B 1 120 ? -12.031 12.445 19.188 1 98 120 LEU B N 1
ATOM 5168 C CA . LEU B 1 120 ? -13.18 12.477 18.297 1 98 120 LEU B CA 1
ATOM 5169 C C . LEU B 1 120 ? -13.609 13.914 18.016 1 98 120 LEU B C 1
ATOM 5171 O O . LEU B 1 120 ? -14 14.242 16.891 1 98 120 LEU B O 1
ATOM 5175 N N . ASP B 1 121 ? -13.562 14.734 19.047 1 97.69 121 ASP B N 1
ATOM 5176 C CA . ASP B 1 121 ? -13.836 16.156 18.875 1 97.69 121 ASP B CA 1
ATOM 5177 C C . ASP B 1 121 ? -12.953 16.766 17.797 1 97.69 121 ASP B C 1
ATOM 5179 O O . ASP B 1 121 ? -13.43 17.484 16.922 1 97.69 121 ASP B O 1
ATOM 5183 N N . GLY B 1 122 ? -11.672 16.422 17.828 1 96.75 122 GLY B N 1
ATOM 5184 C CA . GLY B 1 122 ? -10.727 16.859 16.812 1 96.75 122 GLY B CA 1
ATOM 5185 C C . GLY B 1 122 ? -11.008 16.266 15.453 1 96.75 122 GLY B C 1
ATOM 5186 O O . GLY B 1 122 ? -10.82 16.922 14.43 1 96.75 122 GLY B O 1
ATOM 5187 N N . ASP B 1 123 ? -11.461 14.977 15.43 1 97.69 123 ASP B N 1
ATOM 5188 C CA . ASP B 1 123 ? -11.82 14.328 14.172 1 97.69 123 ASP B CA 1
ATOM 5189 C C . ASP B 1 123 ? -12.945 15.086 13.469 1 97.69 123 ASP B C 1
ATOM 5191 O O . ASP B 1 123 ? -12.922 15.25 12.242 1 97.69 123 ASP B O 1
ATOM 5195 N N . VAL B 1 124 ? -13.875 15.531 14.234 1 97.94 124 VAL B N 1
ATOM 5196 C CA . VAL B 1 124 ? -15.008 16.266 13.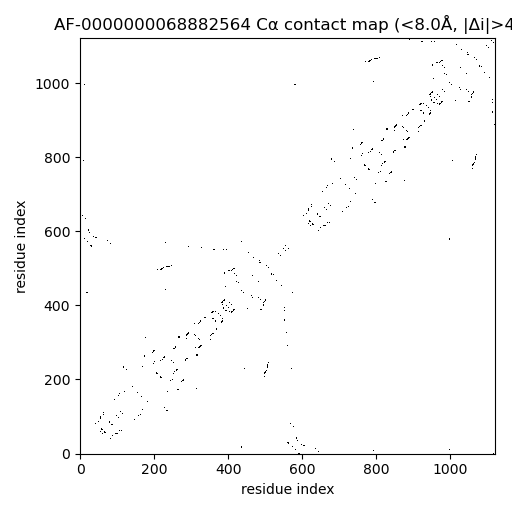664 1 97.94 124 VAL B CA 1
ATOM 5197 C C . VAL B 1 124 ? -14.531 17.594 13.094 1 97.94 124 VAL B C 1
ATOM 5199 O O . VAL B 1 124 ? -14.984 18.016 12.031 1 97.94 124 VAL B O 1
ATOM 5202 N N . VAL B 1 125 ? -13.617 18.234 13.789 1 97.25 125 VAL B N 1
ATOM 5203 C CA . VAL B 1 125 ? -13.023 19.469 13.281 1 97.25 125 VAL B CA 1
ATOM 5204 C C . VAL B 1 125 ? -12.398 19.219 11.906 1 97.25 125 VAL B C 1
ATOM 5206 O O . VAL B 1 125 ? -12.633 19.969 10.969 1 97.25 125 VAL B O 1
ATOM 5209 N N . GLN B 1 126 ? -11.688 18.156 11.812 1 96.75 126 GLN B N 1
ATOM 5210 C CA . GLN B 1 126 ? -11.039 17.844 10.539 1 96.75 126 GLN B CA 1
ATOM 5211 C C . GLN B 1 126 ? -12.07 17.453 9.484 1 96.75 126 GLN B C 1
ATOM 5213 O O . GLN B 1 126 ? -11.906 17.781 8.305 1 96.75 126 GLN B O 1
ATOM 5218 N N . ALA B 1 127 ? -13.117 16.75 9.898 1 97.88 127 ALA B N 1
ATOM 5219 C CA . ALA B 1 127 ? -14.18 16.391 8.969 1 97.88 127 ALA B CA 1
ATOM 5220 C C . ALA B 1 127 ? -14.82 17.625 8.367 1 97.88 127 ALA B C 1
ATOM 5222 O O . ALA B 1 127 ? -15.125 17.672 7.168 1 97.88 127 ALA B O 1
ATOM 5223 N N . MET B 1 128 ? -15.023 18.625 9.172 1 97.5 128 MET B N 1
ATOM 5224 C CA . MET B 1 128 ? -15.586 19.891 8.672 1 97.5 128 MET B CA 1
ATOM 5225 C C . MET B 1 128 ? -14.625 20.562 7.703 1 97.5 128 MET B C 1
ATOM 5227 O O . MET B 1 128 ? -15.055 21.172 6.723 1 97.5 128 MET B O 1
ATOM 5231 N N . GLN B 1 129 ? -13.352 20.453 8.047 1 96.12 129 GLN B N 1
ATOM 5232 C CA . GLN B 1 129 ? -12.359 20.984 7.109 1 96.12 129 GLN B CA 1
ATOM 5233 C C . GLN B 1 129 ? -12.445 20.281 5.762 1 96.12 129 GLN B C 1
ATOM 5235 O O . GLN B 1 129 ? -12.359 20.922 4.711 1 96.12 129 GLN B O 1
ATOM 5240 N N . ALA B 1 130 ? -12.602 18.969 5.766 1 96.06 130 ALA B N 1
ATOM 5241 C CA . ALA B 1 130 ? -12.75 18.203 4.535 1 96.06 130 ALA B CA 1
ATOM 5242 C C . ALA B 1 130 ? -13.953 18.672 3.73 1 96.06 130 ALA B C 1
ATOM 5244 O O . ALA B 1 130 ? -13.891 18.797 2.506 1 96.06 130 ALA B O 1
ATOM 5245 N N . ILE B 1 131 ? -15.008 18.984 4.391 1 96.94 131 ILE B N 1
ATOM 5246 C CA . ILE B 1 131 ? -16.234 19.453 3.75 1 96.94 131 ILE B CA 1
ATOM 5247 C C . ILE B 1 131 ? -15.992 20.812 3.104 1 96.94 131 ILE B C 1
ATOM 5249 O O . ILE B 1 131 ? -16.438 21.062 1.979 1 96.94 131 ILE B O 1
ATOM 5253 N N . LYS B 1 132 ? -15.273 21.672 3.797 1 95.06 132 LYS B N 1
ATOM 5254 C CA . LYS B 1 132 ? -14.969 23 3.244 1 95.06 132 LYS B CA 1
ATOM 5255 C C . LYS B 1 132 ? -14.102 22.875 1.996 1 95.06 132 LYS B C 1
ATOM 5257 O O . LYS B 1 132 ? -14.234 23.672 1.067 1 95.06 132 LYS B O 1
ATOM 5262 N N . GLU B 1 133 ? -13.266 21.875 1.99 1 92.5 133 GLU B N 1
ATOM 5263 C CA . GLU B 1 133 ? -12.375 21.688 0.853 1 92.5 133 GLU B CA 1
ATOM 5264 C C . GLU B 1 133 ? -13.117 21.094 -0.34 1 92.5 133 GLU B C 1
ATOM 5266 O O . GLU B 1 133 ? -12.758 21.328 -1.491 1 92.5 133 GLU B O 1
ATOM 5271 N N . ALA B 1 134 ? -14.07 20.234 -0.025 1 94 134 ALA B N 1
ATOM 5272 C CA . ALA B 1 134 ? -14.906 19.609 -1.047 1 94 134 ALA B CA 1
ATOM 5273 C C . ALA B 1 134 ? -16.375 19.625 -0.634 1 94 134 ALA B C 1
ATOM 5275 O O . ALA B 1 134 ? -16.922 18.578 -0.26 1 94 134 ALA B O 1
ATOM 5276 N N . PRO B 1 135 ? -16.984 20.734 -0.809 1 95.88 135 PRO B N 1
ATOM 5277 C CA . PRO B 1 135 ? -18.344 20.891 -0.289 1 95.88 135 PRO B CA 1
ATOM 5278 C C . PRO B 1 135 ? -19.375 20.094 -1.076 1 95.88 135 PRO B C 1
ATOM 5280 O O . PRO B 1 135 ? -19.297 20 -2.305 1 95.88 135 PRO B O 1
ATOM 5283 N N . PRO B 1 136 ? -20.297 19.469 -0.32 1 96.88 136 PRO B N 1
ATOM 5284 C CA . PRO B 1 136 ? -21.484 18.922 -0.994 1 96.88 136 PRO B CA 1
ATOM 5285 C C . PRO B 1 136 ? -22.469 20.016 -1.432 1 96.88 136 PRO B C 1
ATOM 5287 O O . PRO B 1 136 ? -22.156 21.203 -1.339 1 96.88 136 PRO B O 1
ATOM 5290 N N . SER B 1 137 ? -23.688 19.578 -1.984 1 96.62 137 SER B N 1
ATOM 5291 C CA . SER B 1 137 ? -24.719 20.547 -2.311 1 96.62 137 SER B CA 1
ATOM 5292 C C . SER B 1 137 ? -25.219 21.25 -1.057 1 96.62 137 SER B C 1
ATOM 5294 O O . SER B 1 137 ? -25.156 20.703 0.043 1 96.62 137 SER B O 1
ATOM 5296 N N . ALA B 1 138 ? -25.672 22.438 -1.228 1 96.56 138 ALA B N 1
ATOM 5297 C CA . ALA B 1 138 ? -26.203 23.219 -0.107 1 96.56 138 ALA B CA 1
ATOM 5298 C C . ALA B 1 138 ? -27.312 22.453 0.604 1 96.56 138 ALA B C 1
ATOM 5300 O O . ALA B 1 138 ? -27.391 22.453 1.835 1 96.56 138 ALA B O 1
ATOM 5301 N N . ALA B 1 139 ? -28.109 21.797 -0.144 1 96.75 139 ALA B N 1
ATOM 5302 C CA . ALA B 1 139 ? -29.219 21.031 0.423 1 96.75 139 ALA B CA 1
ATOM 5303 C C . ALA B 1 139 ? -28.719 19.875 1.272 1 96.75 139 ALA B C 1
ATOM 5305 O O . ALA B 1 139 ? -29.219 19.641 2.375 1 96.75 139 ALA B O 1
ATOM 5306 N N . GLU B 1 140 ? -27.75 19.172 0.75 1 97.38 140 GLU B N 1
ATOM 5307 C CA . GLU B 1 140 ? -27.172 18.047 1.479 1 97.38 140 GLU B CA 1
ATOM 5308 C C . GLU B 1 140 ? -26.5 18.516 2.762 1 97.38 140 GLU B C 1
ATOM 5310 O O . GLU B 1 140 ? -26.625 17.875 3.807 1 97.38 140 GLU B O 1
ATOM 5315 N N . LEU B 1 141 ? -25.766 19.594 2.621 1 97.81 141 LEU B N 1
ATOM 5316 C CA . LEU B 1 141 ? -25.062 20.125 3.787 1 97.81 141 LEU B CA 1
ATOM 5317 C C . LEU B 1 141 ? -26.047 20.625 4.84 1 97.81 141 LEU B C 1
ATOM 5319 O O . LEU B 1 141 ? -25.828 20.422 6.039 1 97.81 141 LEU B O 1
ATOM 5323 N N . ASP B 1 142 ? -27.078 21.281 4.402 1 97.81 142 ASP B N 1
ATOM 5324 C CA . ASP B 1 142 ? -28.094 21.781 5.316 1 97.81 142 ASP B CA 1
ATOM 5325 C C . ASP B 1 142 ? -28.688 20.656 6.148 1 97.81 142 ASP B C 1
ATOM 5327 O O . ASP B 1 142 ? -28.781 20.766 7.375 1 97.81 142 ASP B O 1
ATOM 5331 N N . ALA B 1 143 ? -29.062 19.594 5.465 1 97.44 143 ALA B N 1
ATOM 5332 C CA . ALA B 1 143 ? -29.609 18.422 6.145 1 97.44 143 ALA B CA 1
ATOM 5333 C C . ALA B 1 143 ? -28.578 17.797 7.082 1 97.44 143 ALA B C 1
ATOM 5335 O O . ALA B 1 143 ? -28.922 17.359 8.18 1 97.44 143 ALA B O 1
ATOM 5336 N N . ALA B 1 144 ? -27.391 17.734 6.66 1 97.5 144 ALA B N 1
ATOM 5337 C CA . ALA B 1 144 ? -26.312 17.156 7.461 1 97.5 144 ALA B CA 1
ATOM 5338 C C . ALA B 1 144 ? -26.094 17.953 8.742 1 97.5 144 ALA B C 1
ATOM 5340 O O . ALA B 1 144 ? -25.922 17.391 9.82 1 97.5 144 ALA B O 1
ATOM 5341 N N . VAL B 1 145 ? -26.062 19.297 8.625 1 97.44 145 VAL B N 1
ATOM 5342 C CA . VAL B 1 145 ? -25.859 20.172 9.781 1 97.44 145 VAL B CA 1
ATOM 5343 C C . VAL B 1 145 ? -26.953 19.938 10.805 1 97.44 145 VAL B C 1
ATOM 5345 O O . VAL B 1 145 ? -26.688 19.844 12.008 1 97.44 145 VAL B O 1
ATOM 5348 N N . ASP B 1 146 ? -28.188 19.812 10.344 1 97.06 146 ASP B N 1
ATOM 5349 C CA . ASP B 1 146 ? -29.312 19.531 11.242 1 97.06 146 ASP B CA 1
ATOM 5350 C C . ASP B 1 146 ? -29.109 18.203 11.977 1 97.06 146 ASP B C 1
ATOM 5352 O O . ASP B 1 146 ? -29.297 18.125 13.188 1 97.06 146 ASP B O 1
ATOM 5356 N N . SER B 1 147 ? -28.719 17.203 11.234 1 97.5 147 SER B N 1
ATOM 5357 C CA . SER B 1 147 ? -28.5 15.875 11.812 1 97.5 147 SER B CA 1
ATOM 5358 C C . SER B 1 147 ? -27.359 15.891 12.828 1 97.5 147 SER B C 1
ATOM 5360 O O . SER B 1 147 ? -27.469 15.273 13.891 1 97.5 147 SER B O 1
ATOM 5362 N N . ILE B 1 148 ? -26.297 16.562 12.555 1 97.75 148 ILE B N 1
ATOM 5363 C CA . ILE B 1 148 ? -25.125 16.641 13.43 1 97.75 148 ILE B CA 1
ATOM 5364 C C . ILE B 1 148 ? -25.5 17.359 14.727 1 97.75 148 ILE B C 1
ATOM 5366 O O . ILE B 1 148 ? -25.219 16.875 15.82 1 97.75 148 ILE B O 1
ATOM 5370 N N . LEU B 1 149 ? -26.156 18.469 14.547 1 95.31 149 LEU B N 1
ATOM 5371 C CA . LEU B 1 149 ? -26.531 19.266 15.719 1 95.31 149 LEU B CA 1
ATOM 5372 C C . LEU B 1 149 ? -27.5 18.5 16.609 1 95.31 149 LEU B C 1
ATOM 5374 O O . LEU B 1 149 ? -27.469 18.625 17.828 1 95.31 149 LEU B O 1
ATOM 5378 N N . ALA B 1 150 ? -28.375 17.734 15.953 1 96.56 150 ALA B N 1
ATOM 5379 C CA . ALA B 1 150 ? -29.281 16.906 16.734 1 96.56 150 ALA B CA 1
ATOM 5380 C C . ALA B 1 150 ? -28.516 15.867 17.562 1 96.56 150 ALA B C 1
ATOM 5382 O O . ALA B 1 150 ? -28.812 15.664 18.734 1 96.56 150 ALA B O 1
ATOM 5383 N N . ALA B 1 151 ? -27.578 15.203 16.984 1 97.88 151 ALA B N 1
ATOM 5384 C CA . ALA B 1 151 ? -26.75 14.219 17.688 1 97.88 151 ALA B CA 1
ATOM 5385 C C . ALA B 1 151 ? -25.969 14.867 18.828 1 97.88 151 ALA B C 1
ATOM 5387 O O . ALA B 1 151 ? -25.875 14.312 19.922 1 97.88 151 ALA B O 1
ATOM 5388 N N . PHE B 1 152 ? -25.453 16.047 18.578 1 97 152 PHE B N 1
ATOM 5389 C CA . PHE B 1 152 ? -24.656 16.766 19.562 1 97 152 PHE B CA 1
ATOM 5390 C C . PHE B 1 152 ? -25.531 17.234 20.719 1 97 152 PHE B C 1
ATOM 5392 O O . PHE B 1 152 ? -25.125 17.188 21.875 1 97 152 PHE B O 1
ATOM 5399 N N . SER B 1 153 ? -26.703 17.688 20.375 1 95.94 153 SER B N 1
ATOM 5400 C CA . SER B 1 153 ? -27.656 18.109 21.406 1 95.94 153 SER B CA 1
ATOM 5401 C C . SER B 1 153 ? -28.016 16.938 22.312 1 95.94 153 SER B C 1
ATOM 5403 O O . SER B 1 153 ? -28.094 17.094 23.531 1 95.94 153 SER B O 1
ATOM 5405 N N . LYS B 1 154 ? -28.25 15.844 21.719 1 97.62 154 LYS B N 1
ATOM 5406 C CA . LYS B 1 154 ? -28.547 14.641 22.484 1 97.62 154 LYS B CA 1
ATOM 5407 C C . LYS B 1 154 ? -27.422 14.32 23.453 1 97.62 154 LYS B C 1
ATOM 5409 O O . LYS B 1 154 ? -27.672 14.023 24.625 1 97.62 154 LYS B O 1
ATOM 5414 N N . CYS B 1 155 ? -26.25 14.383 23 1 97.88 155 CYS B N 1
ATOM 5415 C CA . CYS B 1 155 ? -25.094 14.094 23.844 1 97.88 155 CYS B CA 1
ATOM 5416 C C . CYS B 1 155 ? -24.969 15.133 24.953 1 97.88 155 CYS B C 1
ATOM 5418 O O . CYS B 1 155 ? -24.672 14.781 26.094 1 97.88 155 CYS B O 1
ATOM 5420 N N . GLN B 1 156 ? -25.188 16.375 24.656 1 96.31 156 GLN B N 1
ATOM 5421 C CA . GLN B 1 156 ? -25.078 17.453 25.641 1 96.31 156 GLN B CA 1
ATOM 5422 C C . GLN B 1 156 ? -26.094 17.266 26.75 1 96.31 156 GLN B C 1
ATOM 5424 O O . GLN B 1 156 ? -25.766 17.406 27.938 1 96.31 156 GLN B O 1
ATOM 5429 N N . ILE B 1 157 ? -27.297 16.953 26.359 1 97.5 157 ILE B N 1
ATOM 5430 C CA . ILE B 1 157 ? -28.359 16.734 27.328 1 97.5 157 ILE B CA 1
ATOM 5431 C C . ILE B 1 157 ? -27.969 15.594 28.266 1 97.5 157 ILE B C 1
ATOM 5433 O O . ILE B 1 157 ? -28.125 15.711 29.484 1 97.5 157 ILE B O 1
ATOM 5437 N N . TYR B 1 158 ? -27.469 14.609 27.672 1 98.31 158 TYR B N 1
ATOM 5438 C CA . TYR B 1 158 ? -27.047 13.469 28.469 1 98.31 158 TYR B CA 1
ATOM 5439 C C . TYR B 1 158 ? -25.922 13.859 29.422 1 98.31 158 TYR B C 1
ATOM 5441 O O . TYR B 1 158 ? -25.969 13.516 30.609 1 98.31 158 TYR B O 1
ATOM 5449 N N . CYS B 1 159 ? -24.891 14.531 28.938 1 97.62 159 CYS B N 1
ATOM 5450 C CA . CYS B 1 159 ? -23.766 14.93 29.781 1 97.62 159 CYS B CA 1
ATOM 5451 C C . CYS B 1 159 ? -24.234 15.797 30.938 1 97.62 159 CYS B C 1
ATOM 5453 O O . CYS B 1 159 ? -23.797 15.594 32.094 1 97.62 159 CYS B O 1
ATOM 5455 N N . ASP B 1 160 ? -25.141 16.672 30.672 1 96.81 160 ASP B N 1
ATOM 5456 C CA . ASP B 1 160 ? -25.672 17.531 31.719 1 96.81 160 ASP B CA 1
ATOM 5457 C C . ASP B 1 160 ? -26.391 16.719 32.781 1 96.81 160 ASP B C 1
ATOM 5459 O O . ASP B 1 160 ? -26.188 16.953 34 1 96.81 160 ASP B O 1
ATOM 5463 N N . ALA B 1 161 ? -27.125 15.828 32.344 1 98 161 ALA B N 1
ATOM 5464 C CA . ALA B 1 161 ? -27.906 15.016 33.281 1 98 161 ALA B CA 1
ATOM 5465 C C . ALA B 1 161 ? -27 14.102 34.094 1 98 161 ALA B C 1
ATOM 5467 O O . ALA B 1 161 ? -27.281 13.836 35.281 1 98 161 ALA B O 1
ATOM 5468 N N . ALA B 1 162 ? -25.969 13.664 33.5 1 97.06 162 ALA B N 1
ATOM 5469 C CA . ALA B 1 162 ? -25.109 12.672 34.156 1 97.06 162 ALA B CA 1
ATOM 5470 C C . ALA B 1 162 ? -23.969 13.352 34.906 1 97.06 162 ALA B C 1
ATOM 5472 O O . ALA B 1 162 ? -23.172 12.68 35.562 1 97.06 162 ALA B O 1
ATOM 5473 N N . GLY B 1 163 ? -23.828 14.664 34.844 1 96.38 163 GLY B N 1
ATOM 5474 C CA . GLY B 1 163 ? -22.75 15.391 35.5 1 96.38 163 GLY B CA 1
ATOM 5475 C C . GLY B 1 163 ? -21.406 15.188 34.812 1 96.38 163 GLY B C 1
ATOM 5476 O O . GLY B 1 163 ? -20.375 15.117 35.5 1 96.38 163 GLY B O 1
ATOM 5477 N N . LEU B 1 164 ? -21.391 14.945 33.562 1 96.19 164 LEU B N 1
ATOM 5478 C CA . LEU B 1 164 ? -20.172 14.75 32.781 1 96.19 164 LEU B CA 1
ATOM 5479 C C . LEU B 1 164 ? -19.797 16.031 32.031 1 96.19 164 LEU B C 1
ATOM 5481 O O . LEU B 1 164 ? -20.688 16.797 31.609 1 96.19 164 LEU B O 1
ATOM 5485 N N . GLN B 1 165 ? -18.531 16.281 31.844 1 93.88 165 GLN B N 1
ATOM 5486 C CA . GLN B 1 165 ? -18.094 17.406 31.016 1 93.88 165 GLN B CA 1
ATOM 5487 C C . GLN B 1 165 ? -18.359 17.125 29.547 1 93.88 165 GLN B C 1
ATOM 5489 O O . GLN B 1 165 ? -17.922 16.094 29.016 1 93.88 165 GLN B O 1
ATOM 5494 N N . TYR B 1 166 ? -19.016 18.031 28.922 1 95 166 TYR B N 1
ATOM 5495 C CA . TYR B 1 166 ? -19.297 17.906 27.5 1 95 166 TYR B CA 1
ATOM 5496 C C . TYR B 1 166 ? -18.016 17.984 26.688 1 95 166 TYR B C 1
ATOM 5498 O O . TYR B 1 166 ? -17.297 18.984 26.734 1 95 166 TYR B O 1
ATOM 5506 N N . PRO B 1 167 ? -17.688 16.984 25.828 1 95.25 167 PRO B N 1
ATOM 5507 C CA . PRO B 1 167 ? -16.359 16.906 25.219 1 95.25 167 PRO B CA 1
ATOM 5508 C C . PRO B 1 167 ? -16.312 17.578 23.844 1 95.25 167 PRO B C 1
ATOM 5510 O O . PRO B 1 167 ? -15.227 17.719 23.266 1 95.25 167 PRO B O 1
ATOM 5513 N N . PHE B 1 168 ? -17.391 18.047 23.234 1 96.12 168 PHE B N 1
ATOM 5514 C CA . PHE B 1 168 ? -17.422 18.391 21.812 1 96.12 168 PHE B CA 1
ATOM 5515 C C . PHE B 1 168 ? -17.578 19.891 21.625 1 96.12 168 PHE B C 1
ATOM 5517 O O . PHE B 1 168 ? -18.359 20.344 20.781 1 96.12 168 PHE B O 1
ATOM 5524 N N . GLN B 1 169 ? -16.812 20.672 22.344 1 92.5 169 GLN B N 1
ATOM 5525 C CA . GLN B 1 169 ? -16.891 22.125 22.234 1 92.5 169 GLN B CA 1
ATOM 5526 C C . GLN B 1 169 ? -16.25 22.625 20.938 1 92.5 169 GLN B C 1
ATOM 5528 O O . GLN B 1 169 ? -16.812 23.484 20.266 1 92.5 169 GLN B O 1
ATOM 5533 N N . ARG B 1 170 ? -15.109 22.094 20.578 1 94.5 170 ARG B N 1
ATOM 5534 C CA . ARG B 1 170 ? -14.391 22.516 19.391 1 94.5 170 ARG B CA 1
ATOM 5535 C C . ARG B 1 170 ? -15.18 22.188 18.125 1 94.5 170 ARG B C 1
ATOM 5537 O O . ARG B 1 170 ? -15.305 23.031 17.234 1 94.5 170 ARG B O 1
ATOM 5544 N N . SER B 1 171 ? -15.727 20.938 18.125 1 95.69 171 SER B N 1
ATOM 5545 C CA . SER B 1 171 ? -16.5 20.5 16.969 1 95.69 171 SER B CA 1
ATOM 5546 C C . SER B 1 171 ? -17.75 21.359 16.781 1 95.69 171 SER B C 1
ATOM 5548 O O . SER B 1 171 ? -18.109 21.719 15.656 1 95.69 171 SER B O 1
ATOM 5550 N N . THR B 1 172 ? -18.359 21.719 17.844 1 94 172 THR B N 1
ATOM 5551 C CA . THR B 1 172 ? -19.562 22.547 17.766 1 94 172 THR B CA 1
ATOM 5552 C C . THR B 1 172 ? -19.25 23.906 17.141 1 94 172 THR B C 1
ATOM 5554 O O . THR B 1 172 ? -19.984 24.375 16.281 1 94 172 THR B O 1
ATOM 5557 N N . ARG B 1 173 ? -18.172 24.484 17.562 1 93.25 173 ARG B N 1
ATOM 5558 C CA . ARG B 1 173 ? -17.734 25.766 17 1 93.25 173 ARG B CA 1
ATOM 5559 C C . ARG B 1 173 ? -17.422 25.625 15.516 1 93.25 173 ARG B C 1
ATOM 5561 O O . ARG B 1 173 ? -17.797 26.484 14.719 1 93.25 173 ARG B O 1
ATOM 5568 N N . GLN B 1 174 ? -16.719 24.578 15.141 1 95.81 174 GLN B N 1
ATOM 5569 C CA . GLN B 1 174 ? -16.328 24.375 13.758 1 95.81 174 GLN B CA 1
ATOM 5570 C C . GLN B 1 174 ? -17.531 24.109 12.867 1 95.81 174 GLN B C 1
ATOM 5572 O O . GLN B 1 174 ? -17.562 24.547 11.711 1 95.81 174 GLN B O 1
ATOM 5577 N N . ILE B 1 175 ? -18.516 23.359 13.352 1 96.5 175 ILE B N 1
ATOM 5578 C CA . ILE B 1 175 ? -19.734 23.094 12.602 1 96.5 175 ILE B CA 1
ATOM 5579 C C . ILE B 1 175 ? -20.453 24.391 12.312 1 96.5 175 ILE B C 1
ATOM 5581 O O . ILE B 1 175 ? -20.906 24.625 11.188 1 96.5 175 ILE B O 1
ATOM 5585 N N . ARG B 1 176 ? -20.562 25.266 13.273 1 94.94 176 ARG B N 1
ATOM 5586 C CA . ARG B 1 176 ? -21.203 26.562 13.102 1 94.94 176 ARG B CA 1
ATOM 5587 C C . ARG B 1 176 ? -20.453 27.406 12.07 1 94.94 176 ARG B C 1
ATOM 5589 O O . ARG B 1 176 ? -21.062 28.078 11.242 1 94.94 176 ARG B O 1
ATOM 5596 N N . ASP B 1 177 ? -19.156 27.375 12.164 1 96.12 177 ASP B N 1
ATOM 5597 C CA . ASP B 1 177 ? -18.328 28.109 11.203 1 96.12 177 ASP B CA 1
ATOM 5598 C C . ASP B 1 177 ? -18.562 27.594 9.789 1 96.12 177 ASP B C 1
ATOM 5600 O O . ASP B 1 177 ? -18.656 28.391 8.844 1 96.12 177 ASP B O 1
ATOM 5604 N N . THR B 1 178 ? -18.594 26.25 9.633 1 97.06 178 THR B N 1
ATOM 5605 C CA . THR B 1 178 ? -18.828 25.641 8.328 1 97.06 178 THR B CA 1
ATOM 5606 C C . THR B 1 178 ? -20.188 26.062 7.762 1 97.06 178 THR B C 1
ATOM 5608 O O . THR B 1 178 ? -20.297 26.391 6.582 1 97.06 178 THR B O 1
ATOM 5611 N N . ALA B 1 179 ? -21.172 26.078 8.617 1 96.19 179 ALA B N 1
ATOM 5612 C CA . ALA B 1 179 ? -22.516 26.516 8.203 1 96.19 179 ALA B CA 1
ATOM 5613 C C . ALA B 1 179 ? -22.5 27.984 7.793 1 96.19 179 ALA B C 1
ATOM 5615 O O . ALA B 1 179 ? -23.094 28.375 6.785 1 96.19 179 ALA B O 1
ATOM 5616 N N . ALA B 1 180 ? -21.828 28.812 8.531 1 94 180 ALA B N 1
ATOM 5617 C CA . ALA B 1 180 ? -21.766 30.25 8.227 1 94 180 ALA B CA 1
ATOM 5618 C C . ALA B 1 180 ? -21.125 30.484 6.867 1 94 180 ALA B C 1
ATOM 5620 O O . ALA B 1 180 ? -21.516 31.391 6.137 1 94 180 ALA B O 1
ATOM 5621 N N . LEU B 1 181 ? -20.156 29.703 6.594 1 94.75 181 LEU B N 1
ATOM 5622 C CA . LEU B 1 181 ? -19.406 29.875 5.352 1 94.75 181 LEU B CA 1
ATOM 5623 C C . LEU B 1 181 ? -20.219 29.344 4.164 1 94.75 181 LEU B C 1
ATOM 5625 O O . LEU B 1 181 ? -20.281 30 3.121 1 94.75 181 LEU B O 1
ATOM 5629 N N . LEU B 1 182 ? -20.859 28.156 4.312 1 96.12 182 LEU B N 1
ATOM 5630 C CA . LEU B 1 182 ? -21.375 27.453 3.146 1 96.12 182 LEU B CA 1
ATOM 5631 C C . LEU B 1 182 ? -22.891 27.547 3.088 1 96.12 182 LEU B C 1
ATOM 5633 O O . LEU B 1 182 ? -23.5 27.234 2.055 1 96.12 182 LEU B O 1
ATOM 5637 N N . LEU B 1 183 ? -23.5 27.922 4.246 1 96.56 183 LEU B N 1
ATOM 5638 C CA . LEU B 1 183 ? -24.938 28.109 4.352 1 96.56 183 LEU B CA 1
ATOM 5639 C C . LEU B 1 183 ? -25.266 29.453 4.98 1 96.56 183 LEU B C 1
ATOM 5641 O O . LEU B 1 183 ? -25.891 29.516 6.047 1 96.56 183 LEU B O 1
ATOM 5645 N N . PRO B 1 184 ? -25.031 30.5 4.289 1 92.19 184 PRO B N 1
ATOM 5646 C CA . PRO B 1 184 ? -25.172 31.828 4.898 1 92.19 184 PRO B CA 1
ATOM 5647 C C . PRO B 1 184 ? -26.594 32.156 5.332 1 92.19 184 PRO B C 1
ATOM 5649 O O . PRO B 1 184 ? -26.812 32.938 6.238 1 92.19 184 PRO B O 1
ATOM 5652 N N . ASP B 1 185 ? -27.562 31.5 4.801 1 94.06 185 ASP B N 1
ATOM 5653 C CA . ASP B 1 185 ? -28.953 31.812 5.105 1 94.06 185 ASP B CA 1
ATOM 5654 C C . ASP B 1 185 ? -29.5 30.906 6.207 1 94.06 185 ASP B C 1
ATOM 5656 O O . ASP B 1 185 ? -30.625 31.094 6.676 1 94.06 185 ASP B O 1
ATOM 5660 N N . LYS B 1 186 ? -28.719 29.938 6.625 1 95.12 186 LYS B N 1
ATOM 5661 C CA . LYS B 1 186 ? -29.188 29.031 7.672 1 95.12 186 LYS B CA 1
ATOM 5662 C C . LYS B 1 186 ? -29.125 29.688 9.039 1 95.12 186 LYS B C 1
ATOM 5664 O O . LYS B 1 186 ? -28.109 30.297 9.406 1 95.12 186 LYS B O 1
ATOM 5669 N N . VAL B 1 187 ? -30.141 29.562 9.758 1 93.06 187 VAL B N 1
ATOM 5670 C CA . VAL B 1 187 ? -30.219 30.109 11.102 1 93.06 187 VAL B CA 1
ATOM 5671 C C . VAL B 1 187 ? -29.891 29.031 12.133 1 93.06 187 VAL B C 1
ATOM 5673 O O . VAL B 1 187 ? -30.516 27.969 12.148 1 93.06 187 VAL B O 1
ATOM 5676 N N . LEU B 1 188 ? -28.891 29.297 12.938 1 92 188 LEU B N 1
ATOM 5677 C CA . LEU B 1 188 ? -28.484 28.375 13.984 1 92 188 LEU B CA 1
ATOM 5678 C C . LEU B 1 188 ? -28.781 28.938 15.359 1 92 188 LEU B C 1
ATOM 5680 O O . LEU B 1 188 ? -28.891 30.156 15.531 1 92 188 LEU B O 1
ATOM 5684 N N . PRO B 1 189 ? -28.969 28.016 16.344 1 86 189 PRO B N 1
ATOM 5685 C CA . PRO B 1 189 ? -29.109 28.516 17.703 1 86 189 PRO B CA 1
ATOM 5686 C C . PRO B 1 189 ? -27.906 29.344 18.172 1 86 189 PRO B C 1
ATOM 5688 O O . PRO B 1 189 ? -26.797 29.141 17.672 1 86 189 PRO B O 1
ATOM 5691 N N . PRO B 1 190 ? -28.203 30.219 19.047 1 84.06 190 PRO B N 1
ATOM 5692 C CA . PRO B 1 190 ? -27.094 31.047 19.516 1 84.06 190 PRO B CA 1
ATOM 5693 C C . PRO B 1 190 ? -25.984 30.234 20.203 1 84.06 190 PRO B C 1
ATOM 5695 O O . PRO B 1 190 ? -26.266 29.234 20.844 1 84.06 190 PRO B O 1
ATOM 5698 N N . ALA B 1 191 ? -24.766 30.75 20.078 1 81.94 191 ALA B N 1
ATOM 5699 C CA . ALA B 1 191 ? -23.625 30.125 20.75 1 81.94 191 ALA B CA 1
ATOM 5700 C C . ALA B 1 191 ? -23.641 30.406 22.25 1 81.94 191 ALA B C 1
ATOM 5702 O O . ALA B 1 191 ? -24.219 31.391 22.688 1 81.94 191 ALA B O 1
ATOM 5703 N N . PRO B 1 192 ? -23.078 29.453 22.953 1 77.88 192 PRO B N 1
ATOM 5704 C CA . PRO B 1 192 ? -23 29.734 24.391 1 77.88 192 PRO B CA 1
ATOM 5705 C C . PRO B 1 192 ? -22.219 31 24.719 1 77.88 192 PRO B C 1
ATOM 5707 O O . PRO B 1 192 ? -21.344 31.391 23.938 1 77.88 192 PRO B O 1
ATOM 5710 N N . PRO B 1 193 ? -22.594 31.578 25.828 1 77.44 193 PRO B N 1
ATOM 5711 C CA . PRO B 1 193 ? -21.891 32.812 26.203 1 77.44 193 PRO B CA 1
ATOM 5712 C C . PRO B 1 193 ? -20.422 32.562 26.562 1 77.44 193 PRO B C 1
ATOM 5714 O O . PRO B 1 193 ? -20.078 31.469 27 1 77.44 193 PRO B O 1
ATOM 5717 N N . SER B 1 194 ? -19.641 33.594 26.219 1 82.06 194 SER B N 1
ATOM 5718 C CA . SER B 1 194 ? -18.219 33.5 26.531 1 82.06 194 SER B CA 1
ATOM 5719 C C . SER B 1 194 ? -17.828 34.469 27.641 1 82.06 194 SER B C 1
ATOM 5721 O O . SER B 1 194 ? -18.453 35.531 27.797 1 82.06 194 SER B O 1
ATOM 5723 N N . HIS B 1 195 ? -16.938 34.062 28.5 1 89.44 195 HIS B N 1
ATOM 5724 C CA . HIS B 1 195 ? -16.453 34.875 29.594 1 89.44 195 HIS B CA 1
ATOM 5725 C C . HIS B 1 195 ? -15.109 35.531 29.234 1 89.44 195 HIS B C 1
ATOM 5727 O O . HIS B 1 195 ? -14.344 34.969 28.438 1 89.44 195 HIS B O 1
ATOM 5733 N N . ALA B 1 196 ? -14.852 36.625 29.875 1 93.12 196 ALA B N 1
ATOM 5734 C CA . ALA B 1 196 ? -13.586 37.312 29.672 1 93.12 196 ALA B CA 1
ATOM 5735 C C . ALA B 1 196 ? -12.422 36.531 30.266 1 93.12 196 ALA B C 1
ATOM 5737 O O . ALA B 1 196 ? -12.594 35.812 31.25 1 93.12 196 ALA B O 1
ATOM 5738 N N . LEU B 1 197 ? -11.297 36.688 29.609 1 95 197 LEU B N 1
ATOM 5739 C CA . LEU B 1 197 ? -10.062 36.062 30.062 1 95 197 LEU B CA 1
ATOM 5740 C C . LEU B 1 197 ? -9.039 37.125 30.484 1 95 197 LEU B C 1
ATOM 5742 O O . LEU B 1 197 ? -8.75 38.062 29.719 1 95 197 LEU B O 1
ATOM 5746 N N . THR B 1 198 ? -8.562 37 31.641 1 95 198 THR B N 1
ATOM 5747 C CA . THR B 1 198 ? -7.578 37.969 32.125 1 95 198 THR B CA 1
ATOM 5748 C C . THR B 1 198 ? -6.168 37.375 32.031 1 95 198 THR B C 1
ATOM 5750 O O . THR B 1 198 ? -5.898 36.312 32.562 1 95 198 THR B O 1
ATOM 5753 N N . VAL B 1 199 ? -5.316 38.125 31.328 1 94.5 199 VAL B N 1
ATOM 5754 C CA . VAL B 1 199 ? -3.916 37.719 31.219 1 94.5 199 VAL B CA 1
ATOM 5755 C C . VAL B 1 199 ? -3.016 38.906 31.578 1 94.5 199 VAL B C 1
ATOM 5757 O O . VAL B 1 199 ? -3.256 40.031 31.125 1 94.5 199 VAL B O 1
ATOM 5760 N N . THR B 1 200 ? -2.066 38.656 32.406 1 91.38 200 THR B N 1
ATOM 5761 C CA . THR B 1 200 ? -1.055 39.656 32.75 1 91.38 200 THR B CA 1
ATOM 5762 C C . THR B 1 200 ? 0.21 39.438 31.922 1 91.38 200 THR B C 1
ATOM 5764 O O . THR B 1 200 ? 0.804 38.344 31.953 1 91.38 200 THR B O 1
ATOM 5767 N N . LEU B 1 201 ? 0.607 40.438 31.188 1 90.81 201 LEU B N 1
ATOM 5768 C CA . LEU B 1 201 ? 1.841 40.375 30.406 1 90.81 201 LEU B CA 1
ATOM 5769 C C . LEU B 1 201 ? 3.061 40.469 31.312 1 90.81 201 LEU B C 1
ATOM 5771 O O . LEU B 1 201 ? 3.004 41.125 32.375 1 90.81 201 LEU B O 1
ATOM 5775 N N . PRO B 1 202 ? 4.094 39.875 30.922 1 87.75 202 PRO B N 1
ATOM 5776 C CA . PRO B 1 202 ? 5.289 40 31.766 1 87.75 202 PRO B CA 1
ATOM 5777 C C . PRO B 1 202 ? 5.879 41.406 31.734 1 87.75 202 PRO B C 1
ATOM 5779 O O . PRO B 1 202 ? 5.824 42.094 30.703 1 87.75 202 PRO B O 1
ATOM 5782 N N . ALA B 1 203 ? 6.426 41.75 32.875 1 83.19 203 ALA B N 1
ATOM 5783 C CA . ALA B 1 203 ? 7.066 43.062 33 1 83.19 203 ALA B CA 1
ATOM 5784 C C . ALA B 1 203 ? 8.289 43.156 32.094 1 83.19 203 ALA B C 1
ATOM 5786 O O . ALA B 1 203 ? 8.547 44.188 31.469 1 83.19 203 ALA B O 1
ATOM 5787 N N . SER B 1 204 ? 9.07 42.125 32.062 1 81.19 204 SER B N 1
ATOM 5788 C CA . SER B 1 204 ? 10.219 41.969 31.188 1 81.19 204 SER B CA 1
ATOM 5789 C C . SER B 1 204 ? 10.234 40.625 30.5 1 81.19 204 SER B C 1
ATOM 5791 O O . SER B 1 204 ? 9.781 39.625 31.078 1 81.19 204 SER B O 1
ATOM 5793 N N . SER B 1 205 ? 10.539 40.75 29.203 1 79.31 205 SER B N 1
ATOM 5794 C CA . SER B 1 205 ? 10.578 39.5 28.469 1 79.31 205 SER B CA 1
ATOM 5795 C C . SER B 1 205 ? 11.977 39.188 27.938 1 79.31 205 SER B C 1
ATOM 5797 O O . SER B 1 205 ? 12.68 40.125 27.5 1 79.31 205 SER B O 1
ATOM 5799 N N . ALA B 1 206 ? 12.367 37.969 28.172 1 81.12 206 ALA B N 1
ATOM 5800 C CA . ALA B 1 206 ? 13.672 37.531 27.656 1 81.12 206 ALA B CA 1
ATOM 5801 C C . ALA B 1 206 ? 13.617 37.281 26.156 1 81.12 206 ALA B C 1
ATOM 5803 O O . ALA B 1 206 ? 14.656 37.094 25.516 1 81.12 206 ALA B O 1
ATOM 5804 N N . VAL B 1 207 ? 12.445 37.469 25.594 1 88.69 207 VAL B N 1
ATOM 5805 C CA . VAL B 1 207 ? 12.289 37.125 24.172 1 88.69 207 VAL B CA 1
ATOM 5806 C C . VAL B 1 207 ? 12.844 38.25 23.312 1 88.69 207 VAL B C 1
ATOM 5808 O O . VAL B 1 207 ? 12.5 39.406 23.5 1 88.69 207 VAL B O 1
ATOM 5811 N N . GLU B 1 208 ? 13.734 37.844 22.422 1 94.75 208 GLU B N 1
ATOM 5812 C CA . GLU B 1 208 ? 14.219 38.812 21.453 1 94.75 208 GLU B CA 1
ATOM 5813 C C . GLU B 1 208 ? 13.109 39.25 20.5 1 94.75 208 GLU B C 1
ATOM 5815 O O . GLU B 1 208 ? 12.141 38.531 20.297 1 94.75 208 GLU B O 1
ATOM 5820 N N . THR B 1 209 ? 13.25 40.469 20 1 95.62 209 THR B N 1
ATOM 5821 C CA . THR B 1 209 ? 12.219 41 19.109 1 95.62 209 THR B CA 1
ATOM 5822 C C . THR B 1 209 ? 12.828 41.438 17.781 1 95.62 209 THR B C 1
ATOM 5824 O O . THR B 1 209 ? 14.055 41.5 17.641 1 95.62 209 THR B O 1
ATOM 5827 N N . PHE B 1 210 ? 12.094 41.656 16.844 1 96.81 210 PHE B N 1
ATOM 5828 C CA . PHE B 1 210 ? 12.43 42.219 15.539 1 96.81 210 PHE B CA 1
ATOM 5829 C C . PHE B 1 210 ? 11.258 43 14.984 1 96.81 210 PHE B C 1
ATOM 5831 O O . PHE B 1 210 ? 10.156 42.969 15.523 1 96.81 210 PHE B O 1
ATOM 5838 N N . THR B 1 211 ? 11.547 43.75 13.984 1 95.75 211 THR B N 1
ATOM 5839 C CA . THR B 1 211 ? 10.5 44.562 13.375 1 95.75 211 THR B CA 1
ATOM 5840 C C . THR B 1 211 ? 9.992 43.906 12.094 1 95.75 211 THR B C 1
ATOM 5842 O O . THR B 1 211 ? 10.773 43.531 11.234 1 95.75 211 THR B O 1
ATOM 5845 N N . LEU B 1 212 ? 8.75 43.812 11.992 1 95.31 212 LEU B N 1
ATOM 5846 C CA . LEU B 1 212 ? 8.047 43.344 10.805 1 95.31 212 LEU B CA 1
ATOM 5847 C C . LEU B 1 212 ? 6.957 44.312 10.391 1 95.31 212 LEU B C 1
ATOM 5849 O O . LEU B 1 212 ? 5.969 44.5 11.102 1 95.31 212 LEU B O 1
ATOM 5853 N N . GLY B 1 213 ? 7.141 44.875 9.266 1 87.94 213 GLY B N 1
ATOM 5854 C CA . GLY B 1 213 ? 6.273 46 8.969 1 87.94 213 GLY B CA 1
ATOM 5855 C C . GLY B 1 213 ? 6.379 47.125 9.984 1 87.94 213 GLY B C 1
ATOM 5856 O O . GLY B 1 213 ? 7.473 47.656 10.25 1 87.94 213 GLY B O 1
ATOM 5857 N N . ALA B 1 214 ? 5.223 47.406 10.656 1 86.75 214 ALA B N 1
ATOM 5858 C CA . ALA B 1 214 ? 5.211 48.5 11.617 1 86.75 214 ALA B CA 1
ATOM 5859 C C . ALA B 1 214 ? 5.133 48 13.047 1 86.75 214 ALA B C 1
ATOM 5861 O O . ALA B 1 214 ? 4.922 48.75 13.984 1 86.75 214 ALA B O 1
ATOM 5862 N N . ARG B 1 215 ? 5.414 46.656 13.188 1 93.81 215 ARG B N 1
ATOM 5863 C CA . ARG B 1 215 ? 5.238 46.031 14.5 1 93.81 215 ARG B CA 1
ATOM 5864 C C . ARG B 1 215 ? 6.547 45.438 14.992 1 93.81 215 ARG B C 1
ATOM 5866 O O . ARG B 1 215 ? 7.305 44.875 14.211 1 93.81 215 ARG B O 1
ATOM 5873 N N . THR B 1 216 ? 6.789 45.625 16.234 1 94.88 216 THR B N 1
ATOM 5874 C CA . THR B 1 216 ? 7.848 44.875 16.906 1 94.88 216 THR B CA 1
ATOM 5875 C C . THR B 1 216 ? 7.312 43.562 17.469 1 94.88 216 THR B C 1
ATOM 5877 O O . THR B 1 216 ? 6.352 43.562 18.234 1 94.88 216 THR B O 1
ATOM 5880 N N . LEU B 1 217 ? 7.887 42.5 17.078 1 96.38 217 LEU B N 1
ATOM 5881 C CA . LEU B 1 217 ? 7.348 41.188 17.375 1 96.38 217 LEU B CA 1
ATOM 5882 C C . LEU B 1 217 ? 8.422 40.281 17.984 1 96.38 217 LEU B C 1
ATOM 5884 O O . LEU B 1 217 ? 9.617 40.5 17.766 1 96.38 217 LEU B O 1
ATOM 5888 N N . PRO B 1 218 ? 7.984 39.344 18.781 1 95.75 218 PRO B N 1
ATOM 5889 C CA . PRO B 1 218 ? 8.961 38.344 19.266 1 95.75 218 PRO B CA 1
ATOM 5890 C C . PRO B 1 218 ? 9.594 37.562 18.125 1 95.75 218 PRO B C 1
ATOM 5892 O O . PRO B 1 218 ? 8.938 37.281 17.125 1 95.75 218 PRO B O 1
ATOM 5895 N N . ARG B 1 219 ? 10.805 37.062 18.234 1 97.75 219 ARG B N 1
ATOM 5896 C CA . ARG B 1 219 ? 11.508 36.312 17.203 1 97.75 219 ARG B CA 1
ATOM 5897 C C . ARG B 1 219 ? 11.141 34.844 17.25 1 97.75 219 ARG B C 1
ATOM 5899 O O . ARG B 1 219 ? 11.82 34 16.641 1 97.75 219 ARG B O 1
ATOM 5906 N N . LEU B 1 220 ? 10.086 34.531 18.031 1 96.56 220 LEU B N 1
ATOM 5907 C CA . LEU B 1 220 ? 9.492 33.219 18.062 1 96.56 220 LEU B CA 1
ATOM 5908 C C . LEU B 1 220 ? 7.973 33.281 17.984 1 96.56 220 LEU B C 1
ATOM 5910 O O . LEU B 1 220 ? 7.34 33.938 18.812 1 96.56 220 LEU B O 1
ATOM 5914 N N . PHE B 1 221 ? 7.41 32.688 16.984 1 97.5 221 PHE B N 1
ATOM 5915 C CA . PHE B 1 221 ? 5.965 32.562 16.828 1 97.5 221 PHE B CA 1
ATOM 5916 C C . PHE B 1 221 ? 5.473 31.203 17.266 1 97.5 221 PHE B C 1
ATOM 5918 O O . PHE B 1 221 ? 6.16 30.188 17.062 1 97.5 221 PHE B O 1
ATOM 5925 N N . ASN B 1 222 ? 4.297 31.172 17.875 1 96.88 222 ASN B N 1
ATOM 5926 C CA . ASN B 1 222 ? 3.613 29.906 18.125 1 96.88 222 ASN B CA 1
ATOM 5927 C C . ASN B 1 222 ? 2.895 29.391 16.891 1 96.88 222 ASN B C 1
ATOM 5929 O O . ASN B 1 222 ? 1.863 29.938 16.484 1 96.88 222 ASN B O 1
ATOM 5933 N N . GLY B 1 223 ? 3.443 28.344 16.266 1 97.12 223 GLY B N 1
ATOM 5934 C CA . GLY B 1 223 ? 2.807 27.766 15.102 1 97.12 223 GLY B CA 1
ATOM 5935 C C . GLY B 1 223 ? 1.7 26.781 15.453 1 97.12 223 GLY B C 1
ATOM 5936 O O . GLY B 1 223 ? 1.895 25.891 16.281 1 97.12 223 GLY B O 1
ATOM 5937 N N . LEU B 1 224 ? 0.566 26.875 14.742 1 97 224 LEU B N 1
ATOM 5938 C CA . LEU B 1 224 ? -0.598 26.094 15.156 1 97 224 LEU B CA 1
ATOM 5939 C C . LEU B 1 224 ? -0.968 25.062 14.102 1 97 224 LEU B C 1
ATOM 5941 O O . LEU B 1 224 ? -2.111 24.609 14.047 1 97 224 LEU B O 1
ATOM 5945 N N . TRP B 1 225 ? -0.027 24.625 13.25 1 94.38 225 TRP B N 1
ATOM 5946 C CA . TRP B 1 225 ? -0.301 23.641 12.211 1 94.38 225 TRP B CA 1
ATOM 5947 C C . TRP B 1 225 ? -0.794 22.328 12.82 1 94.38 225 TRP B C 1
ATOM 5949 O O . TRP B 1 225 ? -1.544 21.594 12.18 1 94.38 225 TRP B O 1
ATOM 5959 N N . GLN B 1 226 ? -0.449 22.016 14.031 1 92 226 GLN B N 1
ATOM 5960 C CA . GLN B 1 226 ? -0.805 20.766 14.688 1 92 226 GLN B CA 1
ATOM 5961 C C . GLN B 1 226 ? -2.297 20.719 15 1 92 226 GLN B C 1
ATOM 5963 O O . GLN B 1 226 ? -2.828 19.656 15.336 1 92 226 GLN B O 1
ATOM 5968 N N . MET B 1 227 ? -2.951 21.828 14.898 1 93.44 227 MET B N 1
ATOM 5969 C CA . MET B 1 227 ? -4.398 21.859 15.109 1 93.44 227 MET B CA 1
ATOM 5970 C C . MET B 1 227 ? -5.137 21.359 13.875 1 93.44 227 MET B C 1
ATOM 5972 O O . MET B 1 227 ? -6.348 21.141 13.914 1 93.44 227 MET B O 1
ATOM 5976 N N . ALA B 1 228 ? -4.383 21.094 12.828 1 92.56 228 ALA B N 1
ATOM 5977 C CA . ALA B 1 228 ? -4.992 20.656 11.57 1 92.56 228 ALA B CA 1
ATOM 5978 C C . ALA B 1 228 ? -5.48 19.219 11.672 1 92.56 228 ALA B C 1
ATOM 5980 O O . ALA B 1 228 ? -6.293 18.781 10.859 1 92.56 228 ALA B O 1
ATOM 5981 N N . SER B 1 229 ? -4.934 18.484 12.688 1 94.31 229 SER B N 1
ATOM 5982 C CA . SER B 1 229 ? -5.312 17.078 12.805 1 94.31 229 SER B CA 1
ATOM 5983 C C . SER B 1 229 ? -5.082 16.562 14.219 1 94.31 229 SER B C 1
ATOM 5985 O O . SER B 1 229 ? -4.09 16.922 14.859 1 94.31 229 SER B O 1
ATOM 5987 N N . PRO B 1 230 ? -5.918 15.648 14.633 1 94.56 230 PRO B N 1
ATOM 5988 C CA . PRO B 1 230 ? -5.676 15 15.922 1 94.56 230 PRO B CA 1
ATOM 5989 C C . PRO B 1 230 ? -4.477 14.055 15.891 1 94.56 230 PRO B C 1
ATOM 5991 O O . PRO B 1 230 ? -4.086 13.516 16.938 1 94.56 230 PRO B O 1
ATOM 5994 N N . ALA B 1 231 ? -3.918 13.883 14.758 1 91.44 231 ALA B N 1
ATOM 5995 C CA . ALA B 1 231 ? -2.775 12.984 14.609 1 91.44 231 ALA B CA 1
ATOM 5996 C C . ALA B 1 231 ? -1.596 13.453 15.461 1 91.44 231 ALA B C 1
ATOM 5998 O O . ALA B 1 231 ? -0.701 12.664 15.773 1 91.44 231 ALA B O 1
ATOM 5999 N N . TRP B 1 232 ? -1.559 14.742 15.836 1 91.81 232 TRP B N 1
ATOM 6000 C CA . TRP B 1 232 ? -0.519 15.25 16.719 1 91.81 232 TRP B CA 1
ATOM 6001 C C . TRP B 1 232 ? -0.951 15.156 18.188 1 91.81 232 TRP B C 1
ATOM 6003 O O . TRP B 1 232 ? -0.219 15.57 19.078 1 91.81 232 TRP B O 1
ATOM 6013 N N . GLY B 1 233 ? -2.1 14.664 18.406 1 88.81 233 GLY B N 1
ATOM 6014 C CA . GLY B 1 233 ? -2.754 14.75 19.703 1 88.81 233 GLY B CA 1
ATOM 6015 C C . GLY B 1 233 ? -3.896 15.742 19.719 1 88.81 233 GLY B C 1
ATOM 6016 O O . GLY B 1 233 ? -3.996 16.609 18.844 1 88.81 233 GLY B O 1
ATOM 6017 N N . SER B 1 234 ? -4.754 15.523 20.656 1 89.38 234 SER B N 1
ATOM 6018 C CA . SER B 1 234 ? -5.902 16.422 20.75 1 89.38 234 SER B CA 1
ATOM 6019 C C . SER B 1 234 ? -6.129 16.859 22.203 1 89.38 234 SER B C 1
ATOM 6021 O O . SER B 1 234 ? -5.734 16.172 23.141 1 89.38 234 SER B O 1
ATOM 6023 N N . SER B 1 235 ? -6.641 18.062 22.281 1 92.5 235 SER B N 1
ATOM 6024 C CA . SER B 1 235 ? -6.977 18.625 23.594 1 92.5 235 SER B CA 1
ATOM 6025 C C . SER B 1 235 ? -8.367 19.266 23.578 1 92.5 235 SER B C 1
ATOM 6027 O O . SER B 1 235 ? -8.914 19.547 22.5 1 92.5 235 SER B O 1
ATOM 6029 N N . SER B 1 236 ? -8.875 19.453 24.797 1 92.19 236 SER B N 1
ATOM 6030 C CA . SER B 1 236 ? -10.172 20.109 24.938 1 92.19 236 SER B CA 1
ATOM 6031 C C . SER B 1 236 ? -10.047 21.609 24.719 1 92.19 236 SER B C 1
ATOM 6033 O O . SER B 1 236 ? -8.945 22.172 24.75 1 92.19 236 SER B O 1
ATOM 6035 N N . GLY B 1 237 ? -11.211 22.219 24.5 1 91.38 237 GLY B N 1
ATOM 6036 C CA . GLY B 1 237 ? -11.227 23.672 24.391 1 91.38 237 GLY B CA 1
ATOM 6037 C C . GLY B 1 237 ? -10.664 24.375 25.609 1 91.38 237 GLY B C 1
ATOM 6038 O O . GLY B 1 237 ? -9.914 25.344 25.484 1 91.38 237 GLY B O 1
ATOM 6039 N N . SER B 1 238 ? -10.961 23.828 26.734 1 90.31 238 SER B N 1
ATOM 6040 C CA . SER B 1 238 ? -10.492 24.406 27.984 1 90.31 238 SER B CA 1
ATOM 6041 C C . SER B 1 238 ? -8.977 24.297 28.109 1 90.31 238 SER B C 1
ATOM 6043 O O . SER B 1 238 ? -8.312 25.234 28.562 1 90.31 238 SER B O 1
ATOM 6045 N N . GLN B 1 239 ? -8.484 23.156 27.719 1 92.19 239 GLN B N 1
ATOM 6046 C CA . GLN B 1 239 ? -7.035 22.953 27.75 1 92.19 239 GLN B CA 1
ATOM 6047 C C . GLN B 1 239 ? -6.32 23.906 26.797 1 92.19 239 GLN B C 1
ATOM 6049 O O . GLN B 1 239 ? -5.246 24.422 27.109 1 92.19 239 GLN B O 1
ATOM 6054 N N . GLN B 1 240 ? -6.918 24.125 25.672 1 94.12 240 GLN B N 1
ATOM 6055 C CA . GLN B 1 240 ? -6.336 25.047 24.703 1 94.12 240 GLN B CA 1
ATOM 6056 C C . GLN B 1 240 ? -6.328 26.484 25.219 1 94.12 240 GLN B C 1
ATOM 6058 O O . GLN B 1 240 ? -5.34 27.203 25.062 1 94.12 240 GLN B O 1
ATOM 6063 N N . GLU B 1 241 ? -7.395 26.844 25.844 1 93 241 GLU B N 1
ATOM 6064 C CA . GLU B 1 241 ? -7.508 28.172 26.422 1 93 241 GLU B CA 1
ATOM 6065 C C . GLU B 1 241 ? -6.438 28.406 27.484 1 93 241 GLU B C 1
ATOM 6067 O O . GLU B 1 241 ? -5.781 29.453 27.5 1 93 241 GLU B O 1
ATOM 6072 N N . GLN B 1 242 ? -6.281 27.438 28.312 1 92.94 242 GLN B N 1
ATOM 6073 C CA . GLN B 1 242 ? -5.27 27.531 29.359 1 92.94 242 GLN B CA 1
ATOM 6074 C C . GLN B 1 242 ? -3.873 27.672 28.766 1 92.94 242 GLN B C 1
ATOM 6076 O O . GLN B 1 242 ? -3.053 28.453 29.266 1 92.94 242 GLN B O 1
ATOM 6081 N N . ALA B 1 243 ? -3.629 26.953 27.75 1 94.38 243 ALA B N 1
ATOM 6082 C CA . ALA B 1 243 ? -2.332 27.016 27.094 1 94.38 243 ALA B CA 1
ATOM 6083 C C . ALA B 1 243 ? -2.092 28.406 26.484 1 94.38 243 ALA B C 1
ATOM 6085 O O . ALA B 1 243 ? -0.989 28.953 26.594 1 94.38 243 ALA B O 1
ATOM 6086 N N . LEU B 1 244 ? -3.107 28.969 25.859 1 95.62 244 LEU B N 1
ATOM 6087 C CA . LEU B 1 244 ? -2.998 30.297 25.25 1 95.62 244 LEU B CA 1
ATOM 6088 C C . LEU B 1 244 ? -2.721 31.359 26.312 1 95.62 244 LEU B C 1
ATOM 6090 O O . LEU B 1 244 ? -1.877 32.219 26.109 1 95.62 244 LEU B O 1
ATOM 6094 N N . VAL B 1 245 ? -3.41 31.219 27.422 1 94.44 245 VAL B N 1
ATOM 6095 C CA . VAL B 1 245 ? -3.203 32.156 28.531 1 94.44 245 VAL B CA 1
ATOM 6096 C C . VAL B 1 245 ? -1.753 32.094 29 1 94.44 245 VAL B C 1
ATOM 6098 O O . VAL B 1 245 ? -1.11 33.125 29.203 1 94.44 245 VAL B O 1
ATOM 6101 N N . ALA B 1 246 ? -1.283 30.891 29.109 1 92.56 246 ALA B N 1
ATOM 6102 C CA . ALA B 1 246 ? 0.083 30.688 29.578 1 92.56 246 ALA B CA 1
ATOM 6103 C C . ALA B 1 246 ? 1.098 31.25 28.594 1 92.56 246 ALA B C 1
ATOM 6105 O O . ALA B 1 246 ? 2.094 31.859 28.984 1 92.56 246 ALA B O 1
ATOM 6106 N N . LEU B 1 247 ? 0.889 31.047 27.312 1 93.06 247 LEU B N 1
ATOM 6107 C CA . LEU B 1 247 ? 1.808 31.516 26.281 1 93.06 247 LEU B CA 1
ATOM 6108 C C . LEU B 1 247 ? 1.86 33.031 26.25 1 93.06 247 LEU B C 1
ATOM 6110 O O . LEU B 1 247 ? 2.941 33.625 26.312 1 93.06 247 LEU B O 1
ATOM 6114 N N . VAL B 1 248 ? 0.721 33.688 26.234 1 93.38 248 VAL B N 1
ATOM 6115 C CA . VAL B 1 248 ? 0.655 35.125 26.188 1 93.38 248 VAL B CA 1
ATOM 6116 C C . VAL B 1 248 ? 1.209 35.719 27.484 1 93.38 248 VAL B C 1
ATOM 6118 O O . VAL B 1 248 ? 1.954 36.719 27.469 1 93.38 248 VAL B O 1
ATOM 6121 N N . GLY B 1 249 ? 0.862 35.031 28.562 1 91.19 249 GLY B N 1
ATOM 6122 C CA . GLY B 1 249 ? 1.387 35.469 29.844 1 91.19 249 GLY B CA 1
ATOM 6123 C C . GLY B 1 249 ? 2.896 35.344 29.938 1 91.19 249 GLY B C 1
ATOM 6124 O O . GLY B 1 249 ? 3.527 36.062 30.734 1 91.19 249 GLY B O 1
ATOM 6125 N N . GLY B 1 250 ? 3.48 34.5 29.172 1 88.69 250 GLY B N 1
ATOM 6126 C CA . GLY B 1 250 ? 4.922 34.312 29.141 1 88.69 250 GLY B CA 1
ATOM 6127 C C . GLY B 1 250 ? 5.613 35.219 28.109 1 88.69 250 GLY B C 1
ATOM 6128 O O . GLY B 1 250 ? 6.84 35.188 27.984 1 88.69 250 GLY B O 1
ATOM 6129 N N . GLY B 1 251 ? 4.836 36 27.391 1 89.75 251 GLY B N 1
ATOM 6130 C CA . GLY B 1 251 ? 5.406 36.938 26.438 1 89.75 251 GLY B CA 1
ATOM 6131 C C . GLY B 1 251 ? 5.461 36.375 25.016 1 89.75 251 GLY B C 1
ATOM 6132 O O . GLY B 1 251 ? 6 37.031 24.109 1 89.75 251 GLY B O 1
ATOM 6133 N N . LEU B 1 252 ? 5.031 35.219 24.797 1 92.69 252 LEU B N 1
ATOM 6134 C CA . LEU B 1 252 ? 4.945 34.625 23.469 1 92.69 252 LEU B CA 1
ATOM 6135 C C . LEU B 1 252 ? 3.609 34.969 22.812 1 92.69 252 LEU B C 1
ATOM 6137 O O . LEU B 1 252 ? 2.721 34.125 22.734 1 92.69 252 LEU B O 1
ATOM 6141 N N . THR B 1 253 ? 3.543 36.125 22.203 1 95.44 253 THR B N 1
ATOM 6142 C CA . THR B 1 253 ? 2.266 36.75 21.859 1 95.44 253 THR B CA 1
ATOM 6143 C C . THR B 1 253 ? 1.963 36.594 20.375 1 95.44 253 THR B C 1
ATOM 6145 O O . THR B 1 253 ? 0.919 37.062 19.906 1 95.44 253 THR B O 1
ATOM 6148 N N . ALA B 1 254 ? 2.893 36.031 19.625 1 97.25 254 ALA B N 1
ATOM 6149 C CA . ALA B 1 254 ? 2.691 35.938 18.188 1 97.25 254 ALA B CA 1
ATOM 6150 C C . ALA B 1 254 ? 2.285 34.5 17.797 1 97.25 254 ALA B C 1
ATOM 6152 O O . ALA B 1 254 ? 2.881 33.531 18.266 1 97.25 254 ALA B O 1
ATOM 6153 N N . PHE B 1 255 ? 1.239 34.375 16.969 1 98 255 PHE B N 1
ATOM 6154 C CA . PHE B 1 255 ? 0.698 33.094 16.547 1 98 255 PHE B CA 1
ATOM 6155 C C . PHE B 1 255 ? 0.657 32.969 15.031 1 98 255 PHE B C 1
ATOM 6157 O O . PHE B 1 255 ? 0.323 33.938 14.344 1 98 255 PHE B O 1
ATOM 6164 N N . ASP B 1 256 ? 1.08 31.891 14.555 1 98.5 256 ASP B N 1
ATOM 6165 C CA . ASP B 1 256 ? 0.978 31.562 13.133 1 98.5 256 ASP B CA 1
ATOM 6166 C C . ASP B 1 256 ? -0.075 30.484 12.898 1 98.5 256 ASP B C 1
ATOM 6168 O O . ASP B 1 256 ? -0.108 29.469 13.602 1 98.5 256 ASP B O 1
ATOM 6172 N N . MET B 1 257 ? -0.933 30.672 11.969 1 98.25 257 MET B N 1
ATOM 6173 C CA . MET B 1 257 ? -1.996 29.734 11.641 1 98.25 257 MET B CA 1
ATOM 6174 C C . MET B 1 257 ? -2.342 29.797 10.156 1 98.25 257 MET B C 1
ATOM 6176 O O . MET B 1 257 ? -1.599 30.375 9.367 1 98.25 257 MET B O 1
ATOM 6180 N N . SER B 1 258 ? -3.371 29.094 9.75 1 97.69 258 SER B N 1
ATOM 6181 C CA . SER B 1 258 ? -3.791 29.047 8.359 1 97.69 258 SER B CA 1
ATOM 6182 C C . SER B 1 258 ? -5.301 28.859 8.242 1 97.69 258 SER B C 1
ATOM 6184 O O . SER B 1 258 ? -5.957 28.469 9.203 1 97.69 258 SER B O 1
ATOM 6186 N N . ASP B 1 259 ? -5.762 29.188 7.078 1 96.69 259 ASP B N 1
ATOM 6187 C CA . ASP B 1 259 ? -7.18 29.031 6.766 1 96.69 259 ASP B CA 1
ATOM 6188 C C . ASP B 1 259 ? -7.586 27.562 6.777 1 96.69 259 ASP B C 1
ATOM 6190 O O . ASP B 1 259 ? -8.766 27.234 6.934 1 96.69 259 ASP B O 1
ATOM 6194 N N . HIS B 1 260 ? -6.594 26.641 6.727 1 93.81 260 HIS B N 1
ATOM 6195 C CA . HIS B 1 260 ? -6.961 25.234 6.652 1 93.81 260 HIS B CA 1
ATOM 6196 C C . HIS B 1 260 ? -6.402 24.453 7.836 1 93.81 260 HIS B C 1
ATOM 6198 O O . HIS B 1 260 ? -6.305 23.219 7.789 1 93.81 260 HIS B O 1
ATOM 6204 N N . TYR B 1 261 ? -5.996 25.141 8.867 1 95.81 261 TYR B N 1
ATOM 6205 C CA . TYR B 1 261 ? -5.566 24.5 10.102 1 95.81 261 TYR B CA 1
ATOM 6206 C C . TYR B 1 261 ? -6.754 24.219 11.016 1 95.81 261 TYR B C 1
ATOM 6208 O O . TYR B 1 261 ? -6.746 24.625 12.18 1 95.81 261 TYR B O 1
ATOM 6216 N N . GLY B 1 262 ? -7.816 23.641 10.516 1 94.62 262 GLY B N 1
ATOM 6217 C CA . GLY B 1 262 ? -8.984 23.297 11.312 1 94.62 262 GLY B CA 1
ATOM 6218 C C . GLY B 1 262 ? -9.633 24.5 11.953 1 94.62 262 GLY B C 1
ATOM 6219 O O . GLY B 1 262 ? -10.07 25.422 11.266 1 94.62 262 GLY B O 1
ATOM 6220 N N . ASP B 1 263 ? -9.562 24.547 13.305 1 96.56 263 ASP B N 1
ATOM 6221 C CA . ASP B 1 263 ? -10.258 25.609 14.031 1 96.56 263 ASP B CA 1
ATOM 6222 C C . ASP B 1 263 ? -9.266 26.562 14.68 1 96.56 263 ASP B C 1
ATOM 6224 O O . ASP B 1 263 ? -9.602 27.266 15.633 1 96.56 263 ASP B O 1
ATOM 6228 N N . ALA B 1 264 ? -8.055 26.578 14.156 1 97.12 264 ALA B N 1
ATOM 6229 C CA . ALA B 1 264 ? -7.004 27.406 14.742 1 97.12 264 ALA B CA 1
ATOM 6230 C C . ALA B 1 264 ? -7.414 28.875 14.766 1 97.12 264 ALA B C 1
ATOM 6232 O O . ALA B 1 264 ? -7.285 29.547 15.789 1 97.12 264 ALA B O 1
ATOM 6233 N N . GLU B 1 265 ? -7.902 29.391 13.625 1 98.12 265 GLU B N 1
ATOM 6234 C CA . GLU B 1 265 ? -8.336 30.781 13.562 1 98.12 265 GLU B CA 1
ATOM 6235 C C . GLU B 1 265 ? -9.469 31.047 14.547 1 98.12 265 GLU B C 1
ATOM 6237 O O . GLU B 1 265 ? -9.492 32.094 15.219 1 98.12 265 GLU B O 1
ATOM 6242 N N . LEU B 1 266 ? -10.359 30.094 14.648 1 96.94 266 LEU B N 1
ATOM 6243 C CA . LEU B 1 266 ? -11.516 30.25 15.531 1 96.94 266 LEU B CA 1
ATOM 6244 C C . LEU B 1 266 ? -11.086 30.281 16.984 1 96.94 266 LEU B C 1
ATOM 6246 O O . LEU B 1 266 ? -11.562 31.109 17.766 1 96.94 266 LEU B O 1
ATOM 6250 N N . VAL B 1 267 ? -10.242 29.391 17.328 1 96.38 267 VAL B N 1
ATOM 6251 C CA . VAL B 1 267 ? -9.75 29.281 18.703 1 96.38 267 VAL B CA 1
ATOM 6252 C C . VAL B 1 267 ? -9 30.562 19.078 1 96.38 267 VAL B C 1
ATOM 6254 O O . VAL B 1 267 ? -9.25 31.141 20.125 1 96.38 267 VAL B O 1
ATOM 6257 N N . CYS B 1 268 ? -8.133 31.016 18.234 1 96.94 268 CYS B N 1
ATOM 6258 C CA . CYS B 1 268 ? -7.34 32.219 18.5 1 96.94 268 CYS B CA 1
ATOM 6259 C C . CYS B 1 268 ? -8.211 33.469 18.5 1 96.94 268 CYS B C 1
ATOM 6261 O O . CYS B 1 268 ? -8.008 34.375 19.297 1 96.94 268 CYS B O 1
ATOM 6263 N N . GLY B 1 269 ? -9.133 33.531 17.516 1 96.75 269 GLY B N 1
ATOM 6264 C CA . GLY B 1 269 ? -10.055 34.656 17.453 1 96.75 269 GLY B CA 1
ATOM 6265 C C . GLY B 1 269 ? -10.898 34.781 18.703 1 96.75 269 GLY B C 1
ATOM 6266 O O . GLY B 1 269 ? -11.039 35.906 19.234 1 96.75 269 GLY B O 1
ATOM 6267 N N . ASP B 1 270 ? -11.484 33.688 19.094 1 95.19 270 ASP B N 1
ATOM 6268 C CA . ASP B 1 270 ? -12.273 33.688 20.328 1 95.19 270 ASP B CA 1
ATOM 6269 C C . ASP B 1 270 ? -11.43 34.125 21.531 1 95.19 270 ASP B C 1
ATOM 6271 O O . ASP B 1 270 ? -11.875 34.906 22.359 1 95.19 270 ASP B O 1
ATOM 6275 N N . PHE B 1 271 ? -10.289 33.594 21.656 1 96.12 271 PHE B N 1
ATOM 6276 C CA . PHE B 1 271 ? -9.359 33.938 22.719 1 96.12 271 PHE B CA 1
ATOM 6277 C C . PHE B 1 271 ? -9.055 35.406 22.734 1 96.12 271 PHE B C 1
ATOM 6279 O O . PHE B 1 271 ? -9.227 36.094 23.766 1 96.12 271 PHE B O 1
ATOM 6286 N N . ARG B 1 272 ? -8.609 35.969 21.578 1 96.38 272 ARG B N 1
ATOM 6287 C CA . ARG B 1 272 ? -8.211 37.375 21.484 1 96.38 272 ARG B CA 1
ATOM 6288 C C . ARG B 1 272 ? -9.375 38.281 21.828 1 96.38 272 ARG B C 1
ATOM 6290 O O . ARG B 1 272 ? -9.188 39.281 22.531 1 96.38 272 ARG B O 1
ATOM 6297 N N . ALA B 1 273 ? -10.547 37.938 21.359 1 94.94 273 ALA B N 1
ATOM 6298 C CA . ALA B 1 273 ? -11.734 38.781 21.578 1 94.94 273 ALA B CA 1
ATOM 6299 C C . ALA B 1 273 ? -12.078 38.875 23.062 1 94.94 273 ALA B C 1
ATOM 6301 O O . ALA B 1 273 ? -12.656 39.844 23.516 1 94.94 273 ALA B O 1
ATOM 6302 N N . ARG B 1 274 ? -11.672 37.875 23.797 1 95.25 274 ARG B N 1
ATOM 6303 C CA . ARG B 1 274 ? -12.055 37.781 25.203 1 95.25 274 ARG B CA 1
ATOM 6304 C C . ARG B 1 274 ? -10.938 38.281 26.109 1 95.25 274 ARG B C 1
ATOM 6306 O O . ARG B 1 274 ? -11.117 38.375 27.328 1 95.25 274 ARG B O 1
ATOM 6313 N N . LEU B 1 275 ? -9.891 38.5 25.578 1 95.69 275 LEU B N 1
ATOM 6314 C CA . LEU B 1 275 ? -8.703 38.812 26.359 1 95.69 275 LEU B CA 1
ATOM 6315 C C . LEU B 1 275 ? -8.82 40.188 26.984 1 95.69 275 LEU B C 1
ATOM 6317 O O . LEU B 1 275 ? -9.203 41.156 26.312 1 95.69 275 LEU B O 1
ATOM 6321 N N . ARG B 1 276 ? -8.539 40.281 28.312 1 94.88 276 ARG B N 1
ATOM 6322 C CA . ARG B 1 276 ? -8.477 41.531 29.078 1 94.88 276 ARG B CA 1
ATOM 6323 C C . ARG B 1 276 ? -7.18 41.594 29.875 1 94.88 276 ARG B C 1
ATOM 6325 O O . ARG B 1 276 ? -6.645 40.562 30.297 1 94.88 276 ARG B O 1
ATOM 6332 N N . PRO B 1 277 ? -6.641 42.844 30.062 1 94.88 277 PRO B N 1
ATOM 6333 C CA . PRO B 1 277 ? -7.117 44.125 29.562 1 94.88 277 PRO B CA 1
ATOM 6334 C C . PRO B 1 277 ? -6.812 44.312 28.078 1 94.88 277 PRO B C 1
ATOM 6336 O O . PRO B 1 277 ? -6.207 43.438 27.438 1 94.88 277 PRO B O 1
ATOM 6339 N N . ASP B 1 278 ? -7.078 45.438 27.531 1 93.38 278 ASP B N 1
ATOM 6340 C CA . ASP B 1 278 ? -6.891 45.75 26.109 1 93.38 278 ASP B CA 1
ATOM 6341 C C . ASP B 1 278 ? -5.418 45.625 25.719 1 93.38 278 ASP B C 1
ATOM 6343 O O . ASP B 1 278 ? -5.098 45.25 24.594 1 93.38 278 ASP B O 1
ATOM 6347 N N . ALA B 1 279 ? -4.613 45.938 26.656 1 92.12 279 ALA B N 1
ATOM 6348 C CA . ALA B 1 279 ? -3.176 45.875 26.391 1 92.12 279 ALA B CA 1
ATOM 6349 C C . ALA B 1 279 ? -2.756 44.469 26.016 1 92.12 279 ALA B C 1
ATOM 6351 O O . ALA B 1 279 ? -1.893 44.281 25.156 1 92.12 279 ALA B O 1
ATOM 6352 N N . ALA B 1 280 ? -3.307 43.531 26.703 1 92.88 280 ALA B N 1
ATOM 6353 C CA . ALA B 1 280 ? -3.018 42.125 26.375 1 92.88 280 ALA B CA 1
ATOM 6354 C C . ALA B 1 280 ? -3.543 41.781 25 1 92.88 280 ALA B C 1
ATOM 6356 O O . ALA B 1 280 ? -2.879 41.062 24.234 1 92.88 280 ALA B O 1
ATOM 6357 N N . ARG B 1 281 ? -4.668 42.25 24.641 1 94.06 281 ARG B N 1
ATOM 6358 C CA . ARG B 1 281 ? -5.266 42.031 23.328 1 94.06 281 ARG B CA 1
ATOM 6359 C C . ARG B 1 281 ? -4.406 42.625 22.219 1 94.06 281 ARG B C 1
ATOM 6361 O O . ARG B 1 281 ? -4.148 41.969 21.203 1 94.06 281 ARG B O 1
ATOM 6368 N N . HIS B 1 282 ? -3.93 43.812 22.469 1 92.44 282 HIS B N 1
ATOM 6369 C CA . HIS B 1 282 ? -3.148 44.531 21.469 1 92.44 282 HIS B CA 1
ATOM 6370 C C . HIS B 1 282 ? -1.758 43.906 21.312 1 92.44 282 HIS B C 1
ATOM 6372 O O . HIS B 1 282 ? -1.117 44.094 20.266 1 92.44 282 HIS B O 1
ATOM 6378 N N . ALA B 1 283 ? -1.344 43.219 22.344 1 92.75 283 ALA B N 1
ATOM 6379 C CA . ALA B 1 283 ? -0.016 42.625 22.312 1 92.75 283 ALA B CA 1
ATOM 6380 C C . ALA B 1 283 ? -0.003 41.375 21.422 1 92.75 283 ALA B C 1
ATOM 6382 O O . ALA B 1 283 ? 1.056 40.938 20.969 1 92.75 283 ALA B O 1
ATOM 6383 N N . THR B 1 284 ? -1.164 40.812 21.172 1 96.25 284 THR B N 1
ATOM 6384 C CA . THR B 1 284 ? -1.212 39.594 20.375 1 96.25 284 THR B CA 1
ATOM 6385 C C . THR B 1 284 ? -1.027 39.906 18.891 1 96.25 284 THR B C 1
ATOM 6387 O O . THR B 1 284 ? -1.39 40.969 18.422 1 96.25 284 THR B O 1
ATOM 6390 N N . TYR B 1 285 ? -0.36 39.094 18.188 1 97.56 285 TYR B N 1
ATOM 6391 C CA . TYR B 1 285 ? -0.146 39.156 16.75 1 97.56 285 TYR B CA 1
ATOM 6392 C C . TYR B 1 285 ? -0.628 37.875 16.062 1 97.56 285 TYR B C 1
ATOM 6394 O O . TYR B 1 285 ? -0.089 36.781 16.312 1 97.56 285 TYR B O 1
ATOM 6402 N N . MET B 1 286 ? -1.66 38 15.25 1 98.31 286 MET B N 1
ATOM 6403 C CA . MET B 1 286 ? -2.264 36.844 14.57 1 98.31 286 MET B CA 1
ATOM 6404 C C . MET B 1 286 ? -1.881 36.844 13.094 1 98.31 286 MET B C 1
ATOM 6406 O O . MET B 1 286 ? -2.461 37.562 12.289 1 98.31 286 MET B O 1
ATOM 6410 N N . ALA B 1 287 ? -0.911 36 12.727 1 98.56 287 ALA B N 1
ATOM 6411 C CA . ALA B 1 287 ? -0.513 35.75 11.336 1 98.56 287 ALA B CA 1
ATOM 6412 C C . ALA B 1 287 ? -1.213 34.531 10.766 1 98.56 287 ALA B C 1
ATOM 6414 O O . ALA B 1 287 ? -0.977 33.406 11.211 1 98.56 287 ALA B O 1
ATOM 6415 N N . THR B 1 288 ? -2.119 34.656 9.82 1 98.62 288 THR B N 1
ATOM 6416 C CA . THR B 1 288 ? -2.824 33.562 9.195 1 98.62 288 THR B CA 1
ATOM 6417 C C . THR B 1 288 ? -2.5 33.469 7.707 1 98.62 288 THR B C 1
ATOM 6419 O O . THR B 1 288 ? -1.559 34.125 7.238 1 98.62 288 THR B O 1
ATOM 6422 N N . LYS B 1 289 ? -3.135 32.594 7 1 98.56 289 LYS B N 1
ATOM 6423 C CA . LYS B 1 289 ? -2.789 32.344 5.602 1 98.56 289 LYS B CA 1
ATOM 6424 C C . LYS B 1 289 ? -4.043 32.25 4.734 1 98.56 289 LYS B C 1
ATOM 6426 O O . LYS B 1 289 ? -5.125 31.938 5.23 1 98.56 289 LYS B O 1
ATOM 6431 N N . TRP B 1 290 ? -3.898 32.688 3.551 1 98.38 290 TRP B N 1
ATOM 6432 C CA . TRP B 1 290 ? -4.785 32.312 2.453 1 98.38 290 TRP B CA 1
ATOM 6433 C C . TRP B 1 290 ? -4.07 31.391 1.463 1 98.38 290 TRP B C 1
ATOM 6435 O O . TRP B 1 290 ? -3.227 31.844 0.687 1 98.38 290 TRP B O 1
ATOM 6445 N N . CYS B 1 291 ? -4.434 30.094 1.475 1 96.5 291 CYS B N 1
ATOM 6446 C CA . CYS B 1 291 ? -3.754 29.109 0.652 1 96.5 291 CYS B CA 1
ATOM 6447 C C . CYS B 1 291 ? -4.625 28.688 -0.528 1 96.5 291 CYS B C 1
ATOM 6449 O O . CYS B 1 291 ? -5.715 28.141 -0.34 1 96.5 291 CYS B O 1
ATOM 6451 N N . VAL B 1 292 ? -4.125 28.906 -1.718 1 95.75 292 VAL B N 1
ATOM 6452 C CA . VAL B 1 292 ? -4.789 28.469 -2.939 1 95.75 292 VAL B CA 1
ATOM 6453 C C . VAL B 1 292 ? -4.121 27.203 -3.461 1 95.75 292 VAL B C 1
ATOM 6455 O O . VAL B 1 292 ? -2.957 27.234 -3.873 1 95.75 292 VAL B O 1
ATOM 6458 N N . PHE B 1 293 ? -4.883 26.094 -3.508 1 91.19 293 PHE B N 1
ATOM 6459 C CA . PHE B 1 293 ? -4.289 24.797 -3.801 1 91.19 293 PHE B CA 1
ATOM 6460 C C . PHE B 1 293 ? -4.734 24.297 -5.168 1 91.19 293 PHE B C 1
ATOM 6462 O O . PHE B 1 293 ? -4.316 23.219 -5.605 1 91.19 293 PHE B O 1
ATOM 6469 N N . ARG B 1 294 ? -5.625 25.062 -5.801 1 90.12 294 ARG B N 1
ATOM 6470 C CA . ARG B 1 294 ? -6.133 24.672 -7.109 1 90.12 294 ARG B CA 1
ATOM 6471 C C . ARG B 1 294 ? -6.453 25.891 -7.965 1 90.12 294 ARG B C 1
ATOM 6473 O O . ARG B 1 294 ? -6.344 27.031 -7.496 1 90.12 294 ARG B O 1
ATOM 6480 N N . ASP B 1 295 ? -6.797 25.594 -9.148 1 92.88 295 ASP B N 1
ATOM 6481 C CA . ASP B 1 295 ? -7.172 26.656 -10.07 1 92.88 295 ASP B CA 1
ATOM 6482 C C . ASP B 1 295 ? -8.367 27.453 -9.539 1 92.88 295 ASP B C 1
ATOM 6484 O O . ASP B 1 295 ? -9.359 26.859 -9.094 1 92.88 295 ASP B O 1
ATOM 6488 N N . ILE B 1 296 ? -8.258 28.719 -9.586 1 94.38 296 ILE B N 1
ATOM 6489 C CA . ILE B 1 296 ? -9.312 29.531 -8.984 1 94.38 296 ILE B CA 1
ATOM 6490 C C . ILE B 1 296 ? -10.508 29.609 -9.938 1 94.38 296 ILE B C 1
ATOM 6492 O O . ILE B 1 296 ? -11.641 29.828 -9.5 1 94.38 296 ILE B O 1
ATOM 6496 N N . GLY B 1 297 ? -10.234 29.5 -11.25 1 93.44 297 GLY B N 1
ATOM 6497 C CA . GLY B 1 297 ? -11.305 29.391 -12.227 1 93.44 297 GLY B CA 1
ATOM 6498 C C . GLY B 1 297 ? -12.133 30.656 -12.344 1 93.44 297 GLY B C 1
ATOM 6499 O O . GLY B 1 297 ? -13.312 30.594 -12.695 1 93.44 297 GLY B O 1
ATOM 6500 N N . ARG B 1 298 ? -11.648 31.766 -11.883 1 95.31 298 ARG B N 1
ATOM 6501 C CA . ARG B 1 298 ? -12.359 33.031 -11.922 1 95.31 298 ARG B CA 1
ATOM 6502 C C . ARG B 1 298 ? -11.391 34.219 -12.086 1 95.31 298 ARG B C 1
ATOM 6504 O O . ARG B 1 298 ? -10.188 34.062 -11.867 1 95.31 298 ARG B O 1
ATOM 6511 N N . PRO B 1 299 ? -11.945 35.375 -12.547 1 96.44 299 PRO B N 1
ATOM 6512 C CA . PRO B 1 299 ? -11.086 36.562 -12.609 1 96.44 299 PRO B CA 1
ATOM 6513 C C . PRO B 1 299 ? -10.703 37.094 -11.234 1 96.44 299 PRO B C 1
ATOM 6515 O O . PRO B 1 299 ? -11.5 37 -10.289 1 96.44 299 PRO B O 1
ATOM 6518 N N . VAL B 1 300 ? -9.539 37.719 -11.172 1 98.06 300 VAL B N 1
ATOM 6519 C CA . VAL B 1 300 ? -9.086 38.344 -9.938 1 98.06 300 VAL B CA 1
ATOM 6520 C C . VAL B 1 300 ? -9.688 39.75 -9.828 1 98.06 300 VAL B C 1
ATOM 6522 O O . VAL B 1 300 ? -9.352 40.625 -10.617 1 98.06 300 VAL B O 1
ATOM 6525 N N . THR B 1 301 ? -10.586 39.906 -8.93 1 97.62 301 THR B N 1
ATOM 6526 C CA . THR B 1 301 ? -11.203 41.219 -8.68 1 97.62 301 THR B CA 1
ATOM 6527 C C . THR B 1 301 ? -10.945 41.656 -7.25 1 97.62 301 THR B C 1
ATOM 6529 O O . THR B 1 301 ? -10.68 40.844 -6.371 1 97.62 301 THR B O 1
ATOM 6532 N N . THR B 1 302 ? -11.031 42.938 -7.082 1 97.12 302 THR B N 1
ATOM 6533 C CA . THR B 1 302 ? -10.875 43.5 -5.742 1 97.12 302 THR B CA 1
ATOM 6534 C C . THR B 1 302 ? -11.914 42.906 -4.785 1 97.12 302 THR B C 1
ATOM 6536 O O . THR B 1 302 ? -11.586 42.562 -3.65 1 97.12 302 THR B O 1
ATOM 6539 N N . ALA B 1 303 ? -13.086 42.781 -5.289 1 97.69 303 ALA B N 1
ATOM 6540 C CA . ALA B 1 303 ? -14.18 42.281 -4.465 1 97.69 303 ALA B CA 1
ATOM 6541 C C . ALA B 1 303 ? -13.914 40.844 -4.016 1 97.69 303 ALA B C 1
ATOM 6543 O O . ALA B 1 303 ? -14.164 40.5 -2.863 1 97.69 303 ALA B O 1
ATOM 6544 N N . TRP B 1 304 ? -13.445 40.062 -4.898 1 97.88 304 TRP B N 1
ATOM 6545 C CA . TRP B 1 304 ? -13.203 38.656 -4.582 1 97.88 304 TRP B CA 1
ATOM 6546 C C . TRP B 1 304 ? -12.07 38.531 -3.574 1 97.88 304 TRP B C 1
ATOM 6548 O O . TRP B 1 304 ? -12.195 37.812 -2.576 1 97.88 304 TRP B O 1
ATOM 6558 N N . VAL B 1 305 ? -10.984 39.219 -3.855 1 98.62 305 VAL B N 1
ATOM 6559 C CA . VAL B 1 305 ? -9.836 39.125 -2.963 1 98.62 305 VAL B CA 1
ATOM 6560 C C . VAL B 1 305 ? -10.203 39.688 -1.59 1 98.62 305 VAL B C 1
ATOM 6562 O O . VAL B 1 305 ? -9.844 39.094 -0.562 1 98.62 305 VAL B O 1
ATOM 6565 N N . LEU B 1 306 ? -10.945 40.781 -1.59 1 98.44 306 LEU B N 1
ATOM 6566 C CA . LEU B 1 306 ? -11.398 41.375 -0.332 1 98.44 306 LEU B CA 1
ATOM 6567 C C . LEU B 1 306 ? -12.25 40.375 0.453 1 98.44 306 LEU B C 1
ATOM 6569 O O . LEU B 1 306 ? -12.141 40.281 1.679 1 98.44 306 LEU B O 1
ATOM 6573 N N . SER B 1 307 ? -13.055 39.656 -0.203 1 97.5 307 SER B N 1
ATOM 6574 C CA . SER B 1 307 ? -13.914 38.688 0.464 1 97.5 307 SER B CA 1
ATOM 6575 C C . SER B 1 307 ? -13.094 37.594 1.156 1 97.5 307 SER B C 1
ATOM 6577 O O . SER B 1 307 ? -13.484 37.094 2.207 1 97.5 307 SER B O 1
ATOM 6579 N N . GLN B 1 308 ? -11.945 37.188 0.577 1 97.75 308 GLN B N 1
ATOM 6580 C CA . GLN B 1 308 ? -11.062 36.219 1.209 1 97.75 308 GLN B CA 1
ATOM 6581 C C . GLN B 1 308 ? -10.438 36.781 2.482 1 97.75 308 GLN B C 1
ATOM 6583 O O . GLN B 1 308 ? -10.297 36.062 3.477 1 97.75 308 GLN B O 1
ATOM 6588 N N . VAL B 1 309 ? -10.086 38.062 2.473 1 98.5 309 VAL B N 1
ATOM 6589 C CA . VAL B 1 309 ? -9.539 38.719 3.645 1 98.5 309 VAL B CA 1
ATOM 6590 C C . VAL B 1 309 ? -10.602 38.812 4.734 1 98.5 309 VAL B C 1
ATOM 6592 O O . VAL B 1 309 ? -10.336 38.531 5.902 1 98.5 309 VAL B O 1
ATOM 6595 N N . GLU B 1 310 ? -11.797 39.156 4.316 1 98.06 310 GLU B N 1
ATOM 6596 C CA . GLU B 1 310 ? -12.898 39.312 5.254 1 98.06 310 GLU B CA 1
ATOM 6597 C C . GLU B 1 310 ? -13.234 38 5.945 1 98.06 310 GLU B C 1
ATOM 6599 O O . GLU B 1 310 ? -13.594 38 7.125 1 98.06 310 GLU B O 1
ATOM 6604 N N . GLU B 1 311 ? -13.117 36.938 5.27 1 97 311 GLU B N 1
ATOM 6605 C CA . GLU B 1 311 ? -13.383 35.625 5.855 1 97 311 GLU B CA 1
ATOM 6606 C C . GLU B 1 311 ? -12.375 35.312 6.957 1 97 311 GLU B C 1
ATOM 6608 O O . GLU B 1 311 ? -12.742 34.75 7.992 1 97 311 GLU B O 1
ATOM 6613 N N . ARG B 1 312 ? -11.086 35.625 6.73 1 97.69 312 ARG B N 1
ATOM 6614 C CA . ARG B 1 312 ? -10.078 35.438 7.773 1 97.69 312 ARG B CA 1
ATOM 6615 C C . ARG B 1 312 ? -10.414 36.281 9 1 97.69 312 ARG B C 1
ATOM 6617 O O . ARG B 1 312 ? -10.32 35.812 10.133 1 97.69 312 ARG B O 1
ATOM 6624 N N . CYS B 1 313 ? -10.836 37.469 8.781 1 97.75 313 CYS B N 1
ATOM 6625 C CA . CYS B 1 313 ? -11.148 38.406 9.859 1 97.75 313 CYS B CA 1
ATOM 6626 C C . CYS B 1 313 ? -12.383 37.938 10.633 1 97.75 313 CYS B C 1
ATOM 6628 O O . CYS B 1 313 ? -12.445 38.094 11.852 1 97.75 313 CYS B O 1
ATOM 6630 N N . ARG B 1 314 ? -13.352 37.469 9.906 1 96 314 ARG B N 1
ATOM 6631 C CA . ARG B 1 314 ? -14.539 36.906 10.562 1 96 314 ARG B CA 1
ATOM 6632 C C . ARG B 1 314 ? -14.164 35.812 11.523 1 96 314 ARG B C 1
ATOM 6634 O O . ARG B 1 314 ? -14.602 35.781 12.68 1 96 314 ARG B O 1
ATOM 6641 N N . ARG B 1 315 ? -13.359 34.875 11.094 1 97.44 315 ARG B N 1
ATOM 6642 C CA . ARG B 1 315 ? -12.961 33.719 11.906 1 97.44 315 ARG B CA 1
ATOM 6643 C C . ARG B 1 315 ? -12.109 34.156 13.086 1 97.44 315 ARG B C 1
ATOM 6645 O O . ARG B 1 315 ? -12.25 33.625 14.195 1 97.44 315 ARG B O 1
ATOM 6652 N N . LEU B 1 316 ? -11.266 35.188 12.883 1 97.56 316 LEU B N 1
ATOM 6653 C CA . LEU B 1 316 ? -10.383 35.688 13.93 1 97.56 316 LEU B CA 1
ATOM 6654 C C . LEU B 1 316 ? -11.141 36.625 14.852 1 97.56 316 LEU B C 1
ATOM 6656 O O . LEU B 1 316 ? -10.586 37.094 15.852 1 97.56 316 LEU B O 1
ATOM 6660 N N . ARG B 1 317 ? -12.453 36.969 14.547 1 93.88 317 ARG B N 1
ATOM 6661 C CA . ARG B 1 317 ? -13.273 37.938 15.289 1 93.88 317 ARG B CA 1
ATOM 6662 C C . ARG B 1 317 ? -12.562 39.281 15.422 1 93.88 317 ARG B C 1
ATOM 6664 O O . ARG B 1 317 ? -12.438 39.812 16.531 1 93.88 317 ARG B O 1
ATOM 6671 N N . GLY B 1 318 ? -12.094 39.719 14.266 1 93.5 318 GLY B N 1
ATOM 6672 C CA . GLY B 1 318 ? -11.336 40.969 14.203 1 93.5 318 GLY B CA 1
ATOM 6673 C C . GLY B 1 318 ? -10.328 40.969 13.07 1 93.5 318 GLY B C 1
ATOM 6674 O O . GLY B 1 318 ? -10.609 40.5 11.969 1 93.5 318 GLY B O 1
ATOM 6675 N N . ARG B 1 319 ? -9.188 41.531 13.344 1 94.5 319 ARG B N 1
ATOM 6676 C CA . ARG B 1 319 ? -8.227 41.781 12.273 1 94.5 319 ARG B CA 1
ATOM 6677 C C . ARG B 1 319 ? -7.25 40.625 12.148 1 94.5 319 ARG B C 1
ATOM 6679 O O . ARG B 1 319 ? -6.957 39.938 13.141 1 94.5 319 ARG B O 1
ATOM 6686 N N . ALA B 1 320 ? -6.77 40.375 10.984 1 97.25 320 ALA B N 1
ATOM 6687 C CA . ALA B 1 320 ? -5.547 39.625 10.734 1 97.25 320 ALA B CA 1
ATOM 6688 C C . ALA B 1 320 ? -4.328 40.531 10.695 1 97.25 320 ALA B C 1
ATOM 6690 O O . ALA B 1 320 ? -4.23 41.406 9.844 1 97.25 320 ALA B O 1
ATOM 6691 N N . ASP B 1 321 ? -3.441 40.344 11.672 1 97.88 321 ASP B N 1
ATOM 6692 C CA . ASP B 1 321 ? -2.266 41.188 11.68 1 97.88 321 ASP B CA 1
ATOM 6693 C C . ASP B 1 321 ? -1.414 40.969 10.43 1 97.88 321 ASP B C 1
ATOM 6695 O O . ASP B 1 321 ? -0.808 41.906 9.914 1 97.88 321 ASP B O 1
ATOM 6699 N N . MET B 1 322 ? -1.41 39.781 9.977 1 98.25 322 MET B N 1
ATOM 6700 C CA . MET B 1 322 ? -0.704 39.438 8.742 1 98.25 322 MET B CA 1
ATOM 6701 C C . MET B 1 322 ? -1.438 38.312 7.984 1 98.25 322 MET B C 1
ATOM 6703 O O . MET B 1 322 ? -1.935 37.375 8.594 1 98.25 322 MET B O 1
ATOM 6707 N N . LEU B 1 323 ? -1.552 38.469 6.688 1 98.75 323 LEU B N 1
ATOM 6708 C CA . LEU B 1 323 ? -2.049 37.438 5.797 1 98.75 323 LEU B CA 1
ATOM 6709 C C . LEU B 1 323 ? -0.935 36.906 4.895 1 98.75 323 LEU B C 1
ATOM 6711 O O . LEU B 1 323 ? -0.366 37.656 4.102 1 98.75 323 LEU B O 1
ATOM 6715 N N . GLN B 1 324 ? -0.569 35.688 5.047 1 98.81 324 GLN B N 1
ATOM 6716 C CA . GLN B 1 324 ? 0.458 35.031 4.238 1 98.81 324 GLN B CA 1
ATOM 6717 C C . GLN B 1 324 ? -0.161 34.281 3.068 1 98.81 324 GLN B C 1
ATOM 6719 O O . GLN B 1 324 ? -1.037 33.438 3.266 1 98.81 324 GLN B O 1
ATOM 6724 N N . PHE B 1 325 ? 0.273 34.531 1.875 1 98.81 325 PHE B N 1
ATOM 6725 C CA . PHE B 1 325 ? -0.37 34.031 0.669 1 98.81 325 PHE B CA 1
ATOM 6726 C C . PHE B 1 325 ? 0.4 32.844 0.104 1 98.81 325 PHE B C 1
ATOM 6728 O O . PHE B 1 325 ? 1.617 32.906 -0.079 1 98.81 325 PHE B O 1
ATOM 6735 N N . HIS B 1 326 ? -0.271 31.734 -0.099 1 98 326 HIS B N 1
ATOM 6736 C CA . HIS B 1 326 ? 0.27 30.547 -0.765 1 98 326 HIS B CA 1
ATOM 6737 C C . HIS B 1 326 ? -0.391 30.328 -2.121 1 98 326 HIS B C 1
ATOM 6739 O O . HIS B 1 326 ? -1.604 30.5 -2.262 1 98 326 HIS B O 1
ATOM 6745 N N . TRP B 1 327 ? 0.431 29.906 -3.117 1 97.12 327 TRP B N 1
ATOM 6746 C CA . TRP B 1 327 ? -0.042 29.672 -4.48 1 97.12 327 TRP B CA 1
ATOM 6747 C C . TRP B 1 327 ? 0.344 28.281 -4.965 1 97.12 327 TRP B C 1
ATOM 6749 O O . TRP B 1 327 ? 1.42 27.781 -4.633 1 97.12 327 TRP B O 1
ATOM 6759 N N . HIS B 1 328 ? -0.41 27.672 -5.816 1 92.75 328 HIS B N 1
ATOM 6760 C CA . HIS B 1 328 ? -0.322 26.234 -6.094 1 92.75 328 HIS B CA 1
ATOM 6761 C C . HIS B 1 328 ? 0.537 25.969 -7.324 1 92.75 328 HIS B C 1
ATOM 6763 O O . HIS B 1 328 ? 1.174 24.922 -7.422 1 92.75 328 HIS B O 1
ATOM 6769 N N . ASN B 1 329 ? 0.512 26.906 -8.297 1 94.12 329 ASN B N 1
ATOM 6770 C CA . ASN B 1 329 ? 1.118 26.656 -9.602 1 94.12 329 ASN B CA 1
ATOM 6771 C C . ASN B 1 329 ? 1.68 27.938 -10.219 1 94.12 329 ASN B C 1
ATOM 6773 O O . ASN B 1 329 ? 0.924 28.781 -10.695 1 94.12 329 ASN B O 1
ATOM 6777 N N . TYR B 1 330 ? 2.955 27.938 -10.398 1 95.31 330 TYR B N 1
ATOM 6778 C CA . TYR B 1 330 ? 3.619 29.172 -10.828 1 95.31 330 TYR B CA 1
ATOM 6779 C C . TYR B 1 330 ? 3.375 29.438 -12.312 1 95.31 330 TYR B C 1
ATOM 6781 O O . TYR B 1 330 ? 3.602 30.547 -12.797 1 95.31 330 TYR B O 1
ATOM 6789 N N . GLU B 1 331 ? 2.941 28.375 -13.016 1 94.06 331 GLU B N 1
ATOM 6790 C CA . GLU B 1 331 ? 2.611 28.578 -14.43 1 94.06 331 GLU B CA 1
ATOM 6791 C C . GLU B 1 331 ? 1.365 29.453 -14.578 1 94.06 331 GLU B C 1
ATOM 6793 O O . GLU B 1 331 ? 1.158 30.062 -15.625 1 94.06 331 GLU B O 1
ATOM 6798 N N . LYS B 1 332 ? 0.527 29.453 -13.594 1 95.19 332 LYS B N 1
ATOM 6799 C CA . LYS B 1 332 ? -0.631 30.328 -13.531 1 95.19 332 LYS B CA 1
ATOM 6800 C C . LYS B 1 332 ? -0.282 31.641 -12.828 1 95.19 332 LYS B C 1
ATOM 6802 O O . LYS B 1 332 ? -0.131 31.672 -11.602 1 95.19 332 LYS B O 1
ATOM 6807 N N . LYS B 1 333 ? -0.293 32.719 -13.469 1 97.31 333 LYS B N 1
ATOM 6808 C CA . LYS B 1 333 ? 0.318 33.938 -12.977 1 97.31 333 LYS B CA 1
ATOM 6809 C C . LYS B 1 333 ? -0.701 34.812 -12.242 1 97.31 333 LYS B C 1
ATOM 6811 O O . LYS B 1 333 ? -0.39 35.938 -11.828 1 97.31 333 LYS B O 1
ATOM 6816 N N . GLU B 1 334 ? -1.894 34.281 -11.977 1 97.94 334 GLU B N 1
ATOM 6817 C CA . GLU B 1 334 ? -2.93 35.062 -11.289 1 97.94 334 GLU B CA 1
ATOM 6818 C C . GLU B 1 334 ? -2.463 35.5 -9.914 1 97.94 334 GLU B C 1
ATOM 6820 O O . GLU B 1 334 ? -2.994 36.469 -9.352 1 97.94 334 GLU B O 1
ATOM 6825 N N . TYR B 1 335 ? -1.422 34.812 -9.367 1 98.19 335 TYR B N 1
ATOM 6826 C CA . TYR B 1 335 ? -0.96 35.156 -8.023 1 98.19 335 TYR B CA 1
ATOM 6827 C C . TYR B 1 335 ? -0.385 36.562 -7.984 1 98.19 335 TYR B C 1
ATOM 6829 O O . TYR B 1 335 ? -0.442 37.219 -6.949 1 98.19 335 TYR B O 1
ATOM 6837 N N . LEU B 1 336 ? 0.118 37.094 -9.102 1 98.62 336 LEU B N 1
ATOM 6838 C CA . LEU B 1 336 ? 0.679 38.438 -9.164 1 98.62 336 LEU B CA 1
ATOM 6839 C C . LEU B 1 336 ? -0.41 39.469 -8.977 1 98.62 336 LEU B C 1
ATOM 6841 O O . LEU B 1 336 ? -0.26 40.406 -8.172 1 98.62 336 LEU B O 1
ATOM 6845 N N . ASP B 1 337 ? -1.493 39.281 -9.68 1 98.5 337 ASP B N 1
ATOM 6846 C CA . ASP B 1 337 ? -2.615 40.219 -9.555 1 98.5 337 ASP B CA 1
ATOM 6847 C C . ASP B 1 337 ? -3.248 40.125 -8.172 1 98.5 337 ASP B C 1
ATOM 6849 O O . ASP B 1 337 ? -3.689 41.125 -7.617 1 98.5 337 ASP B O 1
ATOM 6853 N N . ILE B 1 338 ? -3.324 38.938 -7.629 1 98.81 338 ILE B N 1
ATOM 6854 C CA . ILE B 1 338 ? -3.859 38.75 -6.289 1 98.81 338 ILE B CA 1
ATOM 6855 C C . ILE B 1 338 ? -3.01 39.5 -5.273 1 98.81 338 ILE B C 1
ATOM 6857 O O . ILE B 1 338 ? -3.543 40.188 -4.391 1 98.81 338 ILE B O 1
ATOM 6861 N N . LEU B 1 339 ? -1.711 39.469 -5.449 1 98.88 339 LEU B N 1
ATOM 6862 C CA . LEU B 1 339 ? -0.805 40.156 -4.527 1 98.88 339 LEU B CA 1
ATOM 6863 C C . LEU B 1 339 ? -0.958 41.656 -4.617 1 98.88 339 LEU B C 1
ATOM 6865 O O . LEU B 1 339 ? -0.863 42.375 -3.609 1 98.88 339 LEU B O 1
ATOM 6869 N N . VAL B 1 340 ? -1.179 42.156 -5.848 1 98.69 340 VAL B N 1
ATOM 6870 C CA . VAL B 1 340 ? -1.441 43.594 -6.008 1 98.69 340 VAL B CA 1
ATOM 6871 C C . VAL B 1 340 ? -2.691 43.969 -5.223 1 98.69 340 VAL B C 1
ATOM 6873 O O . VAL B 1 340 ? -2.691 44.969 -4.496 1 98.69 340 VAL B O 1
ATOM 6876 N N . GLU B 1 341 ? -3.734 43.156 -5.363 1 98.62 341 GLU B N 1
ATOM 6877 C CA . GLU B 1 341 ? -4.977 43.406 -4.637 1 98.62 341 GLU B CA 1
ATOM 6878 C C . GLU B 1 341 ? -4.754 43.344 -3.129 1 98.62 341 GLU B C 1
ATOM 6880 O O . GLU B 1 341 ? -5.266 44.188 -2.393 1 98.62 341 GLU B O 1
ATOM 6885 N N . LEU B 1 342 ? -4.016 42.406 -2.652 1 98.75 342 LEU B N 1
ATOM 6886 C CA . LEU B 1 342 ? -3.785 42.219 -1.222 1 98.75 342 LEU B CA 1
ATOM 6887 C C . LEU B 1 342 ? -3.016 43.406 -0.645 1 98.75 342 LEU B C 1
ATOM 6889 O O . LEU B 1 342 ? -3.379 43.938 0.409 1 98.75 342 LEU B O 1
ATOM 6893 N N . VAL B 1 343 ? -1.964 43.844 -1.342 1 98.12 343 VAL B N 1
ATOM 6894 C CA . VAL B 1 343 ? -1.165 45 -0.888 1 98.12 343 VAL B CA 1
ATOM 6895 C C . VAL B 1 343 ? -2.021 46.25 -0.874 1 98.12 343 VAL B C 1
ATOM 6897 O O . VAL B 1 343 ? -1.94 47.062 0.059 1 98.12 343 VAL B O 1
ATOM 6900 N N . THR B 1 344 ? -2.861 46.375 -1.877 1 97.88 344 THR B N 1
ATOM 6901 C CA . THR B 1 344 ? -3.758 47.531 -1.953 1 97.88 344 THR B CA 1
ATOM 6902 C C . THR B 1 344 ? -4.754 47.531 -0.796 1 97.88 344 THR B C 1
ATOM 6904 O O . THR B 1 344 ? -5.043 48.562 -0.208 1 97.88 344 THR B O 1
ATOM 6907 N N . ILE B 1 345 ? -5.234 46.375 -0.449 1 97.88 345 ILE B N 1
ATOM 6908 C CA . ILE B 1 345 ? -6.234 46.219 0.602 1 97.88 345 ILE B CA 1
ATOM 6909 C C . ILE B 1 345 ? -5.641 46.656 1.946 1 97.88 345 ILE B C 1
ATOM 6911 O O . ILE B 1 345 ? -6.336 47.219 2.789 1 97.88 345 ILE B O 1
ATOM 6915 N N . THR B 1 346 ? -4.316 46.469 2.213 1 97.12 346 THR B N 1
ATOM 6916 C CA . THR B 1 346 ? -3.689 46.875 3.461 1 97.12 346 THR B CA 1
ATOM 6917 C C . THR B 1 346 ? -3.773 48.406 3.619 1 97.12 346 THR B C 1
ATOM 6919 O O . THR B 1 346 ? -3.779 48.906 4.738 1 97.12 346 THR B O 1
ATOM 6922 N N . LYS B 1 347 ? -3.906 49.125 2.51 1 96.31 347 LYS B N 1
ATOM 6923 C CA . LYS B 1 347 ? -3.988 50.594 2.529 1 96.31 347 LYS B CA 1
ATOM 6924 C C . LYS B 1 347 ? -5.438 51.062 2.629 1 96.31 347 LYS B C 1
ATOM 6926 O O . LYS B 1 347 ? -5.746 52 3.371 1 96.31 347 LYS B O 1
ATOM 6931 N N . THR B 1 348 ? -6.273 50.344 1.907 1 97.31 348 THR B N 1
ATOM 6932 C CA . THR B 1 348 ? -7.664 50.781 1.829 1 97.31 348 THR B CA 1
ATOM 6933 C C . THR B 1 348 ? -8.469 50.25 3.012 1 97.31 348 THR B C 1
ATOM 6935 O O . THR B 1 348 ? -9.453 50.844 3.424 1 97.31 348 THR B O 1
ATOM 6938 N N . HIS B 1 349 ? -8.047 49.094 3.59 1 97.69 349 HIS B N 1
ATOM 6939 C CA . HIS B 1 349 ? -8.75 48.438 4.699 1 97.69 349 HIS B CA 1
ATOM 6940 C C . HIS B 1 349 ? -7.777 48.031 5.797 1 97.69 349 HIS B C 1
ATOM 6942 O O . HIS B 1 349 ? -7.719 46.844 6.164 1 97.69 349 HIS B O 1
ATOM 6948 N N . PRO B 1 350 ? -7.039 49 6.441 1 95.88 350 PRO B N 1
ATOM 6949 C CA . PRO B 1 350 ? -6.043 48.656 7.461 1 95.88 350 PRO B CA 1
ATOM 6950 C C . PRO B 1 350 ? -6.668 48.031 8.711 1 95.88 350 PRO B C 1
ATOM 6952 O O . PRO B 1 350 ? -5.965 47.406 9.508 1 95.88 350 PRO B O 1
ATOM 6955 N N . GLU B 1 351 ? -7.973 48.188 8.891 1 96.06 351 GLU B N 1
ATOM 6956 C CA . GLU B 1 351 ? -8.672 47.594 10.031 1 96.06 351 GLU B CA 1
ATOM 6957 C C . GLU B 1 351 ? -8.82 46.094 9.875 1 96.06 351 GLU B C 1
ATOM 6959 O O . GLU B 1 351 ? -9.047 45.375 10.852 1 96.06 351 GLU B O 1
ATOM 6964 N N . LEU B 1 352 ? -8.648 45.594 8.617 1 97.81 352 LEU B N 1
ATOM 6965 C CA . LEU B 1 352 ? -8.812 44.156 8.344 1 97.81 352 LEU B CA 1
ATOM 6966 C C . LEU B 1 352 ? -7.465 43.469 8.328 1 97.81 352 LEU B C 1
ATOM 6968 O O . LEU B 1 352 ? -7.336 42.344 8.859 1 97.81 352 LEU B O 1
ATOM 6972 N N . VAL B 1 353 ? -6.52 44.062 7.695 1 97.75 353 VAL B N 1
ATOM 6973 C CA . VAL B 1 353 ? -5.211 43.438 7.551 1 97.75 353 VAL B CA 1
ATOM 6974 C C . VAL B 1 353 ? -4.141 44.5 7.395 1 97.75 353 VAL B C 1
ATOM 6976 O O . VAL B 1 353 ? -4.344 45.5 6.676 1 97.75 353 VAL B O 1
ATOM 6979 N N . THR B 1 354 ? -2.996 44.312 8.055 1 96.19 354 THR B N 1
ATOM 6980 C CA . THR B 1 354 ? -1.997 45.375 8.055 1 96.19 354 THR B CA 1
ATOM 6981 C C . THR B 1 354 ? -0.749 44.969 7.289 1 96.19 354 THR B C 1
ATOM 6983 O O . THR B 1 354 ? 0.033 45.812 6.84 1 96.19 354 THR B O 1
ATOM 6986 N N . SER B 1 355 ? -0.526 43.625 7.168 1 97.56 355 SER B N 1
ATOM 6987 C CA . SER B 1 355 ? 0.688 43.156 6.516 1 97.56 355 SER B CA 1
ATOM 6988 C C . SER B 1 355 ? 0.399 41.969 5.621 1 97.56 355 SER B C 1
ATOM 6990 O O . SER B 1 355 ? -0.477 41.156 5.926 1 97.56 355 SER B O 1
ATOM 6992 N N . ILE B 1 356 ? 1.121 41.875 4.508 1 98.62 356 ILE B N 1
ATOM 6993 C CA . ILE B 1 356 ? 1.03 40.75 3.586 1 98.62 356 ILE B CA 1
ATOM 6994 C C . ILE B 1 356 ? 2.375 40.031 3.514 1 98.62 356 ILE B C 1
ATOM 6996 O O . ILE B 1 356 ? 3.422 40.656 3.395 1 98.62 356 ILE B O 1
ATOM 7000 N N . GLY B 1 357 ? 2.408 38.75 3.719 1 98.69 357 GLY B N 1
ATOM 7001 C CA . GLY B 1 357 ? 3.58 37.938 3.523 1 98.69 357 GLY B CA 1
ATOM 7002 C C . GLY B 1 357 ? 3.359 36.812 2.514 1 98.69 357 GLY B C 1
ATOM 7003 O O . GLY B 1 357 ? 2.244 36.625 2.021 1 98.69 357 GLY B O 1
ATOM 7004 N N . LEU B 1 358 ? 4.422 36.156 2.096 1 98.81 358 LEU B N 1
ATOM 7005 C CA . LEU B 1 358 ? 4.383 34.969 1.245 1 98.81 358 LEU B CA 1
ATOM 7006 C C . LEU B 1 358 ? 4.574 33.719 2.068 1 98.81 358 LEU B C 1
ATOM 7008 O O . LEU B 1 358 ? 5.137 33.75 3.164 1 98.81 358 LEU B O 1
ATOM 7012 N N . CYS B 1 359 ? 4.02 32.656 1.582 1 98.38 359 CYS B N 1
ATOM 7013 C CA . CYS B 1 359 ? 4.219 31.359 2.184 1 98.38 359 CYS B CA 1
ATOM 7014 C C . CYS B 1 359 ? 4.688 30.344 1.143 1 98.38 359 CYS B C 1
ATOM 7016 O O . CYS B 1 359 ? 3.967 30.047 0.186 1 98.38 359 CYS B O 1
ATOM 7018 N N . ASN B 1 360 ? 5.906 29.844 1.268 1 97.25 360 ASN B N 1
ATOM 7019 C CA . ASN B 1 360 ? 6.484 28.75 0.482 1 97.25 360 ASN B CA 1
ATOM 7020 C C . ASN B 1 360 ? 6.707 29.172 -0.969 1 97.25 360 ASN B C 1
ATOM 7022 O O . ASN B 1 360 ? 6.508 28.375 -1.886 1 97.25 360 ASN B O 1
ATOM 7026 N N . PHE B 1 361 ? 6.992 30.422 -1.202 1 98.38 361 PHE B N 1
ATOM 7027 C CA . PHE B 1 361 ? 7.445 30.844 -2.525 1 98.38 361 PHE B CA 1
ATOM 7028 C C . PHE B 1 361 ? 8.938 30.562 -2.697 1 98.38 361 PHE B C 1
ATOM 7030 O O . PHE B 1 361 ? 9.727 30.812 -1.789 1 98.38 361 PHE B O 1
ATOM 7037 N N . ASP B 1 362 ? 9.258 30.016 -3.824 1 97.69 362 ASP B N 1
ATOM 7038 C CA . ASP B 1 362 ? 10.68 29.828 -4.094 1 97.69 362 ASP B CA 1
ATOM 7039 C C . ASP B 1 362 ? 11.359 31.156 -4.426 1 97.69 362 ASP B C 1
ATOM 7041 O O . ASP B 1 362 ? 10.703 32.188 -4.457 1 97.69 362 ASP B O 1
ATOM 7045 N N . THR B 1 363 ? 12.648 31.125 -4.551 1 98.38 363 THR B N 1
ATOM 7046 C CA . THR B 1 363 ? 13.43 32.344 -4.707 1 98.38 363 THR B CA 1
ATOM 7047 C C . THR B 1 363 ? 13.008 33.094 -5.969 1 98.38 363 THR B C 1
ATOM 7049 O O . THR B 1 363 ? 12.742 34.312 -5.918 1 98.38 363 THR B O 1
ATOM 7052 N N . GLN B 1 364 ? 12.906 32.375 -7.035 1 98.12 364 GLN B N 1
ATOM 7053 C CA . GLN B 1 364 ? 12.578 32.969 -8.32 1 98.12 364 GLN B CA 1
ATOM 7054 C C . GLN B 1 364 ? 11.227 33.688 -8.266 1 98.12 364 GLN B C 1
ATOM 7056 O O . GLN B 1 364 ? 11.094 34.812 -8.727 1 98.12 364 GLN B O 1
ATOM 7061 N N . HIS B 1 365 ? 10.32 33.094 -7.707 1 98.38 365 HIS B N 1
ATOM 7062 C CA . HIS B 1 365 ? 8.961 33.656 -7.727 1 98.38 365 HIS B CA 1
ATOM 7063 C C . HIS B 1 365 ? 8.758 34.656 -6.605 1 98.38 365 HIS B C 1
ATOM 7065 O O . HIS B 1 365 ? 7.848 35.5 -6.668 1 98.38 365 HIS B O 1
ATOM 7071 N N . THR B 1 366 ? 9.555 34.625 -5.516 1 98.75 366 THR B N 1
ATOM 7072 C CA . THR B 1 366 ? 9.609 35.719 -4.555 1 98.75 366 THR B CA 1
ATOM 7073 C C . THR B 1 366 ? 10.086 37 -5.23 1 98.75 366 THR B C 1
ATOM 7075 O O . THR B 1 366 ? 9.461 38.062 -5.074 1 98.75 366 THR B O 1
ATOM 7078 N N . ILE B 1 367 ? 11.148 36.875 -6.031 1 98.75 367 ILE B N 1
ATOM 7079 C CA . ILE B 1 367 ? 11.695 38.031 -6.754 1 98.75 367 ILE B CA 1
ATOM 7080 C C . ILE B 1 367 ? 10.656 38.562 -7.746 1 98.75 367 ILE B C 1
ATOM 7082 O O . ILE B 1 367 ? 10.406 39.75 -7.816 1 98.75 367 ILE B O 1
ATOM 7086 N N . GLU B 1 368 ? 10.039 37.594 -8.438 1 98.81 368 GLU B N 1
ATOM 7087 C CA . GLU B 1 368 ? 9.023 37.969 -9.414 1 98.81 368 GLU B CA 1
ATOM 7088 C C . GLU B 1 368 ? 7.887 38.75 -8.75 1 98.81 368 GLU B C 1
ATOM 7090 O O . GLU B 1 368 ? 7.434 39.75 -9.281 1 98.81 368 GLU B O 1
ATOM 7095 N N . ALA B 1 369 ? 7.441 38.312 -7.625 1 98.81 369 ALA B N 1
ATOM 7096 C CA . ALA B 1 369 ? 6.367 38.969 -6.891 1 98.81 369 ALA B CA 1
ATOM 7097 C C . ALA B 1 369 ? 6.785 40.375 -6.465 1 98.81 369 ALA B C 1
ATOM 7099 O O . ALA B 1 369 ? 6.039 41.344 -6.656 1 98.81 369 ALA B O 1
ATOM 7100 N N . CYS B 1 370 ? 7.992 40.531 -5.934 1 98.75 370 CYS B N 1
ATOM 7101 C CA . CYS B 1 370 ? 8.484 41.812 -5.453 1 98.75 370 CYS B CA 1
ATOM 7102 C C . CYS B 1 370 ? 8.617 42.812 -6.598 1 98.75 370 CYS B C 1
ATOM 7104 O O . CYS B 1 370 ? 8.172 43.969 -6.48 1 98.75 370 CYS B O 1
ATOM 7106 N N . GLU B 1 371 ? 9.203 42.344 -7.676 1 98.75 371 GLU B N 1
ATOM 7107 C CA . GLU B 1 371 ? 9.414 43.219 -8.828 1 98.75 371 GLU B CA 1
ATOM 7108 C C . GLU B 1 371 ? 8.078 43.656 -9.43 1 98.75 371 GLU B C 1
ATOM 7110 O O . GLU B 1 371 ? 7.914 44.812 -9.812 1 98.75 371 GLU B O 1
ATOM 7115 N N . TYR B 1 372 ? 7.199 42.688 -9.523 1 98.75 372 TYR B N 1
ATOM 7116 C CA . TYR B 1 372 ? 5.883 43 -10.07 1 98.75 372 TYR B CA 1
ATOM 7117 C C . TYR B 1 372 ? 5.148 44 -9.211 1 98.75 372 TYR B C 1
ATOM 7119 O O . TYR B 1 372 ? 4.559 44.969 -9.727 1 98.75 372 TYR B O 1
ATOM 7127 N N . LEU B 1 373 ? 5.148 43.844 -7.941 1 98.62 373 LEU B N 1
ATOM 7128 C CA . LEU B 1 373 ? 4.492 44.75 -7.012 1 98.62 373 LEU B CA 1
ATOM 7129 C C . LEU B 1 373 ? 5.121 46.156 -7.07 1 98.62 373 LEU B C 1
ATOM 7131 O O . LEU B 1 373 ? 4.41 47.156 -7.074 1 98.62 373 LEU B O 1
ATOM 7135 N N . LEU B 1 374 ? 6.438 46.219 -7.098 1 97.88 374 LEU B N 1
ATOM 7136 C CA . LEU B 1 374 ? 7.137 47.469 -7.219 1 97.88 374 LEU B CA 1
ATOM 7137 C C . LEU B 1 374 ? 6.695 48.219 -8.469 1 97.88 374 LEU B C 1
ATOM 7139 O O . LEU B 1 374 ? 6.445 49.438 -8.422 1 97.88 374 LEU B O 1
ATOM 7143 N N . ALA B 1 375 ? 6.582 47.5 -9.531 1 98.12 375 ALA B N 1
ATOM 7144 C CA . ALA B 1 375 ? 6.203 48.094 -10.805 1 98.12 375 ALA B CA 1
ATOM 7145 C C . ALA B 1 375 ? 4.754 48.562 -10.781 1 98.12 375 ALA B C 1
ATOM 7147 O O . ALA B 1 375 ? 4.426 49.625 -11.344 1 98.12 375 ALA B O 1
ATOM 7148 N N . LYS B 1 376 ? 3.936 47.812 -10.141 1 97.56 376 LYS B N 1
ATOM 7149 C CA . LYS B 1 376 ? 2.498 48.062 -10.219 1 97.56 376 LYS B CA 1
ATOM 7150 C C . LYS B 1 376 ? 2.049 49.031 -9.133 1 97.56 376 LYS B C 1
ATOM 7152 O O . LYS B 1 376 ? 1.104 49.812 -9.336 1 97.56 376 LYS B O 1
ATOM 7157 N N . THR B 1 377 ? 2.709 49.031 -7.984 1 96 377 THR B N 1
ATOM 7158 C CA . THR B 1 377 ? 2.182 49.781 -6.852 1 96 377 THR B CA 1
ATOM 7159 C C . THR B 1 377 ? 3.205 50.812 -6.352 1 96 377 THR B C 1
ATOM 7161 O O . THR B 1 377 ? 2.893 51.625 -5.5 1 96 377 THR B O 1
ATOM 7164 N N . GLY B 1 378 ? 4.43 50.719 -6.762 1 95.62 378 GLY B N 1
ATOM 7165 C CA . GLY B 1 378 ? 5.492 51.625 -6.336 1 95.62 378 GLY B CA 1
ATOM 7166 C C . GLY B 1 378 ? 6.191 51.156 -5.07 1 95.62 378 GLY B C 1
ATOM 7167 O O . GLY B 1 378 ? 7.117 51.812 -4.59 1 95.62 378 GLY B O 1
ATOM 7168 N N . SER B 1 379 ? 5.773 50.094 -4.594 1 95.25 379 SER B N 1
ATOM 7169 C CA . SER B 1 379 ? 6.395 49.5 -3.402 1 95.25 379 SER B CA 1
ATOM 7170 C C . SER B 1 379 ? 6.301 48 -3.41 1 95.25 379 SER B C 1
ATOM 7172 O O . SER B 1 379 ? 5.422 47.406 -4.062 1 95.25 379 SER B O 1
ATOM 7174 N N . VAL B 1 380 ? 7.152 47.344 -2.688 1 96.12 380 VAL B N 1
ATOM 7175 C CA . VAL B 1 380 ? 7.121 45.875 -2.592 1 96.12 380 VAL B CA 1
ATOM 7176 C C . VAL B 1 380 ? 5.887 45.438 -1.813 1 96.12 380 VAL B C 1
ATOM 7178 O O . VAL B 1 380 ? 5.172 44.531 -2.232 1 96.12 380 VAL B O 1
ATOM 7181 N N . GLY B 1 381 ? 5.668 46.156 -0.658 1 96.75 381 GLY B N 1
ATOM 7182 C CA . GLY B 1 381 ? 4.449 45.906 0.104 1 96.75 381 GLY B CA 1
ATOM 7183 C C . GLY B 1 381 ? 4.426 44.562 0.807 1 96.75 381 GLY B C 1
ATOM 7184 O O . GLY B 1 381 ? 3.559 44.312 1.647 1 96.75 381 GLY B O 1
ATOM 7185 N N . LEU B 1 382 ? 5.277 43.625 0.51 1 98.44 382 LEU B N 1
ATOM 7186 C CA . LEU B 1 382 ? 5.438 42.375 1.21 1 98.44 382 LEU B CA 1
ATOM 7187 C C . LEU B 1 382 ? 6.406 42.5 2.379 1 98.44 382 LEU B C 1
ATOM 7189 O O . LEU B 1 382 ? 7.395 43.25 2.287 1 98.44 382 LEU B O 1
ATOM 7193 N N . VAL B 1 383 ? 6.16 41.75 3.455 1 98.44 383 VAL B N 1
ATOM 7194 C CA . VAL B 1 383 ? 7.023 41.938 4.613 1 98.44 383 VAL B CA 1
ATOM 7195 C C . VAL B 1 383 ? 7.816 40.688 4.91 1 98.44 383 VAL B C 1
ATOM 7197 O O . VAL B 1 383 ? 8.82 40.719 5.625 1 98.44 383 VAL B O 1
ATOM 7200 N N . SER B 1 384 ? 7.348 39.531 4.383 1 98.75 384 SER B N 1
ATOM 7201 C CA . SER B 1 384 ? 8.008 38.281 4.789 1 98.75 384 SER B CA 1
ATOM 7202 C C . SER B 1 384 ? 7.77 37.188 3.768 1 98.75 384 SER B C 1
ATOM 7204 O O . SER B 1 384 ? 6.91 37.312 2.896 1 98.75 384 SER B O 1
ATOM 7206 N N . ASN B 1 385 ? 8.586 36.156 3.752 1 98.81 385 ASN B N 1
ATOM 7207 C CA . ASN B 1 385 ? 8.367 34.844 3.17 1 98.81 385 ASN B CA 1
ATOM 7208 C C . ASN B 1 385 ? 8.562 33.75 4.199 1 98.81 385 ASN B C 1
ATOM 7210 O O . ASN B 1 385 ? 9.594 33.688 4.867 1 98.81 385 ASN B O 1
ATOM 7214 N N . GLN B 1 386 ? 7.531 32.938 4.402 1 98.75 386 GLN B N 1
ATOM 7215 C CA . GLN B 1 386 ? 7.598 31.812 5.316 1 98.75 386 GLN B CA 1
ATOM 7216 C C . GLN B 1 386 ? 8.102 30.547 4.605 1 98.75 386 GLN B C 1
ATOM 7218 O O . GLN B 1 386 ? 7.484 30.094 3.641 1 98.75 386 GLN B O 1
ATOM 7223 N N . VAL B 1 387 ? 9.227 29.953 5.023 1 98.06 387 VAL B N 1
ATOM 7224 C CA . VAL B 1 387 ? 9.836 28.812 4.34 1 98.06 387 VAL B CA 1
ATOM 7225 C C . VAL B 1 387 ? 10.422 27.844 5.363 1 98.06 387 VAL B C 1
ATOM 7227 O O . VAL B 1 387 ? 10.656 28.219 6.516 1 98.06 387 VAL B O 1
ATOM 7230 N N . PRO B 1 388 ? 10.633 26.594 4.961 1 96.62 388 PRO B N 1
ATOM 7231 C CA . PRO B 1 388 ? 11.344 25.688 5.859 1 96.62 388 PRO B CA 1
ATOM 7232 C C . PRO B 1 388 ? 12.82 26.031 6.004 1 96.62 388 PRO B C 1
ATOM 7234 O O . PRO B 1 388 ? 13.461 26.438 5.027 1 96.62 388 PRO B O 1
ATOM 7237 N N . PHE B 1 389 ? 13.336 26.047 7.188 1 98.12 389 PHE B N 1
ATOM 7238 C CA . PHE B 1 389 ? 14.734 26.359 7.453 1 98.12 389 PHE B CA 1
ATOM 7239 C C . PHE B 1 389 ? 15.203 25.688 8.742 1 98.12 389 PHE B C 1
ATOM 7241 O O . PHE B 1 389 ? 14.641 25.922 9.812 1 98.12 389 PHE B O 1
ATOM 7248 N N . SER B 1 390 ? 16.141 24.797 8.695 1 98.19 390 SER B N 1
ATOM 7249 C CA . SER B 1 390 ? 16.75 24.109 9.828 1 98.19 390 SER B CA 1
ATOM 7250 C C . SER B 1 390 ? 18.203 23.734 9.555 1 98.19 390 SER B C 1
ATOM 7252 O O . SER B 1 390 ? 18.703 23.953 8.445 1 98.19 390 SER B O 1
ATOM 7254 N N . VAL B 1 391 ? 18.781 23.188 10.547 1 98.19 391 VAL B N 1
ATOM 7255 C CA . VAL B 1 391 ? 20.141 22.719 10.391 1 98.19 391 VAL B CA 1
ATOM 7256 C C . VAL B 1 391 ? 20.188 21.578 9.367 1 98.19 391 VAL B C 1
ATOM 7258 O O . VAL B 1 391 ? 21.219 21.344 8.742 1 98.19 391 VAL B O 1
ATOM 7261 N N . LEU B 1 392 ? 19.031 20.906 9.094 1 97.12 392 LEU B N 1
ATOM 7262 C CA . LEU B 1 392 ? 18.969 19.828 8.117 1 97.12 392 LEU B CA 1
ATOM 7263 C C . LEU B 1 392 ? 18.547 20.359 6.75 1 97.12 392 LEU B C 1
ATOM 7265 O O . LEU B 1 392 ? 18.859 19.75 5.723 1 97.12 392 LEU B O 1
ATOM 7269 N N . ASP B 1 393 ? 17.844 21.469 6.758 1 96.94 393 ASP B N 1
ATOM 7270 C CA . ASP B 1 393 ? 17.312 22.062 5.535 1 96.94 393 ASP B CA 1
ATOM 7271 C C . ASP B 1 393 ? 17.766 23.516 5.391 1 96.94 393 ASP B C 1
ATOM 7273 O O . ASP B 1 393 ? 17.031 24.438 5.758 1 96.94 393 ASP B O 1
ATOM 7277 N N . ALA B 1 394 ? 18.922 23.656 4.754 1 97.38 394 ALA B N 1
ATOM 7278 C CA . ALA B 1 394 ? 19.516 24.984 4.633 1 97.38 394 ALA B CA 1
ATOM 7279 C C . ALA B 1 394 ? 19.359 25.531 3.215 1 97.38 394 ALA B C 1
ATOM 7281 O O . ALA B 1 394 ? 20.125 26.406 2.789 1 97.38 394 ALA B O 1
ATOM 7282 N N . ARG B 1 395 ? 18.375 25.109 2.488 1 96.12 395 ARG B N 1
ATOM 7283 C CA . ARG B 1 395 ? 18.125 25.531 1.112 1 96.12 395 ARG B CA 1
ATOM 7284 C C . ARG B 1 395 ? 18.016 27.047 1.006 1 96.12 395 ARG B C 1
ATOM 7286 O O . ARG B 1 395 ? 18.453 27.625 0.014 1 96.12 395 ARG B O 1
ATOM 7293 N N . PRO B 1 396 ? 17.469 27.766 2.102 1 97.69 396 PRO B N 1
ATOM 7294 C CA . PRO B 1 396 ? 17.328 29.219 1.996 1 97.69 396 PRO B CA 1
ATOM 7295 C C . PRO B 1 396 ? 18.672 29.922 1.845 1 97.69 396 PRO B C 1
ATOM 7297 O O . PRO B 1 396 ? 18.734 31.031 1.287 1 97.69 396 PRO B O 1
ATOM 7300 N N . LEU B 1 397 ? 19.719 29.328 2.307 1 97.12 397 LEU B N 1
ATOM 7301 C CA . LEU B 1 397 ? 21.031 29.953 2.285 1 97.12 397 LEU B CA 1
ATOM 7302 C C . LEU B 1 397 ? 21.547 30.078 0.857 1 97.12 397 LEU B C 1
ATOM 7304 O O . LEU B 1 397 ? 22.469 30.859 0.586 1 97.12 397 LEU B O 1
ATOM 7308 N N . ARG B 1 398 ? 21.016 29.297 0.002 1 95.31 398 ARG B N 1
ATOM 7309 C CA . ARG B 1 398 ? 21.5 29.281 -1.374 1 95.31 398 ARG B CA 1
ATOM 7310 C C . ARG B 1 398 ? 21.203 30.609 -2.078 1 95.31 398 ARG B C 1
ATOM 7312 O O . ARG B 1 398 ? 22.094 31.219 -2.672 1 95.31 398 ARG B O 1
ATOM 7319 N N . ALA B 1 399 ? 19.906 31 -2.014 1 96.94 399 ALA B N 1
ATOM 7320 C CA . ALA B 1 399 ? 19.562 32.219 -2.77 1 96.94 399 ALA B CA 1
ATOM 7321 C C . ALA B 1 399 ? 18.469 33 -2.07 1 96.94 399 ALA B C 1
ATOM 7323 O O . ALA B 1 399 ? 18.344 34.219 -2.264 1 96.94 399 ALA B O 1
ATOM 7324 N N . MET B 1 400 ? 17.688 32.438 -1.257 1 98.31 400 MET B N 1
ATOM 7325 C CA . MET B 1 400 ? 16.516 33.062 -0.653 1 98.31 400 MET B CA 1
ATOM 7326 C C . MET B 1 400 ? 16.906 34.219 0.269 1 98.31 400 MET B C 1
ATOM 7328 O O . MET B 1 400 ? 16.281 35.281 0.261 1 98.31 400 MET B O 1
ATOM 7332 N N . VAL B 1 401 ? 17.969 34.031 1.051 1 98.31 401 VAL B N 1
ATOM 7333 C CA . VAL B 1 401 ? 18.406 35.031 2.004 1 98.31 401 VAL B CA 1
ATOM 7334 C C . VAL B 1 401 ? 18.844 36.281 1.256 1 98.31 401 VAL B C 1
ATOM 7336 O O . VAL B 1 401 ? 18.625 37.406 1.731 1 98.31 401 VAL B O 1
ATOM 7339 N N . HIS B 1 402 ? 19.391 36.125 0.075 1 98.25 402 HIS B N 1
ATOM 7340 C CA . HIS B 1 402 ? 19.828 37.25 -0.723 1 98.25 402 HIS B CA 1
ATOM 7341 C C . HIS B 1 402 ? 18.641 38 -1.309 1 98.25 402 HIS B C 1
ATOM 7343 O O . HIS B 1 402 ? 18.625 39.25 -1.329 1 98.25 402 HIS B O 1
ATOM 7349 N N . ALA B 1 403 ? 17.672 37.25 -1.8 1 98.56 403 ALA B N 1
ATOM 7350 C CA . ALA B 1 403 ? 16.453 37.875 -2.309 1 98.56 403 ALA B CA 1
ATOM 7351 C C . ALA B 1 403 ? 15.742 38.656 -1.212 1 98.56 403 ALA B C 1
ATOM 7353 O O . ALA B 1 403 ? 15.297 39.781 -1.44 1 98.56 403 ALA B O 1
ATOM 7354 N N . CYS B 1 404 ? 15.656 38.062 -0.044 1 98.56 404 CYS B N 1
ATOM 7355 C CA . CYS B 1 404 ? 14.984 38.719 1.075 1 98.56 404 CYS B CA 1
ATOM 7356 C C . CYS B 1 404 ? 15.727 39.969 1.491 1 98.56 404 CYS B C 1
ATOM 7358 O O . CYS B 1 404 ? 15.109 40.969 1.824 1 98.56 404 CYS B O 1
ATOM 7360 N N . ALA B 1 405 ? 17.047 39.906 1.467 1 98.44 405 ALA B N 1
ATOM 7361 C CA . ALA B 1 405 ? 17.844 41.094 1.778 1 98.44 405 ALA B CA 1
ATOM 7362 C C . ALA B 1 405 ? 17.609 42.219 0.758 1 98.44 405 ALA B C 1
ATOM 7364 O O . ALA B 1 405 ? 17.453 43.375 1.125 1 98.44 405 ALA B O 1
ATOM 7365 N N . LYS B 1 406 ? 17.594 41.844 -0.448 1 98.38 406 LYS B N 1
ATOM 7366 C CA . LYS B 1 406 ? 17.438 42.812 -1.535 1 98.38 406 LYS B CA 1
ATOM 7367 C C . LYS B 1 406 ? 16.109 43.562 -1.419 1 98.38 406 LYS B C 1
ATOM 7369 O O . LYS B 1 406 ? 16.047 44.75 -1.647 1 98.38 406 LYS B O 1
ATOM 7374 N N . TYR B 1 407 ? 15.062 42.875 -1.087 1 98.25 407 TYR B N 1
ATOM 7375 C CA . TYR B 1 407 ? 13.734 43.469 -1.129 1 98.25 407 TYR B CA 1
ATOM 7376 C C . TYR B 1 407 ? 13.219 43.75 0.277 1 98.25 407 TYR B C 1
ATOM 7378 O O . TYR B 1 407 ? 12.047 44.094 0.462 1 98.25 407 TYR B O 1
ATOM 7386 N N . ASN B 1 408 ? 14.094 43.562 1.298 1 97.19 408 ASN B N 1
ATOM 7387 C CA . ASN B 1 408 ? 13.82 43.844 2.701 1 97.19 408 ASN B CA 1
ATOM 7388 C C . ASN B 1 408 ? 12.656 43 3.229 1 97.19 408 ASN B C 1
ATOM 7390 O O . ASN B 1 408 ? 11.727 43.562 3.842 1 97.19 408 ASN B O 1
ATOM 7394 N N . LEU B 1 409 ? 12.609 41.781 2.883 1 98.38 409 LEU B N 1
ATOM 7395 C CA . LEU B 1 409 ? 11.703 40.812 3.461 1 98.38 409 LEU B CA 1
ATOM 7396 C C . LEU B 1 409 ? 12.367 40.062 4.613 1 98.38 409 LEU B C 1
ATOM 7398 O O . LEU B 1 409 ? 13.594 39.875 4.625 1 98.38 409 LEU B O 1
ATOM 7402 N N . ARG B 1 410 ? 11.602 39.719 5.586 1 98.69 410 ARG B N 1
ATOM 7403 C CA . ARG B 1 410 ? 12.094 38.812 6.637 1 98.69 410 ARG B CA 1
ATOM 7404 C C . ARG B 1 410 ? 11.648 37.375 6.395 1 98.69 410 ARG B C 1
ATOM 7406 O O . ARG B 1 410 ? 10.555 37.156 5.867 1 98.69 410 ARG B O 1
ATOM 7413 N N . LEU B 1 411 ? 12.477 36.438 6.777 1 98.75 411 LEU B N 1
ATOM 7414 C CA . LEU B 1 411 ? 12.094 35.031 6.73 1 98.75 411 LEU B CA 1
ATOM 7415 C C . LEU B 1 411 ? 11.391 34.625 8.016 1 98.75 411 LEU B C 1
ATOM 7417 O O . LEU B 1 411 ? 11.875 34.906 9.117 1 98.75 411 LEU B O 1
ATOM 7421 N N . LEU B 1 412 ? 10.234 34.094 7.941 1 98.81 412 LEU B N 1
ATOM 7422 C CA . LEU B 1 412 ? 9.602 33.312 8.984 1 98.81 412 LEU B CA 1
ATOM 7423 C C . LEU B 1 412 ? 9.797 31.828 8.734 1 98.81 412 LEU B C 1
ATOM 7425 O O . LEU B 1 412 ? 9.336 31.297 7.719 1 98.81 412 LEU B O 1
ATOM 7429 N N . THR B 1 413 ? 10.461 31.141 9.641 1 98.69 413 THR B N 1
ATOM 7430 C CA . THR B 1 413 ? 10.945 29.797 9.297 1 98.69 413 THR B CA 1
ATOM 7431 C C . THR B 1 413 ? 10.203 28.734 10.094 1 98.69 413 THR B C 1
ATOM 7433 O O . THR B 1 413 ? 9.914 28.922 11.281 1 98.69 413 THR B O 1
ATOM 7436 N N . TYR B 1 414 ? 9.789 27.703 9.438 1 97.88 414 TYR B N 1
ATOM 7437 C CA . TYR B 1 414 ? 9.18 26.547 10.094 1 97.88 414 TYR B CA 1
ATOM 7438 C C . TYR B 1 414 ? 10.008 25.281 9.867 1 97.88 414 TYR B C 1
ATOM 7440 O O . TYR B 1 414 ? 10.938 25.281 9.055 1 97.88 414 TYR B O 1
ATOM 7448 N N . GLY B 1 415 ? 9.719 24.281 10.648 1 96.81 415 GLY B N 1
ATOM 7449 C CA . GLY B 1 415 ? 10.484 23.031 10.555 1 96.81 415 GLY B CA 1
ATOM 7450 C C . GLY B 1 415 ? 11.859 23.125 11.188 1 96.81 415 GLY B C 1
ATOM 7451 O O . GLY B 1 415 ? 12.703 22.266 10.977 1 96.81 415 GLY B O 1
ATOM 7452 N N . SER B 1 416 ? 12.086 24.125 11.961 1 97.75 416 SER B N 1
ATOM 7453 C CA . SER B 1 416 ? 13.406 24.422 12.508 1 97.75 416 SER B CA 1
ATOM 7454 C C . SER B 1 416 ? 13.836 23.359 13.516 1 97.75 416 SER B C 1
ATOM 7456 O O . SER B 1 416 ? 15.031 23.188 13.758 1 97.75 416 SER B O 1
ATOM 7458 N N . LEU B 1 417 ? 12.82 22.656 14.047 1 96.81 417 LEU B N 1
ATOM 7459 C CA . LEU B 1 417 ? 13.117 21.609 15.008 1 96.81 417 LEU B CA 1
ATOM 7460 C C . LEU B 1 417 ? 12.891 20.234 14.391 1 96.81 417 LEU B C 1
ATOM 7462 O O . LEU B 1 417 ? 13.016 19.219 15.078 1 96.81 417 LEU B O 1
ATOM 7466 N N . CYS B 1 418 ? 12.492 20.172 13.203 1 96.5 418 CYS B N 1
ATOM 7467 C CA . CYS B 1 418 ? 12.305 18.953 12.422 1 96.5 418 CYS B CA 1
ATOM 7468 C C . CYS B 1 418 ? 11.344 18 13.125 1 96.5 418 CYS B C 1
ATOM 7470 O O . CYS B 1 418 ? 11.664 16.828 13.32 1 96.5 418 CYS B O 1
ATOM 7472 N N . GLY B 1 419 ? 10.25 18.594 13.555 1 94 419 GLY B N 1
ATOM 7473 C CA . GLY B 1 419 ? 9.227 17.781 14.18 1 94 419 GLY B CA 1
ATOM 7474 C C . GLY B 1 419 ? 9.641 17.234 15.531 1 94 419 GLY B C 1
ATOM 7475 O O . GLY B 1 419 ? 9.086 16.234 15.992 1 94 419 GLY B O 1
ATOM 7476 N N . GLY B 1 420 ? 10.695 17.75 16.094 1 94.69 420 GLY B N 1
ATOM 7477 C CA . GLY B 1 420 ? 11.156 17.281 17.406 1 94.69 420 GLY B CA 1
ATOM 7478 C C . GLY B 1 420 ? 12.32 16.312 17.312 1 94.69 420 GLY B C 1
ATOM 7479 O O . GLY B 1 420 ? 12.766 15.781 18.312 1 94.69 420 GLY B O 1
ATOM 7480 N N . PHE B 1 421 ? 12.805 16.047 16.125 1 96.62 421 PHE B N 1
ATOM 7481 C CA . PHE B 1 421 ? 13.953 15.148 15.977 1 96.62 421 PHE B CA 1
ATOM 7482 C C . PHE B 1 421 ? 15.211 15.789 16.547 1 96.62 421 PHE B C 1
ATOM 7484 O O . PHE B 1 421 ? 16.141 15.086 16.969 1 96.62 421 PHE B O 1
ATOM 7491 N N . LEU B 1 422 ? 15.305 17.172 16.5 1 97.75 422 LEU B N 1
ATOM 7492 C CA . LEU B 1 422 ? 16.438 17.875 17.078 1 97.75 422 LEU B CA 1
ATOM 7493 C C . LEU B 1 422 ? 16.234 18.078 18.578 1 97.75 422 LEU B C 1
ATOM 7495 O O . LEU B 1 422 ? 15.977 19.188 19.031 1 97.75 422 LEU B O 1
ATOM 7499 N N . ALA B 1 423 ? 16.391 17.031 19.344 1 96.31 423 ALA B N 1
ATOM 7500 C CA . ALA B 1 423 ? 16.156 16.984 20.781 1 96.31 423 ALA B CA 1
ATOM 7501 C C . ALA B 1 423 ? 16.984 15.898 21.453 1 96.31 423 ALA B C 1
ATOM 7503 O O . ALA B 1 423 ? 17.469 14.969 20.781 1 96.31 423 ALA B O 1
ATOM 7504 N N . GLU B 1 424 ? 17.109 15.938 22.766 1 96.31 424 GLU B N 1
ATOM 7505 C CA . GLU B 1 424 ? 17.906 15 23.547 1 96.31 424 GLU B CA 1
ATOM 7506 C C . GLU B 1 424 ? 17.344 13.578 23.438 1 96.31 424 GLU B C 1
ATOM 7508 O O . GLU B 1 424 ? 18.109 12.609 23.469 1 96.31 424 GLU B O 1
ATOM 7513 N N . ALA B 1 425 ? 16.078 13.484 23.203 1 94.5 425 ALA B N 1
ATOM 7514 C CA . ALA B 1 425 ? 15.398 12.195 23.172 1 94.5 425 ALA B CA 1
ATOM 7515 C C . ALA B 1 425 ? 15.922 11.328 22.031 1 94.5 425 ALA B C 1
ATOM 7517 O O . ALA B 1 425 ? 15.82 10.102 22.078 1 94.5 425 ALA B O 1
ATOM 7518 N N . TRP B 1 426 ? 16.531 11.891 21.016 1 96.69 426 TRP B N 1
ATOM 7519 C CA . TRP B 1 426 ? 16.953 11.148 19.844 1 96.69 426 TRP B CA 1
ATOM 7520 C C . TRP B 1 426 ? 18.469 10.992 19.812 1 96.69 426 TRP B C 1
ATOM 7522 O O . TRP B 1 426 ? 19.031 10.352 18.922 1 96.69 426 TRP B O 1
ATOM 7532 N N . LEU B 1 427 ? 19.141 11.609 20.812 1 97.06 427 LEU B N 1
ATOM 7533 C CA . LEU B 1 427 ? 20.594 11.5 20.906 1 97.06 427 LEU B CA 1
ATOM 7534 C C . LEU B 1 427 ? 21.016 10.062 21.172 1 97.06 427 LEU B C 1
ATOM 7536 O O . LEU B 1 427 ? 20.469 9.406 22.078 1 97.06 427 LEU B O 1
ATOM 7540 N N . ARG B 1 428 ? 21.875 9.445 20.359 1 95.06 428 ARG B N 1
ATOM 7541 C CA . ARG B 1 428 ? 22.484 8.117 20.484 1 95.06 428 ARG B CA 1
ATOM 7542 C C . ARG B 1 428 ? 21.453 7.027 20.219 1 95.06 428 ARG B C 1
ATOM 7544 O O . ARG B 1 428 ? 21.516 5.941 20.797 1 95.06 428 ARG B O 1
ATOM 7551 N N . HIS B 1 429 ? 20.375 7.387 19.594 1 93.12 429 HIS B N 1
ATOM 7552 C CA . HIS B 1 429 ? 19.469 6.359 19.109 1 93.12 429 HIS B CA 1
ATOM 7553 C C . HIS B 1 429 ? 20.125 5.484 18.047 1 93.12 429 HIS B C 1
ATOM 7555 O O . HIS B 1 429 ? 20.734 5.996 17.109 1 93.12 429 HIS B O 1
ATOM 7561 N N . PRO B 1 430 ? 20.016 4.227 18.141 1 88.88 430 PRO B N 1
ATOM 7562 C CA . PRO B 1 430 ? 20.828 3.324 17.328 1 88.88 430 PRO B CA 1
ATOM 7563 C C . PRO B 1 430 ? 20.406 3.318 15.859 1 88.88 430 PRO B C 1
ATOM 7565 O O . PRO B 1 430 ? 21.203 3.014 14.977 1 88.88 430 PRO B O 1
ATOM 7568 N N . ALA B 1 431 ? 19.078 3.529 15.594 1 88.44 431 ALA B N 1
ATOM 7569 C CA . ALA B 1 431 ? 18.531 3.5 14.242 1 88.44 431 ALA B CA 1
ATOM 7570 C C . ALA B 1 431 ? 17.375 4.473 14.094 1 88.44 431 ALA B C 1
ATOM 7572 O O . ALA B 1 431 ? 16.781 4.906 15.086 1 88.44 431 ALA B O 1
ATOM 7573 N N . PRO B 1 432 ? 17.188 4.871 12.812 1 90.44 432 PRO B N 1
ATOM 7574 C CA . PRO B 1 432 ? 15.969 5.664 12.617 1 90.44 432 PRO B CA 1
ATOM 7575 C C . PRO B 1 432 ? 14.703 4.918 13.039 1 90.44 432 PRO B C 1
ATOM 7577 O O . PRO B 1 432 ? 14.641 3.691 12.938 1 90.44 432 PRO B O 1
ATOM 7580 N N . PRO B 1 433 ? 13.719 5.633 13.508 1 91.94 433 PRO B N 1
ATOM 7581 C CA . PRO B 1 433 ? 12.453 4.977 13.852 1 91.94 433 PRO B CA 1
ATOM 7582 C C . PRO B 1 433 ? 11.688 4.484 12.625 1 91.94 433 PRO B C 1
ATOM 7584 O O . PRO B 1 433 ? 11.898 4.988 11.516 1 91.94 433 PRO B O 1
ATOM 7587 N N . ASP B 1 434 ? 10.844 3.496 12.93 1 89.88 434 ASP B N 1
ATOM 7588 C CA . ASP B 1 434 ? 9.922 3.064 11.883 1 89.88 434 ASP B CA 1
ATOM 7589 C C . ASP B 1 434 ? 8.852 4.125 11.625 1 89.88 434 ASP B C 1
ATOM 7591 O O . ASP B 1 434 ? 8.227 4.625 12.555 1 89.88 434 ASP B O 1
ATOM 7595 N N . VAL B 1 435 ? 8.594 4.52 10.477 1 92.12 435 VAL B N 1
ATOM 7596 C CA . VAL B 1 435 ? 7.758 5.641 10.055 1 92.12 435 VAL B CA 1
ATOM 7597 C C . VAL B 1 435 ? 6.348 5.473 10.617 1 92.12 435 VAL B C 1
ATOM 7599 O O . VAL B 1 435 ? 5.715 6.453 11.016 1 92.12 435 VAL B O 1
ATOM 7602 N N . TYR B 1 436 ? 5.824 4.23 10.617 1 93.25 436 TYR B N 1
ATOM 7603 C CA . TYR B 1 436 ? 4.5 3.961 11.164 1 93.25 436 TYR B CA 1
ATOM 7604 C C . TYR B 1 436 ? 4.57 2.914 12.266 1 93.25 436 TYR B C 1
ATOM 7606 O O . TYR B 1 436 ? 3.65 2.107 12.43 1 93.25 436 TYR B O 1
ATOM 7614 N N . GLY B 1 437 ? 5.637 2.881 12.977 1 91.38 437 GLY B N 1
ATOM 7615 C CA . GLY B 1 437 ? 5.836 1.901 14.031 1 91.38 437 GLY B CA 1
ATOM 7616 C C . GLY B 1 437 ? 4.938 2.127 15.234 1 91.38 437 GLY B C 1
ATOM 7617 O O . GLY B 1 437 ? 4.691 3.268 15.625 1 91.38 437 GLY B O 1
ATOM 7618 N N . ALA B 1 438 ? 4.492 1.081 15.828 1 84.62 438 ALA B N 1
ATOM 7619 C CA . ALA B 1 438 ? 3.607 1.153 16.984 1 84.62 438 ALA B CA 1
ATOM 7620 C C . ALA B 1 438 ? 4.398 1.439 18.266 1 84.62 438 ALA B C 1
ATOM 7622 O O . ALA B 1 438 ? 3.881 2.053 19.203 1 84.62 438 ALA B O 1
ATOM 7623 N N . GLN B 1 439 ? 5.66 1.059 18.25 1 83.62 439 GLN B N 1
ATOM 7624 C CA . GLN B 1 439 ? 6.465 1.195 19.453 1 83.62 439 GLN B CA 1
ATOM 7625 C C . GLN B 1 439 ? 6.84 2.654 19.703 1 83.62 439 GLN B C 1
ATOM 7627 O O . GLN B 1 439 ? 6.84 3.111 20.844 1 83.62 439 GLN B O 1
ATOM 7632 N N . THR B 1 440 ? 7.16 3.348 18.594 1 88.5 440 THR B N 1
ATOM 7633 C CA . THR B 1 440 ? 7.445 4.777 18.625 1 88.5 440 THR B CA 1
ATOM 7634 C C . THR B 1 440 ? 6.621 5.52 17.578 1 88.5 440 THR B C 1
ATOM 7636 O O . THR B 1 440 ? 7.117 5.844 16.5 1 88.5 440 THR B O 1
ATOM 7639 N N . PRO B 1 441 ? 5.395 5.766 17.984 1 90.94 441 PRO B N 1
ATOM 7640 C CA . PRO B 1 441 ? 4.535 6.426 17 1 90.94 441 PRO B CA 1
ATOM 7641 C C . PRO B 1 441 ? 5.02 7.828 16.641 1 90.94 441 PRO B C 1
ATOM 7643 O O . PRO B 1 441 ? 5.316 8.633 17.531 1 90.94 441 PRO B O 1
ATOM 7646 N N . LEU B 1 442 ? 5.156 8.031 15.398 1 94 442 LEU B N 1
ATOM 7647 C CA . LEU B 1 442 ? 5.598 9.328 14.898 1 94 442 LEU B CA 1
ATOM 7648 C C . LEU B 1 442 ? 4.402 10.203 14.531 1 94 442 LEU B C 1
ATOM 7650 O O . LEU B 1 442 ? 3.398 9.703 14.016 1 94 442 LEU B O 1
ATOM 7654 N N . THR B 1 443 ? 4.535 11.492 14.68 1 93.19 443 THR B N 1
ATOM 7655 C CA . THR B 1 443 ? 3.576 12.469 14.164 1 93.19 443 THR B CA 1
ATOM 7656 C C . THR B 1 443 ? 3.746 12.648 12.664 1 93.19 443 THR B C 1
ATOM 7658 O O . THR B 1 443 ? 4.762 12.25 12.094 1 93.19 443 THR B O 1
ATOM 7661 N N . PRO B 1 444 ? 2.744 13.258 12.047 1 92.38 444 PRO B N 1
ATOM 7662 C CA . PRO B 1 444 ? 2.891 13.57 10.625 1 92.38 444 PRO B CA 1
ATOM 7663 C C . PRO B 1 444 ? 4.109 14.438 10.336 1 92.38 444 PRO B C 1
ATOM 7665 O O . PRO B 1 444 ? 4.797 14.234 9.328 1 92.38 444 PRO B O 1
ATOM 7668 N N . SER B 1 445 ? 4.449 15.328 11.203 1 93.44 445 SER B N 1
ATOM 7669 C CA . SER B 1 445 ? 5.625 16.172 11.023 1 93.44 445 SER B CA 1
ATOM 7670 C C . SER B 1 445 ? 6.91 15.359 11.078 1 93.44 445 SER B C 1
ATOM 7672 O O . SER B 1 445 ? 7.809 15.547 10.258 1 93.44 445 SER B O 1
ATOM 7674 N N . GLN B 1 446 ? 6.941 14.5 12.055 1 94.06 446 GLN B N 1
ATOM 7675 C CA . GLN B 1 446 ? 8.133 13.672 12.195 1 94.06 446 GLN B CA 1
ATOM 7676 C C . GLN B 1 446 ? 8.359 12.828 10.945 1 94.06 446 GLN B C 1
ATOM 7678 O O . GLN B 1 446 ? 9.492 12.68 10.484 1 94.06 446 GLN B O 1
ATOM 7683 N N . ARG B 1 447 ? 7.297 12.312 10.438 1 93.19 447 ARG B N 1
ATOM 7684 C CA . ARG B 1 447 ? 7.418 11.508 9.227 1 93.19 447 ARG B CA 1
ATOM 7685 C C . ARG B 1 447 ? 7.93 12.344 8.062 1 93.19 447 ARG B C 1
ATOM 7687 O O . ARG B 1 447 ? 8.797 11.898 7.305 1 93.19 447 ARG B O 1
ATOM 7694 N N . LYS B 1 448 ? 7.449 13.547 7.949 1 91.31 448 LYS B N 1
ATOM 7695 C CA . LYS B 1 448 ? 7.891 14.477 6.906 1 91.31 448 LYS B CA 1
ATOM 7696 C C . LYS B 1 448 ? 9.375 14.797 7.051 1 91.31 448 LYS B C 1
ATOM 7698 O O . LYS B 1 448 ? 10.117 14.75 6.066 1 91.31 448 LYS B O 1
ATOM 7703 N N . TYR B 1 449 ? 9.773 15.023 8.227 1 94.44 449 TYR B N 1
ATOM 7704 C CA . TYR B 1 449 ? 11.148 15.492 8.414 1 94.44 449 TYR B CA 1
ATOM 7705 C C . TYR B 1 449 ? 12.125 14.328 8.43 1 94.44 449 TYR B C 1
ATOM 7707 O O . TYR B 1 449 ? 13.328 14.516 8.242 1 94.44 449 TYR B O 1
ATOM 7715 N N . LEU B 1 450 ? 11.602 13.141 8.695 1 92.19 450 LEU B N 1
ATOM 7716 C CA . LEU B 1 450 ? 12.438 11.961 8.484 1 92.19 450 LEU B CA 1
ATOM 7717 C C . LEU B 1 450 ? 12.82 11.828 7.012 1 92.19 450 LEU B C 1
ATOM 7719 O O . LEU B 1 450 ? 13.945 11.445 6.691 1 92.19 450 LEU B O 1
ATOM 7723 N N . ASP B 1 451 ? 11.93 12.156 6.16 1 88.06 451 ASP B N 1
ATOM 7724 C CA . ASP B 1 451 ? 12.234 12.188 4.73 1 88.06 451 ASP B CA 1
ATOM 7725 C C . ASP B 1 451 ? 13.328 13.211 4.426 1 88.06 451 ASP B C 1
ATOM 7727 O O . ASP B 1 451 ? 14.234 12.945 3.633 1 88.06 451 ASP B O 1
ATOM 7731 N N . THR B 1 452 ? 13.195 14.375 5.059 1 91.5 452 THR B N 1
ATOM 7732 C CA . THR B 1 452 ? 14.195 15.422 4.887 1 91.5 452 THR B CA 1
ATOM 7733 C C . THR B 1 452 ? 15.562 14.945 5.375 1 91.5 452 THR B C 1
ATOM 7735 O O . THR B 1 452 ? 16.578 15.211 4.73 1 91.5 452 THR B O 1
ATOM 7738 N N . LEU B 1 453 ? 15.508 14.289 6.5 1 94.12 453 LEU B N 1
ATOM 7739 C CA . LEU B 1 453 ? 16.734 13.742 7.062 1 94.12 453 LEU B CA 1
ATOM 7740 C C . LEU B 1 453 ? 17.406 12.781 6.086 1 94.12 453 LEU B C 1
ATOM 7742 O O . LEU B 1 453 ? 18.609 12.852 5.859 1 94.12 453 LEU B O 1
ATOM 7746 N N . HIS B 1 454 ? 16.641 11.953 5.379 1 89.12 454 HIS B N 1
ATOM 7747 C CA . HIS B 1 454 ? 17.156 10.977 4.438 1 89.12 454 HIS B CA 1
ATOM 7748 C C . HIS B 1 454 ? 17.734 11.656 3.201 1 89.12 454 HIS B C 1
ATOM 7750 O O . HIS B 1 454 ? 18.703 11.164 2.609 1 89.12 454 HIS B O 1
ATOM 7756 N N . ALA B 1 455 ? 17.141 12.75 2.826 1 88.69 455 ALA B N 1
ATOM 7757 C CA . ALA B 1 455 ? 17.672 13.531 1.706 1 88.69 455 ALA B CA 1
ATOM 7758 C C . ALA B 1 455 ? 18.969 14.242 2.088 1 88.69 455 ALA B C 1
ATOM 7760 O O . ALA B 1 455 ? 19.812 14.508 1.232 1 88.69 455 ALA B O 1
ATOM 7761 N N . TRP B 1 456 ? 19.141 14.461 3.334 1 94.88 456 TRP B N 1
ATOM 7762 C CA . TRP B 1 456 ? 20.25 15.234 3.875 1 94.88 456 TRP B CA 1
ATOM 7763 C C . TRP B 1 456 ? 21.469 14.359 4.098 1 94.88 456 TRP B C 1
ATOM 7765 O O . TRP B 1 456 ? 22.562 14.688 3.643 1 94.88 456 TRP B O 1
ATOM 7775 N N . GLY B 1 457 ? 21.297 13.297 4.801 1 93.88 457 GLY B N 1
ATOM 7776 C CA . GLY B 1 457 ? 22.406 12.406 5.125 1 93.88 457 GLY B CA 1
ATOM 7777 C C . GLY B 1 457 ? 21.953 11.117 5.789 1 93.88 457 GLY B C 1
ATOM 7778 O O . GLY B 1 457 ? 20.766 10.805 5.809 1 93.88 457 GLY B O 1
ATOM 7779 N N . SER B 1 458 ? 22.938 10.344 6.375 1 93.31 458 SER B N 1
ATOM 7780 C CA . SER B 1 458 ? 22.672 9.078 7.043 1 93.31 458 SER B CA 1
ATOM 7781 C C . SER B 1 458 ? 22.266 9.297 8.5 1 93.31 458 SER B C 1
ATOM 7783 O O . SER B 1 458 ? 22.391 10.406 9.023 1 93.31 458 SER B O 1
ATOM 7785 N N . TRP B 1 459 ? 21.719 8.266 9.133 1 93.94 459 TRP B N 1
ATOM 7786 C CA . TRP B 1 459 ? 21.391 8.336 10.555 1 93.94 459 TRP B CA 1
ATOM 7787 C C . TRP B 1 459 ? 22.641 8.578 11.391 1 93.94 459 TRP B C 1
ATOM 7789 O O . TRP B 1 459 ? 22.578 9.281 12.406 1 93.94 459 TRP B O 1
ATOM 7799 N N . ALA B 1 460 ? 23.781 8.031 10.914 1 95.69 460 ALA B N 1
ATOM 7800 C CA . ALA B 1 460 ? 25.047 8.273 11.602 1 95.69 460 ALA B CA 1
ATOM 7801 C C . ALA B 1 460 ? 25.438 9.75 11.523 1 95.69 460 ALA B C 1
ATOM 7803 O O . ALA B 1 460 ? 25.938 10.312 12.5 1 95.69 460 ALA B O 1
ATOM 7804 N N . ASP B 1 461 ? 25.234 10.344 10.383 1 96.06 461 ASP B N 1
ATOM 7805 C CA . ASP B 1 461 ? 25.484 11.773 10.234 1 96.06 461 ASP B CA 1
ATOM 7806 C C . ASP B 1 461 ? 24.594 12.586 11.172 1 96.06 461 ASP B C 1
ATOM 7808 O O . ASP B 1 461 ? 25.047 13.57 11.766 1 96.06 461 ASP B O 1
ATOM 7812 N N . PHE B 1 462 ? 23.359 12.164 11.289 1 97.5 462 PHE B N 1
ATOM 7813 C CA . PHE B 1 462 ? 22.406 12.844 12.156 1 97.5 462 PHE B CA 1
ATOM 7814 C C . PHE B 1 462 ? 22.828 12.742 13.609 1 97.5 462 PHE B C 1
ATOM 7816 O O . PHE B 1 462 ? 22.75 13.727 14.352 1 97.5 462 PHE B O 1
ATOM 7823 N N . GLN B 1 463 ? 23.344 11.594 14.008 1 98 463 GLN B N 1
ATOM 7824 C CA . GLN B 1 463 ? 23.828 11.438 15.375 1 98 463 GLN B CA 1
ATOM 7825 C C . GLN B 1 463 ? 25.031 12.344 15.633 1 98 463 GLN B C 1
ATOM 7827 O O . GLN B 1 463 ? 25.156 12.93 16.703 1 98 463 GLN B O 1
ATOM 7832 N N . ALA B 1 464 ? 25.891 12.461 14.648 1 97.69 464 ALA B N 1
ATOM 7833 C CA . ALA B 1 464 ? 27.031 13.359 14.766 1 97.69 464 ALA B CA 1
ATOM 7834 C C . ALA B 1 464 ? 26.562 14.805 14.945 1 97.69 464 ALA B C 1
ATOM 7836 O O . ALA B 1 464 ? 27.141 15.555 15.734 1 97.69 464 ALA B O 1
ATOM 7837 N N . LEU B 1 465 ? 25.531 15.172 14.234 1 98.31 465 LEU B N 1
ATOM 7838 C CA . LEU B 1 465 ? 24.984 16.516 14.359 1 98.31 465 LEU B CA 1
ATOM 7839 C C . LEU B 1 465 ? 24.406 16.734 15.758 1 98.31 465 LEU B C 1
ATOM 7841 O O . LEU B 1 465 ? 24.656 17.766 16.375 1 98.31 465 LEU B O 1
ATOM 7845 N N . LEU B 1 466 ? 23.609 15.758 16.234 1 98.62 466 LEU B N 1
ATOM 7846 C CA . LEU B 1 466 ? 23.047 15.859 17.578 1 98.62 466 LEU B CA 1
ATOM 7847 C C . LEU B 1 466 ? 24.141 15.984 18.625 1 98.62 466 LEU B C 1
ATOM 7849 O O . LEU B 1 466 ? 24 16.734 19.609 1 98.62 466 LEU B O 1
ATOM 7853 N N . ASP B 1 467 ? 25.266 15.305 18.406 1 98.31 467 ASP B N 1
ATOM 7854 C CA . ASP B 1 467 ? 26.406 15.367 19.328 1 98.31 467 ASP B CA 1
ATOM 7855 C C . ASP B 1 467 ? 26.984 16.781 19.406 1 98.31 467 ASP B C 1
ATOM 7857 O O . ASP B 1 467 ? 27.281 17.281 20.484 1 98.31 467 ASP B O 1
ATOM 7861 N N . VAL B 1 468 ? 27.125 17.344 18.266 1 98.19 468 VAL B N 1
ATOM 7862 C CA . VAL B 1 468 ? 27.688 18.688 18.203 1 98.19 468 VAL B CA 1
ATOM 7863 C C . VAL B 1 468 ? 26.734 19.672 18.875 1 98.19 468 VAL B C 1
ATOM 7865 O O . VAL B 1 468 ? 27.156 20.531 19.656 1 98.19 468 VAL B O 1
ATOM 7868 N N . LEU B 1 469 ? 25.438 19.578 18.578 1 98.69 469 LEU B N 1
ATOM 7869 C CA . LEU B 1 469 ? 24.453 20.469 19.172 1 98.69 469 LEU B CA 1
ATOM 7870 C C . LEU B 1 469 ? 24.406 20.297 20.688 1 98.69 469 LEU B C 1
ATOM 7872 O O . LEU B 1 469 ? 24.312 21.266 21.438 1 98.69 469 LEU B O 1
ATOM 7876 N N . ASP B 1 470 ? 24.5 19.047 21.094 1 98.25 470 ASP B N 1
ATOM 7877 C CA . ASP B 1 470 ? 24.5 18.734 22.531 1 98.25 470 ASP B CA 1
ATOM 7878 C C . ASP B 1 470 ? 25.719 19.344 23.219 1 98.25 470 ASP B C 1
ATOM 7880 O O . ASP B 1 470 ? 25.609 19.875 24.312 1 98.25 470 ASP B O 1
ATOM 7884 N N . ALA B 1 471 ? 26.875 19.203 22.609 1 97.5 471 ALA B N 1
ATOM 7885 C CA . ALA B 1 471 ? 28.109 19.75 23.172 1 97.5 471 ALA B CA 1
ATOM 7886 C C . ALA B 1 471 ? 28.016 21.266 23.344 1 97.5 471 ALA B C 1
ATOM 7888 O O . ALA B 1 471 ? 28.438 21.812 24.359 1 97.5 471 ALA B O 1
ATOM 7889 N N . VAL B 1 472 ? 27.484 21.922 22.344 1 97.56 472 VAL B N 1
ATOM 7890 C CA . VAL B 1 472 ? 27.312 23.359 22.406 1 97.56 472 VAL B CA 1
ATOM 7891 C C . VAL B 1 472 ? 26.328 23.719 23.5 1 97.56 472 VAL B C 1
ATOM 7893 O O . VAL B 1 472 ? 26.531 24.672 24.25 1 97.56 472 VAL B O 1
ATOM 7896 N N . ALA B 1 473 ? 25.234 22.969 23.656 1 97.69 473 ALA B N 1
ATOM 7897 C CA . ALA B 1 473 ? 24.219 23.203 24.672 1 97.69 473 ALA B CA 1
ATOM 7898 C C . ALA B 1 473 ? 24.812 23.062 26.078 1 97.69 473 ALA B C 1
ATOM 7900 O O . ALA B 1 473 ? 24.547 23.906 26.953 1 97.69 473 ALA B O 1
ATOM 7901 N N . ARG B 1 474 ? 25.609 22.125 26.266 1 96.12 474 ARG B N 1
ATOM 7902 C CA . ARG B 1 474 ? 26.188 21.844 27.578 1 96.12 474 ARG B CA 1
ATOM 7903 C C . ARG B 1 474 ? 27.109 22.969 28.031 1 96.12 474 ARG B C 1
ATOM 7905 O O . ARG B 1 474 ? 27.234 23.25 29.219 1 96.12 474 ARG B O 1
ATOM 7912 N N . LYS B 1 475 ? 27.734 23.562 27.141 1 94.62 475 LYS B N 1
ATOM 7913 C CA . LYS B 1 475 ? 28.641 24.656 27.453 1 94.62 475 LYS B CA 1
ATOM 7914 C C . LYS B 1 475 ? 27.875 25.859 28 1 94.62 475 LYS B C 1
ATOM 7916 O O . LYS B 1 475 ? 28.422 26.656 28.766 1 94.62 475 LYS B O 1
ATOM 7921 N N . ARG B 1 476 ? 26.734 26.031 27.594 1 90.56 476 ARG B N 1
ATOM 7922 C CA . ARG B 1 476 ? 25.922 27.188 28 1 90.56 476 ARG B CA 1
ATOM 7923 C C . ARG B 1 476 ? 25.281 26.953 29.359 1 90.56 476 ARG B C 1
ATOM 7925 O O . ARG B 1 476 ? 25.156 27.891 30.156 1 90.56 476 ARG B O 1
ATOM 7932 N N . GLY B 1 477 ? 24.906 25.766 29.641 1 83.94 477 GLY B N 1
ATOM 7933 C CA . GLY B 1 477 ? 24.172 25.469 30.859 1 83.94 477 GLY B CA 1
ATOM 7934 C C . GLY B 1 477 ? 22.812 26.125 30.906 1 83.94 477 GLY B C 1
ATOM 7935 O O . GLY B 1 477 ? 22.25 26.484 29.859 1 83.94 477 GLY B O 1
ATOM 7936 N N . GLY B 1 478 ? 22.156 26.172 32.125 1 80.81 478 GLY B N 1
ATOM 7937 C CA . GLY B 1 478 ? 20.938 26.938 32.406 1 80.81 478 GLY B CA 1
ATOM 7938 C C . GLY B 1 478 ? 19.719 26.406 31.703 1 80.81 478 GLY B C 1
ATOM 7939 O O . GLY B 1 478 ? 18.828 27.156 31.328 1 80.81 478 GLY B O 1
ATOM 7940 N N . GLY B 1 479 ? 19.75 25.188 31.281 1 89.25 479 GLY B N 1
ATOM 7941 C CA . GLY B 1 479 ? 18.547 24.625 30.688 1 89.25 479 GLY B CA 1
ATOM 7942 C C . GLY B 1 479 ? 18.562 24.641 29.172 1 89.25 479 GLY B C 1
ATOM 7943 O O . GLY B 1 479 ? 17.594 24.188 28.531 1 89.25 479 GLY B O 1
ATOM 7944 N N . VAL B 1 480 ? 19.594 25.172 28.625 1 95.38 480 VAL B N 1
ATOM 7945 C CA . VAL B 1 480 ? 19.734 25.188 27.172 1 95.38 480 VAL B CA 1
ATOM 7946 C C . VAL B 1 480 ? 19.922 23.766 26.641 1 95.38 480 VAL B C 1
ATOM 7948 O O . VAL B 1 480 ? 20.766 23.016 27.156 1 95.38 480 VAL B O 1
ATOM 7951 N N . GLY B 1 481 ? 19.109 23.406 25.703 1 96.88 481 GLY B N 1
ATOM 7952 C CA . GLY B 1 481 ? 19.203 22.078 25.109 1 96.88 481 GLY B CA 1
ATOM 7953 C C . GLY B 1 481 ? 19.469 22.109 23.609 1 96.88 481 GLY B C 1
ATOM 7954 O O . GLY B 1 481 ? 19.703 23.172 23.047 1 96.88 481 GLY B O 1
ATOM 7955 N N . ILE B 1 482 ? 19.422 20.922 23.016 1 97.88 482 ILE B N 1
ATOM 7956 C CA . ILE B 1 482 ? 19.688 20.734 21.594 1 97.88 482 ILE B CA 1
ATOM 7957 C C . ILE B 1 482 ? 18.734 21.578 20.766 1 97.88 482 ILE B C 1
ATOM 7959 O O . ILE B 1 482 ? 19.156 22.266 19.828 1 97.88 482 ILE B O 1
ATOM 7963 N N . ALA B 1 483 ? 17.469 21.578 21.125 1 97.81 483 ALA B N 1
ATOM 7964 C CA . ALA B 1 483 ? 16.438 22.312 20.391 1 97.81 483 ALA B CA 1
ATOM 7965 C C . ALA B 1 483 ? 16.734 23.812 20.406 1 97.81 483 ALA B C 1
ATOM 7967 O O . ALA B 1 483 ? 16.516 24.5 19.422 1 97.81 483 ALA B O 1
ATOM 7968 N N . ASN B 1 484 ? 17.203 24.281 21.516 1 97.62 484 ASN B N 1
ATOM 7969 C CA . ASN B 1 484 ? 17.516 25.703 21.641 1 97.62 484 ASN B CA 1
ATOM 7970 C C . ASN B 1 484 ? 18.703 26.094 20.75 1 97.62 484 ASN B C 1
ATOM 7972 O O . ASN B 1 484 ? 18.672 27.141 20.109 1 97.62 484 ASN B O 1
ATOM 7976 N N . VAL B 1 485 ? 19.703 25.266 20.719 1 98.38 485 VAL B N 1
ATOM 7977 C CA . VAL B 1 485 ? 20.875 25.531 19.906 1 98.38 485 VAL B CA 1
ATOM 7978 C C . VAL B 1 485 ? 20.5 25.516 18.422 1 98.38 485 VAL B C 1
ATOM 7980 O O . VAL B 1 485 ? 20.906 26.391 17.656 1 98.38 485 VAL B O 1
ATOM 7983 N N . ALA B 1 486 ? 19.703 24.516 18.047 1 98.62 486 ALA B N 1
ATOM 7984 C CA . ALA B 1 486 ? 19.234 24.438 16.672 1 98.62 486 ALA B CA 1
ATOM 7985 C C . ALA B 1 486 ? 18.438 25.672 16.281 1 98.62 486 ALA B C 1
ATOM 7987 O O . ALA B 1 486 ? 18.594 26.219 15.188 1 98.62 486 ALA B O 1
ATOM 7988 N N . THR B 1 487 ? 17.562 26.109 17.125 1 98.12 487 THR B N 1
ATOM 7989 C CA . THR B 1 487 ? 16.75 27.297 16.891 1 98.12 487 THR B CA 1
ATOM 7990 C C . THR B 1 487 ? 17.625 28.547 16.797 1 98.12 487 THR B C 1
ATOM 7992 O O . THR B 1 487 ? 17.422 29.391 15.922 1 98.12 487 THR B O 1
ATOM 7995 N N . ARG B 1 488 ? 18.609 28.656 17.703 1 97.94 488 ARG B N 1
ATOM 7996 C CA . ARG B 1 488 ? 19.516 29.797 17.703 1 97.94 488 ARG B CA 1
ATOM 7997 C C . ARG B 1 488 ? 20.297 29.859 16.391 1 97.94 488 ARG B C 1
ATOM 7999 O O . ARG B 1 488 ? 20.516 30.953 15.852 1 97.94 488 ARG B O 1
ATOM 8006 N N . TRP B 1 489 ? 20.719 28.703 15.93 1 98.75 489 TRP B N 1
ATOM 8007 C CA . TRP B 1 489 ? 21.438 28.641 14.656 1 98.75 489 TRP B CA 1
ATOM 8008 C C . TRP B 1 489 ? 20.609 29.266 13.539 1 98.75 489 TRP B C 1
ATOM 8010 O O . TRP B 1 489 ? 21.109 30.062 12.75 1 98.75 489 TRP B O 1
ATOM 8020 N N . VAL B 1 490 ? 19.328 28.984 13.461 1 98.75 490 VAL B N 1
ATOM 8021 C CA . VAL B 1 490 ? 18.438 29.5 12.43 1 98.75 490 VAL B CA 1
ATOM 8022 C C . VAL B 1 490 ? 18.266 31.016 12.625 1 98.75 490 VAL B C 1
ATOM 8024 O O . VAL B 1 490 ? 18.375 31.781 11.672 1 98.75 490 VAL B O 1
ATOM 8027 N N . LEU B 1 491 ? 18.047 31.453 13.883 1 98.5 491 LEU B N 1
ATOM 8028 C CA . LEU B 1 491 ? 17.75 32.844 14.195 1 98.5 491 LEU B CA 1
ATOM 8029 C C . LEU B 1 491 ? 18.938 33.75 13.844 1 98.5 491 LEU B C 1
ATOM 8031 O O . LEU B 1 491 ? 18.766 34.938 13.602 1 98.5 491 LEU B O 1
ATOM 8035 N N . GLN B 1 492 ? 20.125 33.188 13.797 1 98.38 492 GLN B N 1
ATOM 8036 C CA . GLN B 1 492 ? 21.328 33.969 13.547 1 98.38 492 GLN B CA 1
ATOM 8037 C C . GLN B 1 492 ? 21.672 34 12.062 1 98.38 492 GLN B C 1
ATOM 8039 O O . GLN B 1 492 ? 22.672 34.594 11.664 1 98.38 492 GLN B O 1
ATOM 8044 N N . GLN B 1 493 ? 20.875 33.344 11.242 1 98.25 493 GLN B N 1
ATOM 8045 C CA . GLN B 1 493 ? 21.094 33.406 9.797 1 98.25 493 GLN B CA 1
ATOM 8046 C C . GLN B 1 493 ? 20.609 34.719 9.227 1 98.25 493 GLN B C 1
ATOM 8048 O O . GLN B 1 493 ? 19.75 35.375 9.812 1 98.25 493 GLN B O 1
ATOM 8053 N N . PRO B 1 494 ? 21.094 35.031 8.031 1 97.62 494 PRO B N 1
ATOM 8054 C CA . PRO B 1 494 ? 20.688 36.312 7.438 1 97.62 494 PRO B CA 1
ATOM 8055 C C . PRO B 1 494 ? 19.188 36.406 7.156 1 97.62 494 PRO B C 1
ATOM 8057 O O . PRO B 1 494 ? 18.594 35.438 6.723 1 97.62 494 PRO B O 1
ATOM 8060 N N . THR B 1 495 ? 18.594 37.531 7.488 1 98.06 495 THR B N 1
ATOM 8061 C CA . THR B 1 495 ? 17.25 37.969 7.109 1 98.06 495 THR B CA 1
ATOM 8062 C C . THR B 1 495 ? 16.203 37.156 7.855 1 98.06 495 THR B C 1
ATOM 8064 O O . THR B 1 495 ? 15 37.312 7.609 1 98.06 495 THR B O 1
ATOM 8067 N N . VAL B 1 496 ? 16.625 36.281 8.797 1 98.75 496 VAL B N 1
ATOM 8068 C CA . VAL B 1 496 ? 15.625 35.562 9.57 1 98.75 496 VAL B CA 1
ATOM 8069 C C . VAL B 1 496 ? 15.008 36.469 10.617 1 98.75 496 VAL B C 1
ATOM 8071 O O . VAL B 1 496 ? 15.719 37.094 11.414 1 98.75 496 VAL B O 1
ATOM 8074 N N . GLY B 1 497 ? 13.75 36.625 10.539 1 98.56 497 GLY B N 1
ATOM 8075 C CA . GLY B 1 497 ? 13.031 37.406 11.531 1 98.56 497 GLY B CA 1
ATOM 8076 C C . GLY B 1 497 ? 12.617 36.594 12.742 1 98.56 497 GLY B C 1
ATOM 8077 O O . GLY B 1 497 ? 12.93 36.969 13.875 1 98.56 497 GLY B O 1
ATOM 8078 N N . ALA B 1 498 ? 11.984 35.5 12.469 1 98.56 498 ALA B N 1
ATOM 8079 C CA . ALA B 1 498 ? 11.484 34.656 13.562 1 98.56 498 ALA B CA 1
ATOM 8080 C C . ALA B 1 498 ? 11.406 33.188 13.148 1 98.56 498 ALA B C 1
ATOM 8082 O O . ALA B 1 498 ? 11.328 32.875 11.961 1 98.56 498 ALA B O 1
ATOM 8083 N N . VAL B 1 499 ? 11.445 32.344 14.188 1 98.12 499 VAL B N 1
ATOM 8084 C CA . VAL B 1 499 ? 11.195 30.906 14.016 1 98.12 499 VAL B CA 1
ATOM 8085 C C . VAL B 1 499 ? 9.773 30.562 14.469 1 98.12 499 VAL B C 1
ATOM 8087 O O . VAL B 1 499 ? 9.297 31.109 15.469 1 98.12 499 VAL B O 1
ATOM 8090 N N . LEU B 1 500 ? 9.094 29.766 13.672 1 97.88 500 LEU B N 1
ATOM 8091 C CA . LEU B 1 500 ? 7.801 29.203 14.055 1 97.88 500 LEU B CA 1
ATOM 8092 C C . LEU B 1 500 ? 7.973 27.859 14.75 1 97.88 500 LEU B C 1
ATOM 8094 O O . LEU B 1 500 ? 8.461 26.906 14.141 1 97.88 500 LEU B O 1
ATOM 8098 N N . VAL B 1 501 ? 7.637 27.797 15.969 1 95.12 501 VAL B N 1
ATOM 8099 C CA . VAL B 1 501 ? 7.727 26.547 16.719 1 95.12 501 VAL B CA 1
ATOM 8100 C C . VAL B 1 501 ? 6.344 25.922 16.828 1 95.12 501 VAL B C 1
ATOM 8102 O O . VAL B 1 501 ? 5.383 26.578 17.234 1 95.12 501 VAL B O 1
ATOM 8105 N N . GLY B 1 502 ? 6.305 24.672 16.422 1 92.12 502 GLY B N 1
ATOM 8106 C CA . GLY B 1 502 ? 5.031 23.984 16.547 1 92.12 502 GLY B CA 1
ATOM 8107 C C . GLY B 1 502 ? 4.547 23.875 17.984 1 92.12 502 GLY B C 1
ATOM 8108 O O . GLY B 1 502 ? 5.266 23.375 18.859 1 92.12 502 GLY B O 1
ATOM 8109 N N . THR B 1 503 ? 3.373 24.375 18.172 1 87.12 503 THR B N 1
ATOM 8110 C CA . THR B 1 503 ? 2.754 24.359 19.484 1 87.12 503 THR B CA 1
ATOM 8111 C C . THR B 1 503 ? 1.514 23.469 19.484 1 87.12 503 THR B C 1
ATOM 8113 O O . THR B 1 503 ? 0.508 23.797 18.859 1 87.12 503 THR B O 1
ATOM 8116 N N . ARG B 1 504 ? 1.606 22.375 20.172 1 86.06 504 ARG B N 1
ATOM 8117 C CA . ARG B 1 504 ? 0.429 21.531 20.375 1 86.06 504 ARG B CA 1
ATOM 8118 C C . ARG B 1 504 ? -0.428 22.062 21.516 1 86.06 504 ARG B C 1
ATOM 8120 O O . ARG B 1 504 ? -0.292 21.609 22.656 1 86.06 504 ARG B O 1
ATOM 8127 N N . LEU B 1 505 ? -1.289 22.891 21.172 1 88.88 505 LEU B N 1
ATOM 8128 C CA . LEU B 1 505 ? -2.062 23.641 22.156 1 88.88 505 LEU B CA 1
ATOM 8129 C C . LEU B 1 505 ? -2.832 22.703 23.078 1 88.88 505 LEU B C 1
ATOM 8131 O O . LEU B 1 505 ? -3.633 21.875 22.609 1 88.88 505 LEU B O 1
ATOM 8135 N N . GLY B 1 506 ? -2.539 22.734 24.312 1 86.94 506 GLY B N 1
ATOM 8136 C CA . GLY B 1 506 ? -3.227 21.922 25.312 1 86.94 506 GLY B CA 1
ATOM 8137 C C . GLY B 1 506 ? -2.633 20.531 25.453 1 86.94 506 GLY B C 1
ATOM 8138 O O . GLY B 1 506 ? -3.008 19.781 26.359 1 86.94 506 GLY B O 1
ATOM 8139 N N . VAL B 1 507 ? -1.779 20.188 24.578 1 83.38 507 VAL B N 1
ATOM 8140 C CA . VAL B 1 507 ? -1.091 18.906 24.625 1 83.38 507 VAL B CA 1
ATOM 8141 C C . VAL B 1 507 ? 0.329 19.094 25.156 1 83.38 507 VAL B C 1
ATOM 8143 O O . VAL B 1 507 ? 0.699 18.531 26.188 1 83.38 507 VAL B O 1
ATOM 8146 N N . SER B 1 508 ? 1.086 19.984 24.484 1 79.19 508 SER B N 1
ATOM 8147 C CA . SER B 1 508 ? 2.443 20.344 24.875 1 79.19 508 SER B CA 1
ATOM 8148 C C . SER B 1 508 ? 2.822 21.734 24.359 1 79.19 508 SER B C 1
ATOM 8150 O O . SER B 1 508 ? 2.885 21.953 23.141 1 79.19 508 SER B O 1
ATOM 8152 N N . ALA B 1 509 ? 2.912 22.875 25.125 1 71.88 509 ALA B N 1
ATOM 8153 C CA . ALA B 1 509 ? 3.221 24.219 24.656 1 71.88 509 ALA B CA 1
ATOM 8154 C C . ALA B 1 509 ? 4.645 24.625 25.031 1 71.88 509 ALA B C 1
ATOM 8156 O O . ALA B 1 509 ? 5.246 25.484 24.391 1 71.88 509 ALA B O 1
ATOM 8157 N N . ARG B 1 510 ? 5.48 23.953 25.547 1 77.44 510 ARG B N 1
ATOM 8158 C CA . ARG B 1 510 ? 6.883 24.031 25.938 1 77.44 510 ARG B CA 1
ATOM 8159 C C . ARG B 1 510 ? 7.34 25.484 26.047 1 77.44 510 ARG B C 1
ATOM 8161 O O . ARG B 1 510 ? 8.438 25.828 25.594 1 77.44 510 ARG B O 1
ATOM 8168 N N . GLY B 1 511 ? 6.523 26.422 26.547 1 80.06 511 GLY B N 1
ATOM 8169 C CA . GLY B 1 511 ? 6.809 27.844 26.656 1 80.06 511 GLY B CA 1
ATOM 8170 C C . GLY B 1 511 ? 8.125 28.141 27.344 1 80.06 511 GLY B C 1
ATOM 8171 O O . GLY B 1 511 ? 9 28.797 26.781 1 80.06 511 GLY B O 1
ATOM 8172 N N . ASP B 1 512 ? 8.359 27.516 28.406 1 82.25 512 ASP B N 1
ATOM 8173 C CA . ASP B 1 512 ? 9.57 27.75 29.203 1 82.25 512 ASP B CA 1
ATOM 8174 C C . ASP B 1 512 ? 10.805 27.234 28.484 1 82.25 512 ASP B C 1
ATOM 8176 O O . ASP B 1 512 ? 11.844 27.906 28.438 1 82.25 512 ASP B O 1
ATOM 8180 N N . ASP B 1 513 ? 10.664 26.156 27.859 1 88.44 513 ASP B N 1
ATOM 8181 C CA . ASP B 1 513 ? 11.773 25.578 27.125 1 88.44 513 ASP B CA 1
ATOM 8182 C C . ASP B 1 513 ? 12.172 26.469 25.938 1 88.44 513 ASP B C 1
ATOM 8184 O O . ASP B 1 513 ? 13.359 26.625 25.641 1 88.44 513 ASP B O 1
ATOM 8188 N N . ASN B 1 514 ? 11.188 27.016 25.312 1 90.56 514 ASN B N 1
ATOM 8189 C CA . ASN B 1 514 ? 11.445 27.859 24.156 1 90.56 514 ASN B CA 1
ATOM 8190 C C . ASN B 1 514 ? 12.156 29.156 24.562 1 90.56 514 ASN B C 1
ATOM 8192 O O . ASN B 1 514 ? 12.953 29.703 23.781 1 90.56 514 ASN B O 1
ATOM 8196 N N . LEU B 1 515 ? 11.883 29.578 25.734 1 89.75 515 LEU B N 1
ATOM 8197 C CA . LEU B 1 515 ? 12.477 30.828 26.219 1 89.75 515 LEU B CA 1
ATOM 8198 C C . LEU B 1 515 ? 13.977 30.672 26.422 1 89.75 515 LEU B C 1
ATOM 8200 O O . LEU B 1 515 ? 14.727 31.656 26.312 1 89.75 515 LEU B O 1
ATOM 8204 N N . ALA B 1 516 ? 14.422 29.453 26.609 1 92.31 516 ALA B N 1
ATOM 8205 C CA . ALA B 1 516 ? 15.844 29.188 26.828 1 92.31 516 ALA B CA 1
ATOM 8206 C C . ALA B 1 516 ? 16.656 29.438 25.562 1 92.31 516 ALA B C 1
ATOM 8208 O O . ALA B 1 516 ? 17.891 29.5 25.594 1 92.31 516 ALA B O 1
ATOM 8209 N N . THR B 1 517 ? 16 29.703 24.484 1 94.5 517 THR B N 1
ATOM 8210 C CA . THR B 1 517 ? 16.641 29.969 23.203 1 94.5 517 THR B CA 1
ATOM 8211 C C . THR B 1 517 ? 17.25 31.375 23.188 1 94.5 517 THR B C 1
ATOM 8213 O O . THR B 1 517 ? 18.062 31.688 22.328 1 94.5 517 THR B O 1
ATOM 8216 N N . PHE B 1 518 ? 16.891 32.188 24.156 1 93.75 518 PHE B N 1
ATOM 8217 C CA . PHE B 1 518 ? 17.25 33.594 24.125 1 93.75 518 PHE B CA 1
ATOM 8218 C C . PHE B 1 518 ? 18.234 33.938 25.234 1 93.75 518 PHE B C 1
ATOM 8220 O O . PHE B 1 518 ? 18.422 33.156 26.172 1 93.75 518 PHE B O 1
ATOM 8227 N N . GLY B 1 519 ? 18.875 35.094 25.078 1 91.56 519 GLY B N 1
ATOM 8228 C CA . GLY B 1 519 ? 19.812 35.562 26.078 1 91.56 519 GLY B CA 1
ATOM 8229 C C . GLY B 1 519 ? 21.25 35.156 25.781 1 91.56 519 GLY B C 1
ATOM 8230 O O . GLY B 1 519 ? 22.156 35.469 26.578 1 91.56 519 GLY B O 1
ATOM 8231 N N . TRP B 1 520 ? 21.469 34.531 24.719 1 94.5 520 TRP B N 1
ATOM 8232 C CA . TRP B 1 520 ? 22.797 34.125 24.281 1 94.5 520 TRP B CA 1
ATOM 8233 C C . TRP B 1 520 ? 22.859 33.969 22.766 1 94.5 520 TRP B C 1
ATOM 8235 O O . TRP B 1 520 ? 21.828 34.062 22.094 1 94.5 520 TRP B O 1
ATOM 8245 N N . GLU B 1 521 ? 24.094 33.875 22.203 1 96.31 521 GLU B N 1
ATOM 8246 C CA . GLU B 1 521 ? 24.297 33.688 20.766 1 96.31 521 GLU B CA 1
ATOM 8247 C C . GLU B 1 521 ? 25.406 32.656 20.516 1 96.31 521 GLU B C 1
ATOM 8249 O O . GLU B 1 521 ? 26.266 32.438 21.359 1 96.31 521 GLU B O 1
ATOM 8254 N N . LEU B 1 522 ? 25.297 32.031 19.422 1 98.19 522 LEU B N 1
ATOM 8255 C CA . LEU B 1 522 ? 26.391 31.172 18.984 1 98.19 522 LEU B CA 1
ATOM 8256 C C . LEU B 1 522 ? 27.609 31.984 18.578 1 98.19 522 LEU B C 1
ATOM 8258 O O . LEU B 1 522 ? 27.484 33 17.875 1 98.19 522 LEU B O 1
ATOM 8262 N N . THR B 1 523 ? 28.75 31.516 19.016 1 97.75 523 THR B N 1
ATOM 8263 C CA . THR B 1 523 ? 30 32.125 18.578 1 97.75 523 THR B CA 1
ATOM 8264 C C . THR B 1 523 ? 30.344 31.703 17.156 1 97.75 523 THR B C 1
ATOM 8266 O O . THR B 1 523 ? 29.734 30.766 16.625 1 97.75 523 THR B O 1
ATOM 8269 N N . ASP B 1 524 ? 31.312 32.406 16.625 1 97.69 524 ASP B N 1
ATOM 8270 C CA . ASP B 1 524 ? 31.766 32.062 15.281 1 97.69 524 ASP B CA 1
ATOM 8271 C C . ASP B 1 524 ? 32.312 30.625 15.25 1 97.69 524 ASP B C 1
ATOM 8273 O O . ASP B 1 524 ? 32.125 29.906 14.281 1 97.69 524 ASP B O 1
ATOM 8277 N N . GLU B 1 525 ? 32.969 30.297 16.281 1 97.31 525 GLU B N 1
ATOM 8278 C CA . GLU B 1 525 ? 33.531 28.969 16.375 1 97.31 525 GLU B CA 1
ATOM 8279 C C . GLU B 1 525 ? 32.469 27.906 16.469 1 97.31 525 GLU B C 1
ATOM 8281 O O . GLU B 1 525 ? 32.531 26.859 15.812 1 97.31 525 GLU B O 1
ATOM 8286 N N . GLU B 1 526 ? 31.484 28.188 17.281 1 97.75 526 GLU B N 1
ATOM 8287 C CA . GLU B 1 526 ? 30.375 27.25 17.438 1 97.75 526 GLU B CA 1
ATOM 8288 C C . GLU B 1 526 ? 29.594 27.109 16.125 1 97.75 526 GLU B C 1
ATOM 8290 O O . GLU B 1 526 ? 29.203 26.016 15.742 1 97.75 526 GLU B O 1
ATOM 8295 N N . MET B 1 527 ? 29.375 28.219 15.469 1 97.81 527 MET B N 1
ATOM 8296 C CA . MET B 1 527 ? 28.703 28.203 14.172 1 97.81 527 MET B CA 1
ATOM 8297 C C . MET B 1 527 ? 29.469 27.359 13.164 1 97.81 527 MET B C 1
ATOM 8299 O O . MET B 1 527 ? 28.859 26.594 12.414 1 97.81 527 MET B O 1
ATOM 8303 N N . ALA B 1 528 ? 30.766 27.484 13.211 1 97 528 ALA B N 1
ATOM 8304 C CA . ALA B 1 528 ? 31.609 26.734 12.281 1 97 528 ALA B CA 1
ATOM 8305 C C . ALA B 1 528 ? 31.531 25.234 12.547 1 97 528 ALA B C 1
ATOM 8307 O O . ALA B 1 528 ? 31.5 24.438 11.609 1 97 528 ALA B O 1
ATOM 8308 N N . LEU B 1 529 ? 31.5 24.891 13.82 1 96.56 529 LEU B N 1
ATOM 8309 C CA . LEU B 1 529 ? 31.406 23.484 14.203 1 96.56 529 LEU B CA 1
ATOM 8310 C C . LEU B 1 529 ? 30.094 22.875 13.727 1 96.56 529 LEU B C 1
ATOM 8312 O O . LEU B 1 529 ? 30.078 21.766 13.203 1 96.56 529 LEU B O 1
ATOM 8316 N N . ILE B 1 530 ? 29.016 23.594 13.906 1 98.19 530 ILE B N 1
ATOM 8317 C CA . ILE B 1 530 ? 27.703 23.125 13.484 1 98.19 530 ILE B CA 1
ATOM 8318 C C . ILE B 1 530 ? 27.641 23.047 11.961 1 98.19 530 ILE B C 1
ATOM 8320 O O . ILE B 1 530 ? 27.172 22.047 11.406 1 98.19 530 ILE B O 1
ATOM 8324 N N . ASN B 1 531 ? 28.172 24.047 11.281 1 97.88 531 ASN B N 1
ATOM 8325 C CA . ASN B 1 531 ? 28.141 24.109 9.82 1 97.88 531 ASN B CA 1
ATOM 8326 C C . ASN B 1 531 ? 28.891 22.938 9.188 1 97.88 531 ASN B C 1
ATOM 8328 O O . ASN B 1 531 ? 28.484 22.406 8.156 1 97.88 531 ASN B O 1
ATOM 8332 N N . GLU B 1 532 ? 29.953 22.578 9.781 1 96.75 532 GLU B N 1
ATOM 8333 C CA . GLU B 1 532 ? 30.766 21.469 9.25 1 96.75 532 GLU B CA 1
ATOM 8334 C C . GLU B 1 532 ? 29.938 20.203 9.117 1 96.75 532 GLU B C 1
ATOM 8336 O O . GLU B 1 532 ? 30.062 19.469 8.141 1 96.75 532 GLU B O 1
ATOM 8341 N N . VAL B 1 533 ? 29.094 19.984 10.086 1 96.81 533 VAL B N 1
ATOM 8342 C CA . VAL B 1 533 ? 28.297 18.766 10.07 1 96.81 533 VAL B CA 1
ATOM 8343 C C . VAL B 1 533 ? 26.984 19 9.32 1 96.81 533 VAL B C 1
ATOM 8345 O O . VAL B 1 533 ? 26.594 18.203 8.477 1 96.81 533 VAL B O 1
ATOM 8348 N N . ALA B 1 534 ? 26.312 20.109 9.57 1 97.44 534 ALA B N 1
ATOM 8349 C CA . ALA B 1 534 ? 24.984 20.406 9.039 1 97.44 534 ALA B CA 1
ATOM 8350 C C . ALA B 1 534 ? 25.031 20.672 7.535 1 97.44 534 ALA B C 1
ATOM 8352 O O . ALA B 1 534 ? 24.203 20.156 6.785 1 97.44 534 ALA B O 1
ATOM 8353 N N . LEU B 1 535 ? 26.031 21.469 7.137 1 96.69 535 LEU B N 1
ATOM 8354 C CA . LEU B 1 535 ? 26.109 21.891 5.742 1 96.69 535 LEU B CA 1
ATOM 8355 C C . LEU B 1 535 ? 27.078 21 4.969 1 96.69 535 LEU B C 1
ATOM 8357 O O . LEU B 1 535 ? 26.969 20.859 3.748 1 96.69 535 LEU B O 1
ATOM 8361 N N . GLY B 1 536 ? 27.984 20.391 5.645 1 92.75 536 GLY B N 1
ATOM 8362 C CA . GLY B 1 536 ? 29.094 19.688 5.027 1 92.75 536 GLY B CA 1
ATOM 8363 C C . GLY B 1 536 ? 30.312 20.594 4.793 1 92.75 536 GLY B C 1
ATOM 8364 O O . GLY B 1 536 ? 30.188 21.812 4.812 1 92.75 536 GLY B O 1
ATOM 8365 N N . ASN B 1 537 ? 31.453 20.047 4.57 1 87.94 537 ASN B N 1
ATOM 8366 C CA . ASN B 1 537 ? 32.688 20.781 4.422 1 87.94 537 ASN B CA 1
ATOM 8367 C C . ASN B 1 537 ? 32.625 21.781 3.266 1 87.94 537 ASN B C 1
ATOM 8369 O O . ASN B 1 537 ? 33.219 22.859 3.338 1 87.94 537 ASN B O 1
ATOM 8373 N N . ASN B 1 538 ? 31.906 21.391 2.266 1 88.5 538 ASN B N 1
ATOM 8374 C CA . ASN B 1 538 ? 31.781 22.266 1.104 1 88.5 538 ASN B CA 1
ATOM 8375 C C . ASN B 1 538 ? 30.312 22.562 0.786 1 88.5 538 ASN B C 1
ATOM 8377 O O . ASN B 1 538 ? 29.969 22.859 -0.361 1 88.5 538 ASN B O 1
ATOM 8381 N N . GLY B 1 539 ? 29.5 22.375 1.728 1 90.75 539 GLY B N 1
ATOM 8382 C CA . GLY B 1 539 ? 28.078 22.656 1.544 1 90.75 539 GLY B CA 1
ATOM 8383 C C . GLY B 1 539 ? 27.328 21.531 0.854 1 90.75 539 GLY B C 1
ATOM 8384 O O . GLY B 1 539 ? 26.203 21.734 0.378 1 90.75 539 GLY B O 1
ATOM 8385 N N . GLU B 1 540 ? 27.891 20.391 0.751 1 91.44 540 GLU B N 1
ATOM 8386 C CA . GLU B 1 540 ? 27.359 19.312 -0.061 1 91.44 540 GLU B CA 1
ATOM 8387 C C . GLU B 1 540 ? 26.047 18.781 0.515 1 91.44 540 GLU B C 1
ATOM 8389 O O . GLU B 1 540 ? 25.188 18.297 -0.225 1 91.44 540 GLU B O 1
ATOM 8394 N N . ARG B 1 541 ? 25.875 18.844 1.783 1 92.56 541 ARG B N 1
ATOM 8395 C CA . ARG B 1 541 ? 24.641 18.344 2.365 1 92.56 541 ARG B CA 1
ATOM 8396 C C . ARG B 1 541 ? 23.469 19.266 2.053 1 92.56 541 ARG B C 1
ATOM 8398 O O . ARG B 1 541 ? 22.359 18.812 1.777 1 92.56 541 ARG B O 1
ATOM 8405 N N . ALA B 1 542 ? 23.734 20.531 2.137 1 90.44 542 ALA B N 1
ATOM 8406 C CA . ALA B 1 542 ? 22.703 21.484 1.749 1 90.44 542 ALA B CA 1
ATOM 8407 C C . ALA B 1 542 ? 22.328 21.344 0.276 1 90.44 542 ALA B C 1
ATOM 8409 O O . ALA B 1 542 ? 21.156 21.422 -0.089 1 90.44 542 ALA B O 1
ATOM 8410 N N . GLU B 1 543 ? 23.297 21.062 -0.521 1 91.94 543 GLU B N 1
ATOM 8411 C CA . GLU B 1 543 ? 23.094 20.875 -1.952 1 91.94 543 GLU B CA 1
ATOM 8412 C C . GLU B 1 543 ? 22.297 19.594 -2.227 1 91.94 543 GLU B C 1
ATOM 8414 O O . GLU B 1 543 ? 21.516 19.531 -3.168 1 91.94 543 GLU B O 1
ATOM 8419 N N . ALA B 1 544 ? 22.578 18.672 -1.425 1 91.75 544 ALA B N 1
ATOM 8420 C CA . ALA B 1 544 ? 21.875 17.391 -1.588 1 91.75 544 ALA B CA 1
ATOM 8421 C C . ALA B 1 544 ? 20.375 17.562 -1.366 1 91.75 544 ALA B C 1
ATOM 8423 O O . ALA B 1 544 ? 19.562 17.016 -2.113 1 91.75 544 ALA B O 1
ATOM 8424 N N . VAL B 1 545 ? 19.984 18.297 -0.384 1 92.56 545 VAL B N 1
ATOM 8425 C CA . VAL B 1 545 ? 18.578 18.547 -0.101 1 92.56 545 VAL B CA 1
ATOM 8426 C C . VAL B 1 545 ? 17.953 19.328 -1.246 1 92.56 545 VAL B C 1
ATOM 8428 O O . VAL B 1 545 ? 16.844 19.016 -1.705 1 92.56 545 VAL B O 1
ATOM 8431 N N . PHE B 1 546 ? 18.688 20.328 -1.729 1 93.06 546 PHE B N 1
ATOM 8432 C CA . PHE B 1 546 ? 18.219 21.141 -2.842 1 93.06 546 PHE B CA 1
ATOM 8433 C C . PHE B 1 546 ? 18.031 20.281 -4.094 1 93.06 546 PHE B C 1
ATOM 8435 O O . PHE B 1 546 ? 17.047 20.438 -4.816 1 93.06 546 PHE B O 1
ATOM 8442 N N . ALA B 1 547 ? 18.953 19.391 -4.359 1 91.69 547 ALA B N 1
ATOM 8443 C CA . ALA B 1 547 ? 18.891 18.531 -5.535 1 91.69 547 ALA B CA 1
ATOM 8444 C C . ALA B 1 547 ? 17.719 17.562 -5.453 1 91.69 547 ALA B C 1
ATOM 8446 O O . ALA B 1 547 ? 17.094 17.25 -6.469 1 91.69 547 ALA B O 1
ATOM 8447 N N . ASN B 1 548 ? 17.438 17.141 -4.281 1 88 548 ASN B N 1
ATOM 8448 C CA . ASN B 1 548 ? 16.391 16.141 -4.082 1 88 548 ASN B CA 1
ATOM 8449 C C . ASN B 1 548 ? 15 16.766 -4.066 1 88 548 ASN B C 1
ATOM 8451 O O . ASN B 1 548 ? 14.047 16.188 -4.594 1 88 548 ASN B O 1
ATOM 8455 N N . ILE B 1 549 ? 14.836 18.031 -3.482 1 88.56 549 ILE B N 1
ATOM 8456 C CA . ILE B 1 549 ? 13.508 18.562 -3.201 1 88.56 549 ILE B CA 1
ATOM 8457 C C . ILE B 1 549 ? 13.258 19.797 -4.062 1 88.56 549 ILE B C 1
ATOM 8459 O O . ILE B 1 549 ? 12.109 20.172 -4.316 1 88.56 549 ILE B O 1
ATOM 8463 N N . GLY B 1 550 ? 14.336 20.469 -4.512 1 91.06 550 GLY B N 1
ATOM 8464 C CA . GLY B 1 550 ? 14.219 21.75 -5.195 1 91.06 550 GLY B CA 1
ATOM 8465 C C . GLY B 1 550 ? 14.281 22.938 -4.254 1 91.06 550 GLY B C 1
ATOM 8466 O O . GLY B 1 550 ? 14.609 22.781 -3.074 1 91.06 550 GLY B O 1
ATOM 8467 N N . ASP B 1 551 ? 14.008 24.078 -4.773 1 94.62 551 ASP B N 1
ATOM 8468 C CA . ASP B 1 551 ? 14.031 25.297 -3.961 1 94.62 551 ASP B CA 1
ATOM 8469 C C . ASP B 1 551 ? 12.883 25.297 -2.949 1 94.62 551 ASP B C 1
ATOM 8471 O O . ASP B 1 551 ? 12.023 24.422 -2.98 1 94.62 551 ASP B O 1
ATOM 8475 N N . CYS B 1 552 ? 12.906 26.25 -2.014 1 92.06 552 CYS B N 1
ATOM 8476 C CA . CYS B 1 552 ? 11.93 26.344 -0.934 1 92.06 552 CYS B CA 1
ATOM 8477 C C . CYS B 1 552 ? 10.516 26.375 -1.483 1 92.06 552 CYS B C 1
ATOM 8479 O O . CYS B 1 552 ? 10.203 27.156 -2.375 1 92.06 552 CYS B O 1
ATOM 8481 N N . GLY B 1 553 ? 9.695 25.453 -0.958 1 90.56 553 GLY B N 1
ATOM 8482 C CA . GLY B 1 553 ? 8.289 25.469 -1.306 1 90.56 553 GLY B CA 1
ATOM 8483 C C . GLY B 1 553 ? 7.957 24.594 -2.5 1 90.56 553 GLY B C 1
ATOM 8484 O O . GLY B 1 553 ? 6.785 24.344 -2.781 1 90.56 553 GLY B O 1
ATOM 8485 N N . GLN B 1 554 ? 8.93 24.078 -3.189 1 88.19 554 GLN B N 1
ATOM 8486 C CA . GLN B 1 554 ? 8.695 23.281 -4.379 1 88.19 554 GLN B CA 1
ATOM 8487 C C . GLN B 1 554 ? 7.875 22.031 -4.047 1 88.19 554 GLN B C 1
ATOM 8489 O O . GLN B 1 554 ? 7.066 21.578 -4.863 1 88.19 554 GLN B O 1
ATOM 8494 N N . GLU B 1 555 ? 8.023 21.438 -2.928 1 85.56 555 GLU B N 1
ATOM 8495 C CA . GLU B 1 555 ? 7.348 20.203 -2.529 1 85.56 555 GLU B CA 1
ATOM 8496 C C . GLU B 1 555 ? 5.848 20.422 -2.379 1 85.56 555 GLU B C 1
ATOM 8498 O O . GLU B 1 555 ? 5.078 19.453 -2.311 1 85.56 555 GLU B O 1
ATOM 8503 N N . TYR B 1 556 ? 5.406 21.672 -2.354 1 87.75 556 TYR B N 1
ATOM 8504 C CA . TYR B 1 556 ? 3.992 21.969 -2.154 1 87.75 556 TYR B CA 1
ATOM 8505 C C . TYR B 1 556 ? 3.338 22.422 -3.457 1 87.75 556 TYR B C 1
ATOM 8507 O O . TYR B 1 556 ? 2.223 22.938 -3.453 1 87.75 556 TYR B O 1
ATOM 8515 N N . ARG B 1 557 ? 4.094 22.297 -4.586 1 84.75 557 ARG B N 1
ATOM 8516 C CA . ARG B 1 557 ? 3.555 22.719 -5.875 1 84.75 557 ARG B CA 1
ATOM 8517 C C . ARG B 1 557 ? 2.869 21.547 -6.582 1 84.75 557 ARG B C 1
ATOM 8519 O O . ARG B 1 557 ? 3.314 20.406 -6.473 1 84.75 557 ARG B O 1
ATOM 8526 N N . ASN B 1 558 ? 1.934 21.734 -7.281 1 66.06 558 ASN B N 1
ATOM 8527 C CA . ASN B 1 558 ? 1.197 20.812 -8.148 1 66.06 558 ASN B CA 1
ATOM 8528 C C . ASN B 1 558 ? 0.705 19.594 -7.379 1 66.06 558 ASN B C 1
ATOM 8530 O O . ASN B 1 558 ? 0.798 18.469 -7.867 1 66.06 558 ASN B O 1
ATOM 8534 N N . MET B 1 559 ? 0.326 19.734 -6.191 1 60.91 559 MET B N 1
ATOM 8535 C CA . MET B 1 559 ? -0.122 18.641 -5.324 1 60.91 559 MET B CA 1
ATOM 8536 C C . MET B 1 559 ? -1.485 18.125 -5.77 1 60.91 559 MET B C 1
ATOM 8538 O O . MET B 1 559 ? -1.819 16.969 -5.527 1 60.91 559 MET B O 1
ATOM 8542 N N . HIS B 1 560 ? -2.299 19.031 -6.242 1 56.41 560 HIS B N 1
ATOM 8543 C CA . HIS B 1 560 ? -3.658 18.609 -6.562 1 56.41 560 HIS B CA 1
ATOM 8544 C C . HIS B 1 560 ? -3.91 18.656 -8.062 1 56.41 560 HIS B C 1
ATOM 8546 O O . HIS B 1 560 ? -4.492 19.609 -8.578 1 56.41 560 HIS B O 1
ATOM 8552 N N . LYS B 1 561 ? -3.258 17.891 -8.688 1 49.12 561 LYS B N 1
ATOM 8553 C CA . LYS B 1 561 ? -3.635 17.828 -10.102 1 49.12 561 LYS B CA 1
ATOM 8554 C C . LYS B 1 561 ? -4.93 17.047 -10.289 1 49.12 561 LYS B C 1
ATOM 8556 O O . LYS B 1 561 ? -5.215 16.109 -9.539 1 49.12 561 LYS B O 1
#

Sequence (1122 aa):
MGHINMMDDVIIGNLPPEHLRSVLRSLLSTGPEIQTVFRASVRQRLLDFPAGAPAPSALFPTPDVVAPACAEYLAVLRCTFSAKLFAAAIPSLCHVVAAVADARASWTPGSALEQTLVRLDGDVVQAMQAIKEAPPSAAELDAAVDSILAAFSKCQIYCDAAGLQYPFQRSTRQIRDTAALLLPDKVLPPAPPSHALTVTLPASSAVETFTLGARTLPRLFNGLWQMASPAWGSSSGSQQEQALVALVGGGLTAFDMSDHYGDAELVCGDFRARLRPDAARHATYMATKWCVFRDIGRPVTTAWVLSQVEERCRRLRGRADMLQFHWHNYEKKEYLDILVELVTITKTHPELVTSIGLCNFDTQHTIEACEYLLAKTGSVGLVSNQVPFSVLDARPLRAMVHACAKYNLRLLTYGSLCGGFLAEAWLRHPAPPDVYGAQTPLTPSQRKYLDTLHAWGSWADFQALLDVLDAVARKRGGGVGIANVATRWVLQQPTVGAVLVGTRLGVSARGDDNLATFGWELTDEEMALINEVALGNNGERAEAVFANIGDCGQEYRNMHKMGHINMMDDVIIGNLPPEHLRSVLRSLLSTGPEIQTVFRASVRQRLLDFPAGAPAPSALFPTPDVVAPACAEYLAVLRCTFSAKLFAAAIPSLCHVVAAVADARASWTPGSALEQTLVRLDGDVVQAMQAIKEAPPSAAELDAAVDSILAAFSKCQIYCDAAGLQYPFQRSTRQIRDTAALLLPDKVLPPAPPSHALTVTLPASSAVETFTLGARTLPRLFNGLWQMASPAWGSSSGSQQEQALVALVGGGLTAFDMSDHYGDAELVCGDFRARLRPDAARHATYMATKWCVFRDIGRPVTTAWVLSQVEERCRRLRGRADMLQFHWHNYEKKEYLDILVELVTITKTHPELVTSIGLCNFDTQHTIEACEYLLAKTGSVGLVSNQVPFSVLDARPLRAMVHACAKYNLRLLTYGSLCGGFLAEAWLRHPAPPDVYGAQTPLTPSQRKYLDTLHAWGSWADFQALLDVLDAVARKRGGGVGIANVATRWVLQQPTVGAVLVGTRLGVSARGDDNLATFGWELTDEEMALINEVALGNNGERAEAVFANIGDCGQEYRNMHK

Nearest PDB structures (foldseek):
  2c91-assembly5_E  TM=7.425E-01  e=1.648E-10  Mus musculus
  6ci1-assembly1_H  TM=6.881E-01  e=1.405E-08  Rattus norvegicus
  8k1i-assembly1_C  TM=6.823E-01  e=2.077E-08  Candidozyma auris
  8k1i-assembly1_D  TM=5.891E-01  e=8.992E-08  Candidozyma auris
  2c91-assembly5_E  TM=7.420E-01  e=1.777E-10  Mus musculus

Organism: Cordyceps militaris (strain CM01) (NCBI:txid983644)

Radius of gyration: 34.71 Å; Cα contacts (8 Å, |Δi|>4): 1932; chains: 2; bounding box: 65×103×80 Å

Solvent-accessible surface area (backbone atoms only — not comparable to full-atom values): 58100 Å² total; per-residue (Å²): 97,42,63,80,52,67,45,60,51,48,26,56,74,33,50,53,59,43,54,48,37,44,39,50,52,57,54,40,23,74,32,51,69,51,40,50,55,47,54,53,42,48,46,50,49,48,70,75,55,59,82,71,80,74,55,33,52,55,37,30,65,52,70,39,43,71,29,70,58,32,54,53,47,51,26,46,44,52,26,32,25,48,63,61,34,58,86,64,26,51,60,48,52,31,46,60,47,33,21,40,44,74,35,62,54,48,63,49,94,85,27,59,30,39,51,49,44,22,32,48,22,33,47,46,27,36,39,50,44,34,36,72,76,58,63,72,55,63,68,59,46,52,54,48,52,54,50,42,51,50,21,48,48,52,28,45,54,41,21,62,74,70,74,42,83,73,58,52,58,58,23,51,55,40,52,52,51,50,37,53,71,70,35,72,85,64,85,72,80,80,75,80,87,81,72,77,38,79,45,64,66,52,94,71,63,75,67,52,66,40,76,53,82,95,40,78,38,58,33,48,28,43,19,31,67,46,52,37,36,38,72,70,49,52,45,46,61,66,40,30,50,53,40,50,46,51,33,38,30,67,54,49,34,33,37,35,46,34,73,76,14,40,48,40,43,43,54,51,10,55,48,49,66,28,35,28,51,64,67,52,35,68,59,46,37,45,32,33,31,52,74,40,64,60,84,78,89,64,84,90,42,64,68,59,55,48,51,58,54,48,52,54,13,59,44,26,60,44,51,28,50,23,42,23,43,30,73,26,50,84,90,54,63,63,61,55,60,48,48,49,45,52,47,50,39,31,70,77,38,50,77,45,27,63,39,37,28,36,35,37,59,28,53,72,56,46,51,49,46,37,54,50,24,29,73,74,69,72,40,54,65,48,38,31,40,33,37,68,36,24,64,68,40,45,51,43,74,75,51,37,39,58,53,24,55,73,67,62,25,27,31,37,24,30,56,36,42,37,61,61,60,48,33,71,89,52,56,80,55,91,64,80,78,53,66,52,28,82,90,56,70,53,35,72,52,31,45,55,34,50,52,48,44,59,46,33,46,54,68,67,55,48,45,53,40,46,50,52,34,39,54,57,16,61,72,68,40,94,78,35,36,29,44,27,44,45,43,41,58,48,58,70,39,74,47,38,48,28,40,34,42,82,29,38,56,42,71,51,63,60,59,71,63,57,54,44,39,40,90,68,78,79,47,75,65,54,49,49,58,48,38,44,61,41,26,28,89,82,38,55,24,27,47,38,33,31,72,56,49,42,58,47,39,46,50,62,41,62,68,61,117,97,41,61,79,52,68,45,59,50,47,27,55,74,32,50,53,59,44,55,48,38,46,41,50,52,57,54,39,24,74,31,54,69,50,40,51,53,49,53,54,42,48,48,50,50,47,70,76,56,59,81,71,80,74,54,35,51,55,36,30,66,50,69,40,43,72,30,70,58,31,57,53,46,50,27,47,44,53,28,32,25,50,60,62,34,58,85,64,26,51,61,49,52,32,47,57,48,33,22,39,45,75,35,63,54,48,62,48,94,86,26,60,29,40,53,50,43,23,33,48,21,34,47,45,26,34,38,50,44,35,36,71,75,56,62,72,55,62,68,59,46,53,54,46,52,54,51,41,50,49,22,50,48,50,29,45,55,41,21,62,73,69,73,43,82,72,59,50,58,59,24,51,54,39,50,52,51,51,38,54,72,70,34,70,83,64,85,71,81,80,74,78,86,81,74,77,39,81,45,63,66,52,94,71,65,73,66,51,67,39,76,52,82,94,40,79,39,58,34,46,28,42,19,30,65,46,52,37,37,38,74,71,50,53,42,45,62,66,40,30,50,52,40,52,46,51,32,36,31,66,53,49,33,32,36,35,46,33,72,73,13,39,49,42,41,42,54,51,10,55,49,48,67,28,36,31,51,64,67,50,36,68,57,45,38,46,32,33,31,51,74,40,64,58,85,79,90,64,84,90,42,65,66,59,56,48,50,57,53,49,52,53,14,59,44,25,60,46,51,29,51,23,43,23,42,30,74,26,51,82,89,55,62,64,61,55,59,48,48,49,44,53,48,49,39,32,71,78,38,51,78,45,27,63,40,37,28,35,34,36,59,28,54,71,56,46,50,50,46,37,53,50,26,30,73,74,70,74,40,54,66,49,38,31,41,32,34,64,35,24,65,68,39,44,51,42,74,76,50,37,38,58,52,25,56,73,67,62,24,28,30,36,23,29,58,36,41,36,60,61,60,48,32,73,90,53,56,81,55,93,63,79,76,53,67,52,28,83,90,56,70,54,35,70,52,31,46,55,35,50,51,47,45,60,47,34,46,52,69,68,54,49,42,52,41,46,49,52,34,39,55,56,15,62,73,68,42,93,77,36,37,30,44,28,44,43,44,41,56,48,58,70,37,74,46,37,48,28,40,35,44,82,29,37,57,41,71,52,64,60,59,71,64,59,53,44,39,41,89,68,78,80,47,73,67,55,49,49,57,50,38,43,62,42,25,27,89,80,38,55,24,27,49,36,34,30,72,57,48,43,58,48,38,46,48,64,41,62,66,61,117

pLDDT: mean 94.4, std 5.56, range [48.91, 98.88]

Secondary structure (DSSP, 8-state):
-PPPPHHHHHHHHHS-HHHHHHHHHHHHTT-HHHHHHHHHHHHHHHHHS------HHHHS-STT---HHHHHHHHHHHHHHHTT-HHHHHHHHHHHHHHHHHTT----TT-HHHHHHHHHHHHHHHHHHHHHHS---HHHHHHHHHHHHHHHHHHHHHHHHHTPPP--HHHHHHHHHHHHHH-TT---PPPPP---EE-PPPSS----EEEETTEEEESEEEE-GGGG-GGG----HHHHHHHHHHHHHTT--EEE--TTSTTHHHHHHHHHHHEESHHHHHH-EEEEEEE--S---S---HHHHHHHHHHHHHHHTS-EEEEEEE-S-TTSTHHHHHHHHHHHHHHH-TTTEEEEEEES--HHHHHHHHHHHHHHHSS--EEEEEEE-SSS--GGGTTHHHHHHHHTPEEEEE-TTGGGTSSGGGTT-SSPPPTT-SSSPPPHHHHHHHHHHHHH--HHHHHHHHHHHHHHHHHH-TT--HHHHHHHHHHTSTTEEEEEEE-BTTTB--HHHHHTTSS----HHHHHHHHHHHT-TTSHHHHHHHHHH-STTGGGSS---/-PPPPHHHHHHHHHS-HHHHHHHHHHHHTT-HHHHHHHHHHHHHHHHHS------HHHHS-STT---HHHHHHHHHHHHHHHTT-HHHHHHHHHHHHHHHHHTT----TT-HHHHHHHHHHHHHHHHHHHHHHS---HHHHHHHHHHHHHHHHHHHHHHHHHTPPP--HHHHHHHHHHHHHH-TT---PPPPP---EE-PPPSS----EEEETTEEEESEEEE-GGGG-GGG----HHHHHHHHHHHHHTT--EEE--TTSTTHHHHHHHHHHHEESHHHHHH-EEEEEEE--S---S---HHHHHHHHHHHHHHHTS-EEEEEEE-S-TTSTHHHHHHHHHHHHHHH-TTTEEEEEEES--HHHHHHHHHHHHHHHSS--EEEEEEE-SSS--GGGTTHHHHHHHHTPEEEEE-TTGGGTSSGGGTT-SSPPPTT-SSSPPPHHHHHHHHHHHHH--HHHHHHHHHHHHHHHHHH-TT--HHHHHHHHHHTSTTEEEEEEE-BTTTB--HHHHHTTSS----HHHHHHHHHHHT-TTSHHHHHHHHHH-STTGGGSS---

InterPro domains:
  IPR023210 NADP-dependent oxidoreductase domain [PF00248] (220-533)
  IPR036812 NAD(P)-dependent oxidoreductase domain superfamily [G3DSA:3.20.20.100] (214-548)
  IPR036812 NAD(P)-dependent oxidoreductase domain superfamily [SSF51430] (217-534)

Foldseek 3Di:
DDDDDDVNVVCVVPPDPLVVVVVLVVQPLVDQVSVVVVLVVLQVVCVVPPLDQDQLCQQAVDELDGHPNVVVLVVSLLSCLVSVVLVRNLVSLLRNLLSCLVNVYHYDPPGPVLQVLQQSLLSLLLSLLSCVVPPDDLVVLLVSLVSNVVSLVNNVVSCVVVVHDRNNPLNVLSSVLSCCVSPVPDDDDDDDDDAADEADADPDALFDWDDFQNDIAGQEAAEALCSLHCLNPGAGLVLLLVLQRVCLNNVRQEYEEEPRSRLVLQSQLSSLVRYDDVVSSVSHAAEYEDADADDPPDADDLVVLVVSLVSSQVSSVWAHAEYAYHDFAVVDPSVLVSLLSVLVCLVVPVRHYPAYEYEQDFQVVLLVSQVSNCVVPVASRHAAYEFADWLLAHLCVVHVLVSCVVRVHAYAHECHCQQVCQFPVVAPPPADDSLPDPVDHGGPSNSVSVVSNVLQDHVVLVNVLSVLLQVVQVVVDPLRTRSLSGLLLRCPDHRHRHYHDHAPRSPHRCSVNNSSSGDDHDDPVSNVSNCCSSQNPVRVSNVSSCVVQNGTNSSSYPNND/DDDDDDVNVVCVVPPDPLVVVVVLVVQPLVDQVSVVVVLVVLQVVCVVPPLDQDQLCQQAVDELDGHPNVVVLVVSLLSCLVSVVLVRNLVSLLRNLLSCLVNVYHYDPPGPVLQVLQQSLLSLLLSLLSCVVPPDDPVVLVVSLVSNVVSLVNNVVSCVVVVHDRNNPLNVLSSVLSCCVSPVPDDDDDDDDDAADEADADPDALFDWDDFQHDIAGQEAAEALCSLHCLNPGDGLVLLLVLQRVCLNNVRQEYEEEPRSRLVLQSQLSSLVRYDDVVSSVSHAAEYEDADADDPPDADDLVVLVVSLVSSQVSSVWAHAEYAYHDFAVVDPSVLVSLLSVLVCLVVPVRHYPAYEYEQDFLVVLLVSQVSNCVPPVASRHAAYEFADWLLAHLCVVHVLVSCVVRVHAYAHECHCQQVCQFPVVAPPPADDSLPDPVDHGGPSNSVSVVSNVLQDHVVLVNVLSVLLQVVQVVVDPLRTRSLSGLLLRCPDHRHRHYHDHAPRSPHRCSVNNSSSGDDHDDPVSNVSNCCSSQNPVRVSNVSSCVVQNGTNSSSHPNND

=== Feature glossary ===
The record interleaves many kinds of information about one protein. Here is each kind framed as the question it answers.

Q: Are the domains correctly placed relative to each other?
A: Predicted aligned error is AlphaFold's pairwise confidence. Unlike pLDDT (per-residue), PAE is per-residue-pair and captures whether two parts of the structure are correctly placed relative to each other. Units are ångströms of expected positional error.

Q: Which residues are in helices, strands, or loops?
A: Eight-state secondary structure (DSSP): H is the canonical α-helix, G the tighter 3₁₀-helix, I the wider π-helix; E/B are β-structure, T and S are turns and bends, and '-' is everything else. DSSP derives these from the pattern of main-chain N–H···O=C hydrogen bonds, not from the sequence.

Q: What if only a Cα trace is available?
A: P-SEA three-state annotation labels each residue as helix, strand, or coil based purely on the geometry of the Cα trace. It serves as a fallback when the full backbone (and thus DSSP) is unavailable.

Q: What are the backbone torsion angles?
A: φ (phi) and ψ (psi) are the two rotatable backbone dihedrals per residue: φ is the C(i-1)–N–Cα–C torsion, ψ is the N–Cα–C–N(i+1) torsion, both in degrees on (−180°, 180°]. α-helical residues cluster near (−60°, −45°); β-strand residues near (−120°, +130°). A Ramachandran plot is simply a scatter of (φ, ψ) for every residue.

Q: What known structures does this most resemble?
A: Structural nearest neighbors (via Foldseek easy-search vs the PDB). Reported per hit: target PDB id, E-value, and alignment TM-score. A TM-score above ~0.5 is the conventional threshold for 'same fold'.

Q: What family and function is it annotated with?
A: Database cross-references. InterPro integrates a dozen domain/family signature databases into unified entries with residue-range hits. GO terms attach function/process/location labels with evidence codes. CATH codes position the fold in a four-level structural taxonomy. Organism is the NCBI-taxonomy species name.

Q: Which residues are buried vs exposed?
A: Solvent accessibility: the surface area of each residue that a 1.4 Å water probe can touch, in Å². When only backbone atoms are present the absolute values are lower than full-atom SASA (side chains contribute most of the area) and are flagged as backbone-only.

Q: What do the diagnostic plots show?
A: Three diagnostic plots accompany the record. The Cα contact map visualizes the tertiary structure as a 2D adjacency matrix (8 Å cutoff, sequence-local contacts suppressed). The Ramachandran plot shows the distribution of backbone (φ, ψ) torsions, with points in the α and β basins reflecting secondary structure content. The PAE plot shows AlphaFold's inter-residue confidence as a color matrix.

Q: What is the amino-acid chain?
A: The amino-acid sequence is the protein's primary structure: the linear order of residues from the N-terminus to the C-terminus, written in one-letter code. Everything else here — the 3D coordinates, the secondary structure, the domain annotations — is ultimately a consequence of this string.

Q: What do the rendered images show?
A: The six renders are orthographic views along the three Cartesian axes in both directions. Representation (cartoon, sticks, or surface) and color scheme (sequence-rainbow or by-chain) vary across proteins so the training set covers all the common visualization conventions.

Q: Where is each backbone atom in 3D?
A: The mmCIF table is the protein's shape written out atom by atom. For each backbone N, Cα, C, and carbonyl O, it records an (x, y, z) coordinate triple in Å plus the residue type, chain letter, and residue number.

Q: How mobile is each atom in the crystal?
A: For experimental (PDB) structures, the B-factor (temperature factor) quantifies the positional spread of each atom in the crystal — a combination of thermal vibration and static disorder — in units of Å². High B-factors mark flexible loops or poorly resolved regions; low B-factors mark the rigid, well-ordered core.

Q: How big and how compact is the whole molecule?
A: Three whole-structure scalars: the radius of gyration (RMS distance of Cα from centroid, in Å), the count of Cα–Cα contacts (pairs closer than 8 Å and separated by more than four residues in sequence — i.e. tertiary, not local, contacts), and the bounding-box dimensions. Together they distinguish compact globular folds from extended fibres or disordered chains.

Q: What does the local fold look like, residue by residue?
A: A 3Di character summarizes, for each residue, the relative orientation of the Cα frame of its nearest spatial neighbor. Because it encodes fold topology rather than chemistry, 3Di alignments detect remote structural similarity that sequence alignment misses.

Q: How confident is the AlphaFold model at each residue?
A: For AlphaFold models, the B-factor field carries pLDDT — the model's own estimate of local accuracy on a 0–100 scale. Regions with pLDDT<50 should be treated as essentially unmodeled; they often correspond to intrinsically disordered segments.